Protein AF-A0A812ZP90-F1 (afdb_monomer)

Radius of gyration: 38.75 Å; Cα contacts (8 Å, |Δi|>4): 2151; chains: 1; bounding box: 87×110×124 Å

InterPro domains:
  IPR000477 Reverse transcriptase domain [PS50878] (794-1128)
  IPR002156 Ribonuclease H domain [PF00075] (89-234)
  IPR002156 Ribonuclease H domain [PS50879] (85-236)
  IPR005135 Endonuclease/exonuclease/phosphatase [PF03372] (318-534)
  IPR012337 Ribonuclease H-like superfamily [SSF53098] (89-237)
  IPR036397 Ribonuclease H superfamily [G3DSA:3.30.420.10] (86-241)
  IPR036691 Endonuclease/exonuclease/phosphatase superfamily [G3DSA:3.60.10.10] (314-557)
  IPR036691 Endonuclease/exonuclease/phosphatase superfamily [SSF56219] (314-555)

Organism: NCBI:txid1628268

pLDDT: mean 80.39, std 18.02, range [22.55, 98.25]

Nearest PDB structures (foldseek):
  8uw3-assembly1_A  TM=5.701E-01  e=1.529E-20  Homo sapiens
  8c8j-assembly1_A  TM=6.960E-01  e=3.090E-11  Homo sapiens
  8sxu-assembly1_A  TM=7.141E-01  e=3.357E-10  Homo sapiens
  5inm-assembly3_C  TM=5.666E-01  e=1.747E-04  Mus musculus
  5inn-assembly5_E  TM=5.510E-01  e=1.605E-04  Mus musculus

Solvent-accessible surface area (backbone atoms only — not comparable to full-atom values): 63047 Å² total; per-residue (Å²): 135,90,84,82,89,90,86,86,87,85,90,80,81,93,74,82,82,77,78,77,79,79,57,68,71,82,72,50,79,77,74,58,61,23,30,44,60,77,47,33,69,68,54,52,52,57,43,29,56,78,37,38,65,71,61,27,52,75,51,49,74,62,67,90,68,34,94,45,82,32,56,61,60,60,69,72,43,48,74,49,58,89,92,52,72,45,56,31,39,40,34,19,28,18,33,30,57,53,95,92,52,92,55,18,9,12,7,37,29,37,35,33,30,44,88,97,44,62,16,41,52,33,31,38,60,40,68,51,70,74,60,86,68,87,86,64,92,73,75,77,90,65,39,33,64,55,4,28,38,50,15,48,32,51,52,45,39,27,55,63,55,45,83,44,55,34,37,37,39,34,33,55,53,65,69,42,51,35,37,45,63,20,56,41,58,70,61,96,85,41,57,67,54,42,40,24,25,15,44,45,48,24,34,49,28,65,68,32,48,74,49,77,42,78,40,66,83,91,70,64,48,38,59,46,50,42,8,45,37,43,6,46,37,41,67,74,62,78,61,58,79,86,78,77,54,58,60,38,36,48,30,51,73,70,48,45,44,54,50,46,38,68,60,45,88,24,80,61,49,67,45,28,42,69,69,67,43,94,82,11,24,30,34,40,76,65,65,68,62,69,74,58,84,75,66,85,68,68,70,53,54,50,69,83,76,57,58,74,35,84,40,77,48,73,43,32,36,33,20,36,62,53,74,48,46,75,60,93,61,36,59,56,29,42,52,50,20,38,56,75,70,58,45,34,34,36,17,33,26,30,29,38,41,77,52,67,53,63,51,76,54,94,65,28,39,37,38,39,12,30,20,45,98,90,42,52,34,3,13,30,40,36,36,46,70,47,96,51,46,45,78,87,54,53,38,75,79,44,68,38,30,43,35,25,35,31,39,35,27,48,64,59,37,42,36,34,43,32,15,34,48,51,71,59,58,85,55,58,66,69,59,52,52,51,50,56,51,50,52,53,57,58,58,65,64,48,63,88,83,46,47,56,38,38,16,28,42,40,42,25,38,62,44,56,32,87,81,35,42,52,48,89,78,33,47,60,70,38,74,35,23,52,50,49,50,51,51,27,61,77,67,45,37,34,61,53,47,26,28,40,99,88,68,48,68,49,59,21,34,38,48,99,86,67,54,71,42,44,29,52,37,44,31,34,50,38,96,43,52,94,34,51,46,69,49,83,86,60,75,44,73,39,94,54,62,86,67,43,45,47,41,46,31,34,43,35,54,48,80,40,81,22,46,47,76,74,78,74,60,68,67,63,73,72,56,67,74,40,73,71,41,40,56,49,33,32,51,34,61,72,66,54,77,74,58,49,53,56,50,41,27,44,59,46,53,45,53,56,53,52,50,51,49,50,51,58,52,63,44,68,70,51,78,79,53,100,71,93,73,85,93,66,67,95,63,53,75,64,50,50,50,51,50,51,44,69,66,44,66,66,72,80,83,82,79,94,74,90,80,77,92,77,93,78,81,87,82,89,84,85,91,86,87,82,88,77,78,78,80,78,77,94,64,82,71,84,72,61,76,77,68,78,60,71,54,72,87,59,72,99,63,64,76,51,75,64,54,54,34,49,51,50,40,59,58,54,23,64,51,16,54,30,45,79,41,48,50,63,54,67,59,68,65,78,79,66,90,68,79,61,59,72,41,60,44,84,58,49,78,42,53,39,38,31,4,18,12,24,28,57,50,62,70,96,50,83,39,15,51,60,25,53,45,34,55,50,50,41,39,41,10,40,63,48,19,62,68,45,48,43,41,53,48,33,33,73,44,60,37,57,50,29,66,68,63,25,28,30,38,37,43,82,41,77,42,88,97,43,58,74,37,40,76,85,17,43,40,80,37,40,26,49,35,49,65,49,42,12,51,40,48,33,47,42,64,66,57,58,68,27,36,72,73,48,27,43,84,28,61,41,44,91,44,87,96,54,56,77,62,52,46,54,47,48,55,44,50,43,40,44,42,30,61,73,70,42,29,9,23,37,39,39,37,42,32,48,54,62,44,58,34,26,28,58,40,57,76,60,38,48,52,56,70,53,44,66,36,64,70,58,40,51,56,54,26,59,69,72,34,91,51,67,68,61,24,54,48,43,44,50,55,42,43,77,40,44,56,62,58,62,77,47,36,59,70,54,54,46,52,50,49,15,37,52,55,45,77,20,35,34,24,49,47,57,59,52,66,48,27,35,42,32,71,28,27,45,57,55,71,47,75,46,22,60,58,58,45,45,48,62,50,11,49,56,52,46,53,50,53,50,52,29,55,78,68,66,28,51,44,86,69,55,62,104,85,51,66,59,45,46,33,18,47,76,64,45,37,34,39,40,38,33,38,89,45,22,73,49,35,64,57,52,50,22,53,49,53,31,53,52,48,55,52,34,43,68,43,46,34,44,74,32,71,50,90,96,42,22,34,32,32,65,29,64,27,60,73,58,21,70,58,46,49,52,73,43,61,75,45,101,71,26,56,45,67,28,67,52,100,88,50,74,52,65,41,39,51,42,76,57,50,79,50,88,92,38,51,45,40,44,82,41,59,58,64,65,25,53,52,48,52,52,47,54,52,48,64,72,66,50,77,77,81,126

Mean predicted aligned error: 15.37 Å

Structure (mmCIF, N/CA/C/O backbone):
data_AF-A0A812ZP90-F1
#
_entry.id   AF-A0A812ZP90-F1
#
loop_
_atom_site.group_PDB
_atom_site.id
_atom_site.type_symbol
_atom_site.label_atom_id
_atom_site.label_alt_id
_atom_site.label_comp_id
_atom_site.label_asym_id
_atom_site.label_entity_id
_atom_site.label_seq_id
_atom_site.pdbx_PDB_ins_code
_atom_site.Cartn_x
_atom_site.Cartn_y
_atom_site.Cartn_z
_atom_site.occupancy
_atom_site.B_iso_or_equiv
_atom_site.auth_seq_id
_atom_site.auth_comp_id
_atom_site.auth_asym_id
_atom_site.auth_atom_id
_atom_site.pdbx_PDB_model_num
ATOM 1 N N . GLY A 1 1 ? -24.820 45.510 -70.817 1.00 30.62 1 GLY A N 1
ATOM 2 C CA . GLY A 1 1 ? -24.840 46.908 -71.290 1.00 30.62 1 GLY A CA 1
ATOM 3 C C . GLY A 1 1 ? -23.428 47.286 -71.695 1.00 30.62 1 GLY A C 1
ATOM 4 O O . GLY A 1 1 ? -22.533 46.849 -70.987 1.00 30.62 1 GLY A O 1
ATOM 5 N N . PRO A 1 2 ? -23.243 47.951 -72.846 1.00 56.22 2 PRO A N 1
ATOM 6 C CA . PRO A 1 2 ? -22.019 47.998 -73.674 1.00 56.22 2 PRO A CA 1
ATOM 7 C C . PRO A 1 2 ? -20.993 49.000 -73.099 1.00 56.22 2 PRO A C 1
ATOM 9 O O . PRO A 1 2 ? -21.368 49.775 -72.230 1.00 56.22 2 PRO A O 1
ATOM 12 N N . THR A 1 3 ? -19.691 49.025 -73.402 1.00 38.19 3 THR A N 1
ATOM 13 C CA . THR A 1 3 ? -18.906 49.101 -74.663 1.00 38.19 3 THR A CA 1
ATOM 14 C C . THR A 1 3 ? -17.447 48.718 -74.298 1.00 38.19 3 THR A C 1
ATOM 16 O O . THR A 1 3 ? -17.023 49.036 -73.195 1.00 38.19 3 THR A O 1
ATOM 19 N N . GLY A 1 4 ? -16.604 48.013 -75.056 1.00 38.78 4 GLY A N 1
ATOM 20 C CA . GLY A 1 4 ? -16.270 48.152 -76.471 1.00 38.78 4 GLY A CA 1
ATOM 21 C C . GLY A 1 4 ? -14.800 48.601 -76.628 1.00 38.78 4 GLY A C 1
ATOM 22 O O . GLY A 1 4 ? -14.542 49.777 -76.431 1.00 38.78 4 GLY A O 1
ATOM 23 N N . VAL A 1 5 ? -13.925 47.646 -77.000 1.00 41.72 5 VAL A N 1
ATOM 24 C CA . VAL A 1 5 ? -12.729 47.740 -77.888 1.00 41.72 5 VAL A CA 1
ATOM 25 C C . VAL A 1 5 ? -11.577 48.669 -77.430 1.00 41.72 5 VAL A C 1
ATOM 27 O O . VAL A 1 5 ? -11.766 49.856 -77.240 1.00 41.72 5 VAL A O 1
ATOM 30 N N . ASP A 1 6 ? -10.379 48.150 -77.129 1.00 34.94 6 ASP A N 1
ATOM 31 C CA . ASP A 1 6 ? -9.298 48.044 -78.125 1.00 34.94 6 ASP A CA 1
ATOM 32 C C . ASP A 1 6 ? -8.242 46.959 -77.814 1.00 34.94 6 ASP A C 1
ATOM 34 O O . ASP A 1 6 ? -7.844 46.725 -76.674 1.00 34.94 6 ASP A O 1
ATOM 38 N N . ALA A 1 7 ? -7.740 46.346 -78.886 1.00 34.56 7 ALA A N 1
ATOM 39 C CA . ALA A 1 7 ? -6.518 45.542 -78.983 1.00 34.56 7 ALA A CA 1
ATOM 40 C C . ALA A 1 7 ? -5.886 45.840 -80.366 1.00 34.56 7 ALA A C 1
ATOM 42 O O . ALA A 1 7 ? -6.645 46.259 -81.245 1.00 34.56 7 ALA A O 1
ATOM 43 N N . PRO A 1 8 ? -4.608 45.519 -80.690 1.00 61.78 8 PRO A N 1
ATOM 44 C CA . PRO A 1 8 ? -3.395 45.162 -79.914 1.00 61.78 8 PRO A CA 1
ATOM 45 C C . PRO A 1 8 ? -2.161 46.035 -80.387 1.00 61.78 8 PRO A C 1
ATOM 47 O O . PRO A 1 8 ? -2.420 47.012 -81.088 1.00 61.78 8 PRO A O 1
ATOM 50 N N . PRO A 1 9 ? -0.846 45.798 -80.075 1.00 43.19 9 PRO A N 1
ATOM 51 C CA . PRO A 1 9 ? -0.075 44.636 -80.569 1.00 43.19 9 PRO A CA 1
ATOM 52 C C . PRO A 1 9 ? 1.086 44.090 -79.681 1.00 43.19 9 PRO A C 1
ATOM 54 O O . PRO A 1 9 ? 1.803 44.805 -78.997 1.00 43.19 9 PRO A O 1
ATOM 57 N N . LYS A 1 10 ? 1.281 42.772 -79.824 1.00 39.59 10 LYS A N 1
ATOM 58 C CA . LYS A 1 10 ? 2.524 41.971 -79.929 1.00 39.59 10 LYS A CA 1
ATOM 59 C C . LYS A 1 10 ? 3.707 42.108 -78.943 1.00 39.59 10 LYS A C 1
ATOM 61 O O . LYS A 1 10 ? 4.483 43.049 -78.969 1.00 39.59 10 LYS A O 1
ATOM 66 N N . GLU A 1 11 ? 3.921 40.949 -78.309 1.00 44.34 11 GLU A N 1
ATOM 67 C CA . GLU A 1 11 ? 5.180 40.202 -78.123 1.00 44.34 11 GLU A CA 1
ATOM 68 C C . GLU A 1 11 ? 6.271 40.756 -77.195 1.00 44.34 11 GLU A C 1
ATOM 70 O O . GLU A 1 11 ? 7.099 41.586 -77.553 1.00 44.34 11 GLU A O 1
ATOM 75 N N . GLY A 1 12 ? 6.361 40.109 -76.026 1.00 36.72 12 GLY A N 1
ATOM 76 C CA . GLY A 1 12 ? 7.514 40.147 -75.136 1.00 36.72 12 GLY A CA 1
ATOM 77 C C . GLY A 1 12 ? 7.554 38.941 -74.190 1.00 36.72 12 GLY A C 1
ATOM 78 O O . GLY A 1 12 ? 7.053 39.024 -73.082 1.00 36.72 12 GLY A O 1
ATOM 79 N N . ARG A 1 13 ? 8.188 37.854 -74.658 1.00 40.28 13 ARG A N 1
ATOM 80 C CA . ARG A 1 13 ? 8.877 36.765 -73.922 1.00 40.28 13 ARG A CA 1
ATOM 81 C C . ARG A 1 13 ? 8.127 35.948 -72.850 1.00 40.28 13 ARG A C 1
ATOM 83 O O . ARG A 1 13 ? 7.627 36.442 -71.851 1.00 40.28 13 ARG A O 1
ATOM 90 N N . HIS A 1 14 ? 8.212 34.628 -73.031 1.00 49.03 14 HIS A N 1
ATOM 91 C CA . HIS A 1 14 ? 7.891 33.579 -72.065 1.00 49.03 14 HIS A CA 1
ATOM 92 C C . HIS A 1 14 ? 8.385 33.872 -70.634 1.00 49.03 14 HIS A C 1
ATOM 94 O O . HIS A 1 14 ? 9.584 34.013 -70.402 1.00 49.03 14 HIS A O 1
ATOM 100 N N . SER A 1 15 ? 7.459 33.832 -69.675 1.00 41.03 15 SER A N 1
ATOM 101 C CA . SER A 1 15 ? 7.717 33.558 -68.260 1.00 41.03 15 SER A CA 1
ATOM 102 C C . SER A 1 15 ? 6.836 32.369 -67.880 1.00 41.03 15 SER A C 1
ATOM 104 O O . SER A 1 15 ? 5.611 32.421 -67.999 1.00 41.03 15 SER A O 1
ATOM 106 N N . ALA A 1 16 ? 7.481 31.252 -67.557 1.00 44.03 16 ALA A N 1
ATOM 107 C CA . ALA A 1 16 ? 6.839 29.988 -67.251 1.00 44.03 16 ALA A CA 1
ATOM 108 C C . ALA A 1 16 ? 5.915 30.133 -66.035 1.00 44.03 16 ALA A C 1
ATOM 110 O O . ALA A 1 16 ? 6.339 30.589 -64.975 1.00 44.03 16 ALA A O 1
ATOM 111 N N . SER A 1 17 ? 4.662 29.695 -66.172 1.00 44.31 17 SER A N 1
ATOM 112 C CA . SER A 1 17 ? 3.764 29.515 -65.035 1.00 44.31 17 SER A CA 1
ATOM 113 C C . SER A 1 17 ? 4.388 28.497 -64.079 1.00 44.31 17 SER A C 1
ATOM 115 O O . SER A 1 17 ? 4.421 27.296 -64.370 1.00 44.31 17 SER A O 1
ATOM 117 N N . THR A 1 18 ? 4.897 28.964 -62.945 1.00 47.16 18 THR A N 1
ATOM 118 C CA . THR A 1 18 ? 5.332 28.111 -61.844 1.00 47.16 18 THR A CA 1
ATOM 119 C C . THR A 1 18 ? 4.116 27.326 -61.365 1.00 47.16 18 THR A C 1
ATOM 121 O O . THR A 1 18 ? 3.237 27.858 -60.689 1.00 47.16 18 THR A O 1
ATOM 124 N N . ARG A 1 19 ? 4.038 26.043 -61.741 1.00 48.62 19 ARG A N 1
ATOM 125 C CA . ARG A 1 19 ? 3.160 25.078 -61.076 1.00 48.62 19 ARG A CA 1
ATOM 126 C C . ARG A 1 19 ? 3.550 25.086 -59.597 1.00 48.62 19 ARG A C 1
ATOM 128 O O . ARG A 1 19 ? 4.575 24.515 -59.239 1.00 48.62 19 ARG A O 1
ATOM 135 N N . ARG A 1 20 ? 2.772 25.760 -58.744 1.00 54.25 20 ARG A N 1
ATOM 136 C CA . ARG A 1 20 ? 2.901 25.608 -57.291 1.00 54.25 20 ARG A CA 1
ATOM 137 C C . ARG A 1 20 ? 2.558 24.161 -56.970 1.00 54.25 20 ARG A C 1
ATOM 139 O O . ARG A 1 20 ? 1.421 23.735 -57.152 1.00 54.25 20 ARG A O 1
ATOM 146 N N . GLN A 1 21 ? 3.568 23.409 -56.560 1.00 52.97 21 GLN A N 1
ATOM 147 C CA . GLN A 1 21 ? 3.411 22.060 -56.050 1.00 52.97 21 GLN A CA 1
ATOM 148 C C . GLN A 1 21 ? 2.593 22.172 -54.759 1.00 52.97 21 GLN A C 1
ATOM 150 O O . GLN A 1 21 ? 3.076 22.685 -53.756 1.00 52.97 21 GLN A O 1
ATOM 155 N N . ILE A 1 22 ? 1.317 21.794 -54.819 1.00 57.59 22 ILE A N 1
ATOM 156 C CA . ILE A 1 22 ? 0.471 21.714 -53.631 1.00 57.59 22 ILE A CA 1
ATOM 157 C C . ILE A 1 22 ? 0.944 20.483 -52.863 1.00 57.59 22 ILE A C 1
ATOM 159 O O . ILE A 1 22 ? 0.694 19.351 -53.280 1.00 57.59 22 ILE A O 1
ATOM 163 N N . VAL A 1 23 ? 1.670 20.701 -51.771 1.00 69.25 23 VAL A N 1
ATOM 164 C CA . VAL A 1 23 ? 2.021 19.631 -50.843 1.00 69.25 23 VAL A CA 1
ATOM 165 C C . VAL A 1 23 ? 0.771 19.359 -50.015 1.00 69.25 23 VAL A C 1
ATOM 167 O O . VAL A 1 23 ? 0.365 20.179 -49.200 1.00 69.25 23 VAL A O 1
ATOM 170 N N . LEU A 1 24 ? 0.120 18.217 -50.255 1.00 63.25 24 LEU A N 1
ATOM 171 C CA . LEU A 1 24 ? -1.104 17.811 -49.549 1.00 63.25 24 LEU A CA 1
ATOM 172 C C . LEU A 1 24 ? -0.957 17.879 -48.019 1.00 63.25 24 LEU A C 1
ATOM 174 O O . LEU A 1 24 ? -1.927 18.192 -47.340 1.00 63.25 24 LEU A O 1
ATOM 178 N N . ALA A 1 25 ? 0.249 17.650 -47.487 1.00 63.81 25 ALA A N 1
ATOM 179 C CA . ALA A 1 25 ? 0.543 17.758 -46.058 1.00 63.81 25 ALA A CA 1
ATOM 180 C C . ALA A 1 25 ? 0.350 19.180 -45.491 1.00 63.81 25 ALA A C 1
ATOM 182 O O . ALA A 1 25 ? -0.045 19.309 -44.338 1.00 63.81 25 ALA A O 1
ATOM 183 N N . ASP A 1 26 ? 0.543 20.229 -46.298 1.00 64.06 26 ASP A N 1
ATOM 184 C CA . ASP A 1 26 ? 0.358 21.628 -45.879 1.00 64.06 26 ASP A CA 1
ATOM 185 C C . ASP A 1 26 ? -1.124 22.048 -45.863 1.00 64.06 26 ASP A C 1
ATOM 187 O O . ASP A 1 26 ? -1.474 23.097 -45.325 1.00 64.06 26 ASP A O 1
ATOM 191 N N . LEU A 1 27 ? -2.004 21.231 -46.457 1.00 66.25 27 LEU A N 1
ATOM 192 C CA . LEU A 1 27 ? -3.457 21.432 -46.479 1.00 66.25 27 LEU A CA 1
ATOM 193 C C . LEU A 1 27 ? -4.196 20.629 -45.399 1.00 66.25 27 LEU A C 1
ATOM 195 O O . LEU A 1 27 ? -5.388 20.853 -45.189 1.00 66.25 27 LEU A O 1
ATOM 199 N N . VAL A 1 28 ? -3.520 19.689 -44.732 1.00 65.94 28 VAL A N 1
ATOM 200 C CA . VAL A 1 28 ? -4.093 18.903 -43.635 1.00 65.94 28 VAL A CA 1
ATOM 201 C C . VAL A 1 28 ? -3.769 19.604 -42.321 1.00 65.94 28 VAL A C 1
ATOM 203 O O . VAL A 1 28 ? -2.607 19.763 -41.956 1.00 65.94 28 VAL A O 1
ATOM 206 N N . GLU A 1 29 ? -4.805 20.032 -41.601 1.00 65.75 29 GLU A N 1
ATOM 207 C CA . GLU A 1 29 ? -4.647 20.654 -40.287 1.00 65.75 29 GLU A CA 1
ATOM 208 C C . GLU A 1 29 ? -3.901 19.692 -39.346 1.00 65.75 29 GLU A C 1
ATOM 210 O O . GLU A 1 29 ? -4.284 18.527 -39.195 1.00 65.75 29 GLU A O 1
ATOM 215 N N . LYS A 1 30 ? -2.797 20.156 -38.741 1.00 66.00 30 LYS A N 1
ATOM 216 C CA . LYS A 1 30 ? -1.983 19.310 -37.858 1.00 66.00 30 LYS A CA 1
ATOM 217 C C . LYS A 1 30 ? -2.848 18.821 -36.689 1.00 66.00 30 LYS A C 1
ATOM 219 O O . LYS A 1 30 ? -3.517 19.635 -36.049 1.00 66.00 30 LYS A O 1
ATOM 224 N N . PRO A 1 31 ? -2.843 17.514 -36.379 1.00 68.06 31 PRO A N 1
ATOM 225 C CA . PRO A 1 31 ? -3.696 16.978 -35.332 1.00 68.06 31 PRO A CA 1
ATOM 226 C C . PRO A 1 31 ? -3.326 17.587 -33.976 1.00 68.06 31 PRO A C 1
ATOM 228 O O . PRO A 1 31 ? -2.151 17.640 -33.609 1.00 68.06 31 PRO A O 1
ATOM 231 N N . LYS A 1 32 ? -4.338 18.026 -33.218 1.00 81.25 32 LYS A N 1
ATOM 232 C CA . LYS A 1 32 ? -4.150 18.592 -31.875 1.00 81.25 32 LYS A CA 1
ATOM 233 C C . LYS A 1 32 ? -3.459 17.579 -30.962 1.00 81.25 32 LYS A C 1
ATOM 235 O O . LYS A 1 32 ? -3.851 16.407 -30.918 1.00 81.25 32 LYS A O 1
ATOM 240 N N . ALA A 1 33 ? -2.449 18.032 -30.225 1.00 80.31 33 ALA A N 1
ATOM 241 C CA . ALA A 1 33 ? -1.766 17.213 -29.233 1.00 80.31 33 ALA A CA 1
ATOM 242 C C . ALA A 1 33 ? -2.694 16.931 -28.038 1.00 80.31 33 ALA A C 1
ATOM 244 O O . ALA A 1 33 ? -3.442 17.799 -27.589 1.00 80.31 33 ALA A O 1
ATOM 245 N N . ALA A 1 34 ? -2.661 15.694 -27.549 1.00 84.38 34 ALA A N 1
ATOM 246 C CA . ALA A 1 34 ? -3.193 15.315 -26.243 1.00 84.38 34 ALA A CA 1
ATOM 247 C C . ALA A 1 34 ? -2.085 15.272 -25.191 1.00 84.38 34 ALA A C 1
ATOM 249 O O . ALA A 1 34 ? -2.318 15.651 -24.050 1.00 84.38 34 ALA A O 1
ATOM 250 N N . VAL A 1 35 ? -0.889 14.813 -25.569 1.00 89.31 35 VAL A N 1
ATOM 251 C CA . VAL A 1 35 ? 0.289 14.847 -24.698 1.00 89.31 35 VAL A CA 1
ATOM 252 C C . VAL A 1 35 ? 1.486 15.312 -25.504 1.00 89.31 35 VAL A C 1
ATOM 254 O O . VAL A 1 35 ? 1.785 14.720 -26.545 1.00 89.31 35 VAL A O 1
ATOM 257 N N . THR A 1 36 ? 2.167 16.340 -25.014 1.00 90.62 36 THR A N 1
ATOM 258 C CA . THR A 1 36 ? 3.433 16.813 -25.580 1.00 90.62 36 THR A CA 1
ATOM 259 C C . THR A 1 36 ? 4.573 16.225 -24.762 1.00 90.62 36 THR A C 1
ATOM 261 O O . THR A 1 36 ? 4.687 16.519 -23.577 1.00 90.62 36 THR A O 1
ATOM 264 N N . TRP A 1 37 ? 5.412 15.383 -25.370 1.00 90.56 37 TRP A N 1
ATOM 265 C CA . TRP A 1 37 ? 6.559 14.781 -24.678 1.00 90.56 37 TRP A CA 1
ATOM 266 C C . TRP A 1 37 ? 7.843 15.590 -24.858 1.00 90.56 37 TRP A C 1
ATOM 268 O O . TRP A 1 37 ? 8.751 15.482 -24.036 1.00 90.56 37 TRP A O 1
ATOM 278 N N . GLY A 1 38 ? 7.925 16.392 -25.923 1.00 87.56 38 GLY A N 1
ATOM 279 C CA . GLY A 1 38 ? 9.106 17.207 -26.211 1.00 87.56 38 GLY A CA 1
ATOM 280 C C . GLY A 1 38 ? 10.347 16.370 -26.532 1.00 87.56 38 GLY A C 1
ATOM 281 O O . GLY A 1 38 ? 11.456 16.787 -26.228 1.00 87.56 38 GLY A O 1
ATOM 282 N N . VAL A 1 39 ? 10.164 15.173 -27.100 1.00 92.25 39 VAL A N 1
ATOM 283 C CA . VAL A 1 39 ? 11.252 14.276 -27.522 1.00 92.25 39 VAL A CA 1
ATOM 284 C C . VAL A 1 39 ? 10.958 13.704 -28.902 1.00 92.25 39 VAL A C 1
ATOM 286 O O . VAL A 1 39 ? 9.809 13.411 -29.213 1.00 92.25 39 VAL A O 1
ATOM 289 N N . ASN A 1 40 ? 11.981 13.530 -29.729 1.00 92.75 40 ASN A N 1
ATOM 290 C CA . ASN A 1 40 ? 11.911 12.861 -31.029 1.00 92.75 40 ASN A CA 1
ATOM 291 C C . ASN A 1 40 ? 13.290 12.252 -31.368 1.00 92.75 40 ASN A C 1
ATOM 293 O O . ASN A 1 40 ? 14.174 12.220 -30.508 1.00 92.75 40 ASN A O 1
ATOM 297 N N . GLY A 1 41 ? 13.457 11.742 -32.594 1.00 91.00 41 GLY A N 1
ATOM 298 C CA . GLY A 1 41 ? 14.727 11.171 -33.063 1.00 91.00 41 GLY A CA 1
ATOM 299 C C . GLY A 1 41 ? 15.892 12.155 -32.950 1.00 91.00 41 GLY A C 1
ATOM 300 O O . GLY A 1 41 ? 16.877 11.846 -32.286 1.00 91.00 41 GLY A O 1
ATOM 301 N N . ASP A 1 42 ? 15.726 13.364 -33.488 1.00 92.44 42 ASP A N 1
ATOM 302 C CA . ASP A 1 42 ? 16.759 14.408 -33.497 1.00 92.44 42 ASP A CA 1
ATOM 303 C C . ASP A 1 42 ? 17.206 14.799 -32.079 1.00 92.44 42 ASP A C 1
ATOM 305 O O . ASP A 1 42 ? 18.397 14.928 -31.803 1.00 92.44 42 ASP A O 1
ATOM 309 N N . ILE A 1 43 ? 16.257 14.939 -31.144 1.00 92.81 43 ILE A N 1
ATOM 310 C CA . ILE A 1 43 ? 16.551 15.237 -29.733 1.00 92.81 43 ILE A CA 1
ATOM 311 C C . ILE A 1 43 ? 17.304 14.073 -29.080 1.00 92.81 43 ILE A C 1
ATOM 313 O O . ILE A 1 43 ? 18.217 14.300 -28.287 1.00 92.81 43 ILE A O 1
ATOM 317 N N . CYS A 1 44 ? 16.942 12.828 -29.405 1.00 92.69 44 CYS A N 1
ATOM 318 C CA . CYS A 1 44 ? 17.653 11.655 -28.907 1.00 92.69 44 CYS A CA 1
ATOM 319 C C . CYS A 1 44 ? 19.106 11.634 -29.405 1.00 92.69 44 CYS A C 1
ATOM 321 O O . CYS A 1 44 ? 20.008 11.381 -28.611 1.00 92.69 44 CYS A O 1
ATOM 323 N N . GLU A 1 45 ? 19.341 11.919 -30.687 1.00 91.81 45 GLU A N 1
ATOM 324 C CA . GLU A 1 45 ? 20.688 11.990 -31.265 1.00 91.81 45 GLU A CA 1
ATOM 325 C C . GLU A 1 45 ? 21.508 13.131 -30.652 1.00 91.81 45 GLU A C 1
ATOM 327 O O . GLU A 1 45 ? 22.636 12.908 -30.213 1.00 91.81 45 GLU A O 1
ATOM 332 N N . ALA A 1 46 ? 20.921 14.325 -30.531 1.00 91.81 46 ALA A N 1
ATOM 333 C CA . ALA A 1 46 ? 21.570 15.481 -29.918 1.00 91.81 46 ALA A CA 1
ATOM 334 C C . ALA A 1 46 ? 21.932 15.239 -28.441 1.00 91.81 46 ALA A C 1
ATOM 336 O O . ALA A 1 46 ? 23.002 15.645 -27.993 1.00 91.81 46 ALA A O 1
ATOM 337 N N . CYS A 1 47 ? 21.072 14.543 -27.689 1.00 93.19 47 CYS A N 1
ATOM 338 C CA . CYS A 1 47 ? 21.290 14.244 -26.272 1.00 93.19 47 CYS A CA 1
ATOM 339 C C . CYS A 1 47 ? 22.537 13.378 -26.027 1.00 93.19 47 CYS A C 1
ATOM 341 O O . CYS A 1 47 ? 23.216 13.562 -25.017 1.00 93.19 47 CYS A O 1
ATOM 343 N N . PHE A 1 48 ? 22.848 12.457 -26.944 1.00 92.94 48 PHE A N 1
ATOM 344 C CA . PHE A 1 48 ? 23.991 11.545 -26.835 1.00 92.94 48 PHE A CA 1
ATOM 345 C C . PHE A 1 48 ? 25.149 11.897 -27.782 1.00 92.94 48 PHE A C 1
ATOM 347 O O . PHE A 1 48 ? 26.049 11.077 -27.977 1.00 92.94 48 PHE A O 1
ATOM 354 N N . ALA A 1 49 ? 25.151 13.103 -28.361 1.00 89.00 49 ALA A N 1
ATOM 355 C CA . ALA A 1 49 ? 26.164 13.536 -29.324 1.00 89.00 49 ALA A CA 1
ATOM 356 C C . ALA A 1 49 ? 27.590 13.499 -28.743 1.00 89.00 49 ALA A C 1
ATOM 358 O O . ALA A 1 49 ? 28.521 13.121 -29.446 1.00 89.00 49 ALA A O 1
ATOM 359 N N . ASP A 1 50 ? 27.753 13.790 -27.449 1.00 86.00 50 ASP A N 1
ATOM 360 C CA . ASP A 1 50 ? 29.049 13.756 -26.749 1.00 86.00 50 ASP A CA 1
ATOM 361 C C . ASP A 1 50 ? 29.464 12.344 -26.281 1.00 86.00 50 ASP A C 1
ATOM 363 O O . ASP A 1 50 ? 30.570 12.144 -25.765 1.00 86.00 50 ASP A O 1
ATOM 367 N N . HIS A 1 51 ? 28.582 11.351 -26.450 1.00 90.12 51 HIS A N 1
ATOM 368 C CA . HIS A 1 51 ? 28.794 9.947 -26.069 1.00 90.12 51 HIS A CA 1
ATOM 369 C C . HIS A 1 51 ? 29.118 9.049 -27.269 1.00 90.12 51 HIS A C 1
ATOM 371 O O . HIS A 1 51 ? 29.184 7.825 -27.133 1.00 90.12 51 HIS A O 1
ATOM 377 N N . VAL A 1 52 ? 29.356 9.639 -28.443 1.00 83.81 52 VAL A N 1
ATOM 378 C CA . VAL A 1 52 ? 29.870 8.928 -29.619 1.00 83.81 52 VAL A CA 1
ATOM 379 C C . VAL A 1 52 ? 31.343 8.541 -29.440 1.00 83.81 52 VAL A C 1
ATOM 381 O O . VAL A 1 52 ? 32.115 9.197 -28.741 1.00 83.81 52 VAL A O 1
ATOM 384 N N . ILE A 1 53 ? 31.759 7.463 -30.107 1.00 71.44 53 ILE A N 1
ATOM 385 C CA . ILE A 1 53 ? 33.078 6.838 -29.914 1.00 71.44 53 ILE A CA 1
ATOM 386 C C . ILE A 1 53 ? 34.290 7.766 -30.166 1.00 71.44 53 ILE A C 1
ATOM 388 O O . ILE A 1 53 ? 35.234 7.676 -29.377 1.00 71.44 53 ILE A O 1
ATOM 392 N N . PRO A 1 54 ? 34.320 8.651 -31.188 1.00 63.44 54 PRO A N 1
ATOM 393 C CA . PRO A 1 54 ? 35.462 9.547 -31.415 1.00 63.44 54 PRO A CA 1
ATOM 394 C C . PRO A 1 54 ? 35.917 10.327 -30.168 1.00 63.44 54 PRO A C 1
ATOM 396 O O . PRO A 1 54 ? 37.114 10.405 -29.897 1.00 63.44 54 PRO A O 1
ATOM 399 N N . GLY A 1 55 ? 34.982 10.773 -29.319 1.00 61.84 55 GLY A N 1
ATOM 400 C CA . GLY A 1 55 ? 35.305 11.475 -28.071 1.00 61.84 55 GLY A CA 1
ATOM 401 C C . GLY A 1 55 ? 36.020 10.618 -27.011 1.00 61.84 55 GLY A C 1
ATOM 402 O O . GLY A 1 55 ? 36.704 11.159 -26.147 1.00 61.84 55 GLY A O 1
ATOM 403 N N . PHE A 1 56 ? 35.909 9.286 -27.077 1.00 69.62 56 PHE A N 1
ATOM 404 C CA . PHE A 1 56 ? 36.595 8.340 -26.177 1.00 69.62 56 PHE A CA 1
ATOM 405 C C . PHE A 1 56 ? 37.968 7.890 -26.704 1.00 69.62 56 PHE A C 1
ATOM 407 O O . PHE A 1 56 ? 38.776 7.368 -25.933 1.00 69.62 56 PHE A O 1
ATOM 414 N N . ILE A 1 57 ? 38.232 8.080 -28.001 1.00 64.62 57 ILE A N 1
ATOM 415 C CA . ILE A 1 57 ? 39.532 7.818 -28.639 1.00 64.62 57 ILE A CA 1
ATOM 416 C C . ILE A 1 57 ? 40.479 9.006 -28.424 1.00 64.62 57 ILE A C 1
ATOM 418 O O . ILE A 1 57 ? 41.666 8.818 -28.163 1.00 64.62 57 ILE A O 1
ATOM 422 N N . GLU A 1 58 ? 39.958 10.230 -28.517 1.00 56.59 58 GLU A N 1
ATOM 423 C CA . GLU A 1 58 ? 40.758 11.462 -28.533 1.00 56.59 58 GLU A CA 1
ATOM 424 C C . GLU A 1 58 ? 41.152 11.972 -27.134 1.00 56.59 58 GLU A C 1
ATOM 426 O O . GLU A 1 58 ? 42.115 12.726 -27.005 1.00 56.59 58 GLU A O 1
ATOM 431 N N . GLN A 1 59 ? 40.453 11.542 -26.076 1.00 62.88 59 GLN A N 1
ATOM 432 C CA . GLN A 1 59 ? 40.631 12.031 -24.698 1.00 62.88 59 GLN A CA 1
ATOM 433 C C . GLN A 1 59 ? 41.200 10.976 -23.734 1.00 62.88 59 GLN A C 1
ATOM 435 O O . GLN A 1 59 ? 40.894 10.966 -22.540 1.00 62.88 59 GLN A O 1
ATOM 440 N N . VAL A 1 60 ? 42.042 10.074 -24.242 1.00 61.81 60 VAL A N 1
ATOM 441 C CA . VAL A 1 60 ? 42.685 9.037 -23.424 1.00 61.81 60 VAL A CA 1
ATOM 442 C C . VAL A 1 60 ? 43.724 9.683 -22.491 1.00 61.81 60 VAL A C 1
ATOM 444 O O . VAL A 1 60 ? 44.648 10.339 -22.981 1.00 61.81 60 VAL A O 1
ATOM 447 N N . PRO A 1 61 ? 43.641 9.488 -21.156 1.00 64.31 61 PRO A N 1
ATOM 448 C CA . PRO A 1 61 ? 44.696 9.917 -20.241 1.00 64.31 61 PRO A CA 1
ATOM 449 C C . PRO A 1 61 ? 46.047 9.335 -20.683 1.00 64.31 61 PRO A C 1
ATOM 451 O O . PRO A 1 61 ? 46.087 8.158 -21.056 1.00 64.31 61 PRO A O 1
ATOM 454 N N . PRO A 1 62 ? 47.164 10.089 -20.629 1.00 63.38 62 PRO A N 1
ATOM 455 C CA . PRO A 1 62 ? 48.459 9.571 -21.058 1.00 63.38 62 PRO A CA 1
ATOM 456 C C . PRO A 1 62 ? 48.751 8.245 -20.351 1.00 63.38 62 PRO A C 1
ATOM 458 O O . PRO A 1 62 ? 48.773 8.198 -19.122 1.00 63.38 62 PRO A O 1
ATOM 461 N N . LEU A 1 63 ? 48.977 7.166 -21.110 1.00 60.88 63 LEU A N 1
ATOM 462 C CA . LEU A 1 63 ? 49.207 5.824 -20.548 1.00 60.88 63 LEU A CA 1
ATOM 463 C C . LEU A 1 63 ? 50.397 5.802 -19.567 1.00 60.88 63 LEU A C 1
ATOM 465 O O . LEU A 1 63 ? 50.421 4.982 -18.655 1.00 60.88 63 LEU A O 1
ATOM 469 N N . SER A 1 64 ? 51.349 6.734 -19.706 1.00 55.44 64 SER A N 1
ATOM 470 C CA . SER A 1 64 ? 52.459 6.963 -18.768 1.00 55.44 64 SER A CA 1
ATOM 471 C C . SER A 1 64 ? 52.018 7.376 -17.360 1.00 55.44 64 SER A C 1
ATOM 473 O O . SER A 1 64 ? 52.757 7.161 -16.407 1.00 55.44 64 SER A O 1
ATOM 475 N N . ASN A 1 65 ? 50.826 7.961 -17.225 1.00 61.72 65 ASN A N 1
ATOM 476 C CA . ASN A 1 65 ? 50.264 8.455 -15.965 1.00 61.72 65 ASN A CA 1
ATOM 477 C C . ASN A 1 65 ? 49.383 7.401 -15.270 1.00 61.72 65 ASN A C 1
ATOM 479 O O . ASN A 1 65 ? 48.821 7.665 -14.204 1.00 61.72 65 ASN A O 1
ATOM 483 N N . LEU A 1 66 ? 49.231 6.224 -15.885 1.00 66.69 66 LEU A N 1
ATOM 484 C CA . LEU A 1 66 ? 48.446 5.097 -15.397 1.00 66.69 66 LEU A CA 1
ATOM 485 C C . LEU A 1 66 ? 49.421 3.992 -14.979 1.00 66.69 66 LEU A C 1
ATOM 487 O O . LEU A 1 66 ? 49.750 3.102 -15.759 1.00 66.69 66 LEU A O 1
ATOM 491 N N . GLU A 1 67 ? 49.922 4.062 -13.744 1.00 62.25 67 GLU A N 1
ATOM 492 C CA . GLU A 1 67 ? 50.838 3.066 -13.162 1.00 62.25 67 GLU A CA 1
ATOM 493 C C . GLU A 1 67 ? 50.117 1.728 -12.887 1.00 62.25 67 GLU A C 1
ATOM 495 O O . GLU A 1 67 ? 49.916 1.321 -11.745 1.00 62.25 67 GLU A O 1
ATOM 500 N N . CYS A 1 68 ? 49.682 1.038 -13.943 1.00 68.31 68 CYS A N 1
ATOM 501 C CA . CYS A 1 68 ? 48.965 -0.231 -13.866 1.00 68.31 68 CYS A CA 1
ATOM 502 C C . CYS A 1 68 ? 49.506 -1.224 -14.900 1.00 68.31 68 CYS A C 1
ATOM 504 O O . CYS A 1 68 ? 49.744 -0.880 -16.062 1.00 68.31 68 CYS A O 1
ATOM 506 N N . THR A 1 69 ? 49.667 -2.484 -14.491 1.00 66.19 69 THR A N 1
ATOM 507 C CA . THR A 1 69 ? 50.128 -3.599 -15.339 1.00 66.19 69 THR A CA 1
ATOM 508 C C . THR A 1 69 ? 49.239 -3.823 -16.570 1.00 66.19 69 THR A C 1
ATOM 510 O O . THR A 1 69 ? 49.726 -4.291 -17.600 1.00 66.19 69 THR A O 1
ATOM 513 N N . ALA A 1 70 ? 47.969 -3.408 -16.502 1.00 69.56 70 ALA A N 1
ATOM 514 C CA . ALA A 1 70 ? 46.991 -3.497 -17.585 1.00 69.56 70 ALA A CA 1
ATOM 515 C C . ALA A 1 70 ? 47.262 -2.560 -18.781 1.00 69.56 70 ALA A C 1
ATOM 517 O O . ALA A 1 70 ? 46.810 -2.843 -19.891 1.00 69.56 70 ALA A O 1
ATOM 518 N N . SER A 1 71 ? 48.037 -1.482 -18.602 1.00 71.12 71 SER A N 1
ATOM 519 C CA . SER A 1 71 ? 48.391 -0.533 -19.679 1.00 71.12 71 SER A CA 1
ATOM 520 C C . SER A 1 71 ? 49.131 -1.202 -20.850 1.00 71.12 71 SER A C 1
ATOM 522 O O . SER A 1 71 ? 48.927 -0.862 -22.020 1.00 71.12 71 SER A O 1
ATOM 524 N N . ARG A 1 72 ? 49.950 -2.221 -20.551 1.00 69.94 72 ARG A N 1
ATOM 525 C CA . ARG A 1 72 ? 50.651 -3.024 -21.564 1.00 69.94 72 ARG A CA 1
ATOM 526 C C . ARG A 1 72 ? 49.691 -3.919 -22.343 1.00 69.94 72 ARG A C 1
ATOM 528 O O . ARG A 1 72 ? 49.797 -3.993 -23.558 1.00 69.94 72 ARG A O 1
ATOM 535 N N . GLN A 1 73 ? 48.741 -4.558 -21.660 1.00 71.75 73 GLN A N 1
ATOM 536 C CA . GLN A 1 73 ? 47.735 -5.428 -22.285 1.00 71.75 73 GLN A CA 1
ATOM 537 C C . GLN A 1 73 ? 46.787 -4.644 -23.199 1.00 71.75 73 GLN A C 1
ATOM 539 O O . GLN A 1 73 ? 46.494 -5.094 -24.302 1.00 71.75 73 GLN A O 1
ATOM 544 N N . TRP A 1 74 ? 46.404 -3.430 -22.794 1.00 81.81 74 TRP A N 1
ATOM 545 C CA . TRP A 1 74 ? 45.647 -2.494 -23.628 1.00 81.81 74 TRP A CA 1
ATOM 546 C C . TRP A 1 74 ? 46.348 -2.166 -24.957 1.00 81.81 74 TRP A C 1
ATOM 548 O O . TRP A 1 74 ? 45.709 -2.058 -26.000 1.00 81.81 74 TRP A O 1
ATOM 558 N N . SER A 1 75 ? 47.680 -2.061 -24.936 1.00 77.81 75 SER A N 1
ATOM 559 C CA . SER A 1 75 ? 48.482 -1.722 -26.118 1.00 77.81 75 SER A CA 1
ATOM 560 C C . SER A 1 75 ? 48.575 -2.859 -27.147 1.00 77.81 75 SER A C 1
ATOM 562 O O . SER A 1 75 ? 48.880 -2.587 -28.305 1.00 77.81 75 SER A O 1
ATOM 564 N N . TYR A 1 76 ? 48.308 -4.110 -26.748 1.00 78.19 76 TYR A N 1
ATOM 565 C CA . TYR A 1 76 ? 48.335 -5.279 -27.640 1.00 78.19 76 TYR A CA 1
ATOM 566 C C . TYR A 1 76 ? 47.015 -5.526 -28.387 1.00 78.19 76 TYR A C 1
ATOM 568 O O . TYR A 1 76 ? 46.986 -6.353 -29.298 1.00 78.19 76 TYR A O 1
ATOM 576 N N . LEU A 1 77 ? 45.929 -4.840 -28.020 1.00 81.31 77 LEU A N 1
ATOM 577 C CA . LEU A 1 77 ? 44.660 -4.919 -28.744 1.00 81.31 77 LEU A CA 1
ATOM 578 C C . LEU A 1 77 ? 44.736 -4.100 -30.039 1.00 81.31 77 LEU A C 1
ATOM 580 O O . LEU A 1 77 ? 45.229 -2.971 -30.040 1.00 81.31 77 LEU A O 1
ATOM 584 N N . SER A 1 78 ? 44.221 -4.659 -31.136 1.00 84.50 78 SER A N 1
ATOM 585 C CA . SER A 1 78 ? 44.060 -3.941 -32.406 1.00 84.50 78 SER A CA 1
ATOM 586 C C . SER A 1 78 ? 43.055 -2.800 -32.269 1.00 84.50 78 SER A C 1
ATOM 588 O O . SER A 1 78 ? 42.129 -2.902 -31.470 1.00 84.50 78 SER A O 1
ATOM 590 N N . ASP A 1 79 ? 43.193 -1.738 -33.060 1.00 84.06 79 ASP A N 1
ATOM 591 C CA . ASP A 1 79 ? 42.207 -0.653 -33.099 1.00 84.06 79 ASP A CA 1
ATOM 592 C C . ASP A 1 79 ? 40.834 -1.143 -33.577 1.00 84.06 79 ASP A C 1
ATOM 594 O O . ASP A 1 79 ? 40.728 -1.947 -34.506 1.00 84.06 79 ASP A O 1
ATOM 598 N N . TRP A 1 80 ? 39.776 -0.653 -32.930 1.00 86.06 80 TRP A N 1
ATOM 599 C CA . TRP A 1 80 ? 38.407 -0.800 -33.413 1.00 86.06 80 TRP A CA 1
ATOM 600 C C . TRP A 1 80 ? 38.237 -0.073 -34.753 1.00 86.06 80 TRP A C 1
ATOM 602 O O . TRP A 1 80 ? 38.731 1.041 -34.924 1.00 86.06 80 TRP A O 1
ATOM 612 N N . ASN A 1 81 ? 37.524 -0.687 -35.702 1.00 85.06 81 ASN A N 1
ATOM 613 C CA . ASN A 1 81 ? 37.262 -0.083 -37.005 1.00 85.06 81 ASN A CA 1
ATOM 614 C C . ASN A 1 81 ? 35.820 0.457 -37.072 1.00 85.06 81 ASN A C 1
ATOM 616 O O . ASN A 1 81 ? 34.896 -0.344 -37.226 1.00 85.06 81 ASN A O 1
ATOM 620 N N . PRO A 1 82 ? 35.600 1.786 -37.067 1.00 79.62 82 PRO A N 1
ATOM 621 C CA . PRO A 1 82 ? 34.256 2.368 -37.097 1.00 79.62 82 PRO A CA 1
ATOM 622 C C . PRO A 1 82 ? 33.420 2.001 -38.329 1.00 79.62 82 PRO A C 1
ATOM 624 O O . PRO A 1 82 ? 32.198 2.099 -38.292 1.00 79.62 82 PRO A O 1
ATOM 627 N N . SER A 1 83 ? 34.065 1.590 -39.426 1.00 82.81 83 SER A N 1
ATOM 628 C CA . SER A 1 83 ? 33.381 1.201 -40.668 1.00 82.81 83 SER A CA 1
ATOM 629 C C . SER A 1 83 ? 32.806 -0.221 -40.646 1.00 82.81 83 SER A C 1
ATOM 631 O O . SER A 1 83 ? 32.024 -0.573 -41.527 1.00 82.81 83 SER A O 1
ATOM 633 N N . GLN A 1 84 ? 33.180 -1.044 -39.660 1.00 85.00 84 GLN A N 1
ATOM 634 C CA . GLN A 1 84 ? 32.657 -2.399 -39.492 1.00 85.00 84 GLN A CA 1
ATOM 635 C C . GLN A 1 84 ? 31.529 -2.432 -38.448 1.00 85.00 84 GLN A C 1
ATOM 637 O O . GLN A 1 84 ? 31.584 -1.693 -37.462 1.00 85.00 84 GLN A O 1
ATOM 642 N N . PRO A 1 85 ? 30.516 -3.305 -38.614 1.00 84.75 85 PRO A N 1
ATOM 643 C CA . PRO A 1 85 ? 29.445 -3.440 -37.634 1.00 84.75 85 PRO A CA 1
ATOM 644 C C . PRO A 1 85 ? 30.000 -3.860 -36.266 1.00 84.75 85 PRO A C 1
ATOM 646 O O . PRO A 1 85 ? 30.919 -4.675 -36.172 1.00 84.75 85 PRO A O 1
ATOM 649 N N . CYS A 1 86 ? 29.454 -3.268 -35.205 1.00 88.50 86 CYS A N 1
ATOM 650 C CA . CYS A 1 86 ? 29.757 -3.636 -33.828 1.00 88.50 86 CYS A CA 1
ATOM 651 C C . CYS A 1 86 ? 28.798 -4.750 -33.398 1.00 88.50 86 CYS A C 1
ATOM 653 O O . CYS A 1 86 ? 27.597 -4.509 -33.267 1.00 88.50 86 CYS A O 1
ATOM 655 N N . ASP A 1 87 ? 29.321 -5.960 -33.197 1.00 89.19 87 ASP A N 1
ATOM 656 C CA . ASP A 1 87 ? 28.504 -7.094 -32.762 1.00 89.19 87 ASP A CA 1
ATOM 657 C C . ASP A 1 87 ? 28.271 -7.054 -31.247 1.00 89.19 87 ASP A C 1
ATOM 659 O O . ASP A 1 87 ? 27.168 -7.327 -30.773 1.00 89.19 87 ASP A O 1
ATOM 663 N N . GLU A 1 88 ? 29.321 -6.728 -30.485 1.00 92.81 88 GLU A N 1
ATOM 664 C CA . GLU A 1 88 ? 29.295 -6.683 -29.021 1.00 92.81 88 GLU A CA 1
ATOM 665 C C . GLU A 1 88 ? 30.131 -5.519 -28.496 1.00 92.81 88 GLU A C 1
ATOM 667 O O . GLU A 1 88 ? 31.250 -5.289 -28.956 1.00 92.81 88 GLU A O 1
ATOM 672 N N . LEU A 1 89 ? 29.617 -4.818 -27.488 1.00 92.25 89 LEU A N 1
ATOM 673 C CA . LEU A 1 89 ? 30.324 -3.745 -26.790 1.00 92.25 89 LEU A CA 1
ATOM 674 C C . LEU A 1 89 ? 30.633 -4.183 -25.357 1.00 92.25 89 LEU A C 1
ATOM 676 O O . LEU A 1 89 ? 29.722 -4.595 -24.646 1.00 92.25 89 LEU A O 1
ATOM 680 N N . PHE A 1 90 ? 31.878 -4.050 -24.905 1.00 92.75 90 PHE A N 1
ATOM 681 C CA . PHE A 1 90 ? 32.261 -4.305 -23.516 1.00 92.75 90 PHE A CA 1
ATOM 682 C C . PHE A 1 90 ? 32.792 -3.025 -22.887 1.00 92.75 90 PHE A C 1
ATOM 684 O O . PHE A 1 90 ? 33.739 -2.420 -23.389 1.00 92.75 90 PHE A O 1
ATOM 691 N N . MET A 1 91 ? 32.190 -2.631 -21.771 1.00 94.00 91 MET A N 1
ATOM 692 C CA . MET A 1 91 ? 32.527 -1.415 -21.045 1.00 94.00 91 MET A CA 1
ATOM 693 C C . MET A 1 91 ? 32.839 -1.758 -19.596 1.00 94.00 91 MET A C 1
ATOM 695 O O . MET A 1 91 ? 32.071 -2.471 -18.954 1.00 94.00 91 MET A O 1
ATOM 699 N N . PHE A 1 92 ? 33.951 -1.248 -19.086 1.00 93.44 92 PHE A N 1
ATOM 700 C CA . PHE A 1 92 ? 34.373 -1.404 -17.698 1.00 93.44 92 PHE A CA 1
ATOM 701 C C . PHE A 1 92 ? 34.382 -0.031 -17.047 1.00 93.44 92 PHE A C 1
ATOM 703 O O . PHE A 1 92 ? 34.970 0.903 -17.595 1.00 93.44 92 PHE A O 1
ATOM 710 N N . THR A 1 93 ? 33.699 0.090 -15.916 1.00 94.94 93 THR A N 1
ATOM 711 C CA . THR A 1 93 ? 33.509 1.357 -15.212 1.00 94.94 93 THR A CA 1
ATOM 712 C C . THR A 1 93 ? 34.186 1.322 -13.856 1.00 94.94 93 THR A C 1
ATOM 714 O O . THR A 1 93 ? 34.230 0.263 -13.238 1.00 94.94 93 THR A O 1
ATOM 717 N N . ASP A 1 94 ? 34.668 2.472 -13.391 1.00 93.31 94 ASP A N 1
ATOM 718 C CA . ASP A 1 94 ? 35.200 2.613 -12.035 1.00 93.31 94 ASP A CA 1
ATOM 719 C C . ASP A 1 94 ? 34.978 4.036 -11.497 1.00 93.31 94 ASP A C 1
ATOM 721 O O . ASP A 1 94 ? 35.019 5.013 -12.258 1.00 93.31 94 ASP A O 1
ATOM 725 N N . GLY A 1 95 ? 34.724 4.145 -10.194 1.00 92.25 95 GLY A N 1
ATOM 726 C CA . GLY A 1 95 ? 34.583 5.386 -9.447 1.00 92.25 95 GLY A CA 1
ATOM 727 C C . GLY A 1 95 ? 35.571 5.491 -8.287 1.00 92.25 95 GLY A C 1
ATOM 728 O O . GLY A 1 95 ? 35.575 4.671 -7.370 1.00 92.25 95 GLY A O 1
ATOM 729 N N . SER A 1 96 ? 36.346 6.577 -8.248 1.00 90.62 96 SER A N 1
ATOM 730 C CA . SER A 1 96 ? 37.343 6.812 -7.194 1.00 90.62 96 SER A CA 1
ATOM 731 C C . SER A 1 96 ? 37.042 8.071 -6.377 1.00 90.62 96 SER A C 1
ATOM 733 O O . SER A 1 96 ? 36.565 9.081 -6.902 1.00 90.62 96 SER A O 1
ATOM 735 N N . PHE A 1 97 ? 37.371 8.022 -5.082 1.00 91.00 97 PHE A N 1
ATOM 736 C CA . PHE A 1 97 ? 37.240 9.117 -4.116 1.00 91.00 97 PHE A CA 1
ATOM 737 C C . PHE A 1 97 ? 38.361 9.056 -3.063 1.00 91.00 97 PHE A C 1
ATOM 739 O O . PHE A 1 97 ? 38.675 7.979 -2.553 1.00 91.00 97 PHE A O 1
ATOM 746 N N . PHE A 1 98 ? 38.944 10.206 -2.700 1.00 87.50 98 PHE A N 1
ATOM 747 C CA . PHE A 1 98 ? 39.935 10.309 -1.620 1.00 87.50 98 PHE A CA 1
ATOM 748 C C . PHE A 1 98 ? 39.329 10.989 -0.383 1.00 87.50 98 PHE A C 1
ATOM 750 O O . PHE A 1 98 ? 38.748 12.065 -0.523 1.00 87.50 98 PHE A O 1
ATOM 757 N N . PRO A 1 99 ? 39.483 10.426 0.833 1.00 80.31 99 PRO A N 1
ATOM 758 C CA . PRO A 1 99 ? 38.997 11.062 2.057 1.00 80.31 99 PRO A CA 1
ATOM 759 C C . PRO A 1 99 ? 39.518 12.501 2.204 1.00 80.31 99 PRO A C 1
ATOM 761 O O . PRO A 1 99 ? 40.724 12.732 2.156 1.00 80.31 99 PRO A O 1
ATOM 764 N N . GLY A 1 100 ? 38.609 13.465 2.382 1.00 73.25 100 GLY A N 1
ATOM 765 C CA . GLY A 1 100 ? 38.930 14.897 2.483 1.00 73.25 100 GLY A CA 1
ATOM 766 C C . GLY A 1 100 ? 38.954 15.659 1.149 1.00 73.25 100 GLY A C 1
ATOM 767 O O . GLY A 1 100 ? 39.048 16.884 1.164 1.00 73.25 100 GLY A O 1
ATOM 768 N N . SER A 1 101 ? 38.828 14.972 0.009 1.00 77.88 101 SER A N 1
ATOM 769 C CA . SER A 1 101 ? 38.562 15.607 -1.287 1.00 77.88 101 SER A CA 1
ATOM 770 C C . SER A 1 101 ? 37.091 16.040 -1.370 1.00 77.88 101 SER A C 1
ATOM 772 O O . SER A 1 101 ? 36.220 15.249 -1.014 1.00 77.88 101 SER A O 1
ATOM 774 N N . PRO A 1 102 ? 36.769 17.239 -1.889 1.00 77.19 102 PRO A N 1
ATOM 775 C CA . PRO A 1 102 ? 35.389 17.617 -2.199 1.00 77.19 102 PRO A CA 1
ATOM 776 C C . PRO A 1 102 ? 34.889 17.011 -3.525 1.00 77.19 102 PRO A C 1
ATOM 778 O O . PRO A 1 102 ? 33.755 17.264 -3.928 1.00 77.19 102 PRO A O 1
ATOM 781 N N . PHE A 1 103 ? 35.732 16.245 -4.227 1.00 83.12 103 PHE A N 1
ATOM 782 C CA . PHE A 1 103 ? 35.447 15.689 -5.547 1.00 83.12 103 PHE A CA 1
ATOM 783 C C . PHE A 1 103 ? 35.569 14.163 -5.567 1.00 83.12 103 PHE A C 1
ATOM 785 O O . PHE A 1 103 ? 36.499 13.602 -4.977 1.00 83.12 103 PHE A O 1
ATOM 792 N N . ALA A 1 104 ? 34.673 13.520 -6.317 1.00 89.06 104 ALA A N 1
ATOM 793 C CA . ALA A 1 104 ? 34.808 12.147 -6.796 1.00 89.06 104 ALA A CA 1
ATOM 794 C C . ALA A 1 104 ? 35.147 12.148 -8.299 1.00 89.06 104 ALA A C 1
ATOM 796 O O . ALA A 1 104 ? 35.040 13.173 -8.973 1.00 89.06 104 ALA A O 1
ATOM 797 N N . SER A 1 105 ? 35.581 11.007 -8.821 1.00 90.38 105 SER A N 1
ATOM 798 C CA . SER A 1 105 ? 35.977 10.819 -10.225 1.00 90.38 105 SER A CA 1
ATOM 799 C C . SER A 1 105 ? 35.374 9.541 -10.787 1.00 90.38 105 SER A C 1
ATOM 801 O O . SER A 1 105 ? 35.057 8.631 -10.020 1.00 90.38 105 SER A O 1
ATOM 803 N N . TRP A 1 106 ? 35.250 9.476 -12.106 1.00 92.38 106 TRP A N 1
ATOM 804 C CA . TRP A 1 106 ? 34.710 8.340 -12.841 1.00 92.38 106 TRP A CA 1
ATOM 805 C C . TRP A 1 106 ? 35.617 7.987 -14.022 1.00 92.38 106 TRP A C 1
ATOM 807 O O . TRP A 1 106 ? 36.339 8.845 -14.534 1.00 92.38 106 TRP A O 1
ATOM 817 N N . ALA A 1 107 ? 35.565 6.737 -14.475 1.00 91.50 107 ALA A N 1
ATOM 818 C CA . ALA A 1 107 ? 36.225 6.283 -15.693 1.00 91.50 107 ALA A CA 1
ATOM 819 C C . ALA A 1 107 ? 35.410 5.206 -16.418 1.00 91.50 107 ALA A C 1
ATOM 821 O O . ALA A 1 107 ? 34.744 4.387 -15.788 1.00 91.50 107 ALA A O 1
ATOM 822 N N . VAL A 1 108 ? 35.506 5.188 -17.749 1.00 92.56 108 VAL A N 1
ATOM 823 C CA . VAL A 1 108 ? 34.924 4.159 -18.619 1.00 92.56 108 VAL A CA 1
ATOM 824 C C . VAL A 1 108 ? 35.975 3.699 -19.629 1.00 92.56 108 VAL A C 1
ATOM 826 O O . VAL A 1 108 ? 36.553 4.512 -20.351 1.00 92.56 108 VAL A O 1
ATOM 829 N N . VAL A 1 109 ? 36.201 2.388 -19.698 1.00 91.56 109 VAL A N 1
ATOM 830 C CA . VAL A 1 109 ? 37.104 1.713 -20.645 1.00 91.56 109 VAL A CA 1
ATOM 831 C C . VAL A 1 109 ? 36.279 0.843 -21.583 1.00 91.56 109 VAL A C 1
ATOM 833 O O . VAL A 1 109 ? 35.469 0.045 -21.115 1.00 91.56 109 VAL A O 1
ATOM 836 N N . ILE A 1 110 ? 36.490 0.964 -22.894 1.00 91.94 110 ILE A N 1
ATOM 837 C CA . ILE A 1 110 ? 35.623 0.370 -23.917 1.00 91.94 110 ILE A CA 1
ATOM 838 C C . ILE A 1 110 ? 36.429 -0.485 -24.901 1.00 91.94 110 ILE A C 1
ATOM 840 O O . ILE A 1 110 ? 37.415 -0.033 -25.488 1.00 91.94 110 ILE A O 1
ATOM 844 N N . ILE A 1 111 ? 35.959 -1.706 -25.145 1.00 91.12 111 ILE A N 1
ATOM 845 C CA . ILE A 1 111 ? 36.392 -2.573 -26.250 1.00 91.12 111 ILE A CA 1
ATOM 846 C C . ILE A 1 111 ? 35.158 -3.076 -27.013 1.00 91.12 111 ILE A C 1
ATOM 848 O O . ILE A 1 111 ? 34.059 -3.121 -26.460 1.00 91.12 111 ILE A O 1
ATOM 852 N N . ALA A 1 112 ? 35.320 -3.470 -28.273 1.00 90.81 112 ALA A N 1
ATOM 853 C CA . ALA A 1 112 ? 34.218 -3.961 -29.101 1.00 90.81 112 ALA A CA 1
ATOM 854 C C . ALA A 1 112 ? 34.617 -5.206 -29.896 1.00 90.81 112 ALA A C 1
ATOM 856 O O . ALA A 1 112 ? 35.761 -5.324 -30.338 1.00 90.81 112 ALA A O 1
ATOM 857 N N . ARG A 1 113 ? 33.669 -6.125 -30.105 1.00 89.88 113 ARG A N 1
ATOM 858 C CA . ARG A 1 113 ? 33.824 -7.277 -30.999 1.00 89.88 113 ARG A CA 1
ATOM 859 C C . ARG A 1 113 ? 33.264 -6.950 -32.381 1.00 89.88 113 ARG A C 1
ATOM 861 O O . ARG A 1 113 ? 32.139 -6.465 -32.500 1.00 89.88 113 ARG A O 1
ATOM 868 N N . GLN A 1 114 ? 34.049 -7.252 -33.411 1.00 87.00 114 GLN A N 1
ATOM 869 C CA . GLN A 1 114 ? 33.681 -7.109 -34.820 1.00 87.00 114 GLN A CA 1
ATOM 870 C C . GLN A 1 114 ? 34.065 -8.401 -35.545 1.00 87.00 114 GLN A C 1
ATOM 872 O O . GLN A 1 114 ? 35.248 -8.703 -35.736 1.00 87.00 114 GLN A O 1
ATOM 877 N N . GLY A 1 115 ? 33.073 -9.227 -35.878 1.00 85.06 115 GLY A N 1
ATOM 878 C CA . GLY A 1 115 ? 33.302 -10.577 -36.382 1.00 85.06 115 GLY A CA 1
ATOM 879 C C . GLY A 1 115 ? 34.109 -11.423 -35.388 1.00 85.06 115 GLY A C 1
ATOM 880 O O . GLY A 1 115 ? 33.730 -11.574 -34.225 1.00 85.06 115 GLY A O 1
ATOM 881 N N . GLY A 1 116 ? 35.234 -11.978 -35.846 1.00 82.88 116 GLY A N 1
ATOM 882 C CA . GLY A 1 116 ? 36.126 -12.825 -35.044 1.00 82.88 116 GLY A CA 1
ATOM 883 C C . GLY A 1 116 ? 37.181 -12.080 -34.214 1.00 82.88 116 GLY A C 1
ATOM 884 O O . GLY A 1 116 ? 38.034 -12.735 -33.616 1.00 82.88 116 GLY A O 1
ATOM 885 N N . HIS A 1 117 ? 37.169 -10.743 -34.190 1.00 83.56 117 HIS A N 1
ATOM 886 C CA . HIS A 1 117 ? 38.219 -9.932 -33.563 1.00 83.56 117 HIS A CA 1
ATOM 887 C C . HIS A 1 117 ? 37.662 -8.988 -32.492 1.00 83.56 117 HIS A C 1
ATOM 889 O O . HIS A 1 117 ? 36.513 -8.557 -32.565 1.00 83.56 117 HIS A O 1
ATOM 895 N N . ILE A 1 118 ? 38.496 -8.660 -31.501 1.00 86.44 118 ILE A N 1
ATOM 896 C CA . ILE A 1 118 ? 38.199 -7.688 -30.442 1.00 86.44 118 ILE A CA 1
ATOM 897 C C . ILE A 1 118 ? 39.131 -6.494 -30.618 1.00 86.44 118 ILE A C 1
ATOM 899 O O . ILE A 1 118 ? 40.352 -6.652 -30.597 1.00 86.44 118 ILE A O 1
ATOM 903 N N . GLY A 1 119 ? 38.545 -5.314 -30.792 1.00 86.56 119 GLY A N 1
ATOM 904 C CA . GLY A 1 119 ? 39.262 -4.059 -30.962 1.00 86.56 119 GLY A CA 1
ATOM 905 C C . GLY A 1 119 ? 39.183 -3.163 -29.727 1.00 86.56 119 GLY A C 1
ATOM 906 O O . GLY A 1 119 ? 38.163 -3.134 -29.031 1.00 86.56 119 GLY A O 1
ATOM 907 N N . ARG A 1 120 ? 40.251 -2.401 -29.470 1.00 87.31 120 ARG A N 1
ATOM 908 C CA . ARG A 1 120 ? 40.243 -1.300 -28.502 1.00 87.31 120 ARG A CA 1
ATOM 909 C C . ARG A 1 120 ? 39.426 -0.143 -29.068 1.00 87.31 120 ARG A C 1
ATOM 911 O O . ARG A 1 120 ? 39.683 0.306 -30.182 1.00 87.31 120 ARG A O 1
ATOM 918 N N . VAL A 1 121 ? 38.435 0.310 -28.304 1.00 87.56 121 VAL A N 1
ATOM 919 C CA . VAL A 1 121 ? 37.586 1.440 -28.692 1.00 87.56 121 VAL A CA 1
ATOM 920 C C . VAL A 1 121 ? 38.129 2.714 -28.067 1.00 87.56 121 VAL A C 1
ATOM 922 O O . VAL A 1 121 ? 38.424 3.646 -28.791 1.00 87.56 121 VAL A O 1
ATOM 925 N N . GLY A 1 122 ? 38.313 2.762 -26.748 1.00 87.12 122 GLY A N 1
ATOM 926 C CA . GLY A 1 122 ? 38.811 3.969 -26.087 1.00 87.12 122 GLY A CA 1
ATOM 927 C C . GLY A 1 122 ? 38.660 3.937 -24.572 1.00 87.12 122 GLY A C 1
ATOM 928 O O . GLY A 1 122 ? 38.144 2.973 -24.004 1.00 87.12 122 GLY A O 1
ATOM 929 N N . MET A 1 123 ? 39.117 5.000 -23.916 1.00 86.94 123 MET A N 1
ATOM 930 C CA . MET A 1 123 ? 38.984 5.195 -22.473 1.00 86.94 123 MET A CA 1
ATOM 931 C C . MET A 1 123 ? 38.812 6.679 -22.177 1.00 86.94 123 MET A C 1
ATOM 933 O O . MET A 1 123 ? 39.561 7.500 -22.701 1.00 86.94 123 MET A O 1
ATOM 937 N N . ARG A 1 124 ? 37.882 7.007 -21.279 1.00 87.44 124 ARG A N 1
ATOM 938 C CA . ARG A 1 124 ? 37.633 8.379 -20.828 1.00 87.44 124 ARG A CA 1
ATOM 939 C C . ARG A 1 124 ? 37.429 8.412 -19.318 1.00 87.44 124 ARG A C 1
ATOM 941 O O . ARG A 1 124 ? 36.860 7.473 -18.763 1.00 87.44 124 ARG A O 1
ATOM 948 N N . ALA A 1 125 ? 37.905 9.466 -18.664 1.00 88.19 125 ALA A N 1
ATOM 949 C CA . ALA A 1 125 ? 37.778 9.656 -17.223 1.00 88.19 125 ALA A CA 1
ATOM 950 C C . ALA A 1 125 ? 37.637 11.142 -16.883 1.00 88.19 125 ALA A C 1
ATOM 952 O O . ALA A 1 125 ? 38.300 11.970 -17.504 1.00 88.19 125 ALA A O 1
ATOM 953 N N . GLY A 1 126 ? 36.825 11.454 -15.873 1.00 87.25 126 GLY A N 1
ATOM 954 C CA . GLY A 1 126 ? 36.481 12.824 -15.498 1.00 87.25 126 GLY A CA 1
ATOM 955 C C . GLY A 1 126 ? 36.129 12.968 -14.017 1.00 87.25 126 GLY A C 1
ATOM 956 O O . GLY A 1 126 ? 36.154 12.008 -13.244 1.00 87.25 126 GLY A O 1
ATOM 957 N N . LEU A 1 127 ? 35.834 14.201 -13.595 1.00 87.19 127 LEU A N 1
ATOM 958 C CA . LEU A 1 127 ? 35.299 14.466 -12.255 1.00 87.19 127 LEU A CA 1
ATOM 959 C C . LEU A 1 127 ? 33.796 14.205 -12.244 1.00 87.19 127 LEU A C 1
ATOM 961 O O . LEU A 1 127 ? 33.095 14.683 -13.134 1.00 87.19 127 LEU A O 1
ATOM 965 N N . ALA A 1 128 ? 33.314 13.535 -11.200 1.00 86.94 128 ALA A N 1
ATOM 966 C CA . ALA A 1 128 ? 31.890 13.363 -10.964 1.00 86.94 128 ALA A CA 1
ATOM 967 C C . ALA A 1 128 ? 31.266 14.716 -10.611 1.00 86.94 128 ALA A C 1
ATOM 969 O O . ALA A 1 128 ? 31.714 15.401 -9.680 1.00 86.94 128 ALA A O 1
ATOM 970 N N . ARG A 1 129 ? 30.270 15.130 -11.393 1.00 77.25 129 ARG A N 1
ATOM 971 C CA . ARG A 1 129 ? 29.629 16.448 -11.268 1.00 77.25 129 ARG A CA 1
ATOM 972 C C . ARG A 1 129 ? 28.115 16.349 -11.168 1.00 77.25 129 ARG A C 1
ATOM 974 O O . ARG A 1 129 ? 27.528 17.174 -10.468 1.00 77.25 129 ARG A O 1
ATOM 981 N N . GLY A 1 130 ? 27.507 15.372 -11.843 1.00 78.12 130 GLY A N 1
ATOM 982 C CA . GLY A 1 130 ? 26.066 15.343 -12.075 1.00 78.12 130 GLY A CA 1
ATOM 983 C C . GLY A 1 130 ? 25.526 16.624 -12.745 1.00 78.12 130 GLY A C 1
ATOM 984 O O . GLY A 1 130 ? 26.291 17.497 -13.172 1.00 78.12 130 GLY A O 1
ATOM 985 N N . PRO A 1 131 ? 24.194 16.773 -12.837 1.00 78.31 131 PRO A N 1
ATOM 986 C CA . PRO A 1 131 ? 23.569 17.995 -13.339 1.00 78.31 131 PRO A CA 1
ATOM 987 C C . PRO A 1 131 ? 23.789 19.184 -12.384 1.00 78.31 131 PRO A C 1
ATOM 989 O O . PRO A 1 131 ? 23.487 19.113 -11.191 1.00 78.31 131 PRO A O 1
ATOM 992 N N . VAL A 1 132 ? 24.284 20.319 -12.895 1.00 64.62 132 VAL A N 1
ATOM 993 C CA . VAL A 1 132 ? 24.518 21.531 -12.085 1.00 64.62 132 VAL A CA 1
ATOM 994 C C . VAL A 1 132 ? 23.185 22.190 -11.724 1.00 64.62 132 VAL A C 1
ATOM 996 O O . VAL A 1 132 ? 22.528 22.788 -12.570 1.00 64.62 132 VAL A O 1
ATOM 999 N N . HIS A 1 133 ? 22.797 22.124 -10.451 1.00 51.78 133 HIS A N 1
ATOM 1000 C CA . HIS A 1 133 ? 21.605 22.806 -9.949 1.00 51.78 133 HIS A CA 1
ATOM 1001 C C . HIS A 1 133 ? 21.912 24.273 -9.655 1.00 51.78 133 HIS A C 1
ATOM 1003 O O . HIS A 1 133 ? 22.761 24.587 -8.817 1.00 51.78 133 HIS A O 1
ATOM 1009 N N . GLY A 1 134 ? 21.209 25.185 -10.326 1.00 43.72 134 GLY A N 1
ATOM 1010 C CA . GLY A 1 134 ? 21.296 26.611 -10.035 1.00 43.72 134 GLY A CA 1
ATOM 1011 C C . GLY A 1 134 ? 21.059 26.901 -8.545 1.00 43.72 134 GLY A C 1
ATOM 1012 O O . GLY A 1 134 ? 20.038 26.521 -7.981 1.00 43.72 134 GLY A O 1
ATOM 1013 N N . SER A 1 135 ? 21.993 27.626 -7.925 1.00 38.38 135 SER A N 1
ATOM 1014 C CA . SER A 1 135 ? 21.876 28.351 -6.642 1.00 38.38 135 SER A CA 1
ATOM 1015 C C . SER A 1 135 ? 21.876 27.602 -5.293 1.00 38.38 135 SER A C 1
ATOM 1017 O O . SER A 1 135 ? 21.828 28.279 -4.268 1.00 38.38 135 SER A O 1
ATOM 1019 N N . SER A 1 136 ? 22.010 26.272 -5.215 1.00 42.12 136 SER A N 1
ATOM 1020 C CA . SER A 1 136 ? 22.231 25.626 -3.902 1.00 42.12 136 SER A CA 1
ATOM 1021 C C . SER A 1 136 ? 23.723 25.626 -3.542 1.00 42.12 136 SER A C 1
ATOM 1023 O O . SER A 1 136 ? 24.504 24.859 -4.100 1.00 42.12 136 SER A O 1
ATOM 1025 N N . GLU A 1 137 ? 24.135 26.499 -2.616 1.00 41.12 137 GLU A N 1
ATOM 1026 C CA . GLU A 1 137 ? 25.537 26.657 -2.175 1.00 41.12 137 GLU A CA 1
ATOM 1027 C C . GLU A 1 137 ? 26.106 25.430 -1.430 1.00 41.12 137 GLU A C 1
ATOM 1029 O O . GLU A 1 137 ? 27.308 25.363 -1.173 1.00 41.12 137 GLU A O 1
ATOM 1034 N N . VAL A 1 138 ? 25.278 24.429 -1.107 1.00 47.31 138 VAL A N 1
ATOM 1035 C CA . VAL A 1 138 ? 25.695 23.224 -0.374 1.00 47.31 138 VAL A CA 1
ATOM 1036 C C . VAL A 1 138 ? 25.649 22.009 -1.298 1.00 47.31 138 VAL A C 1
ATOM 1038 O O . VAL A 1 138 ? 24.593 21.414 -1.515 1.00 47.31 138 VAL A O 1
ATOM 1041 N N . ARG A 1 139 ? 26.811 21.616 -1.833 1.00 55.12 139 ARG A N 1
ATOM 1042 C CA . ARG A 1 139 ? 26.963 20.324 -2.518 1.00 55.12 139 ARG A CA 1
ATOM 1043 C C . ARG A 1 139 ? 26.905 19.184 -1.490 1.00 55.12 139 ARG A C 1
ATOM 1045 O O . ARG A 1 139 ? 27.525 19.314 -0.433 1.00 55.12 139 ARG A O 1
ATOM 1052 N N . PRO A 1 140 ? 26.195 18.076 -1.768 1.00 62.75 140 PRO A N 1
ATOM 1053 C CA . PRO A 1 140 ? 26.280 16.883 -0.931 1.00 62.75 140 PRO A CA 1
ATOM 1054 C C . PRO A 1 140 ? 27.720 16.344 -0.909 1.00 62.75 140 PRO A C 1
ATOM 1056 O O . PRO A 1 140 ? 28.449 16.476 -1.893 1.00 62.75 140 PRO A O 1
ATOM 1059 N N . GLU A 1 141 ? 28.133 15.747 0.214 1.00 71.25 141 GLU A N 1
ATOM 1060 C CA . GLU A 1 141 ? 29.405 15.019 0.286 1.00 71.25 141 GLU A CA 1
ATOM 1061 C C . GLU A 1 141 ? 29.382 13.872 -0.731 1.00 71.25 141 GLU A C 1
ATOM 1063 O O . GLU A 1 141 ? 28.567 12.955 -0.619 1.00 71.25 141 GLU A O 1
ATOM 1068 N N . LEU A 1 142 ? 30.259 13.951 -1.734 1.00 82.56 142 LEU A N 1
ATOM 1069 C CA . LEU A 1 142 ? 30.414 12.919 -2.755 1.00 82.56 142 LEU A CA 1
ATOM 1070 C C . LEU A 1 142 ? 31.161 11.705 -2.198 1.00 82.56 142 LEU A C 1
ATOM 1072 O O . LEU A 1 142 ? 31.936 11.791 -1.245 1.00 82.56 142 LEU A O 1
ATOM 1076 N N . SER A 1 143 ? 30.956 10.565 -2.843 1.00 88.88 143 SER A N 1
ATOM 1077 C CA . SER A 1 143 ? 31.567 9.288 -2.504 1.00 88.88 143 SER A CA 1
ATOM 1078 C C . SER A 1 143 ? 32.048 8.547 -3.754 1.00 88.88 143 SER A C 1
ATOM 1080 O O . SER A 1 143 ? 31.716 8.903 -4.884 1.00 88.88 143 SER A O 1
ATOM 1082 N N . ALA A 1 144 ? 32.809 7.465 -3.559 1.00 89.44 144 ALA A N 1
ATOM 1083 C CA . ALA A 1 144 ? 33.197 6.578 -4.659 1.00 89.44 144 ALA A CA 1
ATOM 1084 C C . ALA A 1 144 ? 31.975 5.983 -5.388 1.00 89.44 144 ALA A C 1
ATOM 1086 O O . ALA A 1 144 ? 32.020 5.769 -6.594 1.00 89.44 144 ALA A O 1
ATOM 1087 N N . PHE A 1 145 ? 30.859 5.774 -4.674 1.00 92.44 145 PHE A N 1
ATOM 1088 C CA . PHE A 1 145 ? 29.606 5.310 -5.273 1.00 92.44 145 PHE A CA 1
ATOM 1089 C C . PHE A 1 145 ? 29.044 6.308 -6.292 1.00 92.44 145 PHE A C 1
ATOM 1091 O O . PHE A 1 145 ? 28.560 5.877 -7.334 1.00 92.44 145 PHE A O 1
ATOM 1098 N N . ASP A 1 146 ? 29.132 7.613 -6.022 1.00 90.81 146 ASP A N 1
ATOM 1099 C CA . ASP A 1 146 ? 28.634 8.642 -6.943 1.00 90.81 146 ASP A CA 1
ATOM 1100 C C . ASP A 1 146 ? 29.461 8.666 -8.235 1.00 90.81 146 ASP A C 1
ATOM 1102 O O . ASP A 1 146 ? 28.897 8.722 -9.327 1.00 90.81 146 ASP A O 1
ATOM 1106 N N . GLY A 1 147 ? 30.787 8.523 -8.115 1.00 92.31 147 GLY A N 1
ATOM 1107 C CA . GLY A 1 147 ? 31.682 8.361 -9.264 1.00 92.31 147 GLY A CA 1
ATOM 1108 C C . GLY A 1 147 ? 31.375 7.102 -10.076 1.00 92.31 147 GLY A C 1
ATOM 1109 O O . GLY A 1 147 ? 31.267 7.167 -11.297 1.00 92.31 147 GLY A O 1
ATOM 1110 N N . GLU A 1 148 ? 31.157 5.963 -9.416 1.00 94.75 148 GLU A N 1
ATOM 1111 C CA . GLU A 1 148 ? 30.833 4.712 -10.109 1.00 94.75 148 GLU A CA 1
ATOM 1112 C C . GLU A 1 148 ? 29.479 4.799 -10.829 1.00 94.75 148 GLU A C 1
ATOM 1114 O O . GLU A 1 148 ? 29.326 4.336 -11.960 1.00 94.75 148 GLU A O 1
ATOM 1119 N N . LEU A 1 149 ? 28.474 5.391 -10.181 1.00 95.31 149 LEU A N 1
ATOM 1120 C CA . LEU A 1 149 ? 27.146 5.531 -10.761 1.00 95.31 149 LEU A CA 1
ATOM 1121 C C . LEU A 1 149 ? 27.164 6.461 -11.983 1.00 95.31 149 LEU A C 1
ATOM 1123 O O . LEU A 1 149 ? 26.513 6.156 -12.984 1.00 95.31 149 LEU A O 1
ATOM 1127 N N . GLU A 1 150 ? 27.931 7.553 -11.927 1.00 93.94 150 GLU A N 1
ATOM 1128 C CA . GLU A 1 150 ? 28.154 8.437 -13.075 1.00 93.94 150 GLU A CA 1
ATOM 1129 C C . GLU A 1 150 ? 28.908 7.704 -14.201 1.00 93.94 150 GLU A C 1
ATOM 1131 O O . GLU A 1 150 ? 28.477 7.757 -15.355 1.00 93.94 150 GLU A O 1
ATOM 1136 N N . ALA A 1 151 ? 29.944 6.916 -13.881 1.00 94.75 151 ALA A N 1
ATOM 1137 C CA . ALA A 1 151 ? 30.649 6.071 -14.851 1.00 94.75 151 ALA A CA 1
ATOM 1138 C C . ALA A 1 151 ? 29.694 5.097 -15.567 1.00 94.75 151 ALA A C 1
ATOM 1140 O O . ALA A 1 151 ? 29.698 4.978 -16.796 1.00 94.75 151 ALA A O 1
ATOM 1141 N N . ALA A 1 152 ? 28.833 4.424 -14.799 1.00 96.25 152 ALA A N 1
ATOM 1142 C CA . ALA A 1 152 ? 27.828 3.511 -15.323 1.00 96.25 152 ALA A CA 1
ATOM 1143 C C . ALA A 1 152 ? 26.793 4.231 -16.201 1.00 96.25 152 ALA A C 1
ATOM 1145 O O . ALA A 1 152 ? 26.425 3.709 -17.254 1.00 96.25 152 ALA A O 1
ATOM 1146 N N . LEU A 1 153 ? 26.352 5.436 -15.821 1.00 96.25 153 LEU A N 1
ATOM 1147 C CA . LEU A 1 153 ? 25.469 6.263 -16.647 1.00 96.25 153 LEU A CA 1
ATOM 1148 C C . LEU A 1 153 ? 26.122 6.608 -17.992 1.00 96.25 153 LEU A C 1
ATOM 1150 O O . LEU A 1 153 ? 25.487 6.426 -19.031 1.00 96.25 153 LEU A O 1
ATOM 1154 N N . HIS A 1 154 ? 27.386 7.042 -17.990 1.00 94.19 154 HIS A N 1
ATOM 1155 C CA . HIS A 1 154 ? 28.125 7.320 -19.223 1.00 94.19 154 HIS A CA 1
ATOM 1156 C C . HIS A 1 154 ? 28.264 6.070 -20.097 1.00 94.19 154 HIS A C 1
ATOM 1158 O O . HIS A 1 154 ? 28.029 6.152 -21.300 1.00 94.19 154 HIS A O 1
ATOM 1164 N N . ALA A 1 155 ? 28.552 4.903 -19.515 1.00 95.12 155 ALA A N 1
ATOM 1165 C CA . ALA A 1 155 ? 28.598 3.644 -20.257 1.00 95.12 155 ALA A CA 1
ATOM 1166 C C . ALA A 1 155 ? 27.242 3.308 -20.916 1.00 95.12 155 ALA A C 1
ATOM 1168 O O . ALA A 1 155 ? 27.185 2.938 -22.089 1.00 95.12 155 ALA A O 1
ATOM 1169 N N . LEU A 1 156 ? 26.124 3.488 -20.203 1.00 96.38 156 LEU A N 1
ATOM 1170 C CA . LEU A 1 156 ? 24.787 3.290 -20.775 1.00 96.38 156 LEU A CA 1
ATOM 1171 C C . LEU A 1 156 ? 24.466 4.304 -21.884 1.00 96.38 156 LEU A C 1
ATOM 1173 O O . LEU A 1 156 ? 23.849 3.934 -22.881 1.00 96.38 156 LEU A O 1
ATOM 1177 N N . ALA A 1 157 ? 24.889 5.559 -21.733 1.00 95.44 157 ALA A N 1
ATOM 1178 C CA . ALA A 1 157 ? 24.704 6.606 -22.735 1.00 95.44 157 ALA A CA 1
ATOM 1179 C C . ALA A 1 157 ? 25.522 6.333 -24.012 1.00 95.44 157 ALA A C 1
ATOM 1181 O O . ALA A 1 157 ? 24.994 6.445 -25.117 1.00 95.44 157 ALA A O 1
ATOM 1182 N N . VAL A 1 158 ? 26.763 5.852 -23.876 1.00 93.69 158 VAL A N 1
ATOM 1183 C CA . VAL A 1 158 ? 27.580 5.380 -25.009 1.00 93.69 158 VAL A CA 1
ATOM 1184 C C . VAL A 1 158 ? 26.901 4.207 -25.716 1.00 93.69 158 VAL A C 1
ATOM 1186 O O . VAL A 1 158 ? 26.763 4.197 -26.940 1.00 93.69 158 VAL A O 1
ATOM 1189 N N . ALA A 1 159 ? 26.388 3.241 -24.950 1.00 94.44 159 ALA A N 1
ATOM 1190 C CA . ALA A 1 159 ? 25.598 2.157 -25.518 1.00 94.44 159 ALA A CA 1
ATOM 1191 C C . ALA A 1 159 ? 24.339 2.652 -26.237 1.00 94.44 159 ALA A C 1
ATOM 1193 O O . ALA A 1 159 ? 23.923 2.001 -27.190 1.00 94.44 159 ALA A O 1
ATOM 1194 N N . ALA A 1 160 ? 23.730 3.767 -25.821 1.00 94.62 160 ALA A N 1
ATOM 1195 C CA . ALA A 1 160 ? 22.547 4.326 -26.475 1.00 94.62 160 ALA A CA 1
ATOM 1196 C C . ALA A 1 160 ? 22.895 4.955 -27.831 1.00 94.62 160 ALA A C 1
ATOM 1198 O O . ALA A 1 160 ? 22.132 4.767 -28.781 1.00 94.62 160 ALA A O 1
ATOM 1199 N N . ALA A 1 161 ? 24.062 5.602 -27.928 1.00 91.56 161 ALA A N 1
ATOM 1200 C CA . ALA A 1 161 ? 24.580 6.240 -29.139 1.00 91.56 161 ALA A CA 1
ATOM 1201 C C . ALA A 1 161 ? 25.073 5.245 -30.208 1.00 91.56 161 ALA A C 1
ATOM 1203 O O . ALA A 1 161 ? 25.011 5.534 -31.401 1.00 91.56 161 ALA A O 1
ATOM 1204 N N . ILE A 1 162 ? 25.567 4.067 -29.807 1.00 87.19 162 ILE A N 1
ATOM 1205 C CA . ILE A 1 162 ? 26.181 3.105 -30.737 1.00 87.19 162 ILE A CA 1
ATOM 1206 C C . ILE A 1 162 ? 25.151 2.072 -31.228 1.00 87.19 162 ILE A C 1
ATOM 1208 O O . ILE A 1 162 ? 24.463 1.452 -30.408 1.00 87.19 162 ILE A O 1
ATOM 1212 N N . PRO A 1 163 ? 25.063 1.794 -32.542 1.00 87.12 163 PRO A N 1
ATOM 1213 C CA . PRO A 1 163 ? 24.290 0.669 -33.056 1.00 87.12 163 PRO A CA 1
ATOM 1214 C C . PRO A 1 163 ? 24.998 -0.654 -32.719 1.00 87.12 163 PRO A C 1
ATOM 1216 O O . PRO A 1 163 ? 25.896 -1.095 -33.431 1.00 87.12 163 PRO A O 1
ATOM 1219 N N . CYS A 1 164 ? 24.606 -1.272 -31.603 1.00 89.38 164 CYS A N 1
ATOM 1220 C CA . CYS A 1 164 ? 25.133 -2.553 -31.135 1.00 89.38 164 CYS A CA 1
ATOM 1221 C C . CYS A 1 164 ? 24.016 -3.379 -30.467 1.00 89.38 164 CYS A C 1
ATOM 1223 O O . CYS A 1 164 ? 23.311 -2.838 -29.608 1.00 89.38 164 CYS A O 1
ATOM 1225 N N . PRO A 1 165 ? 23.824 -4.660 -30.840 1.00 87.44 165 PRO A N 1
ATOM 1226 C CA . PRO A 1 165 ? 22.749 -5.490 -30.296 1.00 87.44 165 PRO A CA 1
ATOM 1227 C C . PRO A 1 165 ? 23.030 -6.010 -28.877 1.00 87.44 165 PRO A C 1
ATOM 1229 O O . PRO A 1 165 ? 22.083 -6.199 -28.106 1.00 87.44 165 PRO A O 1
ATOM 1232 N N . LEU A 1 166 ? 24.299 -6.239 -28.514 1.00 92.38 166 LEU A N 1
ATOM 1233 C CA . LEU A 1 166 ? 24.694 -6.841 -27.238 1.00 92.38 166 LEU A CA 1
ATOM 1234 C C . LEU A 1 166 ? 25.749 -5.995 -26.515 1.00 92.38 166 LEU A C 1
ATOM 1236 O O . LEU A 1 166 ? 26.842 -5.746 -27.013 1.00 92.38 166 LEU A O 1
ATOM 1240 N N . VAL A 1 167 ? 25.424 -5.570 -25.298 1.00 93.88 167 VAL A N 1
ATOM 1241 C CA . VAL A 1 167 ? 26.246 -4.666 -24.492 1.00 93.88 167 VAL A CA 1
ATOM 1242 C C . VAL A 1 167 ? 26.575 -5.324 -23.158 1.00 93.88 167 VAL A C 1
ATOM 1244 O O . VAL A 1 167 ? 25.683 -5.768 -22.441 1.00 93.88 167 VAL A O 1
ATOM 1247 N N . HIS A 1 168 ? 27.847 -5.337 -22.789 1.00 93.88 168 HIS A N 1
ATOM 1248 C CA . HIS A 1 168 ? 28.359 -5.818 -21.515 1.00 93.88 168 HIS A CA 1
ATOM 1249 C C . HIS A 1 168 ? 28.883 -4.639 -20.700 1.00 93.88 168 HIS A C 1
ATOM 1251 O O . HIS A 1 168 ? 29.694 -3.856 -21.191 1.00 93.88 168 HIS A O 1
ATOM 1257 N N . VAL A 1 169 ? 28.441 -4.523 -19.449 1.00 94.06 169 VAL A N 1
ATOM 1258 C CA . VAL A 1 169 ? 28.900 -3.481 -18.521 1.00 94.06 169 VAL A CA 1
ATOM 1259 C C . VAL A 1 169 ? 29.451 -4.146 -17.266 1.00 94.06 169 VAL A C 1
ATOM 1261 O O . VAL A 1 169 ? 28.704 -4.777 -16.516 1.00 94.06 169 VAL A O 1
ATOM 1264 N N . GLY A 1 170 ? 30.759 -4.038 -17.064 1.00 93.06 170 GLY A N 1
ATOM 1265 C CA . GLY A 1 170 ? 31.450 -4.446 -15.850 1.00 93.06 170 GLY A CA 1
ATOM 1266 C C . GLY A 1 170 ? 31.508 -3.288 -14.860 1.00 93.06 170 GLY A C 1
ATOM 1267 O O . GLY A 1 170 ? 32.048 -2.239 -15.197 1.00 93.06 170 GLY A O 1
ATOM 1268 N N . VAL A 1 171 ? 30.947 -3.493 -13.669 1.00 92.44 171 VAL A N 1
ATOM 1269 C CA . VAL A 1 171 ? 30.840 -2.486 -12.599 1.00 92.44 171 VAL A CA 1
ATOM 1270 C C . VAL A 1 171 ? 31.328 -3.123 -11.296 1.00 92.44 171 VAL A C 1
ATOM 1272 O O . VAL A 1 171 ? 30.943 -4.257 -10.997 1.00 92.44 171 VAL A O 1
ATOM 1275 N N . ASP A 1 172 ? 32.142 -2.440 -10.497 1.00 90.12 172 ASP A N 1
ATOM 1276 C CA . ASP A 1 172 ? 32.622 -2.979 -9.214 1.00 90.12 172 ASP A CA 1
ATOM 1277 C C . ASP A 1 172 ? 31.593 -2.757 -8.093 1.00 90.12 172 ASP A C 1
ATOM 1279 O O . ASP A 1 172 ? 31.304 -3.637 -7.264 1.00 90.12 172 ASP A O 1
ATOM 1283 N N . CYS A 1 173 ? 30.909 -1.612 -8.119 1.00 91.81 173 CYS A N 1
ATOM 1284 C CA . CYS A 1 173 ? 29.928 -1.289 -7.092 1.00 91.81 173 CYS A CA 1
ATOM 1285 C C . CYS A 1 173 ? 28.585 -2.008 -7.298 1.00 91.81 173 CYS A C 1
ATOM 1287 O O . CYS A 1 173 ? 27.754 -1.626 -8.123 1.00 91.81 173 CYS A O 1
ATOM 1289 N N . ALA A 1 174 ? 28.301 -2.994 -6.441 1.00 91.00 174 ALA A N 1
ATOM 1290 C CA . ALA A 1 174 ? 27.016 -3.700 -6.433 1.00 91.00 174 ALA A CA 1
ATOM 1291 C C . ALA A 1 174 ? 25.805 -2.763 -6.246 1.00 91.00 174 ALA A C 1
ATOM 1293 O O . ALA A 1 174 ? 24.756 -2.994 -6.839 1.00 91.00 174 ALA A O 1
ATOM 1294 N N . ALA A 1 175 ? 25.949 -1.686 -5.466 1.00 92.50 175 ALA A N 1
ATOM 1295 C CA . ALA A 1 175 ? 24.874 -0.711 -5.290 1.00 92.50 175 ALA A CA 1
ATOM 1296 C C . ALA A 1 175 ? 24.582 0.063 -6.588 1.00 92.50 175 ALA A C 1
ATOM 1298 O O . ALA A 1 175 ? 23.418 0.317 -6.889 1.00 92.50 175 ALA A O 1
ATOM 1299 N N . ALA A 1 176 ? 25.611 0.402 -7.375 1.00 94.12 176 ALA A N 1
ATOM 1300 C CA . ALA A 1 176 ? 25.429 1.055 -8.671 1.00 94.12 176 ALA A CA 1
ATOM 1301 C C . ALA A 1 176 ? 24.752 0.103 -9.670 1.00 94.12 176 ALA A C 1
ATOM 1303 O O . ALA A 1 176 ? 23.829 0.515 -10.371 1.00 94.12 176 ALA A O 1
ATOM 1304 N N . ILE A 1 177 ? 25.123 -1.186 -9.660 1.00 93.81 177 ILE A N 1
ATOM 1305 C CA . ILE A 1 177 ? 24.441 -2.239 -10.436 1.00 93.81 177 ILE A CA 1
ATOM 1306 C C . ILE A 1 177 ? 22.947 -2.283 -10.102 1.00 93.81 177 ILE A C 1
ATOM 1308 O O . ILE A 1 177 ? 22.112 -2.244 -11.007 1.00 93.81 177 ILE A O 1
ATOM 1312 N N . ASP A 1 178 ? 22.603 -2.334 -8.815 1.00 92.50 178 ASP A N 1
ATOM 1313 C CA . ASP A 1 178 ? 21.210 -2.383 -8.373 1.00 92.50 178 ASP A CA 1
ATOM 1314 C C . ASP A 1 178 ? 20.420 -1.136 -8.824 1.00 92.50 178 ASP A C 1
ATOM 1316 O O . ASP A 1 178 ? 19.252 -1.253 -9.212 1.00 92.50 178 ASP A O 1
ATOM 1320 N N . VAL A 1 179 ? 21.051 0.050 -8.822 1.00 94.94 179 VAL A N 1
ATOM 1321 C CA . VAL A 1 179 ? 20.464 1.301 -9.339 1.00 94.94 179 VAL A CA 1
ATOM 1322 C C . VAL A 1 179 ? 20.210 1.211 -10.836 1.00 94.94 179 VAL A C 1
ATOM 1324 O O . VAL A 1 179 ? 19.067 1.373 -11.254 1.00 94.94 179 VAL A O 1
ATOM 1327 N N . ILE A 1 180 ? 21.227 0.916 -11.650 1.00 93.94 180 ILE A N 1
ATOM 1328 C CA . ILE A 1 180 ? 21.077 0.924 -13.114 1.00 93.94 180 ILE A CA 1
ATOM 1329 C C . ILE A 1 180 ? 20.156 -0.189 -13.626 1.00 93.94 180 ILE A C 1
ATOM 1331 O O . ILE A 1 180 ? 19.572 -0.066 -14.700 1.00 93.94 180 ILE A O 1
ATOM 1335 N N . GLN A 1 181 ? 19.985 -1.269 -12.857 1.00 89.62 181 GLN A N 1
ATOM 1336 C CA . GLN A 1 181 ? 18.995 -2.313 -13.131 1.00 89.62 181 GLN A CA 1
ATOM 1337 C C . GLN A 1 181 ? 17.571 -1.939 -12.678 1.00 89.62 181 GLN A C 1
ATOM 1339 O O . GLN A 1 181 ? 16.631 -2.693 -12.942 1.00 89.62 181 GLN A O 1
ATOM 1344 N N . GLY A 1 182 ? 17.387 -0.805 -11.992 1.00 91.12 182 GLY A N 1
ATOM 1345 C CA . GLY A 1 182 ? 16.098 -0.363 -11.461 1.00 91.12 182 GLY A CA 1
ATOM 1346 C C . GLY A 1 182 ? 15.573 -1.242 -10.320 1.00 91.12 182 GLY A C 1
ATOM 1347 O O . GLY A 1 182 ? 14.363 -1.378 -10.161 1.00 91.12 182 GLY A O 1
ATOM 1348 N N . GLN A 1 183 ? 16.459 -1.879 -9.549 1.00 89.44 183 GLN A N 1
ATOM 1349 C CA . GLN A 1 183 ? 16.106 -2.836 -8.487 1.00 89.44 183 GLN A CA 1
ATOM 1350 C C . GLN A 1 183 ? 15.949 -2.187 -7.103 1.00 89.44 183 GLN A C 1
ATOM 1352 O O . GLN A 1 183 ? 15.491 -2.829 -6.147 1.00 89.44 183 GLN A O 1
ATOM 1357 N N . VAL A 1 184 ? 16.293 -0.904 -6.984 1.00 92.88 184 VAL A N 1
ATOM 1358 C CA . VAL A 1 184 ? 16.251 -0.136 -5.735 1.00 92.88 184 VAL A CA 1
ATOM 1359 C C . VAL A 1 184 ? 15.296 1.045 -5.820 1.00 92.88 184 VAL A C 1
ATOM 1361 O O . VAL A 1 184 ? 15.016 1.588 -6.885 1.00 92.88 184 VAL A O 1
ATOM 1364 N N . ALA A 1 185 ? 14.773 1.428 -4.657 1.00 93.12 185 ALA A N 1
ATOM 1365 C CA . ALA A 1 185 ? 13.986 2.641 -4.524 1.00 93.12 185 ALA A CA 1
ATOM 1366 C C . ALA A 1 185 ? 14.922 3.855 -4.532 1.00 93.12 185 ALA A C 1
ATOM 1368 O O . ALA A 1 185 ? 15.831 3.934 -3.706 1.00 93.12 185 ALA A O 1
ATOM 1369 N N . LEU A 1 186 ? 14.669 4.781 -5.449 1.00 92.88 186 LEU A N 1
ATOM 1370 C CA . LEU A 1 186 ? 15.414 6.024 -5.635 1.00 92.88 186 LEU A CA 1
ATOM 1371 C C . LEU A 1 186 ? 14.762 7.175 -4.870 1.00 92.88 186 LEU A C 1
ATOM 1373 O O . LEU A 1 186 ? 13.531 7.194 -4.714 1.00 92.88 186 LEU A O 1
ATOM 1377 N N . LYS A 1 187 ? 15.570 8.133 -4.405 1.00 88.88 187 LYS A N 1
ATOM 1378 C CA . LYS A 1 187 ? 15.050 9.381 -3.842 1.00 88.88 187 LYS A CA 1
ATOM 1379 C C . LYS A 1 187 ? 14.792 10.391 -4.968 1.00 88.88 187 LYS A C 1
ATOM 1381 O O . LYS A 1 187 ? 15.509 10.374 -5.961 1.00 88.88 187 LYS A O 1
ATOM 1386 N N . PRO A 1 188 ? 13.815 11.300 -4.802 1.00 84.44 188 PRO A N 1
ATOM 1387 C CA . PRO A 1 188 ? 13.467 12.292 -5.823 1.00 84.44 188 PRO A CA 1
ATOM 1388 C C . PRO A 1 188 ? 14.631 13.147 -6.329 1.00 84.44 188 PRO A C 1
ATOM 1390 O O . PRO A 1 188 ? 14.603 13.539 -7.483 1.00 84.44 188 PRO A O 1
ATOM 1393 N N . GLN A 1 189 ? 15.612 13.426 -5.471 1.00 84.50 189 GLN A N 1
ATOM 1394 C CA . GLN A 1 189 ? 16.784 14.251 -5.771 1.00 84.50 189 GLN A CA 1
ATOM 1395 C C . GLN A 1 189 ? 17.960 13.487 -6.412 1.00 84.50 189 GLN A C 1
ATOM 1397 O O . GLN A 1 189 ? 19.010 14.075 -6.647 1.00 84.50 189 GLN A O 1
ATOM 1402 N N . ASP A 1 190 ? 17.840 12.171 -6.621 1.00 89.31 190 ASP A N 1
ATOM 1403 C CA . ASP A 1 190 ? 18.933 11.343 -7.144 1.00 89.31 190 ASP A CA 1
ATOM 1404 C C . ASP A 1 190 ? 18.923 11.360 -8.692 1.00 89.31 190 ASP A C 1
ATOM 1406 O O . ASP A 1 190 ? 18.666 10.336 -9.334 1.00 89.31 190 ASP A O 1
ATOM 1410 N N . ASP A 1 191 ? 19.169 12.518 -9.315 1.00 90.94 191 ASP A N 1
ATOM 1411 C CA . ASP A 1 191 ? 18.976 12.706 -10.767 1.00 90.94 191 ASP A CA 1
ATOM 1412 C C . ASP A 1 191 ? 19.819 11.764 -11.629 1.00 90.94 191 ASP A C 1
ATOM 1414 O O . ASP A 1 191 ? 19.317 11.189 -12.594 1.00 90.94 191 ASP A O 1
ATOM 1418 N N . VAL A 1 192 ? 21.081 11.533 -11.251 1.00 93.44 192 VAL A N 1
ATOM 1419 C CA . VAL A 1 192 ? 21.982 10.597 -11.950 1.00 93.44 192 VAL A CA 1
ATOM 1420 C C . VAL A 1 192 ? 21.416 9.172 -11.910 1.00 93.44 192 VAL A C 1
ATOM 1422 O O . VAL A 1 192 ? 21.411 8.469 -12.922 1.00 93.44 192 VAL A O 1
ATOM 1425 N N . ALA A 1 193 ? 20.865 8.751 -10.767 1.00 95.25 193 ALA A N 1
ATOM 1426 C CA . ALA A 1 193 ? 20.242 7.438 -10.618 1.00 95.25 193 ALA A CA 1
ATOM 1427 C C . ALA A 1 193 ? 18.969 7.320 -11.471 1.00 95.25 193 ALA A C 1
ATOM 1429 O O . ALA A 1 193 ? 18.760 6.316 -12.160 1.00 95.25 193 ALA A O 1
ATOM 1430 N N . HIS A 1 194 ? 18.128 8.359 -11.457 1.00 95.50 194 HIS A N 1
ATOM 1431 C CA . HIS A 1 194 ? 16.919 8.426 -12.274 1.00 95.50 194 HIS A CA 1
ATOM 1432 C C . HIS A 1 194 ? 17.235 8.408 -13.775 1.00 95.50 194 HIS A C 1
ATOM 1434 O O . HIS A 1 194 ? 16.558 7.691 -14.521 1.00 95.50 194 HIS A O 1
ATOM 1440 N N . ALA A 1 195 ? 18.270 9.135 -14.203 1.00 96.62 195 ALA A N 1
ATOM 1441 C CA . ALA A 1 195 ? 18.764 9.144 -15.574 1.00 96.62 195 ALA A CA 1
ATOM 1442 C C . ALA A 1 195 ? 19.299 7.767 -15.984 1.00 96.62 195 ALA A C 1
ATOM 1444 O O . ALA A 1 195 ? 18.930 7.271 -17.045 1.00 96.62 195 ALA A O 1
ATOM 1445 N N . ALA A 1 196 ? 20.075 7.089 -15.133 1.00 96.88 196 ALA A N 1
ATOM 1446 C CA . ALA A 1 196 ? 20.624 5.770 -15.455 1.00 96.88 196 ALA A CA 1
ATOM 1447 C C . ALA A 1 196 ? 19.528 4.720 -15.683 1.00 96.88 196 ALA A C 1
ATOM 1449 O O . ALA A 1 196 ? 19.585 3.960 -16.652 1.00 96.88 196 ALA A O 1
ATOM 1450 N N . VAL A 1 197 ? 18.480 4.725 -14.852 1.00 96.69 197 VAL A N 1
ATOM 1451 C CA . VAL A 1 197 ? 17.303 3.865 -15.056 1.00 96.69 197 VAL A CA 1
ATOM 1452 C C . VAL A 1 197 ? 16.550 4.234 -16.341 1.00 96.69 197 VAL A C 1
ATOM 1454 O O . VAL A 1 197 ? 16.082 3.344 -17.053 1.00 96.69 197 VAL A O 1
ATOM 1457 N N . ALA A 1 198 ? 16.437 5.524 -16.667 1.00 96.81 198 ALA A N 1
ATOM 1458 C CA . ALA A 1 198 ? 15.769 5.975 -17.888 1.00 96.81 198 ALA A CA 1
ATOM 1459 C C . ALA A 1 198 ? 16.540 5.587 -19.162 1.00 96.81 198 ALA A C 1
ATOM 1461 O O . ALA A 1 198 ? 15.944 5.032 -20.087 1.00 96.81 198 ALA A O 1
ATOM 1462 N N . VAL A 1 199 ? 17.863 5.782 -19.191 1.00 97.31 199 VAL A N 1
ATOM 1463 C CA . VAL A 1 199 ? 18.723 5.343 -20.304 1.00 97.31 199 VAL A CA 1
ATOM 1464 C C . VAL A 1 199 ? 18.699 3.818 -20.422 1.00 97.31 199 VAL A C 1
ATOM 1466 O O . VAL A 1 199 ? 18.612 3.281 -21.524 1.00 97.31 199 VAL A O 1
ATOM 1469 N N . ARG A 1 200 ? 18.673 3.086 -19.300 1.00 95.19 200 ARG A N 1
ATOM 1470 C CA . ARG A 1 200 ? 18.494 1.628 -19.323 1.00 95.19 200 ARG A CA 1
ATOM 1471 C C . ARG A 1 200 ? 17.190 1.214 -20.011 1.00 95.19 200 ARG A C 1
ATOM 1473 O O . ARG A 1 200 ? 17.198 0.270 -20.801 1.00 95.19 200 ARG A O 1
ATOM 1480 N N . ALA A 1 201 ? 16.088 1.900 -19.721 1.00 93.56 201 ALA A N 1
ATOM 1481 C CA . ALA A 1 201 ? 14.814 1.639 -20.380 1.00 93.56 201 ALA A CA 1
ATOM 1482 C C . ALA A 1 201 ? 14.852 1.995 -21.874 1.00 93.56 201 ALA A C 1
ATOM 1484 O O . ALA A 1 201 ? 14.342 1.227 -22.688 1.00 93.56 201 ALA A O 1
ATOM 1485 N N . LEU A 1 202 ? 15.514 3.097 -22.247 1.00 95.88 202 LEU A N 1
ATOM 1486 C CA . LEU A 1 202 ? 15.756 3.450 -23.647 1.00 95.88 202 LEU A CA 1
ATOM 1487 C C . LEU A 1 202 ? 16.480 2.321 -24.393 1.00 95.88 202 LEU A C 1
ATOM 1489 O O . LEU A 1 202 ? 16.011 1.906 -25.449 1.00 95.88 202 LEU A O 1
ATOM 1493 N N . LEU A 1 203 ? 17.565 1.776 -23.832 1.00 94.62 203 LEU A N 1
ATOM 1494 C CA . LEU A 1 203 ? 18.310 0.664 -24.440 1.00 94.62 203 LEU A CA 1
ATOM 1495 C C . LEU A 1 203 ? 17.420 -0.562 -24.680 1.00 94.62 203 LEU A C 1
ATOM 1497 O O . LEU A 1 203 ? 17.518 -1.209 -25.721 1.00 94.62 203 LEU A O 1
ATOM 1501 N N . MET A 1 204 ? 16.510 -0.856 -23.748 1.00 90.12 204 MET A N 1
ATOM 1502 C CA . MET A 1 204 ? 15.539 -1.936 -23.931 1.00 90.12 204 MET A CA 1
ATOM 1503 C C . MET A 1 204 ? 14.557 -1.651 -25.064 1.00 90.12 204 MET A C 1
ATOM 1505 O O . MET A 1 204 ? 14.256 -2.552 -25.841 1.00 90.12 204 MET A O 1
ATOM 1509 N N . MET A 1 205 ? 14.080 -0.411 -25.196 1.00 91.25 205 MET A N 1
ATOM 1510 C CA . MET A 1 205 ? 13.189 -0.024 -26.297 1.00 91.25 205 MET A CA 1
ATOM 1511 C C . MET A 1 205 ? 13.914 0.022 -27.646 1.00 91.25 205 MET A C 1
ATOM 1513 O O . MET A 1 205 ? 13.310 -0.270 -28.672 1.00 91.25 205 MET A O 1
ATOM 1517 N N . GLN A 1 206 ? 15.225 0.272 -27.655 1.00 92.62 206 GLN A N 1
ATOM 1518 C CA . GLN A 1 206 ? 16.083 0.094 -28.831 1.00 92.62 206 GLN A CA 1
ATOM 1519 C C . GLN A 1 206 ? 16.320 -1.389 -29.194 1.00 92.62 206 GLN A C 1
ATOM 1521 O O . GLN A 1 206 ? 17.003 -1.669 -30.176 1.00 92.62 206 GLN A O 1
ATOM 1526 N N . GLY A 1 207 ? 15.793 -2.346 -28.419 1.00 89.25 207 GLY A N 1
ATOM 1527 C CA . GLY A 1 207 ? 15.970 -3.782 -28.656 1.00 89.25 207 GLY A CA 1
ATOM 1528 C C . GLY A 1 207 ? 17.353 -4.317 -28.271 1.00 89.25 207 GLY A C 1
ATOM 1529 O O . GLY A 1 207 ? 17.724 -5.412 -28.693 1.00 89.25 207 GLY A O 1
ATOM 1530 N N . LYS A 1 208 ? 18.128 -3.565 -27.478 1.00 90.69 208 LYS A N 1
ATOM 1531 C CA . LYS A 1 208 ? 19.486 -3.945 -27.072 1.00 90.69 208 LYS A CA 1
ATOM 1532 C C . LYS A 1 208 ? 19.456 -4.850 -25.846 1.00 90.69 208 LYS A C 1
ATOM 1534 O O . LYS A 1 208 ? 18.768 -4.579 -24.859 1.00 90.69 208 LYS A O 1
ATOM 1539 N N . THR A 1 209 ? 20.266 -5.905 -25.873 1.00 89.44 209 THR A N 1
ATOM 1540 C CA . THR A 1 209 ? 20.494 -6.757 -24.702 1.00 89.44 209 THR A CA 1
ATOM 1541 C C . THR A 1 209 ? 21.667 -6.205 -23.911 1.00 89.44 209 THR A C 1
ATOM 1543 O O . THR A 1 209 ? 22.784 -6.160 -24.411 1.00 89.44 209 THR A O 1
ATOM 1546 N N . VAL A 1 210 ? 21.431 -5.793 -22.666 1.00 89.31 210 VAL A N 1
ATOM 1547 C CA . VAL A 1 210 ? 22.477 -5.199 -21.824 1.00 89.31 210 VAL A CA 1
ATOM 1548 C C . VAL A 1 210 ? 22.741 -6.084 -20.607 1.00 89.31 210 VAL A C 1
ATOM 1550 O O . VAL A 1 210 ? 21.908 -6.197 -19.704 1.00 89.31 210 VAL A O 1
ATOM 1553 N N . LEU A 1 211 ? 23.916 -6.696 -20.554 1.00 90.12 211 LEU A N 1
ATOM 1554 C CA . LEU A 1 211 ? 24.372 -7.572 -19.483 1.00 90.12 211 LEU A CA 1
ATOM 1555 C C . LEU A 1 211 ? 25.265 -6.787 -18.524 1.00 90.12 211 LEU A C 1
ATOM 1557 O O . LEU A 1 211 ? 26.388 -6.425 -18.858 1.00 90.12 211 LEU A O 1
ATOM 1561 N N . VAL A 1 212 ? 24.761 -6.528 -17.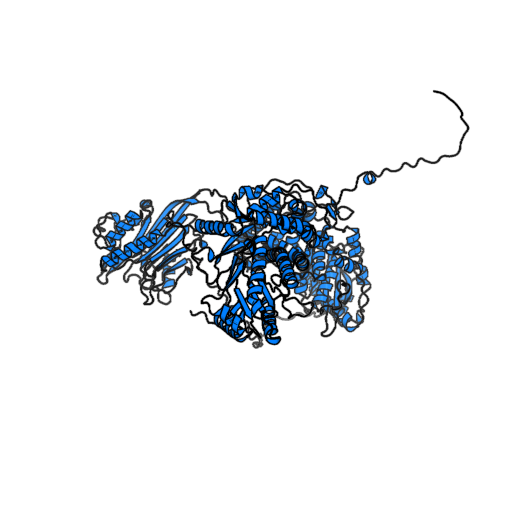321 1.00 88.31 212 VAL A N 1
ATOM 1562 C CA . VAL A 1 212 ? 25.532 -5.866 -16.261 1.00 88.31 212 VAL A CA 1
ATOM 1563 C C . VAL A 1 212 ? 26.099 -6.934 -15.340 1.00 88.31 212 VAL A C 1
ATOM 1565 O O . VAL A 1 212 ? 25.349 -7.781 -14.850 1.00 88.31 212 VAL A O 1
ATOM 1568 N N . GLN A 1 213 ? 27.404 -6.898 -15.101 1.00 86.19 213 GLN A N 1
ATOM 1569 C CA . GLN A 1 213 ? 28.111 -7.881 -14.290 1.00 86.19 213 GLN A CA 1
ATOM 1570 C C . GLN A 1 213 ? 28.932 -7.187 -13.213 1.00 86.19 213 GLN A C 1
ATOM 1572 O O . GLN A 1 213 ? 29.563 -6.161 -13.461 1.00 86.19 213 GLN A O 1
ATOM 1577 N N . LYS A 1 214 ? 28.946 -7.784 -12.018 1.00 88.19 214 LYS A N 1
ATOM 1578 C CA . LYS A 1 214 ? 29.848 -7.342 -10.963 1.00 88.19 214 LYS A CA 1
ATOM 1579 C C . LYS A 1 214 ? 31.268 -7.789 -11.289 1.00 88.19 214 LYS A C 1
ATOM 1581 O O . LYS A 1 214 ? 31.510 -8.992 -11.392 1.00 88.19 214 LYS A O 1
ATOM 1586 N N . VAL A 1 215 ? 32.195 -6.846 -11.385 1.00 85.81 215 VAL A N 1
ATOM 1587 C CA . VAL A 1 215 ? 33.626 -7.129 -11.512 1.00 85.81 215 VAL A CA 1
ATOM 1588 C C . VAL A 1 215 ? 34.265 -6.885 -10.156 1.00 85.81 215 VAL A C 1
ATOM 1590 O O . VAL A 1 215 ? 34.216 -5.785 -9.639 1.00 85.81 215 VAL A O 1
ATOM 1593 N N . LEU A 1 216 ? 34.811 -7.924 -9.527 1.00 77.38 216 LEU A N 1
ATOM 1594 C CA . LEU A 1 216 ? 35.418 -7.768 -8.206 1.00 77.38 216 LEU A CA 1
ATOM 1595 C C . LEU A 1 216 ? 36.697 -6.921 -8.299 1.00 77.38 216 LEU A C 1
ATOM 1597 O O . LEU A 1 216 ? 37.602 -7.267 -9.069 1.00 77.38 216 LEU A O 1
ATOM 1601 N N . ALA A 1 217 ? 36.802 -5.889 -7.456 1.00 70.62 217 ALA A N 1
ATOM 1602 C CA . ALA A 1 217 ? 38.052 -5.173 -7.214 1.00 70.62 217 ALA A CA 1
ATOM 1603 C C . ALA A 1 217 ? 39.237 -6.141 -7.068 1.00 70.62 217 ALA A C 1
ATOM 1605 O O . ALA A 1 217 ? 39.158 -7.146 -6.354 1.00 70.62 217 ALA A O 1
ATOM 1606 N N . HIS A 1 218 ? 40.356 -5.828 -7.724 1.00 66.75 218 HIS A N 1
ATOM 1607 C CA . HIS A 1 218 ? 41.614 -6.580 -7.620 1.00 66.75 218 HIS A CA 1
ATOM 1608 C C . HIS A 1 218 ? 41.553 -8.066 -8.036 1.00 66.75 218 HIS A C 1
ATOM 1610 O O . HIS A 1 218 ? 42.504 -8.804 -7.791 1.00 66.75 218 HIS A O 1
ATOM 1616 N N . ALA A 1 219 ? 40.502 -8.516 -8.731 1.00 67.75 219 ALA A N 1
ATOM 1617 C CA . ALA A 1 219 ? 40.370 -9.900 -9.207 1.00 67.75 219 ALA A CA 1
ATOM 1618 C C . ALA A 1 219 ? 41.197 -10.233 -10.469 1.00 67.75 219 ALA A C 1
ATOM 1620 O O . ALA A 1 219 ? 40.923 -11.218 -11.149 1.00 67.75 219 ALA A O 1
ATOM 1621 N N . GLY A 1 220 ? 42.190 -9.407 -10.817 1.00 69.12 220 GLY A N 1
ATOM 1622 C CA . GLY A 1 220 ? 43.043 -9.612 -11.995 1.00 69.12 220 GLY A CA 1
ATOM 1623 C C . GLY A 1 220 ? 42.400 -9.249 -13.341 1.00 69.12 220 GLY A C 1
ATOM 1624 O O . GLY A 1 220 ? 42.993 -9.516 -14.383 1.00 69.12 220 GLY A O 1
ATOM 1625 N N . CYS A 1 221 ? 41.219 -8.618 -13.355 1.00 80.38 221 CYS A N 1
ATOM 1626 C CA . CYS A 1 221 ? 40.629 -8.079 -14.583 1.00 80.38 221 CYS A CA 1
ATOM 1627 C C . CYS A 1 221 ? 41.398 -6.828 -15.035 1.00 80.38 221 CYS A C 1
ATOM 1629 O O . CYS A 1 221 ? 41.303 -5.768 -14.415 1.00 80.38 221 CYS A O 1
ATOM 1631 N N . ALA A 1 222 ? 42.146 -6.951 -16.132 1.00 81.06 222 ALA A N 1
ATOM 1632 C CA . ALA A 1 222 ? 42.998 -5.885 -16.650 1.00 81.06 222 ALA A CA 1
ATOM 1633 C C . ALA A 1 222 ? 42.220 -4.608 -17.006 1.00 81.06 222 ALA A C 1
ATOM 1635 O O . ALA A 1 222 ? 42.626 -3.513 -16.635 1.00 81.06 222 ALA A O 1
ATOM 1636 N N . LEU A 1 223 ? 41.076 -4.744 -17.680 1.00 85.62 223 LEU A N 1
ATOM 1637 C CA . LEU A 1 223 ? 40.280 -3.603 -18.146 1.00 85.62 223 LEU A CA 1
ATOM 1638 C C . LEU A 1 223 ? 39.625 -2.840 -16.987 1.00 85.62 223 LEU A C 1
ATOM 1640 O O . LEU A 1 223 ? 39.583 -1.614 -17.014 1.00 85.62 223 LEU A O 1
ATOM 1644 N N . ASN A 1 224 ? 39.217 -3.544 -15.927 1.00 87.06 224 ASN A N 1
ATOM 1645 C CA . ASN A 1 224 ? 38.762 -2.905 -14.691 1.00 87.06 224 ASN A CA 1
ATOM 1646 C C . ASN A 1 224 ? 39.912 -2.207 -13.957 1.00 87.06 224 ASN A C 1
ATOM 1648 O O . ASN A 1 224 ? 39.757 -1.094 -13.477 1.00 87.06 224 ASN A O 1
ATOM 1652 N N . GLY A 1 225 ? 41.091 -2.837 -13.904 1.00 86.69 225 GLY A N 1
ATOM 1653 C CA . GLY A 1 225 ? 42.290 -2.208 -13.343 1.00 86.69 225 GLY A CA 1
ATOM 1654 C C . GLY A 1 225 ? 42.743 -0.970 -14.124 1.00 86.69 225 GLY A C 1
ATOM 1655 O O . GLY A 1 225 ? 43.364 -0.076 -13.551 1.00 86.69 225 GLY A O 1
ATOM 1656 N N . LEU A 1 226 ? 42.436 -0.901 -15.422 1.00 87.25 226 LEU A N 1
ATOM 1657 C CA . LEU A 1 226 ? 42.671 0.280 -16.246 1.00 87.25 226 LEU A CA 1
ATOM 1658 C C . LEU A 1 226 ? 41.672 1.403 -15.919 1.00 87.25 226 LEU A C 1
ATOM 1660 O O . LEU A 1 226 ? 42.095 2.549 -15.787 1.00 87.25 226 LEU A O 1
ATOM 1664 N N . ALA A 1 227 ? 40.391 1.073 -15.722 1.00 89.38 227 ALA A N 1
ATOM 1665 C CA . ALA A 1 227 ? 39.369 2.028 -15.287 1.00 89.38 227 ALA A CA 1
ATOM 1666 C C . ALA A 1 227 ? 39.691 2.620 -13.896 1.00 89.38 227 ALA A C 1
ATOM 1668 O O . ALA A 1 227 ? 39.731 3.842 -13.757 1.00 89.38 227 ALA A O 1
ATOM 1669 N N . ASP A 1 228 ? 40.049 1.782 -12.913 1.00 89.69 228 ASP A N 1
ATOM 1670 C CA . ASP A 1 228 ? 40.479 2.209 -11.564 1.00 89.69 228 ASP A CA 1
ATOM 1671 C C . ASP A 1 228 ? 41.682 3.163 -11.611 1.00 89.69 228 ASP A C 1
ATOM 1673 O O . ASP A 1 228 ? 41.694 4.230 -10.985 1.00 89.69 228 ASP A O 1
ATOM 1677 N N . ALA A 1 229 ? 42.701 2.813 -12.403 1.00 88.06 229 ALA A N 1
ATOM 1678 C CA . ALA A 1 229 ? 43.876 3.660 -12.574 1.00 88.06 229 ALA A CA 1
ATOM 1679 C C . ALA A 1 229 ? 43.516 5.014 -13.209 1.00 88.06 229 ALA A C 1
ATOM 1681 O O . ALA A 1 229 ? 44.059 6.044 -12.796 1.00 88.06 229 ALA A O 1
ATOM 1682 N N . ALA A 1 230 ? 42.604 5.023 -14.185 1.00 87.44 230 ALA A N 1
ATOM 1683 C CA . ALA A 1 230 ? 42.164 6.233 -14.868 1.00 87.44 230 ALA A CA 1
ATOM 1684 C C . ALA A 1 230 ? 41.384 7.167 -13.938 1.00 87.44 230 ALA A C 1
ATOM 1686 O O . ALA A 1 230 ? 41.744 8.342 -13.840 1.00 87.44 230 ALA A O 1
ATOM 1687 N N . ALA A 1 231 ? 40.414 6.647 -13.179 1.00 88.81 231 ALA A N 1
ATOM 1688 C CA . ALA A 1 231 ? 39.662 7.430 -12.198 1.00 88.81 231 ALA A CA 1
ATOM 1689 C C . ALA A 1 231 ? 40.600 8.040 -11.134 1.00 88.81 231 ALA A C 1
ATOM 1691 O O . ALA A 1 231 ? 40.593 9.249 -10.889 1.00 88.81 231 ALA A O 1
ATOM 1692 N N . LYS A 1 232 ? 41.519 7.242 -10.567 1.00 88.50 232 LYS A N 1
ATOM 1693 C CA . LYS A 1 232 ? 42.512 7.730 -9.588 1.00 88.50 232 LYS A CA 1
ATOM 1694 C C . LYS A 1 232 ? 43.450 8.796 -10.149 1.00 88.50 232 LYS A C 1
ATOM 1696 O O . LYS A 1 232 ? 43.863 9.686 -9.403 1.00 88.50 232 LYS A O 1
ATOM 1701 N N . SER A 1 233 ? 43.820 8.705 -11.427 1.00 85.56 233 SER A N 1
ATOM 1702 C CA . SER A 1 233 ? 44.714 9.679 -12.064 1.00 85.56 233 SER A CA 1
ATOM 1703 C C . SER A 1 233 ? 44.086 11.075 -12.106 1.00 85.56 233 SER A C 1
ATOM 1705 O O . SER A 1 233 ? 44.768 12.050 -11.789 1.00 85.56 233 SER A O 1
ATOM 1707 N N . VAL A 1 234 ? 42.776 11.166 -12.371 1.00 84.88 234 VAL A N 1
ATOM 1708 C CA . VAL A 1 234 ? 42.023 12.433 -12.374 1.00 84.88 234 VAL A CA 1
ATOM 1709 C C . VAL A 1 234 ? 42.107 13.138 -11.015 1.00 84.88 234 VAL A C 1
ATOM 1711 O O . VAL A 1 234 ? 42.391 14.333 -10.952 1.00 84.88 234 VAL A O 1
ATOM 1714 N N . LEU A 1 235 ? 41.935 12.404 -9.910 1.00 84.06 235 LEU A N 1
ATOM 1715 C CA . LEU A 1 235 ? 42.027 12.986 -8.564 1.00 84.06 235 LEU A CA 1
ATOM 1716 C C . LEU A 1 235 ? 43.452 13.406 -8.184 1.00 84.06 235 LEU A C 1
ATOM 1718 O O . LEU A 1 235 ? 43.629 14.400 -7.485 1.00 84.06 235 LEU A O 1
ATOM 1722 N N . LYS A 1 236 ? 44.471 12.656 -8.627 1.00 83.81 236 LYS A N 1
ATOM 1723 C CA . LYS A 1 236 ? 45.883 12.964 -8.340 1.00 83.81 236 LYS A CA 1
ATOM 1724 C C . LYS A 1 236 ? 46.369 14.228 -9.054 1.00 83.81 236 LYS A C 1
ATOM 1726 O O . LYS A 1 236 ? 47.227 14.921 -8.518 1.00 83.81 236 LYS A O 1
ATOM 1731 N N . GLN A 1 237 ? 45.853 14.510 -10.249 1.00 75.25 237 GLN A N 1
ATOM 1732 C CA . GLN A 1 237 ? 46.285 15.651 -11.062 1.00 75.25 237 GLN A CA 1
ATOM 1733 C C . GLN A 1 237 ? 45.689 16.987 -10.586 1.00 75.25 237 GLN A C 1
ATOM 1735 O O . GLN A 1 237 ? 46.237 18.037 -10.904 1.00 75.25 237 GLN A O 1
ATOM 1740 N N . GLY A 1 238 ? 44.601 16.980 -9.803 1.00 59.56 238 GLY A N 1
ATOM 1741 C CA . GLY A 1 238 ? 43.990 18.192 -9.230 1.00 59.56 238 GLY A CA 1
ATOM 1742 C C . GLY A 1 238 ? 43.300 19.122 -10.243 1.00 59.56 238 GLY A C 1
ATOM 1743 O O . GLY A 1 238 ? 42.538 20.000 -9.843 1.00 59.56 238 GLY A O 1
ATOM 1744 N N . SER A 1 239 ? 43.509 18.907 -11.543 1.00 57.09 239 SER A N 1
ATOM 1745 C CA . SER A 1 239 ? 42.772 19.495 -12.656 1.00 57.09 239 SER A CA 1
ATOM 1746 C C . SER A 1 239 ? 42.403 18.393 -13.651 1.00 57.09 239 SER A C 1
ATOM 1748 O O . SER A 1 239 ? 43.251 17.635 -14.114 1.00 57.09 239 SER A O 1
ATOM 1750 N N . ALA A 1 240 ? 41.115 18.286 -13.962 1.00 54.91 240 ALA A N 1
ATOM 1751 C CA . ALA A 1 240 ? 40.627 17.432 -15.039 1.00 54.91 240 ALA A CA 1
ATOM 1752 C C . ALA A 1 240 ? 40.489 18.266 -16.323 1.00 54.91 240 ALA A C 1
ATOM 1754 O O . ALA A 1 240 ? 40.233 19.474 -16.216 1.00 54.91 240 ALA A O 1
ATOM 1755 N N . PRO A 1 241 ? 40.589 17.660 -17.522 1.00 56.38 241 PRO A N 1
ATOM 1756 C CA . PRO A 1 241 ? 40.018 18.279 -18.709 1.00 56.38 241 PRO A CA 1
ATOM 1757 C C . PRO A 1 241 ? 38.567 18.674 -18.399 1.00 56.38 241 PRO A C 1
ATOM 1759 O O . PRO A 1 241 ? 37.840 17.948 -17.718 1.00 56.38 241 PRO A O 1
ATOM 1762 N N . THR A 1 242 ? 38.152 19.873 -18.806 1.00 54.31 242 THR A N 1
ATOM 1763 C CA . THR A 1 242 ? 36.749 20.284 -18.716 1.00 54.31 242 THR A CA 1
ATOM 1764 C C . THR A 1 242 ? 35.945 19.434 -19.690 1.00 54.31 242 THR A C 1
ATOM 1766 O O . THR A 1 242 ? 35.753 19.821 -20.837 1.00 54.31 242 THR A O 1
ATOM 1769 N N . ASP A 1 243 ? 35.526 18.258 -19.233 1.00 61.47 243 ASP A N 1
ATOM 1770 C CA . ASP A 1 243 ? 34.568 17.413 -19.929 1.00 61.47 243 ASP A CA 1
ATOM 1771 C C . ASP A 1 243 ? 33.224 18.132 -19.942 1.00 61.47 243 ASP A C 1
ATOM 1773 O O . ASP A 1 243 ? 32.546 18.217 -18.912 1.00 61.47 243 ASP A O 1
ATOM 1777 N N . ASP A 1 244 ? 32.865 18.701 -21.090 1.00 68.44 244 ASP A N 1
ATOM 1778 C CA . ASP A 1 244 ? 31.582 19.365 -21.251 1.00 68.44 244 ASP A CA 1
ATOM 1779 C C . ASP A 1 244 ? 30.588 18.412 -21.915 1.00 68.44 244 ASP A C 1
ATOM 1781 O O . ASP A 1 244 ? 30.506 18.330 -23.131 1.00 68.44 244 ASP A O 1
ATOM 1785 N N . PHE A 1 245 ? 29.853 17.656 -21.095 1.00 85.44 245 PHE A N 1
ATOM 1786 C CA . PHE A 1 245 ? 28.634 16.945 -21.504 1.00 85.44 245 PHE A CA 1
ATOM 1787 C C . PHE A 1 245 ? 27.409 17.858 -21.310 1.00 85.44 245 PHE A C 1
ATOM 1789 O O . PHE A 1 245 ? 26.377 17.422 -20.791 1.00 85.44 245 PHE A O 1
ATOM 1796 N N . SER A 1 246 ? 27.545 19.156 -21.604 1.00 83.94 246 SER A N 1
ATOM 1797 C CA . SER A 1 246 ? 26.557 20.187 -21.250 1.00 83.94 246 SER A CA 1
ATOM 1798 C C . SER A 1 246 ? 25.172 19.868 -21.793 1.00 83.94 246 SER A C 1
ATOM 1800 O O . SER A 1 246 ? 24.201 19.971 -21.046 1.00 83.94 246 SER A O 1
ATOM 1802 N N . ALA A 1 247 ? 25.077 19.416 -23.046 1.00 87.50 247 ALA A N 1
ATOM 1803 C CA . ALA A 1 247 ? 23.808 19.039 -23.664 1.00 87.50 247 ALA A CA 1
ATOM 1804 C C . ALA A 1 247 ? 23.141 17.853 -22.945 1.00 87.50 247 ALA A C 1
ATOM 1806 O O . ALA A 1 247 ? 21.941 17.882 -22.675 1.00 87.50 247 ALA A O 1
ATOM 1807 N N . PHE A 1 248 ? 23.917 16.834 -22.571 1.00 92.38 248 PHE A N 1
ATOM 1808 C CA . PHE A 1 248 ? 23.410 15.673 -21.839 1.00 92.38 248 PHE A CA 1
ATOM 1809 C C . PHE A 1 248 ? 22.943 16.041 -20.424 1.00 92.38 248 PHE A C 1
ATOM 1811 O O . PHE A 1 248 ? 21.858 15.640 -20.000 1.00 92.38 248 PHE A O 1
ATOM 1818 N N . TRP A 1 249 ? 23.720 16.847 -19.695 1.00 91.38 249 TRP A N 1
ATOM 1819 C CA . TRP A 1 249 ? 23.346 17.299 -18.351 1.00 91.38 249 TRP A CA 1
ATOM 1820 C C . TRP A 1 249 ? 22.157 18.262 -18.359 1.00 91.38 249 TRP A C 1
ATOM 1822 O O . TRP A 1 249 ? 21.309 18.178 -17.465 1.00 91.38 249 TRP A O 1
ATOM 1832 N N . ALA A 1 250 ? 22.052 19.129 -19.370 1.00 90.44 250 ALA A N 1
ATOM 1833 C CA . ALA A 1 250 ? 20.865 19.946 -19.603 1.00 90.44 250 ALA A CA 1
ATOM 1834 C C . ALA A 1 250 ? 19.646 19.052 -19.866 1.00 90.44 250 ALA A C 1
ATOM 1836 O O . ALA A 1 250 ? 18.641 19.179 -19.174 1.00 90.44 250 ALA A O 1
ATOM 1837 N N . ALA A 1 251 ? 19.772 18.051 -20.743 1.00 92.62 251 ALA A N 1
ATOM 1838 C CA . ALA A 1 251 ? 18.702 17.099 -21.035 1.00 92.62 251 ALA A CA 1
ATOM 1839 C C . ALA A 1 251 ? 18.256 16.282 -19.804 1.00 92.62 251 ALA A C 1
ATOM 1841 O O . ALA A 1 251 ? 17.077 15.950 -19.675 1.00 92.62 251 ALA A O 1
ATOM 1842 N N . ILE A 1 252 ? 19.165 15.947 -18.882 1.00 93.06 252 ILE A N 1
ATOM 1843 C CA . ILE A 1 252 ? 18.798 15.331 -17.595 1.00 93.06 252 ILE A CA 1
ATOM 1844 C C . ILE A 1 252 ? 18.024 16.327 -16.726 1.00 93.06 252 ILE A C 1
ATOM 1846 O O . ILE A 1 252 ? 16.958 15.982 -16.219 1.00 93.06 252 ILE A O 1
ATOM 1850 N N . SER A 1 253 ? 18.537 17.551 -16.585 1.00 89.75 253 SER A N 1
ATOM 1851 C CA . SER A 1 253 ? 17.945 18.595 -15.730 1.00 89.75 253 SER A CA 1
ATOM 1852 C C . SER A 1 253 ? 16.559 19.034 -16.215 1.00 89.75 253 SER A C 1
ATOM 1854 O O . SER A 1 253 ? 15.679 19.325 -15.412 1.00 89.75 253 SER A O 1
ATOM 1856 N N . GLU A 1 254 ? 16.353 19.038 -17.532 1.00 89.56 254 GLU A N 1
ATOM 1857 C CA . GLU A 1 254 ? 15.086 19.358 -18.200 1.00 89.56 254 GLU A CA 1
ATOM 1858 C C . GLU A 1 254 ? 14.146 18.141 -18.309 1.00 89.56 254 GLU A C 1
ATOM 1860 O O . GLU A 1 254 ? 13.072 18.226 -18.900 1.00 89.56 254 GLU A O 1
ATOM 1865 N N . GLY A 1 255 ? 14.538 16.973 -17.784 1.00 91.00 255 GLY A N 1
ATOM 1866 C CA . GLY A 1 255 ? 13.718 15.758 -17.805 1.00 91.00 255 GLY A CA 1
ATOM 1867 C C . GLY A 1 255 ? 13.584 15.084 -19.179 1.00 91.00 255 GLY A C 1
ATOM 1868 O O . GLY A 1 255 ? 12.877 14.082 -19.302 1.00 91.00 255 GLY A O 1
ATOM 1869 N N . VAL A 1 256 ? 14.287 15.563 -20.209 1.00 94.00 256 VAL A N 1
ATOM 1870 C CA . VAL A 1 256 ? 14.300 15.001 -21.573 1.00 94.00 256 VAL A CA 1
ATOM 1871 C C . VAL A 1 256 ? 14.704 13.525 -21.550 1.00 94.00 256 VAL A C 1
ATOM 1873 O O . VAL A 1 256 ? 13.983 12.678 -22.084 1.00 94.00 256 VAL A O 1
ATOM 1876 N N . VAL A 1 257 ? 15.795 13.183 -20.850 1.00 95.56 257 VAL A N 1
ATOM 1877 C CA . VAL A 1 257 ? 16.304 11.797 -20.757 1.00 95.56 257 VAL A CA 1
ATOM 1878 C C . VAL A 1 257 ? 15.259 10.832 -20.187 1.00 95.56 257 VAL A C 1
ATOM 1880 O O . VAL A 1 257 ? 15.173 9.681 -20.619 1.00 95.56 257 VAL A O 1
ATOM 1883 N N . ALA A 1 258 ? 14.400 11.296 -19.274 1.00 94.44 258 ALA A N 1
ATOM 1884 C CA . ALA A 1 258 ? 13.351 10.475 -18.671 1.00 94.44 258 ALA A CA 1
ATOM 1885 C C . ALA A 1 258 ? 12.254 10.039 -19.664 1.00 94.44 258 ALA A C 1
ATOM 1887 O O . ALA A 1 258 ? 11.508 9.098 -19.372 1.00 94.44 258 ALA A O 1
ATOM 1888 N N . LYS A 1 259 ? 12.165 10.703 -20.825 1.00 94.44 259 LYS A N 1
ATOM 1889 C CA . LYS A 1 259 ? 11.135 10.514 -21.857 1.00 94.44 259 LYS A CA 1
ATOM 1890 C C . LYS A 1 259 ? 11.668 9.829 -23.122 1.00 94.44 259 LYS A C 1
ATOM 1892 O O . LYS A 1 259 ? 10.877 9.257 -23.866 1.00 94.44 259 LYS A O 1
ATOM 1897 N N . LEU A 1 260 ? 12.989 9.809 -23.345 1.00 95.38 260 LEU A N 1
ATOM 1898 C CA . LEU A 1 260 ? 13.609 9.275 -24.572 1.00 95.38 260 LEU A CA 1
ATOM 1899 C C . LEU A 1 260 ? 13.248 7.815 -24.879 1.00 95.38 260 LEU A C 1
ATOM 1901 O O . LEU A 1 260 ? 13.204 7.433 -26.044 1.00 95.38 260 LEU A O 1
ATOM 1905 N N . TRP A 1 261 ? 12.930 6.999 -23.871 1.00 94.12 261 TRP A N 1
ATOM 1906 C CA . TRP A 1 261 ? 12.497 5.610 -24.074 1.00 94.12 261 TRP A CA 1
ATOM 1907 C C . TRP A 1 261 ? 11.222 5.474 -24.930 1.00 94.12 261 TRP A C 1
ATOM 1909 O O . TRP A 1 261 ? 10.968 4.397 -25.461 1.00 94.12 261 TRP A O 1
ATOM 1919 N N . LEU A 1 262 ? 10.437 6.545 -25.093 1.00 93.25 262 LEU A N 1
ATOM 1920 C CA . LEU A 1 262 ? 9.259 6.583 -25.964 1.00 93.25 262 LEU A CA 1
ATOM 1921 C C . LEU A 1 262 ? 9.603 6.703 -27.458 1.00 93.25 262 LEU A C 1
ATOM 1923 O O . LEU A 1 262 ? 8.734 6.457 -28.291 1.00 93.25 262 LEU A O 1
ATOM 1927 N N . VAL A 1 263 ? 10.831 7.113 -27.798 1.00 93.50 263 VAL A N 1
ATOM 1928 C CA . VAL A 1 263 ? 11.243 7.418 -29.178 1.00 93.50 263 VAL A CA 1
ATOM 1929 C C . VAL A 1 263 ? 11.425 6.151 -30.030 1.00 93.50 263 VAL A C 1
ATOM 1931 O O . VAL A 1 263 ? 10.901 6.121 -31.146 1.00 93.50 263 VAL A O 1
ATOM 1934 N N . PRO A 1 264 ? 12.118 5.086 -29.571 1.00 91.81 264 PRO A N 1
ATOM 1935 C CA . PRO A 1 264 ? 12.292 3.886 -30.383 1.00 91.81 264 PRO A CA 1
ATOM 1936 C C . PRO A 1 264 ? 10.981 3.126 -30.607 1.00 91.81 264 PRO A C 1
ATOM 1938 O O . PRO A 1 264 ? 10.172 2.935 -29.697 1.00 91.81 264 PRO A O 1
ATOM 1941 N N . SER A 1 265 ? 10.811 2.594 -31.817 1.00 85.62 265 SER A N 1
ATOM 1942 C CA . SER A 1 265 ? 9.704 1.687 -32.130 1.00 85.62 265 SER A CA 1
ATOM 1943 C C . SER A 1 265 ? 10.011 0.275 -31.626 1.00 85.62 265 SER A C 1
ATOM 1945 O O . SER A 1 265 ? 10.748 -0.470 -32.268 1.00 85.62 265 SER A O 1
ATOM 1947 N N . HIS A 1 266 ? 9.422 -0.108 -30.491 1.00 87.38 266 HIS A N 1
ATOM 1948 C CA . HIS A 1 266 ? 9.538 -1.452 -29.920 1.00 87.38 266 HIS A CA 1
ATOM 1949 C C . HIS A 1 266 ? 8.195 -2.199 -30.010 1.00 87.38 266 HIS A C 1
ATOM 1951 O O . HIS A 1 266 ? 7.156 -1.587 -29.753 1.00 87.38 266 HIS A O 1
ATOM 1957 N N . PRO A 1 267 ? 8.157 -3.521 -30.286 1.00 84.75 267 PRO A N 1
ATOM 1958 C CA . PRO A 1 267 ? 6.900 -4.273 -30.359 1.00 84.75 267 PRO A CA 1
ATOM 1959 C C . PRO A 1 267 ? 6.006 -4.125 -29.119 1.00 84.75 267 PRO A C 1
ATOM 1961 O O . PRO A 1 267 ? 4.790 -4.026 -29.253 1.00 84.75 267 PRO A O 1
ATOM 1964 N N . LEU A 1 268 ? 6.599 -4.053 -27.918 1.00 81.88 268 LEU A N 1
ATOM 1965 C CA . LEU A 1 268 ? 5.851 -3.828 -26.671 1.00 81.88 268 LEU A CA 1
ATOM 1966 C C . LEU A 1 268 ? 5.167 -2.453 -26.631 1.00 81.88 268 LEU A C 1
ATOM 1968 O O . LEU A 1 268 ? 3.996 -2.377 -26.272 1.00 81.88 268 LEU A O 1
ATOM 1972 N N . THR A 1 269 ? 5.860 -1.366 -26.979 1.00 84.69 269 THR A N 1
ATOM 1973 C CA . THR A 1 269 ? 5.293 -0.006 -26.905 1.00 84.69 269 THR A CA 1
ATOM 1974 C C . THR A 1 269 ? 4.354 0.281 -28.067 1.00 84.69 269 THR A C 1
ATOM 1976 O O . THR A 1 269 ? 3.304 0.876 -27.849 1.00 84.69 269 THR A O 1
ATOM 1979 N N . ALA A 1 270 ? 4.655 -0.231 -29.263 1.00 85.75 270 ALA A N 1
ATOM 1980 C CA . ALA A 1 270 ? 3.849 -0.033 -30.467 1.00 85.75 270 ALA A CA 1
ATOM 1981 C C . ALA A 1 270 ? 2.399 -0.530 -30.328 1.00 85.75 270 ALA A C 1
ATOM 1983 O O . ALA A 1 270 ? 1.498 0.018 -30.954 1.00 85.75 270 ALA A O 1
ATOM 1984 N N . CYS A 1 271 ? 2.154 -1.559 -29.511 1.00 86.56 271 CYS A N 1
ATOM 1985 C CA . CYS A 1 271 ? 0.798 -2.044 -29.252 1.00 86.56 271 CYS A CA 1
ATOM 1986 C C . CYS A 1 271 ? 0.189 -1.509 -27.947 1.00 86.56 271 CYS A C 1
ATOM 1988 O O . CYS A 1 271 ? -1.037 -1.450 -27.841 1.00 86.56 271 CYS A O 1
ATOM 1990 N N . THR A 1 272 ? 1.001 -1.116 -26.961 1.00 89.12 272 THR A N 1
ATOM 1991 C CA . THR A 1 272 ? 0.516 -0.698 -25.632 1.00 89.12 272 THR A CA 1
ATOM 1992 C C . THR A 1 272 ? 0.337 0.810 -25.484 1.00 89.12 272 THR A C 1
ATOM 1994 O O . THR A 1 272 ? -0.407 1.212 -24.593 1.00 89.12 272 THR A O 1
ATOM 1997 N N . LEU A 1 273 ? 0.958 1.637 -26.332 1.00 92.19 273 LEU A N 1
ATOM 1998 C CA . LEU A 1 273 ? 0.941 3.104 -26.265 1.00 92.19 273 LEU A CA 1
ATOM 1999 C C . LEU A 1 273 ? 0.593 3.738 -27.624 1.00 92.19 273 LEU A C 1
ATOM 2001 O O . LEU A 1 273 ? 0.765 3.100 -28.663 1.00 92.19 273 LEU A O 1
ATOM 2005 N N . PRO A 1 274 ? 0.124 5.002 -27.649 1.00 91.00 274 PRO A N 1
ATOM 2006 C CA . PRO A 1 274 ? 0.011 5.771 -28.884 1.00 91.00 274 PRO A CA 1
ATOM 2007 C C . PRO A 1 274 ? 1.368 6.002 -29.566 1.00 91.00 274 PRO A C 1
ATOM 2009 O O . PRO A 1 274 ? 2.391 6.169 -28.901 1.00 91.00 274 PRO A O 1
ATOM 2012 N N . HIS A 1 275 ? 1.365 6.099 -30.897 1.00 87.75 275 HIS A N 1
ATOM 2013 C CA . HIS A 1 275 ? 2.552 6.494 -31.657 1.00 87.75 275 HIS A CA 1
ATOM 2014 C C . HIS A 1 275 ? 2.905 7.968 -31.432 1.00 87.75 275 HIS A C 1
ATOM 2016 O O . HIS A 1 275 ? 2.029 8.839 -31.426 1.00 87.75 275 HIS A O 1
ATOM 2022 N N . LEU A 1 276 ? 4.203 8.230 -31.281 1.00 90.19 276 LEU A N 1
ATOM 2023 C CA . LEU A 1 276 ? 4.776 9.569 -31.246 1.00 90.19 276 LEU A CA 1
ATOM 2024 C C . LEU A 1 276 ? 4.846 10.124 -32.674 1.00 90.19 276 LEU A C 1
ATOM 2026 O O . LEU A 1 276 ? 5.346 9.447 -33.569 1.00 90.19 276 LEU A O 1
ATOM 2030 N N . ASN A 1 277 ? 4.312 11.323 -32.899 1.00 87.31 277 ASN A N 1
ATOM 2031 C CA . ASN A 1 277 ? 4.449 12.006 -34.186 1.00 87.31 277 ASN A CA 1
ATOM 2032 C C . ASN A 1 277 ? 5.808 12.730 -34.296 1.00 87.31 277 ASN A C 1
ATOM 2034 O O . ASN A 1 277 ? 6.535 12.843 -33.310 1.00 87.31 277 ASN A O 1
ATOM 2038 N N . ASP A 1 278 ? 6.116 13.292 -35.468 1.00 84.06 278 ASP A N 1
ATOM 2039 C CA . ASP A 1 278 ? 7.391 13.989 -35.729 1.00 84.06 278 ASP A CA 1
ATOM 2040 C C . ASP A 1 278 ? 7.647 15.179 -34.782 1.00 84.06 278 ASP A C 1
ATOM 2042 O O . ASP A 1 278 ? 8.789 15.526 -34.485 1.00 84.06 278 ASP A O 1
ATOM 2046 N N . SER A 1 279 ? 6.575 15.785 -34.255 1.00 84.06 279 SER A N 1
ATOM 2047 C CA . SER A 1 279 ? 6.641 16.857 -33.250 1.00 84.06 279 SER A CA 1
ATOM 2048 C C . SER A 1 279 ? 6.825 16.362 -31.809 1.00 84.06 279 SER A C 1
ATOM 2050 O O . SER A 1 279 ? 6.700 17.149 -30.873 1.00 84.06 279 SER A O 1
ATOM 2052 N N . GLY A 1 280 ? 7.052 15.065 -31.593 1.00 88.69 280 GLY A N 1
ATOM 2053 C CA . GLY A 1 280 ? 7.260 14.512 -30.257 1.00 88.69 280 GLY A CA 1
ATOM 2054 C C . GLY A 1 280 ? 6.001 14.500 -29.391 1.00 88.69 280 GLY A C 1
ATOM 2055 O O . GLY A 1 280 ? 6.074 14.709 -28.179 1.00 88.69 280 GLY A O 1
ATOM 2056 N N . SER A 1 281 ? 4.829 14.314 -30.003 1.00 90.62 281 SER A N 1
ATOM 2057 C CA . SER A 1 281 ? 3.532 14.390 -29.325 1.00 90.62 281 SER A CA 1
ATOM 2058 C C . SER A 1 281 ? 2.618 13.211 -29.662 1.00 90.62 281 SER A C 1
ATOM 2060 O O . SER A 1 281 ? 2.682 12.627 -30.745 1.00 90.62 281 SER A O 1
ATOM 2062 N N . TRP A 1 282 ? 1.717 12.886 -28.736 1.00 91.69 282 TRP A N 1
ATOM 2063 C CA . TRP A 1 282 ? 0.573 12.011 -28.993 1.00 91.69 282 TRP A CA 1
ATOM 2064 C C . TRP A 1 282 ? -0.634 12.841 -29.412 1.00 91.69 282 TRP A C 1
ATOM 2066 O O . TRP A 1 282 ? -0.969 13.832 -28.762 1.00 91.69 282 TRP A O 1
ATOM 2076 N N . SER A 1 283 ? -1.321 12.427 -30.476 1.00 88.50 283 SER A N 1
ATOM 2077 C CA . SER A 1 283 ? -2.512 13.135 -30.954 1.00 88.50 283 SER A CA 1
ATOM 2078 C C . SER A 1 283 ? -3.753 12.840 -30.104 1.00 88.50 283 SER A C 1
ATOM 2080 O O . SER A 1 283 ? -3.898 11.745 -29.554 1.00 88.50 283 SER A O 1
ATOM 2082 N N . GLN A 1 284 ? -4.702 13.779 -30.065 1.00 85.31 284 GLN A N 1
ATOM 2083 C CA . GLN A 1 284 ? -6.017 13.557 -29.450 1.00 85.31 284 GLN A CA 1
ATOM 2084 C C . GLN A 1 284 ? -6.739 12.341 -30.035 1.00 85.31 284 GLN A C 1
ATOM 2086 O O . GLN A 1 284 ? -7.297 11.551 -29.277 1.00 85.31 284 GLN A O 1
ATOM 2091 N N . ALA A 1 285 ? -6.672 12.137 -31.353 1.00 82.94 285 ALA A N 1
ATOM 2092 C CA . ALA A 1 285 ? -7.294 10.988 -32.010 1.00 82.94 285 ALA A CA 1
ATOM 2093 C C . ALA A 1 285 ? -6.692 9.650 -31.542 1.00 82.94 285 ALA A C 1
ATOM 2095 O O . ALA A 1 285 ? -7.429 8.700 -31.285 1.00 82.94 285 ALA A O 1
ATOM 2096 N N . SER A 1 286 ? -5.368 9.588 -31.362 1.00 83.94 286 SER A N 1
ATOM 2097 C CA . SER A 1 286 ? -4.674 8.383 -30.885 1.00 83.94 286 SER A CA 1
ATOM 2098 C C . SER A 1 286 ? -4.969 8.073 -29.410 1.00 83.94 286 SER A C 1
ATOM 2100 O O . SER A 1 286 ? -4.918 6.915 -28.990 1.00 83.94 286 SER A O 1
ATOM 2102 N N . CYS A 1 287 ? -5.296 9.090 -28.609 1.00 85.38 287 CYS A N 1
ATOM 2103 C CA . CYS A 1 287 ? -5.635 8.934 -27.192 1.00 85.38 287 CYS A CA 1
ATOM 2104 C C . CYS A 1 287 ? -7.133 8.652 -26.957 1.00 85.38 287 CYS A C 1
ATOM 2106 O O . CYS A 1 287 ? -7.478 7.923 -26.025 1.00 85.38 287 CYS A O 1
ATOM 2108 N N . ALA A 1 288 ? -8.022 9.169 -27.810 1.00 76.56 288 ALA A N 1
ATOM 2109 C CA . ALA A 1 288 ? -9.480 9.099 -27.668 1.00 76.56 288 ALA A CA 1
ATOM 2110 C C . ALA A 1 288 ? -10.099 7.796 -28.222 1.00 76.56 288 ALA A C 1
ATOM 2112 O O . ALA A 1 288 ? -11.056 7.818 -29.000 1.00 76.56 288 ALA A O 1
ATOM 2113 N N . VAL A 1 289 ? -9.561 6.637 -27.831 1.00 73.75 289 VAL A N 1
ATOM 2114 C CA . VAL A 1 289 ? -10.071 5.332 -28.288 1.00 73.75 289 VAL A CA 1
ATOM 2115 C C . VAL A 1 289 ? -11.265 4.867 -27.443 1.00 73.75 289 VAL A C 1
ATOM 2117 O O . VAL A 1 289 ? -11.251 4.984 -26.218 1.00 73.75 289 VAL A O 1
ATOM 2120 N N . LYS A 1 290 ? -12.296 4.315 -28.102 1.00 65.69 290 LYS A N 1
ATOM 2121 C CA . LYS A 1 290 ? -13.491 3.747 -27.454 1.00 65.69 290 LYS A CA 1
ATOM 2122 C C . LYS A 1 290 ? -13.155 2.488 -26.649 1.00 65.69 290 LYS A C 1
ATOM 2124 O O . LYS A 1 290 ? -12.378 1.649 -27.097 1.00 65.69 290 LYS A O 1
ATOM 2129 N N . ARG A 1 291 ? -13.799 2.347 -25.487 1.00 67.38 291 ARG A N 1
ATOM 2130 C CA . ARG A 1 291 ? -13.637 1.199 -24.583 1.00 67.38 291 ARG A CA 1
ATOM 2131 C C . ARG A 1 291 ? -14.140 -0.097 -25.212 1.00 67.38 291 ARG A C 1
ATOM 2133 O O . ARG A 1 291 ? -15.151 -0.097 -25.912 1.00 67.38 291 ARG A O 1
ATOM 2140 N N . THR A 1 292 ? -13.452 -1.191 -24.907 1.00 61.16 292 THR A N 1
ATOM 2141 C CA . THR A 1 292 ? -13.918 -2.558 -25.167 1.00 61.16 292 THR A CA 1
ATOM 2142 C C . THR A 1 292 ? -14.610 -3.131 -23.921 1.00 61.16 292 THR A C 1
ATOM 2144 O O . THR A 1 292 ? -14.589 -2.512 -22.861 1.00 61.16 292 THR A O 1
ATOM 2147 N N . THR A 1 293 ? -15.346 -4.227 -24.109 1.00 57.94 293 THR A N 1
ATOM 2148 C CA . THR A 1 293 ? -16.367 -4.807 -23.218 1.00 57.94 293 THR A CA 1
ATOM 2149 C C . THR A 1 293 ? -15.963 -4.874 -21.732 1.00 57.94 293 THR A C 1
ATOM 2151 O O . THR A 1 293 ? -14.841 -5.283 -21.445 1.00 57.94 293 THR A O 1
ATOM 2154 N N . PRO A 1 294 ? -16.859 -4.523 -20.785 1.00 63.78 294 PRO A N 1
ATOM 2155 C CA . PRO A 1 294 ? -16.574 -4.591 -19.350 1.00 63.78 294 PRO A CA 1
ATOM 2156 C C . PRO A 1 294 ? -16.260 -6.019 -18.878 1.00 63.78 294 PRO A C 1
ATOM 2158 O O . PRO A 1 294 ? -16.777 -6.990 -19.426 1.00 63.78 294 PRO A O 1
ATOM 2161 N N . LEU A 1 295 ? -15.433 -6.129 -17.833 1.00 7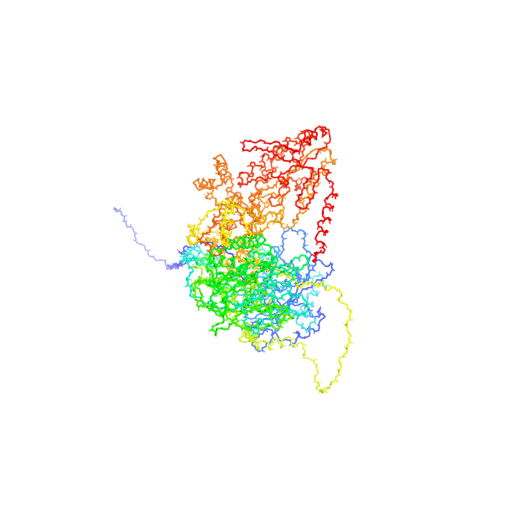4.88 295 LEU A N 1
ATOM 2162 C CA . LEU A 1 295 ? -15.150 -7.394 -17.151 1.00 74.88 295 LEU A CA 1
ATOM 2163 C C . LEU A 1 295 ? -16.417 -7.974 -16.508 1.00 74.88 295 LEU A C 1
ATOM 2165 O O . LEU A 1 295 ? -17.224 -7.243 -15.936 1.00 74.88 295 LEU A O 1
ATOM 2169 N N . ASP A 1 296 ? -16.523 -9.303 -16.490 1.00 72.12 296 ASP A N 1
ATOM 2170 C CA . ASP A 1 296 ? -17.612 -9.997 -15.788 1.00 72.12 296 ASP A CA 1
ATOM 2171 C C . ASP A 1 296 ? -17.458 -9.932 -14.258 1.00 72.12 296 ASP A C 1
ATOM 2173 O O . ASP A 1 296 ? -18.440 -9.931 -13.517 1.00 72.12 296 ASP A O 1
ATOM 2177 N N . ARG A 1 297 ? -16.210 -9.916 -13.765 1.00 77.38 297 ARG A N 1
ATOM 2178 C CA . ARG A 1 297 ? -15.875 -9.869 -12.334 1.00 77.38 297 ARG A CA 1
ATOM 2179 C C . ARG A 1 297 ? -14.459 -9.357 -12.091 1.00 77.38 297 ARG A C 1
ATOM 2181 O O . ARG A 1 297 ? -13.587 -9.501 -12.944 1.00 77.38 297 ARG A O 1
ATOM 2188 N N . ILE A 1 298 ? -14.225 -8.867 -10.878 1.00 82.62 298 ILE A N 1
ATOM 2189 C CA . ILE A 1 298 ? -12.895 -8.502 -10.377 1.00 82.62 298 ILE A CA 1
ATOM 2190 C C . ILE A 1 298 ? -12.081 -9.776 -10.119 1.00 82.62 298 ILE A C 1
ATOM 2192 O O . ILE A 1 298 ? -12.541 -10.683 -9.424 1.00 82.62 298 ILE A O 1
ATOM 2196 N N . PHE A 1 299 ? -10.864 -9.868 -10.654 1.00 82.69 299 PHE A N 1
ATOM 2197 C CA . PHE A 1 299 ? -9.979 -10.992 -10.356 1.00 82.69 299 PHE A CA 1
ATOM 2198 C C . PHE A 1 299 ? -9.714 -11.141 -8.847 1.00 82.69 299 PHE A C 1
ATOM 2200 O O . PHE A 1 299 ? -9.421 -10.173 -8.150 1.00 82.69 299 PHE A O 1
ATOM 2207 N N . GLY A 1 300 ? -9.815 -12.374 -8.343 1.00 76.38 300 GLY A N 1
ATOM 2208 C CA . GLY A 1 300 ? -9.647 -12.694 -6.921 1.00 76.38 300 GLY A CA 1
ATOM 2209 C C . GLY A 1 300 ? -10.947 -12.806 -6.116 1.00 76.38 300 GLY A C 1
ATOM 2210 O O . GLY A 1 300 ? -10.918 -13.368 -5.022 1.00 76.38 300 GLY A O 1
ATOM 2211 N N . THR A 1 301 ? -12.093 -12.366 -6.651 1.00 76.69 301 THR A N 1
ATOM 2212 C CA . THR A 1 301 ? -13.403 -12.620 -6.025 1.00 76.69 301 THR A CA 1
ATOM 2213 C C . THR A 1 301 ? -13.971 -13.988 -6.424 1.00 76.69 301 THR A C 1
ATOM 2215 O O . THR A 1 301 ? -13.687 -14.525 -7.503 1.00 76.69 301 THR A O 1
ATOM 2218 N N . HIS A 1 302 ? -14.759 -14.595 -5.536 1.00 70.12 302 HIS A N 1
ATOM 2219 C CA . HIS A 1 302 ? -15.431 -15.867 -5.792 1.00 70.12 302 HIS A CA 1
ATOM 2220 C C . HIS A 1 302 ? -16.818 -15.653 -6.417 1.00 70.12 302 HIS A C 1
ATOM 2222 O O . HIS A 1 302 ? -17.492 -14.671 -6.111 1.00 70.12 302 HIS A O 1
ATOM 2228 N N . PRO A 1 303 ? -17.259 -16.558 -7.311 1.00 61.25 303 PRO A N 1
ATOM 2229 C CA . PRO A 1 303 ? -18.619 -16.517 -7.833 1.00 61.25 303 PRO A CA 1
ATOM 2230 C C . PRO A 1 303 ? -19.631 -16.761 -6.702 1.00 61.25 303 PRO A C 1
ATOM 2232 O O . PRO A 1 303 ? -19.415 -17.634 -5.864 1.00 61.25 303 PRO A O 1
ATOM 2235 N N . GLN A 1 304 ? -20.740 -16.011 -6.701 1.00 56.72 304 GLN A N 1
ATOM 2236 C CA . GLN A 1 304 ? -21.788 -16.119 -5.673 1.00 56.72 304 GLN A CA 1
ATOM 2237 C C . GLN A 1 304 ? -22.502 -17.481 -5.683 1.00 56.72 304 GLN A C 1
ATOM 2239 O O . GLN A 1 304 ? -22.940 -17.959 -4.641 1.00 56.72 304 GLN A O 1
ATOM 2244 N N . VAL A 1 305 ? -22.591 -18.127 -6.851 1.00 59.28 305 VAL A N 1
ATOM 2245 C CA . VAL A 1 305 ? -23.091 -19.500 -6.986 1.00 59.28 305 VAL A CA 1
ATOM 2246 C C . VAL A 1 305 ? -21.895 -20.420 -7.153 1.00 59.28 305 VAL A C 1
ATOM 2248 O O . VAL A 1 305 ? -21.291 -20.504 -8.223 1.00 59.28 305 VAL A O 1
ATOM 2251 N N . VAL A 1 306 ? -21.539 -21.099 -6.070 1.00 61.31 306 VAL A N 1
ATOM 2252 C CA . VAL A 1 306 ? -20.551 -22.170 -6.104 1.00 61.31 306 VAL A CA 1
ATOM 2253 C C . VAL A 1 306 ? -21.284 -23.453 -6.509 1.00 61.31 306 VAL A C 1
ATOM 2255 O O . VAL A 1 306 ? -22.197 -23.859 -5.786 1.00 61.31 306 VAL A O 1
ATOM 2258 N N . PRO A 1 307 ? -20.933 -24.097 -7.639 1.00 65.31 307 PRO A N 1
ATOM 2259 C CA . PRO A 1 307 ? -21.544 -25.363 -8.031 1.00 65.31 307 PRO A CA 1
ATOM 2260 C C . PRO A 1 307 ? -21.413 -26.380 -6.899 1.00 65.31 307 PRO A C 1
ATOM 2262 O O . PRO A 1 307 ? -20.382 -26.432 -6.230 1.00 65.31 307 PRO A O 1
ATOM 2265 N N . SER A 1 308 ? -22.435 -27.194 -6.660 1.00 72.88 308 SER A N 1
ATOM 2266 C CA . SER A 1 308 ? -22.296 -28.318 -5.740 1.00 72.88 308 SER A CA 1
ATOM 2267 C C . SER A 1 308 ? -21.553 -29.460 -6.440 1.00 72.88 308 SER A C 1
ATOM 2269 O O . SER A 1 308 ? -21.743 -29.722 -7.626 1.00 72.88 308 SER A O 1
ATOM 2271 N N . GLN A 1 309 ? -20.672 -30.132 -5.709 1.00 80.31 309 GLN A N 1
ATOM 2272 C CA . GLN A 1 309 ? -19.954 -31.319 -6.155 1.00 80.31 309 GLN A CA 1
ATOM 2273 C C . GLN A 1 309 ? -20.227 -32.470 -5.190 1.00 80.31 309 GLN A C 1
ATOM 2275 O O . GLN A 1 309 ? -20.386 -32.262 -3.984 1.00 80.31 309 GLN A O 1
ATOM 2280 N N . GLN A 1 310 ? -20.243 -33.691 -5.716 1.00 85.50 310 GLN A N 1
ATOM 2281 C CA . GLN A 1 310 ? -20.289 -34.883 -4.882 1.00 85.50 310 GLN A CA 1
ATOM 2282 C C . GLN A 1 310 ? -18.925 -35.094 -4.210 1.00 85.50 310 GLN A C 1
ATOM 2284 O O . GLN A 1 310 ? -17.871 -35.027 -4.847 1.00 85.50 310 GLN A O 1
ATOM 2289 N N . VAL A 1 311 ? -18.945 -35.340 -2.906 1.00 86.62 311 VAL A N 1
ATOM 2290 C CA . VAL A 1 311 ? -17.780 -35.510 -2.047 1.00 86.62 311 VAL A CA 1
ATOM 2291 C C . VAL A 1 311 ? -17.911 -36.808 -1.270 1.00 86.62 311 VAL A C 1
ATOM 2293 O O . VAL A 1 311 ? -18.813 -36.965 -0.455 1.00 86.62 311 VAL A O 1
ATOM 2296 N N . ASP A 1 312 ? -16.941 -37.697 -1.453 1.00 90.06 312 ASP A N 1
ATOM 2297 C CA . ASP A 1 312 ? -16.781 -38.871 -0.598 1.00 90.06 312 ASP A CA 1
ATOM 2298 C C . ASP A 1 312 ? -15.966 -38.513 0.652 1.00 90.06 312 ASP A C 1
ATOM 2300 O O . ASP A 1 312 ? -14.772 -38.171 0.555 1.00 90.06 312 ASP A O 1
ATOM 2304 N N . LEU A 1 313 ? -16.617 -38.618 1.811 1.00 90.12 313 LEU A N 1
ATOM 2305 C CA . LEU A 1 313 ? -16.034 -38.591 3.147 1.00 90.12 313 LEU A CA 1
ATOM 2306 C C . LEU A 1 313 ? -15.617 -40.015 3.521 1.00 90.12 313 LEU A C 1
ATOM 2308 O O . LEU A 1 313 ? -16.464 -40.863 3.787 1.00 90.12 313 LEU A O 1
ATOM 2312 N N . ARG A 1 314 ? -14.307 -40.275 3.536 1.00 93.44 314 ARG A N 1
ATOM 2313 C CA . ARG A 1 314 ? -13.728 -41.548 3.984 1.00 93.44 314 ARG A CA 1
ATOM 2314 C C . ARG A 1 314 ? -12.750 -41.265 5.108 1.00 93.44 314 ARG A C 1
ATOM 2316 O O . ARG A 1 314 ? -11.708 -40.666 4.845 1.00 93.44 314 ARG A O 1
ATOM 2323 N N . LEU A 1 315 ? -13.115 -41.635 6.330 1.00 94.88 315 LEU A N 1
ATOM 2324 C CA . LEU A 1 315 ? -12.322 -41.376 7.527 1.00 94.88 315 LEU A CA 1
ATOM 2325 C C . LEU A 1 315 ? -12.237 -42.638 8.383 1.00 94.88 315 LEU A C 1
ATOM 2327 O O . LEU A 1 315 ? -13.265 -43.186 8.774 1.00 94.88 315 LEU A O 1
ATOM 2331 N N . ARG A 1 316 ? -11.014 -43.036 8.735 1.00 96.12 316 ARG A N 1
ATOM 2332 C CA . ARG A 1 316 ? -10.764 -43.942 9.857 1.00 96.12 316 ARG A CA 1
ATOM 2333 C C . ARG A 1 316 ? -10.638 -43.130 11.143 1.00 96.12 316 ARG A C 1
ATOM 2335 O O . ARG A 1 316 ? -9.695 -42.352 11.297 1.00 96.12 316 ARG A O 1
ATOM 2342 N N . ILE A 1 317 ? -11.594 -43.289 12.044 1.00 97.06 317 ILE A N 1
ATOM 2343 C CA . ILE A 1 317 ? -11.740 -42.521 13.280 1.00 97.06 317 ILE A CA 1
ATOM 2344 C C . ILE A 1 317 ? -11.376 -43.420 14.460 1.00 97.06 317 ILE A C 1
ATOM 2346 O O . ILE A 1 317 ? -11.738 -44.592 14.475 1.00 97.06 317 ILE A O 1
ATOM 2350 N N . LEU A 1 318 ? -10.658 -42.894 15.444 1.00 96.75 318 LEU A N 1
ATOM 2351 C CA . LEU A 1 318 ? -10.244 -43.644 16.626 1.00 96.75 318 LEU A CA 1
ATOM 2352 C C . LEU A 1 318 ? -10.532 -42.843 17.893 1.00 96.75 318 LEU A C 1
ATOM 2354 O O . LEU A 1 318 ? -10.215 -41.661 17.980 1.00 96.75 318 LEU A O 1
ATOM 2358 N N . GLN A 1 319 ? -11.113 -43.489 18.889 1.00 95.56 319 GLN A N 1
ATOM 2359 C CA . GLN A 1 319 ? -11.187 -42.976 20.249 1.00 95.56 319 GLN A CA 1
ATOM 2360 C C . GLN A 1 319 ? -10.199 -43.770 21.115 1.00 95.56 319 GLN A C 1
ATOM 2362 O O . GLN A 1 319 ? -10.055 -44.978 20.916 1.00 95.56 319 GLN A O 1
ATOM 2367 N N . TYR A 1 320 ? -9.497 -43.093 22.034 1.00 95.25 320 TYR A N 1
ATOM 2368 C CA . TYR A 1 320 ? -8.643 -43.765 23.017 1.00 95.25 320 TYR A CA 1
ATOM 2369 C C . TYR A 1 320 ? -8.367 -42.917 24.267 1.00 95.25 320 TYR A C 1
ATOM 2371 O O . TYR A 1 320 ? -7.908 -41.775 24.178 1.00 95.25 320 TYR A O 1
ATOM 2379 N N . ASN A 1 321 ? -8.550 -43.506 25.447 1.00 94.00 321 ASN A N 1
ATOM 2380 C CA . ASN A 1 321 ? -8.036 -42.964 26.700 1.00 94.00 321 ASN A CA 1
ATOM 2381 C C . ASN A 1 321 ? -6.575 -43.411 26.885 1.00 94.00 321 ASN A C 1
ATOM 2383 O O . ASN A 1 321 ? -6.299 -44.577 27.147 1.00 94.00 321 ASN A O 1
ATOM 2387 N N . ALA A 1 322 ? -5.632 -42.478 26.739 1.00 91.81 322 ALA A N 1
ATOM 2388 C CA . ALA A 1 322 ? -4.204 -42.800 26.719 1.00 91.81 322 ALA A CA 1
ATOM 2389 C C . ALA A 1 322 ? -3.567 -42.910 28.117 1.00 91.81 322 ALA A C 1
ATOM 2391 O O . ALA A 1 322 ? -2.360 -43.141 28.205 1.00 91.81 322 ALA A O 1
ATOM 2392 N N . LEU A 1 323 ? -4.341 -42.681 29.191 1.00 91.19 323 LEU A N 1
ATOM 2393 C CA . LEU A 1 323 ? -3.942 -42.553 30.606 1.00 91.19 323 LEU A CA 1
ATOM 2394 C C . LEU A 1 323 ? -2.921 -41.447 30.930 1.00 91.19 323 LEU A C 1
ATOM 2396 O O . LEU A 1 323 ? -3.041 -40.765 31.952 1.00 91.19 323 LEU A O 1
ATOM 2400 N N . SER A 1 324 ? -1.875 -41.300 30.119 1.00 90.88 324 SER A N 1
ATOM 2401 C CA . SER A 1 324 ? -0.860 -40.261 30.186 1.00 90.88 324 SER A CA 1
ATOM 2402 C C . SER A 1 324 ? -0.014 -40.263 28.911 1.00 90.88 324 SER A C 1
ATOM 2404 O O . SER A 1 324 ? 0.584 -41.271 28.553 1.00 90.88 324 SER A O 1
ATOM 2406 N N . LEU A 1 325 ? 0.172 -39.090 28.304 1.00 90.75 325 LEU A N 1
ATOM 2407 C CA . LEU A 1 325 ? 1.193 -38.861 27.270 1.00 90.75 325 LEU A CA 1
ATOM 2408 C C . LEU A 1 325 ? 2.451 -38.185 27.838 1.00 90.75 325 LEU A C 1
ATOM 2410 O O . LEU A 1 325 ? 3.261 -37.615 27.106 1.00 90.75 325 LEU A O 1
ATOM 2414 N N . ARG A 1 326 ? 2.626 -38.201 29.166 1.00 85.44 326 ARG A N 1
ATOM 2415 C CA . ARG A 1 326 ? 3.856 -37.727 29.812 1.00 85.44 326 ARG A CA 1
ATOM 2416 C C . ARG A 1 326 ? 4.930 -38.807 29.760 1.00 85.44 326 ARG A C 1
ATOM 2418 O O . ARG A 1 326 ? 4.713 -39.911 30.238 1.00 85.44 326 ARG A O 1
ATOM 2425 N N . GLY A 1 327 ? 6.108 -38.435 29.274 1.00 77.31 327 GLY A N 1
ATOM 2426 C CA . GLY A 1 327 ? 7.271 -39.316 29.171 1.00 77.31 327 GLY A CA 1
ATOM 2427 C C . GLY A 1 327 ? 7.998 -39.084 27.852 1.00 77.31 327 GLY A C 1
ATOM 2428 O O . GLY A 1 327 ? 7.385 -38.666 26.871 1.00 77.31 327 GLY A O 1
ATOM 2429 N N . ALA A 1 328 ? 9.312 -39.309 27.824 1.00 72.56 328 ALA A N 1
ATOM 2430 C CA . ALA A 1 328 ? 10.066 -39.222 26.576 1.00 72.56 328 ALA A CA 1
ATOM 2431 C C . ALA A 1 328 ? 9.573 -40.311 25.605 1.00 72.56 328 ALA A C 1
ATOM 2433 O O . ALA A 1 328 ? 9.536 -41.481 25.974 1.00 72.56 328 ALA A O 1
ATOM 2434 N N . GLY A 1 329 ? 9.166 -39.923 24.393 1.00 81.12 329 GLY A N 1
ATOM 2435 C CA . GLY A 1 329 ? 8.717 -40.841 23.338 1.00 81.12 329 GLY A CA 1
ATOM 2436 C C . GLY A 1 329 ? 7.249 -41.288 23.394 1.00 81.12 329 GLY A C 1
ATOM 2437 O O . GLY A 1 329 ? 6.782 -41.885 22.432 1.00 81.12 329 GLY A O 1
ATOM 2438 N N . ALA A 1 330 ? 6.483 -40.976 24.450 1.00 86.75 330 ALA A N 1
ATOM 2439 C CA . ALA A 1 330 ? 5.083 -41.419 24.573 1.00 86.75 330 ALA A CA 1
ATOM 2440 C C . ALA A 1 330 ? 4.192 -40.898 23.426 1.00 86.75 330 ALA A C 1
ATOM 2442 O O . ALA A 1 330 ? 3.444 -41.647 22.803 1.00 86.75 330 ALA A O 1
ATOM 2443 N N . THR A 1 331 ? 4.322 -39.609 23.106 1.00 90.00 331 THR A N 1
ATOM 2444 C CA . THR A 1 331 ? 3.610 -38.968 21.991 1.00 90.00 331 THR A CA 1
ATOM 2445 C C . THR A 1 331 ? 4.034 -39.536 20.630 1.00 90.00 331 THR A C 1
ATOM 2447 O O . THR A 1 331 ? 3.197 -39.676 19.739 1.00 90.00 331 THR A O 1
ATOM 2450 N N . ASP A 1 332 ? 5.313 -39.887 20.475 1.00 88.25 332 ASP A N 1
ATOM 2451 C CA . ASP A 1 332 ? 5.861 -40.416 19.221 1.00 88.25 332 ASP A CA 1
ATOM 2452 C C . ASP A 1 332 ? 5.359 -41.844 18.957 1.00 88.25 332 ASP A C 1
ATOM 2454 O O . ASP A 1 332 ? 5.039 -42.183 17.820 1.00 88.25 332 ASP A O 1
ATOM 2458 N N . LEU A 1 333 ? 5.213 -42.666 20.005 1.00 90.44 333 LEU A N 1
ATOM 2459 C CA . LEU A 1 333 ? 4.623 -44.007 19.903 1.00 90.44 333 LEU A CA 1
ATOM 2460 C C . LEU A 1 333 ? 3.161 -43.948 19.449 1.00 90.44 333 LEU A C 1
ATOM 2462 O O . LEU A 1 333 ? 2.780 -44.666 18.528 1.00 90.44 333 LEU A O 1
ATOM 2466 N N . ILE A 1 334 ? 2.364 -43.031 20.011 1.00 93.12 334 ILE A N 1
ATOM 2467 C CA . ILE A 1 334 ? 0.989 -42.797 19.545 1.00 93.12 334 ILE A CA 1
ATOM 2468 C C . ILE A 1 334 ? 0.980 -42.384 18.070 1.00 93.12 334 ILE A C 1
ATOM 2470 O O . ILE A 1 334 ? 0.215 -42.943 17.285 1.00 93.12 334 ILE A O 1
ATOM 2474 N N . ALA A 1 335 ? 1.847 -41.451 17.663 1.00 91.69 335 ALA A N 1
ATOM 2475 C CA . ALA A 1 335 ? 1.941 -41.023 16.268 1.00 91.69 335 ALA A CA 1
ATOM 2476 C C . ALA A 1 335 ? 2.266 -42.199 15.326 1.00 91.69 335 ALA A C 1
ATOM 2478 O O . ALA A 1 335 ? 1.612 -42.364 14.291 1.00 91.69 335 ALA A O 1
ATOM 2479 N N . GLN A 1 336 ? 3.223 -43.051 15.709 1.00 91.31 336 GLN A N 1
ATOM 2480 C CA . GLN A 1 336 ? 3.600 -44.254 14.962 1.00 91.31 336 GLN A CA 1
ATOM 2481 C C . GLN A 1 336 ? 2.454 -45.270 14.885 1.00 91.31 336 GLN A C 1
ATOM 2483 O O . GLN A 1 336 ? 2.180 -45.792 13.802 1.00 91.31 336 GLN A O 1
ATOM 2488 N N . GLY A 1 337 ? 1.750 -45.516 15.993 1.00 92.88 337 GLY A N 1
ATOM 2489 C CA . GLY A 1 337 ? 0.586 -46.400 16.046 1.00 92.88 337 GLY A CA 1
ATOM 2490 C C . GLY A 1 337 ? -0.549 -45.930 15.138 1.00 92.88 337 GLY A C 1
ATOM 2491 O O . GLY A 1 337 ? -1.058 -46.695 14.314 1.00 92.88 337 GLY A O 1
ATOM 2492 N N . LEU A 1 338 ? -0.902 -44.644 15.217 1.00 94.44 338 LEU A N 1
ATOM 2493 C CA . LEU A 1 338 ? -1.927 -44.038 14.364 1.00 94.44 338 LEU A CA 1
ATOM 2494 C C . LEU A 1 338 ? -1.544 -44.113 12.878 1.00 94.44 338 LEU A C 1
ATOM 2496 O O . LEU A 1 338 ? -2.389 -44.436 12.039 1.00 94.44 338 LEU A O 1
ATOM 2500 N N . ALA A 1 339 ? -0.274 -43.860 12.544 1.00 91.88 339 ALA A N 1
ATOM 2501 C CA . ALA A 1 339 ? 0.232 -43.966 11.178 1.00 91.88 339 ALA A CA 1
ATOM 2502 C C . ALA A 1 339 ? 0.198 -45.415 10.659 1.00 91.88 339 ALA A C 1
ATOM 2504 O O . ALA A 1 339 ? -0.304 -45.660 9.557 1.00 91.88 339 ALA A O 1
ATOM 2505 N N . LYS A 1 340 ? 0.654 -46.382 11.470 1.00 92.81 340 LYS A N 1
ATOM 2506 C CA . LYS A 1 340 ? 0.629 -47.824 11.166 1.00 92.81 340 LYS A CA 1
ATOM 2507 C C . LYS A 1 340 ? -0.778 -48.294 10.800 1.00 92.81 340 LYS A C 1
ATOM 2509 O O . LYS A 1 340 ? -0.950 -49.007 9.813 1.00 92.81 340 LYS A O 1
ATOM 2514 N N . HIS A 1 341 ? -1.783 -47.844 11.550 1.00 92.88 341 HIS A N 1
ATOM 2515 C CA . HIS A 1 341 ? -3.187 -48.215 11.338 1.00 92.88 341 HIS A CA 1
ATOM 2516 C C . HIS A 1 341 ? -3.949 -47.294 10.383 1.00 92.88 341 HIS A C 1
ATOM 2518 O O . HIS A 1 341 ? -5.144 -47.497 10.164 1.00 92.88 341 HIS A O 1
ATOM 2524 N N . ARG A 1 342 ? -3.266 -46.317 9.769 1.00 93.44 342 ARG A N 1
ATOM 2525 C CA . ARG A 1 342 ? -3.832 -45.335 8.828 1.00 93.44 342 ARG A CA 1
ATOM 2526 C C . ARG A 1 342 ? -5.013 -44.554 9.408 1.00 93.44 342 ARG A C 1
ATOM 2528 O O . ARG A 1 342 ? -5.972 -44.261 8.698 1.00 93.44 342 ARG A O 1
ATOM 2535 N N . VAL A 1 343 ? -4.952 -44.181 10.680 1.00 95.06 343 VAL A N 1
ATOM 2536 C CA . VAL A 1 343 ? -6.010 -43.390 11.320 1.00 95.06 343 VAL A CA 1
ATOM 2537 C C . VAL A 1 343 ? -6.048 -41.983 10.712 1.00 95.06 343 VAL A C 1
ATOM 2539 O O . VAL A 1 343 ? -5.011 -41.339 10.543 1.00 95.06 343 VAL A O 1
ATOM 2542 N N . ASP A 1 344 ? -7.230 -41.517 10.305 1.00 96.00 344 ASP A N 1
ATOM 2543 C CA . ASP A 1 344 ? -7.457 -40.159 9.791 1.00 96.00 344 ASP A CA 1
ATOM 2544 C C . ASP A 1 344 ? -7.697 -39.160 10.918 1.00 96.00 344 ASP A C 1
ATOM 2546 O O . ASP A 1 344 ? -7.178 -38.045 10.869 1.00 96.00 344 ASP A O 1
ATOM 2550 N N . VAL A 1 345 ? -8.500 -39.545 11.911 1.00 97.69 345 VAL A N 1
ATOM 2551 C CA . VAL A 1 345 ? -8.863 -38.689 13.043 1.00 97.69 345 VAL A CA 1
ATOM 2552 C C . VAL A 1 345 ? -8.801 -39.505 14.330 1.00 97.69 345 VAL A C 1
ATOM 2554 O O . VAL A 1 345 ? -9.386 -40.579 14.384 1.00 97.69 345 VAL A O 1
ATOM 2557 N N . ALA A 1 346 ? -8.130 -39.005 15.367 1.00 97.62 346 ALA A N 1
ATOM 2558 C CA . ALA A 1 346 ? -8.113 -39.642 16.682 1.00 97.62 346 ALA A CA 1
ATOM 2559 C C . ALA A 1 346 ? -8.489 -38.665 17.799 1.00 97.62 346 ALA A C 1
ATOM 2561 O O . ALA A 1 346 ? -7.931 -37.571 17.880 1.00 97.62 346 ALA A O 1
ATOM 2562 N N . GLY A 1 347 ? -9.409 -39.058 18.673 1.00 97.75 347 GLY A N 1
ATOM 2563 C CA . GLY A 1 347 ? -9.759 -38.343 19.895 1.00 97.75 347 GLY A CA 1
ATOM 2564 C C . GLY A 1 347 ? -9.107 -39.020 21.090 1.00 97.75 347 GLY A C 1
ATOM 2565 O O . GLY A 1 347 ? -9.486 -40.138 21.433 1.00 97.75 347 GLY A O 1
ATOM 2566 N N . LEU A 1 348 ? -8.147 -38.336 21.715 1.00 96.88 348 LEU A N 1
ATOM 2567 C CA . LEU A 1 348 ? -7.406 -38.846 22.866 1.00 96.88 348 LEU A CA 1
ATOM 2568 C C . LEU A 1 348 ? -7.856 -38.169 24.163 1.00 96.88 348 LEU A C 1
ATOM 2570 O O . LEU A 1 348 ? -7.961 -36.937 24.206 1.00 96.88 348 LEU A O 1
ATOM 2574 N N . GLN A 1 349 ? -8.069 -38.959 25.213 1.00 96.56 349 GLN A N 1
ATOM 2575 C CA . GLN A 1 349 ? -8.418 -38.500 26.564 1.00 96.56 349 GLN A CA 1
ATOM 2576 C C . GLN A 1 349 ? -7.298 -38.817 27.572 1.00 96.56 349 GLN A C 1
ATOM 2578 O O . GLN A 1 349 ? -6.387 -39.587 27.270 1.00 96.56 349 GLN A O 1
ATOM 2583 N N . GLU A 1 350 ? -7.334 -38.167 28.745 1.00 94.12 350 GLU A N 1
ATOM 2584 C CA . GLU A 1 350 ? -6.327 -38.294 29.821 1.00 94.12 350 GLU A CA 1
ATOM 2585 C C . GLU A 1 350 ? -4.876 -38.139 29.338 1.00 94.12 350 GLU A C 1
ATOM 2587 O O . GLU A 1 350 ? -3.943 -38.789 29.797 1.00 94.12 350 GLU A O 1
ATOM 2592 N N . THR A 1 351 ? -4.641 -37.217 28.407 1.00 94.38 351 THR A N 1
ATOM 2593 C CA . THR A 1 351 ? -3.288 -36.986 27.874 1.00 94.38 351 THR A CA 1
ATOM 2594 C C . THR A 1 351 ? -2.328 -36.414 28.924 1.00 94.38 351 THR A C 1
ATOM 2596 O O . THR A 1 351 ? -1.110 -36.550 28.800 1.00 94.38 351 THR A O 1
ATOM 2599 N N . ARG A 1 352 ? -2.850 -35.759 29.974 1.00 94.06 352 ARG A N 1
ATOM 2600 C CA . ARG A 1 352 ? -2.111 -35.106 31.074 1.00 94.06 352 ARG A CA 1
ATOM 2601 C C . ARG A 1 352 ? -1.118 -34.028 30.638 1.00 94.06 352 ARG A C 1
ATOM 2603 O O . ARG A 1 352 ? -0.291 -33.579 31.442 1.00 94.06 352 ARG A O 1
ATOM 2610 N N . LEU A 1 353 ? -1.178 -33.569 29.391 1.00 92.12 353 LEU A N 1
ATOM 2611 C CA . LEU A 1 353 ? -0.309 -32.515 28.874 1.00 92.12 353 LEU A CA 1
ATOM 2612 C C . LEU A 1 353 ? -0.873 -31.127 29.205 1.00 92.12 353 LEU A C 1
ATOM 2614 O O . LEU A 1 353 ? -2.079 -30.907 29.211 1.00 92.12 353 LEU A O 1
ATOM 2618 N N . LYS A 1 354 ? 0.019 -30.166 29.472 1.00 90.19 354 LYS A N 1
ATOM 2619 C CA . LYS A 1 354 ? -0.340 -28.759 29.753 1.00 90.19 354 LYS A CA 1
ATOM 2620 C C . LYS A 1 354 ? -0.436 -27.899 28.485 1.00 90.19 354 LYS A C 1
ATOM 2622 O O . LYS A 1 354 ? -0.622 -26.690 28.577 1.00 90.19 354 LYS A O 1
ATOM 2627 N N . THR A 1 355 ? -0.243 -28.509 27.321 1.00 84.12 355 THR A N 1
ATOM 2628 C CA . THR A 1 355 ? -0.215 -27.838 26.020 1.00 84.12 355 THR A CA 1
ATOM 2629 C C . THR A 1 355 ? -1.613 -27.375 25.622 1.00 84.12 355 THR A C 1
ATOM 2631 O O . THR A 1 355 ? -2.603 -28.035 25.920 1.00 84.12 355 THR A O 1
ATOM 2634 N N . GLU A 1 356 ? -1.696 -26.250 24.917 1.00 81.88 356 GLU A N 1
ATOM 2635 C CA . GLU A 1 356 ? -2.942 -25.719 24.365 1.00 81.88 356 GLU A CA 1
ATOM 2636 C C . GLU A 1 356 ? -2.759 -25.246 22.915 1.00 81.88 356 GLU A C 1
ATOM 2638 O O . GLU A 1 356 ? -1.644 -24.971 22.465 1.00 81.88 356 GLU A O 1
ATOM 2643 N N . GLY A 1 357 ? -3.867 -25.115 22.182 1.00 78.12 357 GLY A N 1
ATOM 2644 C CA . GLY A 1 357 ? -3.862 -24.629 20.801 1.00 78.12 357 GLY A CA 1
ATOM 2645 C C . GLY A 1 357 ? -3.689 -25.757 19.786 1.00 78.12 357 GLY A C 1
ATOM 2646 O O . GLY A 1 357 ? -4.130 -26.874 20.019 1.00 78.12 357 GLY A O 1
ATOM 2647 N N . ILE A 1 358 ? -3.090 -25.464 18.631 1.00 80.69 358 ILE A N 1
ATOM 2648 C CA . ILE A 1 358 ? -2.892 -26.445 17.554 1.00 80.69 358 ILE A CA 1
ATOM 2649 C C . ILE A 1 358 ? -1.394 -26.569 17.289 1.00 80.69 358 ILE A C 1
ATOM 2651 O O . ILE A 1 358 ? -0.727 -25.558 17.098 1.00 80.69 358 ILE A O 1
ATOM 2655 N N . THR A 1 359 ? -0.853 -27.777 17.233 1.00 83.88 359 THR A N 1
ATOM 2656 C CA . THR A 1 359 ? 0.538 -28.035 16.844 1.00 83.88 359 THR A CA 1
ATOM 2657 C C . THR A 1 359 ? 0.589 -28.936 15.612 1.00 83.88 359 THR A C 1
ATOM 2659 O O . THR A 1 359 ? -0.433 -29.369 15.080 1.00 83.88 359 THR A O 1
ATOM 2662 N N . THR A 1 360 ? 1.787 -29.142 15.075 1.00 84.06 360 THR A N 1
ATOM 2663 C CA . THR A 1 360 ? 2.039 -30.125 14.014 1.00 84.06 360 THR A CA 1
ATOM 2664 C C . THR A 1 360 ? 3.073 -31.102 14.542 1.00 84.06 360 THR A C 1
ATOM 2666 O O . THR A 1 360 ? 4.091 -30.658 15.071 1.00 84.06 360 THR A O 1
ATOM 2669 N N . LEU A 1 361 ? 2.776 -32.390 14.423 1.00 82.50 361 LEU A N 1
ATOM 2670 C CA . LEU A 1 361 ? 3.652 -33.488 14.804 1.00 82.50 361 LEU A CA 1
ATOM 2671 C C . LEU A 1 361 ? 3.620 -34.500 13.663 1.00 82.50 361 LEU A C 1
ATOM 2673 O O . LEU A 1 361 ? 2.551 -35.019 13.352 1.00 82.50 361 LEU A O 1
ATOM 2677 N N . ASP A 1 362 ? 4.761 -34.710 13.013 1.00 82.44 362 ASP A N 1
ATOM 2678 C CA . ASP A 1 362 ? 4.904 -35.600 11.858 1.00 82.44 362 ASP A CA 1
ATOM 2679 C C . ASP A 1 362 ? 3.792 -35.399 10.802 1.00 82.44 362 ASP A C 1
ATOM 2681 O O . ASP A 1 362 ? 3.643 -34.316 10.204 1.00 82.44 362 ASP A O 1
ATOM 2685 N N . ASP A 1 363 ? 2.980 -36.438 10.606 1.00 87.00 363 ASP A N 1
ATOM 2686 C CA . ASP A 1 363 ? 1.870 -36.509 9.663 1.00 87.00 363 ASP A CA 1
ATOM 2687 C C . ASP A 1 363 ? 0.539 -36.012 10.240 1.00 87.00 363 ASP A C 1
ATOM 2689 O O . ASP A 1 363 ? -0.488 -36.124 9.576 1.00 87.00 363 ASP A O 1
ATOM 2693 N N . PHE A 1 364 ? 0.524 -35.411 11.431 1.00 91.69 364 PHE A N 1
ATOM 2694 C CA . PHE A 1 364 ? -0.696 -34.990 12.118 1.00 91.69 364 PHE A CA 1
ATOM 2695 C C . PHE A 1 364 ? -0.707 -33.499 12.473 1.00 91.69 364 PHE A C 1
ATOM 2697 O O . PHE A 1 364 ? 0.293 -32.879 12.851 1.00 91.69 364 PHE A O 1
ATOM 2704 N N . TRP A 1 365 ? -1.895 -32.906 12.387 1.00 92.56 365 TRP A N 1
ATOM 2705 C CA . TRP A 1 365 ? -2.230 -31.688 13.113 1.00 92.56 365 TRP A CA 1
ATOM 2706 C C . TRP A 1 365 ? -2.884 -32.080 14.434 1.00 92.56 365 TRP A C 1
ATOM 2708 O O . TRP A 1 365 ? -3.862 -32.823 14.437 1.00 92.56 365 TRP A O 1
ATOM 2718 N N . VAL A 1 366 ? -2.351 -31.574 15.544 1.00 93.56 366 VAL A N 1
ATOM 2719 C CA . VAL A 1 366 ? -2.797 -31.951 16.891 1.00 93.56 366 VAL A CA 1
ATOM 2720 C C . VAL A 1 366 ? -3.433 -30.748 17.565 1.00 93.56 366 VAL A C 1
ATOM 2722 O O . VAL A 1 366 ? -2.787 -29.714 17.729 1.00 93.56 366 VAL A O 1
ATOM 2725 N N . LEU A 1 367 ? -4.701 -30.865 17.936 1.00 94.38 367 LEU A N 1
ATOM 2726 C CA . LEU A 1 367 ? -5.461 -29.859 18.665 1.00 94.38 367 LEU A CA 1
ATOM 2727 C C . LEU A 1 367 ? -5.453 -30.237 20.149 1.00 94.38 367 LEU A C 1
ATOM 2729 O O . LEU A 1 367 ? -5.719 -31.388 20.484 1.00 94.38 367 LEU A O 1
ATOM 2733 N N . HIS A 1 368 ? -5.140 -29.282 21.024 1.00 92.25 368 HIS A N 1
ATOM 2734 C CA . HIS A 1 368 ? -4.865 -29.520 22.442 1.00 92.25 368 HIS A CA 1
ATOM 2735 C C . HIS A 1 368 ? -5.844 -28.789 23.357 1.00 92.25 368 HIS A C 1
ATOM 2737 O O . HIS A 1 368 ? -6.018 -27.568 23.247 1.00 92.25 368 HIS A O 1
ATOM 2743 N N . SER A 1 369 ? -6.372 -29.529 24.328 1.00 93.25 369 SER A N 1
ATOM 2744 C CA . SER A 1 369 ? -6.965 -29.009 25.553 1.00 93.25 369 SER A CA 1
ATOM 2745 C C . SER A 1 369 ? -6.076 -29.361 26.755 1.00 93.25 369 SER A C 1
ATOM 2747 O O . SER A 1 369 ? -5.754 -30.540 26.940 1.00 93.25 369 SER A O 1
ATOM 2749 N N . PRO A 1 370 ? -5.658 -28.376 27.570 1.00 91.88 370 PRO A N 1
ATOM 2750 C CA . PRO A 1 370 ? -4.704 -28.608 28.647 1.00 91.88 370 PRO A CA 1
ATOM 2751 C C . PRO A 1 370 ? -5.337 -29.353 29.831 1.00 91.88 370 PRO A C 1
ATOM 2753 O O . PRO A 1 370 ? -6.505 -29.156 30.164 1.00 91.88 370 PRO A O 1
ATOM 2756 N N . CYS A 1 371 ? -4.536 -30.156 30.533 1.00 92.94 371 CYS A N 1
ATOM 2757 C CA . CYS A 1 371 ? -4.912 -30.741 31.820 1.00 92.94 371 CYS A CA 1
ATOM 2758 C C . CYS A 1 371 ? -5.035 -29.674 32.929 1.00 92.94 371 CYS A C 1
ATOM 2760 O O . CYS A 1 371 ? -4.540 -28.548 32.808 1.00 92.94 371 CYS A O 1
ATOM 2762 N N . THR A 1 372 ? -5.612 -30.042 34.076 1.00 92.88 372 THR A N 1
ATOM 2763 C CA . THR A 1 372 ? -5.635 -29.168 35.263 1.00 92.88 372 THR A CA 1
ATOM 2764 C C . THR A 1 372 ? -4.220 -28.877 35.788 1.00 92.88 372 THR A C 1
ATOM 2766 O O . THR A 1 372 ? -3.245 -29.556 35.448 1.00 92.88 372 THR A O 1
ATOM 2769 N N . LYS A 1 373 ? -4.077 -27.892 36.691 1.00 85.94 373 LYS A N 1
ATOM 2770 C CA . LYS A 1 373 ? -2.787 -27.584 37.350 1.00 85.94 373 LYS A CA 1
ATOM 2771 C C . LYS A 1 373 ? -2.185 -28.793 38.079 1.00 85.94 373 LYS A C 1
ATOM 2773 O O . LYS A 1 373 ? -0.963 -28.931 38.099 1.00 85.94 373 LYS A O 1
ATOM 2778 N N . GLN A 1 374 ? -3.043 -29.653 38.631 1.00 87.19 374 GLN A N 1
ATOM 2779 C CA . GLN A 1 374 ? -2.677 -30.898 39.315 1.00 87.19 374 GLN A CA 1
ATOM 2780 C C . GLN A 1 374 ? -2.316 -32.028 38.335 1.00 87.19 374 GLN A C 1
ATOM 2782 O O . GLN A 1 374 ? -1.714 -33.017 38.733 1.00 87.19 374 GLN A O 1
ATOM 2787 N N . GLY A 1 375 ? -2.589 -31.857 37.038 1.00 87.44 375 GLY A N 1
ATOM 2788 C CA . GLY A 1 375 ? -2.245 -32.821 35.998 1.00 87.44 375 GLY A CA 1
ATOM 2789 C C . GLY A 1 375 ? -3.346 -33.814 35.643 1.00 87.44 375 GLY A C 1
ATOM 2790 O O . GLY A 1 375 ? -3.028 -34.801 34.992 1.00 87.44 375 GLY A O 1
ATOM 2791 N N . HIS A 1 376 ? -4.591 -33.565 36.054 1.00 90.56 376 HIS A N 1
ATOM 2792 C CA . HIS A 1 376 ? -5.742 -34.414 35.729 1.00 90.56 376 HIS A CA 1
ATOM 2793 C C . HIS A 1 376 ? -6.371 -34.009 34.390 1.00 90.56 376 HIS A C 1
ATOM 2795 O O . HIS A 1 376 ? -6.462 -32.809 34.095 1.00 90.56 376 HIS A O 1
ATOM 2801 N N . GLY A 1 377 ? -6.815 -34.992 33.604 1.00 92.50 377 GLY A N 1
ATOM 2802 C CA . GLY A 1 377 ? -7.428 -34.782 32.298 1.00 92.50 377 GLY A CA 1
ATOM 2803 C C . GLY A 1 377 ? -6.424 -34.375 31.218 1.00 92.50 377 GLY A C 1
ATOM 2804 O O . GLY A 1 377 ? -5.254 -34.757 31.224 1.00 92.50 377 GLY A O 1
ATOM 2805 N N . GLY A 1 378 ? -6.892 -33.550 30.292 1.00 95.62 378 GLY A N 1
ATOM 2806 C CA . GLY A 1 378 ? -6.234 -33.178 29.048 1.00 95.62 378 GLY A CA 1
ATOM 2807 C C . GLY A 1 378 ? -6.804 -33.996 27.892 1.00 95.62 378 GLY A C 1
ATOM 2808 O O . GLY A 1 378 ? -6.704 -35.222 27.892 1.00 95.62 378 GLY A O 1
ATOM 2809 N N . ALA A 1 379 ? -7.340 -33.315 26.884 1.00 96.94 379 ALA A N 1
ATOM 2810 C CA . ALA A 1 379 ? -7.951 -33.933 25.711 1.00 96.94 379 ALA A CA 1
ATOM 2811 C C . ALA A 1 379 ? -7.260 -33.447 24.434 1.00 96.94 379 ALA A C 1
ATOM 2813 O O . ALA A 1 379 ? -6.882 -32.278 24.326 1.00 96.94 379 ALA A O 1
ATOM 2814 N N . GLN A 1 380 ? -7.102 -34.332 23.456 1.00 97.75 380 GLN A N 1
ATOM 2815 C CA . GLN A 1 380 ? -6.538 -33.993 22.154 1.00 97.75 380 GLN A CA 1
ATOM 2816 C C . GLN A 1 380 ? -7.391 -34.535 21.010 1.00 97.75 380 GLN A C 1
ATOM 2818 O O . GLN A 1 380 ? -8.060 -35.557 21.147 1.00 97.75 380 GLN A O 1
ATOM 2823 N N . ILE A 1 381 ? -7.336 -33.846 19.870 1.00 98.25 381 ILE A N 1
ATOM 2824 C CA . ILE A 1 381 ? -7.847 -34.329 18.584 1.00 98.25 381 ILE A CA 1
ATOM 2825 C C . ILE A 1 381 ? -6.692 -34.292 17.589 1.00 98.25 381 ILE A C 1
ATOM 2827 O O . ILE A 1 381 ? -6.089 -33.243 17.363 1.00 98.25 381 ILE A O 1
ATOM 2831 N N . TRP A 1 382 ? -6.382 -35.435 17.000 1.00 97.31 382 TRP A N 1
ATOM 2832 C CA . TRP A 1 382 ? -5.323 -35.610 16.019 1.00 97.31 382 TRP A CA 1
ATOM 2833 C C . TRP A 1 382 ? -5.956 -35.796 14.653 1.00 97.31 382 TRP A C 1
ATOM 2835 O O . TRP A 1 382 ? -6.817 -36.652 14.494 1.00 97.31 382 TRP A O 1
ATOM 2845 N N . VAL A 1 383 ? -5.534 -35.011 13.665 1.00 96.38 383 VAL A N 1
ATOM 2846 C CA . VAL A 1 383 ? -6.028 -35.117 12.288 1.00 96.38 383 VAL A CA 1
ATOM 2847 C C . VAL A 1 383 ? -4.861 -35.346 11.344 1.00 96.38 383 VAL A C 1
ATOM 2849 O O . VAL A 1 383 ? -3.938 -34.530 11.282 1.00 96.38 383 VAL A O 1
ATOM 2852 N N . ARG A 1 384 ? -4.906 -36.445 10.591 1.00 94.62 384 ARG A N 1
ATOM 2853 C CA . ARG A 1 384 ? -3.903 -36.789 9.587 1.00 94.62 384 ARG A CA 1
ATOM 2854 C C . ARG A 1 384 ? -3.878 -35.735 8.486 1.00 94.62 384 ARG A C 1
ATOM 2856 O O . ARG A 1 384 ? -4.899 -35.346 7.914 1.00 94.62 384 ARG A O 1
ATOM 2863 N N . ARG A 1 385 ? -2.675 -35.274 8.169 1.00 90.25 385 ARG A N 1
ATOM 2864 C CA . ARG A 1 385 ? -2.403 -34.271 7.149 1.00 90.25 385 ARG A CA 1
ATOM 2865 C C . ARG A 1 385 ? -2.812 -34.805 5.786 1.00 90.25 385 ARG A C 1
ATOM 2867 O O . ARG A 1 385 ? -2.277 -35.792 5.295 1.00 90.25 385 ARG A O 1
ATOM 2874 N N . SER A 1 386 ? -3.743 -34.106 5.153 1.00 85.38 386 SER A N 1
ATOM 2875 C CA . SER A 1 386 ? -4.240 -34.453 3.827 1.00 85.38 386 SER A CA 1
ATOM 2876 C C . SER A 1 386 ? -4.668 -33.200 3.078 1.00 85.38 386 SER A C 1
ATOM 2878 O O . SER A 1 386 ? -5.167 -32.254 3.682 1.00 85.38 386 SER A O 1
ATOM 2880 N N . LYS A 1 387 ? -4.542 -33.225 1.745 1.00 79.12 387 LYS A N 1
ATOM 2881 C CA . LYS A 1 387 ? -5.090 -32.190 0.851 1.00 79.12 387 LYS A CA 1
ATOM 2882 C C . LYS A 1 387 ? -6.619 -32.090 0.910 1.00 79.12 387 LYS A C 1
ATOM 2884 O O . LYS A 1 387 ? -7.190 -31.151 0.375 1.00 79.12 387 LYS A O 1
ATOM 2889 N N . HIS A 1 388 ? -7.281 -33.082 1.506 1.00 85.44 388 HIS A N 1
ATOM 2890 C CA . HIS A 1 388 ? -8.730 -33.096 1.684 1.00 85.44 388 HIS A CA 1
ATOM 2891 C C . HIS A 1 388 ? -9.202 -32.202 2.831 1.00 85.44 388 HIS A C 1
ATOM 2893 O O . HIS A 1 388 ? -10.339 -31.748 2.799 1.00 85.44 388 HIS A O 1
ATOM 2899 N N . TRP A 1 389 ? -8.347 -31.927 3.814 1.00 84.19 389 TRP A N 1
ATOM 2900 C CA . TRP A 1 389 ? -8.664 -31.044 4.931 1.00 84.19 389 TRP A CA 1
ATOM 2901 C C . TRP A 1 389 ? -8.134 -29.630 4.668 1.00 84.19 389 TRP A C 1
ATOM 2903 O O . TRP A 1 389 ? -6.966 -29.456 4.313 1.00 84.19 389 TRP A O 1
ATOM 2913 N N . ASP A 1 390 ? -8.955 -28.606 4.910 1.00 72.75 390 ASP A N 1
ATOM 2914 C CA . ASP A 1 390 ? -8.482 -27.219 4.937 1.00 72.75 390 ASP A CA 1
ATOM 2915 C C . ASP A 1 390 ? -7.838 -26.911 6.295 1.00 72.75 390 ASP A C 1
ATOM 2917 O O . ASP A 1 390 ? -8.504 -26.709 7.313 1.00 72.75 390 ASP A O 1
ATOM 2921 N N . ARG A 1 391 ? -6.504 -26.823 6.301 1.00 76.25 391 ARG A N 1
ATOM 2922 C CA . ARG A 1 391 ? -5.728 -26.516 7.506 1.00 76.25 391 ARG A CA 1
ATOM 2923 C C . ARG A 1 391 ? -6.092 -25.171 8.146 1.00 76.25 391 ARG A C 1
ATOM 2925 O O . ARG A 1 391 ? -5.963 -25.015 9.366 1.00 76.25 391 ARG A O 1
ATOM 2932 N N . GLN A 1 392 ? -6.468 -24.178 7.347 1.00 64.62 392 GLN A N 1
ATOM 2933 C CA . GLN A 1 392 ? -6.808 -22.847 7.852 1.00 64.62 392 GLN A CA 1
ATOM 2934 C C . GLN A 1 392 ? -8.226 -22.793 8.425 1.00 64.62 392 GLN A C 1
ATOM 2936 O O . GLN A 1 392 ? -8.552 -21.831 9.120 1.00 64.62 392 GLN A O 1
ATOM 2941 N N . ALA A 1 393 ? -9.045 -23.811 8.153 1.00 67.00 393 ALA A N 1
ATOM 2942 C CA . ALA A 1 393 ? -10.411 -23.905 8.643 1.00 67.00 393 ALA A CA 1
ATOM 2943 C C . ALA A 1 393 ? -10.535 -24.576 10.021 1.00 67.00 393 ALA A C 1
ATOM 2945 O O . ALA A 1 393 ? -11.619 -24.542 10.594 1.00 67.00 393 ALA A O 1
ATOM 2946 N N . PHE A 1 394 ? -9.460 -25.157 10.576 1.00 78.00 394 PHE A N 1
ATOM 2947 C CA . PHE A 1 394 ? -9.509 -25.726 11.927 1.00 78.00 394 PHE A CA 1
ATOM 2948 C C . PHE A 1 394 ? -9.647 -24.644 13.002 1.00 78.00 394 PHE A C 1
ATOM 2950 O O . PHE A 1 394 ? -8.771 -23.784 13.141 1.00 78.00 394 PHE A O 1
ATOM 2957 N N . ALA A 1 395 ? -10.702 -24.744 13.810 1.00 75.31 395 ALA A N 1
ATOM 2958 C CA . ALA A 1 395 ? -10.976 -23.857 14.937 1.00 75.31 395 ALA A CA 1
ATOM 2959 C C . ALA A 1 395 ? -11.361 -24.666 16.184 1.00 75.31 395 ALA A C 1
ATOM 2961 O O . ALA A 1 395 ? -12.224 -25.535 16.118 1.00 75.31 395 ALA A O 1
ATOM 2962 N N . ILE A 1 396 ? -10.738 -24.368 17.327 1.00 83.81 396 ILE A N 1
ATOM 2963 C CA . ILE A 1 396 ? -11.123 -24.933 18.630 1.00 83.81 396 ILE A CA 1
ATOM 2964 C C . ILE A 1 396 ? -12.304 -24.117 19.165 1.00 83.81 396 ILE A C 1
ATOM 2966 O O . ILE A 1 396 ? -12.118 -22.978 19.581 1.00 83.81 396 ILE A O 1
ATOM 2970 N N . LEU A 1 397 ? -13.507 -24.687 19.149 1.00 78.31 397 LEU A N 1
ATOM 2971 C CA . LEU A 1 397 ? -14.720 -24.018 19.633 1.00 78.31 397 LEU A CA 1
ATOM 2972 C C . LEU A 1 397 ? -14.788 -24.006 21.163 1.00 78.31 397 LEU A C 1
ATOM 2974 O O . LEU A 1 397 ? -15.290 -23.056 21.759 1.00 78.31 397 LEU A O 1
ATOM 2978 N N . HIS A 1 398 ? -14.269 -25.054 21.803 1.00 86.19 398 HIS A N 1
ATOM 2979 C CA . HIS A 1 398 ? -14.262 -25.181 23.255 1.00 86.19 398 HIS A CA 1
ATOM 2980 C C . HIS A 1 398 ? -13.098 -26.058 23.730 1.00 86.19 398 HIS A C 1
ATOM 2982 O O . HIS A 1 398 ? -12.741 -27.024 23.053 1.00 86.19 398 HIS A O 1
ATOM 2988 N N . LYS A 1 399 ? -12.507 -25.721 24.883 1.00 90.12 399 LYS A N 1
ATOM 2989 C CA . LYS A 1 399 ? -11.419 -26.485 25.507 1.00 90.12 399 LYS A CA 1
ATOM 2990 C C . LYS A 1 399 ? -11.508 -26.436 27.034 1.00 90.12 399 LYS A C 1
ATOM 2992 O O . LYS A 1 399 ? -11.418 -25.369 27.634 1.00 90.12 399 LYS A O 1
ATOM 2997 N N . GLU A 1 400 ? -11.611 -27.604 27.642 1.00 94.00 400 GLU A N 1
ATOM 2998 C CA . GLU A 1 400 ? -11.529 -27.857 29.079 1.00 94.00 400 GLU A CA 1
ATOM 2999 C C . GLU A 1 400 ? -10.798 -29.193 29.306 1.00 94.00 400 GLU A C 1
ATOM 3001 O O . GLU A 1 400 ? -10.698 -29.995 28.370 1.00 94.00 400 GLU A O 1
ATOM 3006 N N . PRO A 1 401 ? -10.271 -29.478 30.511 1.00 94.19 401 PRO A N 1
ATOM 3007 C CA . PRO A 1 401 ? -9.503 -30.699 30.759 1.00 94.19 401 PRO A CA 1
ATOM 3008 C C . PRO A 1 401 ? -10.204 -31.992 30.318 1.00 94.19 401 PRO A C 1
ATOM 3010 O O . PRO A 1 401 ? -9.530 -32.941 29.938 1.00 94.19 401 PRO A O 1
ATOM 3013 N N . GLN A 1 402 ? -11.534 -32.034 30.337 1.00 95.38 402 GLN A N 1
ATOM 3014 C CA . GLN A 1 402 ? -12.318 -33.210 29.955 1.00 95.38 402 GLN A CA 1
ATOM 3015 C C . GLN A 1 402 ? -12.995 -33.097 28.586 1.00 95.38 402 GLN A C 1
ATOM 3017 O O . GLN A 1 402 ? -13.511 -34.097 28.103 1.00 95.38 402 GLN A O 1
ATOM 3022 N N . VAL A 1 403 ? -13.020 -31.920 27.951 1.00 95.38 403 VAL A N 1
ATOM 3023 C CA . VAL A 1 403 ? -13.786 -31.691 26.715 1.00 95.38 403 VAL A CA 1
ATOM 3024 C C . VAL A 1 403 ? -12.989 -30.831 25.741 1.00 95.38 403 VAL A C 1
ATOM 3026 O O . VAL A 1 403 ? -12.567 -29.721 26.058 1.00 95.38 403 VAL A O 1
ATOM 3029 N N . LEU A 1 404 ? -12.831 -31.315 24.514 1.00 95.69 404 LEU A N 1
ATOM 3030 C CA . LEU A 1 404 ? -12.285 -30.562 23.392 1.00 95.69 404 LEU A CA 1
ATOM 3031 C C . LEU A 1 404 ? -13.255 -30.646 22.214 1.00 95.69 404 LEU A C 1
ATOM 3033 O O . LEU A 1 404 ? -13.538 -31.734 21.718 1.00 95.69 404 LEU A O 1
ATOM 3037 N N . VAL A 1 405 ? -13.724 -29.489 21.745 1.00 94.25 405 VAL A N 1
ATOM 3038 C CA . VAL A 1 405 ? -14.601 -29.366 20.574 1.00 94.25 405 VAL A CA 1
ATOM 3039 C C . VAL A 1 405 ? -13.878 -28.560 19.507 1.00 94.25 405 VAL A C 1
ATOM 3041 O O . VAL A 1 405 ? -13.448 -27.430 19.756 1.00 94.25 405 VAL A O 1
ATOM 3044 N N . ALA A 1 406 ? -13.763 -29.122 18.309 1.00 89.88 406 ALA A N 1
ATOM 3045 C CA . ALA A 1 406 ? -13.122 -28.472 17.180 1.00 89.88 406 ALA A CA 1
ATOM 3046 C C . ALA A 1 406 ? -13.954 -28.591 15.903 1.00 89.88 406 ALA A C 1
ATOM 3048 O O . ALA A 1 406 ? -14.531 -29.630 15.608 1.00 89.88 406 ALA A O 1
ATOM 3049 N N . LEU A 1 407 ? -13.967 -27.523 15.113 1.00 87.19 407 LEU A N 1
ATOM 3050 C CA . LEU A 1 407 ? -14.529 -27.509 13.770 1.00 87.19 407 LEU A CA 1
ATOM 3051 C C . LEU A 1 407 ? -13.399 -27.669 12.751 1.00 87.19 407 LEU A C 1
ATOM 3053 O O . LEU A 1 407 ? -12.372 -27.001 12.868 1.00 87.19 407 LEU A O 1
ATOM 3057 N N . GLY A 1 408 ? -13.599 -28.517 11.747 1.00 84.88 408 GLY A N 1
ATOM 3058 C CA . GLY A 1 408 ? -12.742 -28.638 10.568 1.00 84.88 408 GLY A CA 1
ATOM 3059 C C . GLY A 1 408 ? -13.559 -28.614 9.274 1.00 84.88 408 GLY A C 1
ATOM 3060 O O . GLY A 1 408 ? -14.781 -28.754 9.296 1.00 84.88 408 GLY A O 1
ATOM 3061 N N . VAL A 1 409 ? -12.885 -28.443 8.133 1.00 84.31 409 VAL A N 1
ATOM 3062 C CA . VAL A 1 409 ? -13.519 -28.511 6.804 1.00 84.31 409 VAL A CA 1
ATOM 3063 C C . VAL A 1 409 ? -12.828 -29.570 5.949 1.00 84.31 409 VAL A C 1
ATOM 3065 O O . VAL A 1 409 ? -11.644 -29.437 5.637 1.00 84.31 409 VAL A O 1
ATOM 3068 N N . PHE A 1 410 ? -13.575 -30.600 5.549 1.00 85.81 410 PHE A N 1
ATOM 3069 C CA . PHE A 1 410 ? -13.134 -31.689 4.676 1.00 85.81 410 PHE A CA 1
ATOM 3070 C C . PHE A 1 410 ? -13.782 -31.543 3.295 1.00 85.81 410 PHE A C 1
ATOM 3072 O O . PHE A 1 410 ? -14.990 -31.703 3.159 1.00 85.81 410 PHE A O 1
ATOM 3079 N N . LYS A 1 411 ? -13.003 -31.215 2.257 1.00 84.19 411 LYS A N 1
ATOM 3080 C CA . LYS A 1 411 ? -13.478 -31.026 0.869 1.00 84.19 411 LYS A CA 1
ATOM 3081 C C . LYS A 1 411 ? -14.732 -30.128 0.757 1.00 84.19 411 LYS A C 1
ATOM 3083 O O . LYS A 1 411 ? -15.623 -30.392 -0.041 1.00 84.19 411 LYS A O 1
ATOM 3088 N N . GLY A 1 412 ? -14.805 -29.069 1.567 1.00 76.00 412 GLY A N 1
ATOM 3089 C CA . GLY A 1 412 ? -15.938 -28.129 1.610 1.00 76.00 412 GLY A CA 1
ATOM 3090 C C . GLY A 1 412 ? -17.036 -28.479 2.623 1.00 76.00 412 GLY A C 1
ATOM 3091 O O . GLY A 1 412 ? -17.893 -27.648 2.902 1.00 76.00 412 GLY A O 1
ATOM 3092 N N . VAL A 1 413 ? -16.978 -29.663 3.231 1.00 83.00 413 VAL A N 1
ATOM 3093 C CA . VAL A 1 413 ? -17.929 -30.136 4.241 1.00 83.00 413 VAL A CA 1
ATOM 3094 C C . VAL A 1 413 ? -17.442 -29.774 5.645 1.00 83.00 413 VAL A C 1
ATOM 3096 O O . VAL A 1 413 ? -16.301 -30.068 5.999 1.00 83.00 413 VAL A O 1
ATOM 3099 N N . ARG A 1 414 ? -18.292 -29.143 6.464 1.00 86.38 414 ARG A N 1
ATOM 3100 C CA . ARG A 1 414 ? -17.978 -28.800 7.863 1.00 86.38 414 ARG A CA 1
ATOM 3101 C C . ARG A 1 414 ? -18.139 -30.035 8.754 1.00 86.38 414 ARG A C 1
ATOM 3103 O O . ARG A 1 414 ? -19.211 -30.629 8.787 1.00 86.38 414 ARG A O 1
ATOM 3110 N N . VAL A 1 415 ? -17.095 -30.393 9.497 1.00 91.62 415 VAL A N 1
ATOM 3111 C CA . VAL A 1 415 ? -17.063 -31.558 10.395 1.00 91.62 415 VAL A CA 1
ATOM 3112 C C . VAL A 1 415 ? -16.733 -31.091 11.811 1.00 91.62 415 VAL A C 1
ATOM 3114 O O . VAL A 1 415 ? -15.725 -30.417 12.027 1.00 91.62 415 VAL A O 1
ATOM 3117 N N . LEU A 1 416 ? -17.591 -31.435 12.766 1.00 94.50 416 LEU A N 1
ATOM 3118 C CA . LEU A 1 416 ? -17.429 -31.158 14.187 1.00 94.50 416 LEU A CA 1
ATOM 3119 C C . LEU A 1 416 ? -16.787 -32.369 14.861 1.00 94.50 416 LEU A C 1
ATOM 3121 O O . LEU A 1 416 ? -17.405 -33.421 14.988 1.00 94.50 416 LEU A O 1
ATOM 3125 N N . LEU A 1 417 ? -15.542 -32.207 15.287 1.00 96.62 417 LEU A N 1
ATOM 3126 C CA . LEU A 1 417 ? -14.752 -33.228 15.959 1.00 96.62 417 LEU A CA 1
ATOM 3127 C C . LEU A 1 417 ? -14.781 -32.972 17.464 1.00 96.62 417 LEU A C 1
ATOM 3129 O O . LEU A 1 417 ? -14.451 -31.869 17.911 1.00 96.62 417 LEU A O 1
ATOM 3133 N N . VAL A 1 418 ? -15.143 -33.986 18.247 1.00 97.56 418 VAL A N 1
ATOM 3134 C CA . VAL A 1 418 ? -15.221 -33.865 19.708 1.00 97.56 418 VAL A CA 1
ATOM 3135 C C . VAL A 1 418 ? -14.438 -34.977 20.383 1.00 97.56 418 VAL A C 1
ATOM 3137 O O . VAL A 1 418 ? -14.654 -36.143 20.084 1.00 97.56 418 VAL A O 1
ATOM 3140 N N . SER A 1 419 ? -13.556 -34.610 21.310 1.00 98.19 419 SER A N 1
ATOM 3141 C CA . SER A 1 419 ? -12.886 -35.527 22.234 1.00 98.19 419 SER A CA 1
ATOM 3142 C C . SER A 1 419 ? -13.377 -35.219 23.646 1.00 98.19 419 SER A C 1
ATOM 3144 O O . SER A 1 419 ? -13.249 -34.075 24.089 1.00 98.19 419 SER A O 1
ATOM 3146 N N . ALA A 1 420 ? -13.983 -36.190 24.330 1.00 97.44 420 ALA A N 1
ATOM 3147 C CA . ALA A 1 420 ? -14.569 -35.966 25.653 1.00 97.44 420 ALA A CA 1
ATOM 3148 C C . ALA A 1 420 ? -14.335 -37.136 26.617 1.00 97.44 420 ALA A C 1
ATOM 3150 O O . ALA A 1 420 ? -14.292 -38.287 26.194 1.00 97.44 420 ALA A O 1
ATOM 3151 N N . HIS A 1 421 ? -14.210 -36.823 27.906 1.00 96.50 421 HIS A N 1
ATOM 3152 C CA . HIS A 1 421 ? -14.077 -37.779 29.004 1.00 96.50 421 HIS A CA 1
ATOM 3153 C C . HIS A 1 421 ? -15.135 -37.477 30.074 1.00 96.50 421 HIS A C 1
ATOM 3155 O O . HIS A 1 421 ? -15.030 -36.478 30.789 1.00 96.50 421 HIS A O 1
ATOM 3161 N N . ALA A 1 422 ? -16.163 -38.322 30.150 1.00 96.06 422 ALA A N 1
ATOM 3162 C CA . ALA A 1 422 ? -17.229 -38.221 31.139 1.00 96.06 422 ALA A CA 1
ATOM 3163 C C . ALA A 1 422 ? -16.742 -38.622 32.534 1.00 96.06 422 ALA A C 1
ATOM 3165 O O . ALA A 1 422 ? -15.803 -39.402 32.681 1.00 96.06 422 ALA A O 1
ATOM 3166 N N . LEU A 1 423 ? -17.417 -38.128 33.573 1.00 93.69 423 LEU A N 1
ATOM 3167 C CA . LEU A 1 423 ? -17.122 -38.528 34.948 1.00 93.69 423 LEU A CA 1
ATOM 3168 C C . LEU A 1 423 ? -17.303 -40.048 35.148 1.00 93.69 423 LEU A C 1
ATOM 3170 O O . LEU A 1 423 ? -18.171 -40.650 34.504 1.00 93.69 423 LEU A O 1
ATOM 3174 N N . PRO A 1 424 ? -16.533 -40.679 36.057 1.00 91.62 424 PRO A N 1
ATOM 3175 C CA . PRO A 1 424 ? -16.670 -42.100 36.357 1.00 91.62 424 PRO A CA 1
ATOM 3176 C C . PRO A 1 424 ? -18.106 -42.488 36.721 1.00 91.62 424 PRO A C 1
ATOM 3178 O O . PRO A 1 424 ? -18.808 -41.755 37.413 1.00 91.62 424 PRO A O 1
ATOM 3181 N N . ALA A 1 425 ? -18.534 -43.690 36.330 1.00 88.19 425 ALA A N 1
ATOM 3182 C CA . ALA A 1 425 ? -19.905 -44.159 36.569 1.00 88.19 425 ALA A CA 1
ATOM 3183 C C . ALA A 1 425 ? -20.303 -44.247 38.059 1.00 88.19 425 ALA A C 1
ATOM 3185 O O . ALA A 1 425 ? -21.486 -44.380 38.363 1.00 88.19 425 ALA A O 1
ATOM 3186 N N . CYS A 1 426 ? -19.328 -44.224 38.975 1.00 89.00 426 CYS A N 1
ATOM 3187 C CA . CYS A 1 426 ? -19.537 -44.225 40.423 1.00 89.00 426 CYS A CA 1
ATOM 3188 C C . CYS A 1 426 ? -19.686 -42.823 41.038 1.00 89.00 426 CYS A C 1
ATOM 3190 O O . CYS A 1 426 ? -19.906 -42.727 42.247 1.00 89.00 426 CYS A O 1
ATOM 3192 N N . SER A 1 427 ? -19.556 -41.754 40.248 1.00 92.00 427 SER A N 1
ATOM 3193 C CA . SER A 1 427 ? -19.796 -40.389 40.714 1.00 92.00 427 SER A CA 1
ATOM 3194 C C . SER A 1 427 ? -21.262 -40.183 41.137 1.00 92.00 427 SER A C 1
ATOM 3196 O O . SER A 1 427 ? -22.152 -40.862 40.615 1.00 92.00 427 SER A O 1
ATOM 3198 N N . PRO A 1 428 ? -21.540 -39.248 42.068 1.00 94.19 428 PRO A N 1
ATOM 3199 C CA . PRO A 1 428 ? -22.904 -38.875 42.439 1.00 94.19 428 PRO A CA 1
ATOM 3200 C C . PRO A 1 428 ? -23.752 -38.492 41.218 1.00 94.19 428 PRO A C 1
ATOM 3202 O O . PRO A 1 428 ? -23.280 -37.785 40.331 1.00 94.19 428 PRO A O 1
ATOM 3205 N N . ASP A 1 429 ? -25.022 -38.910 41.176 1.00 91.62 429 ASP A N 1
ATOM 3206 C CA . ASP A 1 429 ? -25.887 -38.678 40.003 1.00 91.62 429 ASP A CA 1
ATOM 3207 C C . ASP A 1 429 ? -26.103 -37.184 39.696 1.00 91.62 429 ASP A C 1
ATOM 3209 O O . ASP A 1 429 ? -26.229 -36.809 38.532 1.00 91.62 429 ASP A O 1
ATOM 3213 N N . ALA A 1 430 ? -26.067 -36.326 40.722 1.00 90.75 430 ALA A N 1
ATOM 3214 C CA . ALA A 1 430 ? -26.112 -34.873 40.561 1.00 90.75 430 ALA A CA 1
ATOM 3215 C C . ALA A 1 430 ? -24.918 -34.346 39.744 1.00 90.75 430 ALA A C 1
ATOM 3217 O O . ALA A 1 430 ? -25.118 -33.567 38.814 1.00 90.75 430 ALA A O 1
ATOM 3218 N N . ASP A 1 431 ? -23.706 -34.834 40.023 1.00 92.75 431 ASP A N 1
ATOM 3219 C CA . ASP A 1 431 ? -22.487 -34.443 39.305 1.00 92.75 431 ASP A CA 1
ATOM 3220 C C . ASP A 1 431 ? -22.517 -34.964 37.861 1.00 92.75 431 ASP A C 1
ATOM 3222 O O . ASP A 1 431 ? -22.110 -34.268 36.930 1.00 92.75 431 ASP A O 1
ATOM 3226 N N . LEU A 1 432 ? -23.045 -36.180 37.652 1.00 92.19 432 LEU A N 1
ATOM 3227 C CA . LEU A 1 432 ? -23.270 -36.718 36.307 1.00 92.19 432 LEU A CA 1
ATOM 3228 C C . LEU A 1 432 ? -24.260 -35.837 35.530 1.00 92.19 432 LEU A C 1
ATOM 3230 O O . LEU A 1 432 ? -24.000 -35.486 34.381 1.00 92.19 432 LEU A O 1
ATOM 3234 N N . GLN A 1 433 ? -25.381 -35.455 36.148 1.00 91.56 433 GLN A N 1
ATOM 3235 C CA . GLN A 1 433 ? -26.375 -34.575 35.531 1.00 91.56 433 GLN A CA 1
ATOM 3236 C C . GLN A 1 433 ? -25.776 -33.220 35.150 1.00 91.56 433 GLN A C 1
ATOM 3238 O O . GLN A 1 433 ? -26.009 -32.742 34.038 1.00 91.56 433 GLN A O 1
ATOM 3243 N N . GLU A 1 434 ? -25.011 -32.614 36.058 1.00 93.88 434 GLU A N 1
ATOM 3244 C CA . GLU A 1 434 ? -24.351 -31.332 35.828 1.00 93.88 434 GLU A CA 1
ATOM 3245 C C . GLU A 1 434 ? -23.351 -31.429 34.673 1.00 93.88 434 GLU A C 1
ATOM 3247 O O . GLU A 1 434 ? -23.403 -30.619 33.744 1.00 93.88 434 GLU A O 1
ATOM 3252 N N . TRP A 1 435 ? -22.502 -32.461 34.667 1.00 95.56 435 TRP A N 1
ATOM 3253 C CA . TRP A 1 435 ? -21.502 -32.651 33.619 1.00 95.56 435 TRP A CA 1
ATOM 3254 C C . TRP A 1 435 ? -22.137 -32.863 32.240 1.00 95.56 435 TRP A C 1
ATOM 3256 O O . TRP A 1 435 ? -21.761 -32.186 31.283 1.00 95.56 435 TRP A O 1
ATOM 3266 N N . TRP A 1 436 ? -23.131 -33.752 32.120 1.00 94.88 436 TRP A N 1
ATOM 3267 C CA . TRP A 1 436 ? -23.806 -34.008 30.840 1.00 94.88 436 TRP A CA 1
ATOM 3268 C C . TRP A 1 436 ? -24.622 -32.796 30.362 1.00 94.88 436 TRP A C 1
ATOM 3270 O O . TRP A 1 436 ? -24.656 -32.528 29.160 1.00 94.88 436 TRP A O 1
ATOM 3280 N N . GLY A 1 437 ? -25.229 -32.027 31.275 1.00 90.19 437 GLY A N 1
ATOM 3281 C CA . GLY A 1 437 ? -25.918 -30.774 30.947 1.00 90.19 437 GLY A CA 1
ATOM 3282 C C . GLY A 1 437 ? -24.963 -29.674 30.464 1.00 90.19 437 GLY A C 1
ATOM 3283 O O . GLY A 1 437 ? -25.246 -28.988 29.476 1.00 90.19 437 GLY A O 1
ATOM 3284 N N . HIS A 1 438 ? -23.798 -29.540 31.105 1.00 91.81 438 HIS A N 1
ATOM 3285 C CA . HIS A 1 438 ? -22.725 -28.642 30.662 1.00 91.81 438 HIS A CA 1
ATOM 3286 C C . HIS A 1 438 ? -22.172 -29.062 29.299 1.00 91.81 438 HIS A C 1
ATOM 3288 O O . HIS A 1 438 ? -22.073 -28.235 28.391 1.00 91.81 438 HIS A O 1
ATOM 3294 N N . TYR A 1 439 ? -21.899 -30.355 29.111 1.00 93.31 439 TYR A N 1
ATOM 3295 C CA . TYR A 1 439 ? -21.433 -30.905 27.840 1.00 93.31 439 TYR A CA 1
ATOM 3296 C C . TYR A 1 439 ? -22.420 -30.618 26.700 1.00 93.31 439 TYR A C 1
ATOM 3298 O O . TYR A 1 439 ? -22.021 -30.125 25.643 1.00 93.31 439 TYR A O 1
ATOM 3306 N N . ASP A 1 440 ? -23.720 -30.818 26.922 1.00 88.62 440 ASP A N 1
ATOM 3307 C CA . ASP A 1 440 ? -24.733 -30.505 25.915 1.00 88.62 440 ASP A CA 1
ATOM 3308 C C . ASP A 1 440 ? -24.836 -28.993 25.632 1.00 88.62 440 ASP A C 1
ATOM 3310 O O . ASP A 1 440 ? -24.977 -28.580 24.476 1.00 88.62 440 ASP A O 1
ATOM 3314 N N . THR A 1 441 ? -24.673 -28.148 26.655 1.00 82.81 441 THR A N 1
ATOM 3315 C CA . THR A 1 441 ? -24.620 -26.680 26.511 1.00 82.81 441 THR A CA 1
ATOM 3316 C C . THR A 1 441 ? -23.415 -26.231 25.680 1.00 82.81 441 THR A C 1
ATOM 3318 O O . THR A 1 441 ? -23.528 -25.324 24.851 1.00 82.81 441 THR A O 1
ATOM 3321 N N . ILE A 1 442 ? -22.254 -26.869 25.860 1.00 86.06 442 ILE A N 1
ATOM 3322 C CA . ILE A 1 442 ? -21.065 -26.623 25.037 1.00 86.06 442 ILE A CA 1
ATOM 3323 C C . ILE A 1 442 ? -21.360 -26.965 23.575 1.00 86.06 442 ILE A C 1
ATOM 3325 O O . ILE A 1 442 ? -21.079 -26.159 22.686 1.00 86.06 442 ILE A O 1
ATOM 3329 N N . LEU A 1 443 ? -21.947 -28.136 23.322 1.00 84.94 443 LEU A N 1
ATOM 3330 C CA . LEU A 1 443 ? -22.227 -28.607 21.967 1.00 84.94 443 LEU A CA 1
ATOM 3331 C C . LEU A 1 443 ? -23.256 -27.731 21.233 1.00 84.94 443 LEU A C 1
ATOM 3333 O O . LEU A 1 443 ? -23.138 -27.569 20.017 1.00 84.94 443 LEU A O 1
ATOM 3337 N N . HIS A 1 444 ? -24.207 -27.106 21.941 1.00 79.12 444 HIS A N 1
ATOM 3338 C CA . HIS A 1 444 ? -25.168 -26.144 21.370 1.00 79.12 444 HIS A CA 1
ATOM 3339 C C . HIS A 1 444 ? -24.520 -24.897 20.747 1.00 79.12 444 HIS A C 1
ATOM 3341 O O . HIS A 1 444 ? -25.142 -24.244 19.913 1.00 79.12 444 HIS A O 1
ATOM 3347 N N . LYS A 1 445 ? -23.267 -24.578 21.095 1.00 69.19 445 LYS A N 1
ATOM 3348 C CA . LYS A 1 445 ? -22.519 -23.457 20.498 1.00 69.19 445 LYS A CA 1
ATOM 3349 C C . LYS A 1 445 ? -21.971 -23.774 19.099 1.00 69.19 445 LYS A C 1
ATOM 3351 O O . LYS A 1 445 ? -21.378 -22.904 18.464 1.00 69.19 445 LYS A O 1
ATOM 3356 N N . SER A 1 446 ? -22.118 -25.013 18.628 1.00 72.94 446 SER A N 1
ATOM 3357 C CA . SER A 1 446 ? -21.598 -25.455 17.330 1.00 72.94 446 SER A CA 1
ATOM 3358 C C . SER A 1 446 ? -22.493 -24.988 16.168 1.00 72.94 446 SER A C 1
ATOM 3360 O O . SER A 1 446 ? -23.708 -24.890 16.342 1.00 72.94 446 SER A O 1
ATOM 3362 N N . PRO A 1 447 ? -21.943 -24.727 14.964 1.00 69.69 447 PRO A N 1
ATOM 3363 C CA . PRO A 1 447 ? -22.747 -24.349 13.798 1.00 69.69 447 PRO A CA 1
ATOM 3364 C C . PRO A 1 447 ? -23.786 -25.417 13.430 1.00 69.69 447 PRO A C 1
ATOM 3366 O O . PRO A 1 447 ? -23.464 -26.600 13.429 1.00 69.69 447 PRO A O 1
ATOM 3369 N N . ALA A 1 448 ? -24.997 -25.012 13.033 1.00 63.50 448 ALA A N 1
ATOM 3370 C CA . ALA A 1 448 ? -26.087 -25.948 12.720 1.00 63.50 448 ALA A CA 1
ATOM 3371 C C . ALA A 1 448 ? -25.773 -26.912 11.552 1.00 63.50 448 ALA A C 1
ATOM 3373 O O . ALA A 1 448 ? -26.172 -28.069 11.581 1.00 63.50 448 ALA A O 1
ATOM 3374 N N . ASN A 1 449 ? -25.005 -26.462 10.553 1.00 75.38 449 ASN A N 1
ATOM 3375 C CA . ASN A 1 449 ? -24.692 -27.233 9.341 1.00 75.38 449 ASN A CA 1
ATOM 3376 C C . ASN A 1 449 ? -23.311 -27.905 9.422 1.00 75.38 449 ASN A C 1
ATOM 3378 O O . ASN A 1 449 ? -22.449 -27.664 8.570 1.00 75.38 449 ASN A O 1
ATOM 3382 N N . CYS A 1 450 ? -23.055 -28.690 10.468 1.00 84.88 450 CYS A N 1
ATOM 3383 C CA . CYS A 1 450 ? -21.827 -29.476 10.588 1.00 84.88 450 CYS A CA 1
ATOM 3384 C C . CYS A 1 450 ? -22.127 -30.947 10.883 1.00 84.88 450 CYS A C 1
ATOM 3386 O O . CYS A 1 450 ? -23.136 -31.275 11.497 1.00 84.88 450 CYS A O 1
ATOM 3388 N N . ILE A 1 451 ? -21.231 -31.828 10.444 1.00 89.81 451 ILE A N 1
ATOM 3389 C CA . ILE A 1 451 ? -21.325 -33.267 10.691 1.00 89.81 451 ILE A CA 1
ATOM 3390 C C . ILE A 1 451 ? -20.674 -33.600 12.034 1.00 89.81 451 ILE A C 1
ATOM 3392 O O . ILE A 1 451 ? -19.464 -33.393 12.165 1.00 89.81 451 ILE A O 1
ATOM 3396 N N . PRO A 1 452 ? -21.428 -34.108 13.020 1.00 93.50 452 PRO A N 1
ATOM 3397 C CA . PRO A 1 452 ? -20.885 -34.484 14.320 1.00 93.50 452 PRO A CA 1
ATOM 3398 C C . PRO A 1 452 ? -20.119 -35.811 14.265 1.00 93.50 452 PRO A C 1
ATOM 3400 O O . PRO A 1 452 ? -20.649 -36.826 13.825 1.00 93.50 452 PRO A O 1
ATOM 3403 N N . ILE A 1 453 ? -18.880 -35.810 14.760 1.00 96.81 453 ILE A N 1
ATOM 3404 C CA . ILE A 1 453 ? -18.074 -37.008 15.025 1.00 96.81 453 ILE A CA 1
ATOM 3405 C C . ILE A 1 453 ? -17.527 -36.900 16.446 1.00 96.81 453 ILE A C 1
ATOM 3407 O O . ILE A 1 453 ? -16.653 -36.069 16.727 1.00 96.81 453 ILE A O 1
ATOM 3411 N N . PHE A 1 454 ? -18.048 -37.719 17.356 1.00 97.56 454 PHE A N 1
ATOM 3412 C CA . PHE A 1 454 ? -17.655 -37.694 18.764 1.00 97.56 454 PHE A CA 1
ATOM 3413 C C . PHE A 1 454 ? -16.805 -38.916 19.091 1.00 97.56 454 PHE A C 1
ATOM 3415 O O . PHE A 1 454 ? -17.112 -40.026 18.679 1.00 97.56 454 PHE A O 1
ATOM 3422 N N . MET A 1 455 ? -15.725 -38.696 19.827 1.00 98.00 455 MET A N 1
ATOM 3423 C CA . MET A 1 455 ? -14.789 -39.703 20.312 1.00 98.00 455 MET A CA 1
ATOM 3424 C C . MET A 1 455 ? -14.757 -39.544 21.828 1.00 98.00 455 MET A C 1
ATOM 3426 O O . MET A 1 455 ? -14.183 -38.583 22.344 1.00 98.00 455 MET A O 1
ATOM 3430 N N . MET A 1 456 ? -15.469 -40.416 22.532 1.00 96.12 456 MET A N 1
ATOM 3431 C CA . MET A 1 456 ? -15.786 -40.217 23.940 1.00 96.12 456 MET A CA 1
ATOM 3432 C C . MET A 1 456 ? -15.379 -41.417 24.783 1.00 96.12 456 MET A C 1
ATOM 3434 O O . MET A 1 456 ? -15.816 -42.531 24.512 1.00 96.12 456 MET A O 1
ATOM 3438 N N . ASP A 1 457 ? -14.645 -41.161 25.860 1.00 96.25 457 ASP A N 1
ATOM 3439 C CA . ASP A 1 457 ? -14.689 -42.026 27.036 1.00 96.25 457 ASP A CA 1
ATOM 3440 C C . ASP A 1 457 ? -15.946 -41.631 27.820 1.00 96.25 457 ASP A C 1
ATOM 3442 O O . ASP A 1 457 ? -15.985 -40.606 28.507 1.00 96.25 457 ASP A O 1
ATOM 3446 N N . ALA A 1 458 ? -17.034 -42.373 27.611 1.00 96.06 458 ALA A N 1
ATOM 3447 C CA . ALA A 1 458 ? -18.337 -42.022 28.163 1.00 96.06 458 ALA A CA 1
ATOM 3448 C C . ALA A 1 458 ? -18.565 -42.618 29.555 1.00 96.06 458 ALA A C 1
ATOM 3450 O O . ALA A 1 458 ? -19.591 -42.320 30.174 1.00 96.06 458 ALA A O 1
ATOM 3451 N N . ASN A 1 459 ? -17.669 -43.493 30.035 1.00 95.38 459 ASN A N 1
ATOM 3452 C CA . ASN A 1 459 ? -17.867 -44.257 31.266 1.00 95.38 459 ASN A CA 1
ATOM 3453 C C . ASN A 1 459 ? -19.280 -44.895 31.339 1.00 95.38 459 ASN A C 1
ATOM 3455 O O . ASN A 1 459 ? -19.898 -44.975 32.407 1.00 95.38 459 ASN A O 1
ATOM 3459 N N . ALA A 1 460 ? -19.833 -45.292 30.184 1.00 94.94 460 ALA A N 1
ATOM 3460 C CA . ALA A 1 460 ? -21.226 -45.701 30.007 1.00 94.94 460 ALA A CA 1
ATOM 3461 C C . ALA A 1 460 ? -21.320 -47.205 29.743 1.00 94.94 460 ALA A C 1
ATOM 3463 O O . ALA A 1 460 ? -20.683 -47.724 28.834 1.00 94.94 460 ALA A O 1
ATOM 3464 N N . THR A 1 461 ? -22.132 -47.906 30.535 1.00 93.81 461 THR A N 1
ATOM 3465 C CA . THR A 1 461 ? -22.214 -49.376 30.512 1.00 93.81 461 THR A CA 1
ATOM 3466 C C . THR A 1 461 ? -23.635 -49.836 30.208 1.00 93.81 461 THR A C 1
ATOM 3468 O O . THR A 1 461 ? -24.594 -49.214 30.670 1.00 93.81 461 THR A O 1
ATOM 3471 N N . PHE A 1 462 ? -23.766 -50.928 29.455 1.00 93.94 462 PHE A N 1
ATOM 3472 C CA . PHE A 1 462 ? -25.054 -51.472 29.033 1.00 93.94 462 PHE A CA 1
ATOM 3473 C C . PHE A 1 462 ? -25.163 -52.973 29.331 1.00 93.94 462 PHE A C 1
ATOM 3475 O O . PHE A 1 462 ? -24.182 -53.714 29.264 1.00 93.94 462 PHE A O 1
ATOM 3482 N N . ALA A 1 463 ? -26.377 -53.426 29.643 1.00 89.56 463 ALA A N 1
ATOM 3483 C CA . ALA A 1 463 ? -26.744 -54.834 29.747 1.00 89.56 463 ALA A CA 1
ATOM 3484 C C . ALA A 1 463 ? -27.376 -55.317 28.437 1.00 89.56 463 ALA A C 1
ATOM 3486 O O . ALA A 1 463 ? -28.062 -54.559 27.752 1.00 89.56 463 ALA A O 1
ATOM 3487 N N . GLY A 1 464 ? -27.182 -56.600 28.126 1.00 81.38 464 GLY A N 1
ATOM 3488 C CA . GLY A 1 464 ? -27.707 -57.219 26.905 1.00 81.38 464 GLY A CA 1
ATOM 3489 C C . GLY A 1 464 ? -26.805 -57.067 25.677 1.00 81.38 464 GLY A C 1
ATOM 3490 O O . GLY A 1 464 ? -27.128 -57.623 24.638 1.00 81.38 464 GLY A O 1
ATOM 3491 N N . GLY A 1 465 ? -25.643 -56.410 25.787 1.00 79.62 465 GLY A N 1
ATOM 3492 C CA . GLY A 1 465 ? -24.701 -56.242 24.666 1.00 79.62 465 GLY A CA 1
ATOM 3493 C C . GLY A 1 465 ? -24.095 -57.546 24.121 1.00 79.62 465 GLY A C 1
ATOM 3494 O O . GLY A 1 465 ? -23.513 -57.558 23.043 1.00 79.62 465 GLY A O 1
ATOM 3495 N N . ALA A 1 466 ? -24.249 -58.665 24.837 1.00 78.25 466 ALA A N 1
ATOM 3496 C CA . ALA A 1 466 ? -23.904 -60.000 24.339 1.00 78.25 466 ALA A CA 1
ATOM 3497 C C . ALA A 1 466 ? -24.974 -60.596 23.397 1.00 78.25 466 ALA A C 1
ATOM 3499 O O . ALA A 1 466 ? -24.690 -61.555 22.690 1.00 78.25 466 ALA A O 1
ATOM 3500 N N . GLU A 1 467 ? -26.176 -60.016 23.348 1.00 83.62 467 GLU A N 1
ATOM 3501 C CA . GLU A 1 467 ? -27.301 -60.469 22.512 1.00 83.62 467 GLU A CA 1
ATOM 3502 C C . GLU A 1 467 ? -27.737 -59.402 21.494 1.00 83.62 467 GLU A C 1
ATOM 3504 O O . GLU A 1 467 ? -28.217 -59.731 20.413 1.00 83.62 467 GLU A O 1
ATOM 3509 N N . ILE A 1 468 ? -27.560 -58.122 21.831 1.00 86.31 468 ILE A N 1
ATOM 3510 C CA . ILE A 1 468 ? -28.006 -56.973 21.044 1.00 86.31 468 ILE A CA 1
ATOM 3511 C C . ILE A 1 468 ? -26.777 -56.185 20.583 1.00 86.31 468 ILE A C 1
ATOM 3513 O O . ILE A 1 468 ? -26.046 -55.624 21.398 1.00 86.31 468 ILE A O 1
ATOM 3517 N N . ALA A 1 469 ? -26.562 -56.121 19.267 1.00 87.81 469 ALA A N 1
ATOM 3518 C CA . ALA A 1 469 ? -25.442 -55.382 18.686 1.00 87.81 469 ALA A CA 1
ATOM 3519 C C . ALA A 1 469 ? -25.637 -53.856 18.756 1.00 87.81 469 ALA A C 1
ATOM 3521 O O . ALA A 1 469 ? -24.685 -53.125 19.021 1.00 87.81 469 ALA A O 1
ATOM 3522 N N . ASP A 1 470 ? -26.857 -53.361 18.535 1.00 90.56 470 ASP A N 1
ATOM 3523 C CA . ASP A 1 470 ? -27.157 -51.926 18.545 1.00 90.56 470 ASP A CA 1
ATOM 3524 C C . ASP A 1 470 ? -27.214 -51.377 19.979 1.00 90.56 470 ASP A C 1
ATOM 3526 O O . ASP A 1 470 ? -28.125 -51.683 20.751 1.00 90.56 470 ASP A O 1
ATOM 3530 N N . THR A 1 471 ? -26.261 -50.509 20.326 1.00 93.38 471 THR A N 1
ATOM 3531 C CA . THR A 1 471 ? -26.183 -49.862 21.643 1.00 93.38 471 THR A CA 1
ATOM 3532 C C . THR A 1 471 ? -27.463 -49.103 22.009 1.00 93.38 471 THR A C 1
ATOM 3534 O O . THR A 1 471 ? -27.811 -49.069 23.188 1.00 93.38 471 THR A O 1
ATOM 3537 N N . HIS A 1 472 ? -28.212 -48.559 21.040 1.00 92.94 472 HIS A N 1
ATOM 3538 C CA . HIS A 1 472 ? -29.479 -47.862 21.313 1.00 92.94 472 HIS A CA 1
ATOM 3539 C C . HIS A 1 472 ? -30.587 -48.781 21.836 1.00 92.94 472 HIS A C 1
ATOM 3541 O O . HIS A 1 472 ? -31.518 -48.308 22.488 1.00 92.94 472 HIS A O 1
ATOM 3547 N N . GLN A 1 473 ? -30.492 -50.081 21.556 1.00 92.25 473 GLN A N 1
ATOM 3548 C CA . GLN A 1 473 ? -31.471 -51.088 21.963 1.00 92.25 473 GLN A CA 1
ATOM 3549 C C . GLN A 1 473 ? -31.061 -51.810 23.256 1.00 92.25 473 GLN A C 1
ATOM 3551 O O . GLN A 1 473 ? -31.861 -52.538 23.846 1.00 92.25 473 GLN A O 1
ATOM 3556 N N . CYS A 1 474 ? -29.829 -51.602 23.725 1.00 92.62 474 CYS A N 1
ATOM 3557 C CA . CYS A 1 474 ? -29.335 -52.192 24.961 1.00 92.62 474 CYS A CA 1
ATOM 3558 C C . CYS A 1 474 ? -29.893 -51.481 26.202 1.00 92.62 474 CYS A C 1
ATOM 3560 O O . CYS A 1 474 ? -30.147 -50.275 26.210 1.00 92.62 474 CYS A O 1
ATOM 3562 N N . ARG A 1 475 ? -30.033 -52.219 27.311 1.00 93.12 475 ARG A N 1
ATOM 3563 C CA . ARG A 1 475 ? -30.558 -51.652 28.561 1.00 93.12 475 ARG A CA 1
ATOM 3564 C C . ARG A 1 475 ? -29.452 -50.886 29.305 1.00 93.12 475 ARG A C 1
ATOM 3566 O O . ARG A 1 475 ? -28.449 -51.514 29.653 1.00 93.12 475 ARG A O 1
ATOM 3573 N N . PRO A 1 476 ? -29.616 -49.588 29.623 1.00 93.56 476 PRO A N 1
ATOM 3574 C CA . PRO A 1 476 ? -28.619 -48.827 30.378 1.00 93.56 476 PRO A CA 1
ATOM 3575 C C . PRO A 1 476 ? -28.424 -49.401 31.791 1.00 93.56 476 PRO A C 1
ATOM 3577 O O . PRO A 1 476 ? -29.395 -49.789 32.444 1.00 93.56 476 PRO A O 1
ATOM 3580 N N . THR A 1 477 ? -27.176 -49.466 32.272 1.00 92.44 477 THR A N 1
ATOM 3581 C CA . THR A 1 477 ? -26.845 -50.001 33.613 1.00 92.44 477 THR A CA 1
ATOM 3582 C C . THR A 1 477 ? -26.250 -48.981 34.581 1.00 92.44 477 THR A C 1
ATOM 3584 O O . THR A 1 477 ? -26.054 -49.305 35.751 1.00 92.44 477 THR A O 1
ATOM 3587 N N . CYS A 1 478 ? -25.967 -47.756 34.135 1.00 92.88 478 CYS A N 1
ATOM 3588 C CA . CYS A 1 478 ? -25.481 -46.666 34.988 1.00 92.88 478 CYS A CA 1
ATOM 3589 C C . CYS A 1 478 ? -26.028 -45.292 34.562 1.00 92.88 478 CYS A C 1
ATOM 3591 O O . CYS A 1 478 ? -26.540 -45.128 33.451 1.00 92.88 478 CYS A O 1
ATOM 3593 N N . GLY A 1 479 ? -25.862 -44.276 35.417 1.00 91.75 479 GLY A N 1
ATOM 3594 C CA . GLY A 1 479 ? -26.314 -42.906 35.139 1.00 91.75 479 GLY A CA 1
ATOM 3595 C C . GLY A 1 479 ? -25.727 -42.297 33.856 1.00 91.75 479 GLY A C 1
ATOM 3596 O O . GLY A 1 479 ? -26.422 -41.541 33.178 1.00 91.75 479 GLY A O 1
ATOM 3597 N N . ASN A 1 480 ? -24.497 -42.669 33.478 1.00 96.75 480 ASN A N 1
ATOM 3598 C CA . ASN A 1 480 ? -23.879 -42.248 32.215 1.00 96.75 480 ASN A CA 1
ATOM 3599 C C . ASN A 1 480 ? -24.551 -42.876 30.989 1.00 96.75 480 ASN A C 1
ATOM 3601 O O . ASN A 1 480 ? -24.772 -42.190 29.999 1.00 96.75 480 ASN A O 1
ATOM 3605 N N . SER A 1 481 ? -24.919 -44.161 31.047 1.00 95.88 481 SER A N 1
ATOM 3606 C CA . SER A 1 481 ? -25.531 -44.854 29.902 1.00 95.88 481 SER A CA 1
ATOM 3607 C C . SER A 1 481 ? -26.893 -44.284 29.505 1.00 95.88 481 SER A C 1
ATOM 3609 O O . SER A 1 481 ? -27.147 -44.100 28.318 1.00 95.88 481 SER A O 1
ATOM 3611 N N . SER A 1 482 ? -27.734 -43.907 30.474 1.00 94.75 482 SER A N 1
ATOM 3612 C CA . SER A 1 482 ? -29.019 -43.254 30.190 1.00 94.75 482 SER A CA 1
ATOM 3613 C C . SER A 1 482 ? -28.832 -41.892 29.512 1.00 94.75 482 SER A C 1
ATOM 3615 O O . SER A 1 482 ? -29.513 -41.584 28.537 1.00 94.75 482 SER A O 1
ATOM 3617 N N . ARG A 1 483 ? -27.868 -41.095 29.991 1.00 96.50 483 ARG A N 1
ATOM 3618 C CA . ARG A 1 483 ? -27.583 -39.746 29.473 1.00 96.50 483 ARG A CA 1
ATOM 3619 C C . ARG A 1 483 ? -26.894 -39.773 28.110 1.00 96.50 483 ARG A C 1
ATOM 3621 O O . ARG A 1 483 ? -27.198 -38.935 27.265 1.00 96.50 483 ARG A O 1
ATOM 3628 N N . LEU A 1 484 ? -26.036 -40.766 27.865 1.00 96.56 484 LEU A N 1
ATOM 3629 C CA . LEU A 1 484 ? -25.442 -41.004 26.551 1.00 96.56 484 LEU A CA 1
ATOM 3630 C C . LEU A 1 484 ? -26.522 -41.329 25.508 1.00 96.56 484 LEU A C 1
ATOM 3632 O O . LEU A 1 484 ? -26.507 -40.736 24.431 1.00 96.56 484 LEU A O 1
ATOM 3636 N N . LEU A 1 485 ? -27.482 -42.209 25.829 1.00 96.19 485 LEU A N 1
ATOM 3637 C CA . LEU A 1 485 ? -28.603 -42.508 24.927 1.00 96.19 485 LEU A CA 1
ATOM 3638 C C . LEU A 1 485 ? -29.490 -41.282 24.675 1.00 96.19 485 LEU A C 1
ATOM 3640 O O . LEU A 1 485 ? -29.894 -41.040 23.538 1.00 96.19 485 LEU A O 1
ATOM 3644 N N . GLU A 1 486 ? -29.765 -40.483 25.708 1.00 94.62 486 GLU A N 1
ATOM 3645 C CA . GLU A 1 486 ? -30.541 -39.247 25.575 1.00 94.62 486 GLU A CA 1
ATOM 3646 C C . GLU A 1 486 ? -29.828 -38.220 24.679 1.00 94.62 486 GLU A C 1
ATOM 3648 O O . GLU A 1 486 ? -30.446 -37.629 23.793 1.00 94.62 486 GLU A O 1
ATOM 3653 N N . LEU A 1 487 ? -28.515 -38.032 24.863 1.00 94.31 487 LEU A N 1
ATOM 3654 C CA . LEU A 1 487 ? -27.700 -37.172 24.006 1.00 94.31 487 LEU A CA 1
ATOM 3655 C C . LEU A 1 487 ? -27.694 -37.674 22.556 1.00 94.31 487 LEU A C 1
ATOM 3657 O O . LEU A 1 487 ? -27.912 -36.879 21.640 1.00 94.31 487 LEU A O 1
ATOM 3661 N N . ALA A 1 488 ? -27.461 -38.973 22.352 1.00 94.81 488 ALA A N 1
ATOM 3662 C CA . ALA A 1 488 ? -27.405 -39.573 21.025 1.00 94.81 488 ALA A CA 1
ATOM 3663 C C . ALA A 1 488 ? -28.747 -39.433 20.291 1.00 94.81 488 ALA A C 1
ATOM 3665 O O . ALA A 1 488 ? -28.766 -39.027 19.133 1.00 94.81 488 ALA A O 1
ATOM 3666 N N . SER A 1 489 ? -29.868 -39.660 20.982 1.00 92.56 489 SER A N 1
ATOM 3667 C CA . SER A 1 489 ? -31.214 -39.461 20.431 1.00 92.56 489 SER A CA 1
ATOM 3668 C C . SER A 1 489 ? -31.473 -37.996 20.054 1.00 92.56 489 SER A C 1
ATOM 3670 O O . SER A 1 489 ? -31.823 -37.703 18.912 1.00 92.56 489 SER A O 1
ATOM 3672 N N . ARG A 1 490 ? -31.206 -37.049 20.968 1.00 89.69 490 ARG A N 1
ATOM 3673 C CA . ARG A 1 490 ? -31.413 -35.609 20.719 1.00 89.69 490 ARG A CA 1
ATOM 3674 C C . ARG A 1 490 ? -30.593 -35.069 19.552 1.00 89.69 490 ARG A C 1
ATOM 3676 O O . ARG A 1 490 ? -31.045 -34.159 18.863 1.00 89.69 490 ARG A O 1
ATOM 3683 N N . ARG A 1 491 ? -29.381 -35.592 19.355 1.00 89.50 491 ARG A N 1
ATOM 3684 C CA . ARG A 1 491 ? -28.450 -35.130 18.314 1.00 89.50 491 ARG A CA 1
ATOM 3685 C C . ARG A 1 491 ? -28.456 -36.000 17.059 1.00 89.50 491 ARG A C 1
ATOM 3687 O O . ARG A 1 491 ? -27.659 -35.738 16.164 1.00 89.50 491 ARG A O 1
ATOM 3694 N N . GLY A 1 492 ? -29.337 -37.002 16.989 1.00 93.12 492 GLY A N 1
ATOM 3695 C CA . GLY A 1 492 ? -29.438 -37.908 15.849 1.00 93.12 492 GLY A CA 1
ATOM 3696 C C . GLY A 1 492 ? -28.124 -38.632 15.568 1.00 93.12 492 GLY A C 1
ATOM 3697 O O . GLY A 1 492 ? -27.643 -38.603 14.439 1.00 93.12 492 GLY A O 1
ATOM 3698 N N . LEU A 1 493 ? -27.518 -39.234 16.592 1.00 95.00 493 LEU A N 1
ATOM 3699 C CA . LEU A 1 493 ? -26.250 -39.954 16.498 1.00 95.00 493 LEU A CA 1
ATOM 3700 C C . LEU A 1 493 ? -26.462 -41.465 16.596 1.00 95.00 493 LEU A C 1
ATOM 3702 O O . LEU A 1 493 ? -2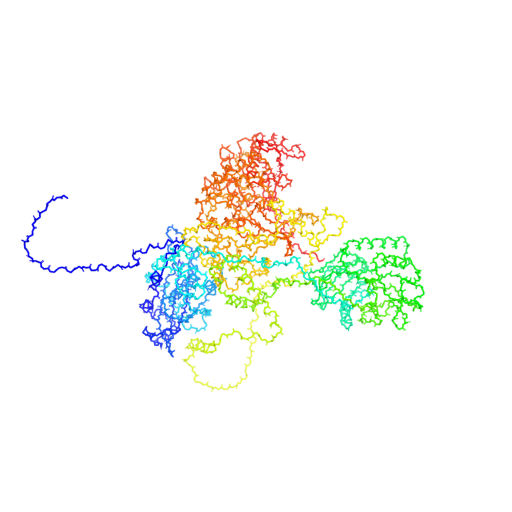7.276 -41.925 17.390 1.00 95.00 493 LEU A O 1
ATOM 3706 N N . CYS A 1 494 ? -25.676 -42.217 15.834 1.00 94.50 494 CYS A N 1
ATOM 3707 C CA . CYS A 1 494 ? -25.340 -43.605 16.119 1.00 94.50 494 CYS A CA 1
ATOM 3708 C C . CYS A 1 494 ? -24.186 -43.673 17.115 1.00 94.50 494 CYS A C 1
ATOM 3710 O O . CYS A 1 494 ? -23.324 -42.794 17.138 1.00 94.50 494 CYS A O 1
ATOM 3712 N N . LEU A 1 495 ? -24.146 -44.752 17.890 1.00 95.06 495 LEU A N 1
ATOM 3713 C CA . LEU A 1 495 ? -23.047 -45.100 18.785 1.00 95.06 495 LEU A CA 1
ATOM 3714 C C . LEU A 1 495 ? -22.352 -46.365 18.278 1.00 95.06 495 LEU A C 1
ATOM 3716 O O . LEU A 1 495 ? -22.994 -47.207 17.647 1.00 95.06 495 LEU A O 1
ATOM 3720 N N . SER A 1 496 ? -21.065 -46.531 18.604 1.00 93.06 496 SER A N 1
ATOM 3721 C CA . SER A 1 496 ? -20.363 -47.806 18.409 1.00 93.06 496 SER A CA 1
ATOM 3722 C C . SER A 1 496 ? -21.225 -48.980 18.911 1.00 93.06 496 SER A C 1
ATOM 3724 O O . SER A 1 496 ? -21.770 -48.887 20.019 1.00 93.06 496 SER A O 1
ATOM 3726 N N . PRO A 1 497 ? -21.375 -50.064 18.125 1.00 92.56 497 PRO A N 1
ATOM 3727 C CA . PRO A 1 497 ? -22.166 -51.221 18.519 1.00 92.56 497 PRO A CA 1
ATOM 3728 C C . PRO A 1 497 ? -21.496 -51.968 19.679 1.00 92.56 497 PRO A C 1
ATOM 3730 O O . PRO A 1 497 ? -20.290 -51.863 19.894 1.00 92.56 497 PRO A O 1
ATOM 3733 N N . GLN A 1 498 ? -22.275 -52.755 20.416 1.00 92.00 498 GLN A N 1
ATOM 3734 C CA . GLN A 1 498 ? -21.767 -53.633 21.476 1.00 92.00 498 GLN A CA 1
ATOM 3735 C C . GLN A 1 498 ? -21.060 -54.878 20.918 1.00 92.00 498 GLN A C 1
ATOM 3737 O O . GLN A 1 498 ? -20.367 -55.576 21.658 1.00 92.00 498 GLN A O 1
ATOM 3742 N N . GLN A 1 499 ? -21.232 -55.160 19.623 1.00 88.81 499 GLN A N 1
ATOM 3743 C CA . GLN A 1 499 ? -20.687 -56.333 18.946 1.00 88.81 499 GLN A CA 1
ATOM 3744 C C . GLN A 1 499 ? -20.028 -55.965 17.621 1.00 88.81 499 GLN A C 1
ATOM 3746 O O . GLN A 1 499 ? -20.442 -55.026 16.940 1.00 88.81 499 GLN A O 1
ATOM 3751 N N . THR A 1 500 ? -19.026 -56.744 17.230 1.00 82.44 500 THR A N 1
ATOM 3752 C CA . THR A 1 500 ? -18.496 -56.731 15.867 1.00 82.44 500 THR A CA 1
ATOM 3753 C C . THR A 1 500 ? -19.539 -57.281 14.883 1.00 82.44 500 THR A C 1
ATOM 3755 O O . THR A 1 500 ? -20.460 -57.998 15.284 1.00 82.44 500 THR A O 1
ATOM 3758 N N . PRO A 1 501 ? -19.374 -57.055 13.565 1.00 77.31 501 PRO A N 1
ATOM 3759 C CA . PRO A 1 501 ? -20.208 -57.706 12.551 1.00 77.31 501 PRO A CA 1
ATOM 3760 C C . PRO A 1 501 ? -20.177 -59.245 12.598 1.00 77.31 501 PRO A C 1
ATOM 3762 O O . PRO A 1 501 ? -21.072 -59.891 12.062 1.00 77.31 501 PRO A O 1
ATOM 3765 N N . THR A 1 502 ? -19.152 -59.838 13.222 1.00 79.94 502 THR A N 1
ATOM 3766 C CA . THR A 1 502 ? -19.014 -61.290 13.418 1.00 79.94 502 THR A CA 1
ATOM 3767 C C . THR A 1 502 ? -19.691 -61.799 14.697 1.00 79.94 502 THR A C 1
ATOM 3769 O O . THR A 1 502 ? -19.662 -63.002 14.948 1.00 79.94 502 THR A O 1
ATOM 3772 N N . GLY A 1 503 ? -20.318 -60.916 15.486 1.00 80.44 503 GLY A N 1
ATOM 3773 C CA . GLY A 1 503 ? -21.028 -61.253 16.725 1.00 80.44 503 GLY A CA 1
ATOM 3774 C C . GLY A 1 503 ? -20.141 -61.324 17.972 1.00 80.44 503 GLY A C 1
ATOM 3775 O O . GLY A 1 503 ? -20.600 -61.763 19.024 1.00 80.44 503 GLY A O 1
ATOM 3776 N N . GLU A 1 504 ? -18.876 -60.903 17.890 1.00 84.50 504 GLU A N 1
ATOM 3777 C CA . GLU A 1 504 ? -17.978 -60.866 19.049 1.00 84.50 504 GLU A CA 1
ATOM 3778 C C . GLU A 1 504 ? -18.242 -59.616 19.888 1.00 84.50 504 GLU A C 1
ATOM 3780 O O . GLU A 1 504 ? -18.363 -58.513 19.355 1.00 84.50 504 GLU A O 1
ATOM 3785 N N . GLN A 1 505 ? -18.303 -59.770 21.212 1.00 87.38 505 GLN A N 1
ATOM 3786 C CA . GLN A 1 505 ? -18.534 -58.642 22.110 1.00 87.38 505 GLN A CA 1
ATOM 3787 C C . GLN A 1 505 ? -17.339 -57.679 22.102 1.00 87.38 505 GLN A C 1
ATOM 3789 O O . GLN A 1 505 ? -16.205 -58.067 22.393 1.00 87.38 505 GLN A O 1
ATOM 3794 N N . LEU A 1 506 ? -17.612 -56.406 21.821 1.00 89.38 506 LEU A N 1
ATOM 3795 C CA . LEU A 1 506 ? -16.627 -55.337 21.898 1.00 89.38 506 LEU A CA 1
ATOM 3796 C C . LEU A 1 506 ? -16.397 -54.925 23.354 1.00 89.38 506 LEU A C 1
ATOM 3798 O O . LEU A 1 506 ? -17.305 -54.919 24.188 1.00 89.38 506 LEU A O 1
ATOM 3802 N N . PHE A 1 507 ? -15.162 -54.555 23.659 1.00 90.25 507 PHE A N 1
ATOM 3803 C CA . PHE A 1 507 ? -14.782 -53.965 24.932 1.00 90.25 507 PHE A CA 1
ATOM 3804 C C . PHE A 1 507 ? -13.694 -52.925 24.691 1.00 90.25 507 PHE A C 1
ATOM 3806 O O . PHE A 1 507 ? -12.929 -53.026 23.736 1.00 90.25 507 PHE A O 1
ATOM 3813 N N . SER A 1 508 ? -13.644 -51.927 25.562 1.00 91.25 508 SER A N 1
ATOM 3814 C CA . SER A 1 508 ? -12.655 -50.850 25.520 1.00 91.25 508 SER A CA 1
ATOM 3815 C C . SER A 1 508 ? -11.970 -50.645 26.865 1.00 91.25 508 SER A C 1
ATOM 3817 O O . SER A 1 508 ? -11.035 -49.866 26.953 1.00 91.25 508 SER A O 1
ATOM 3819 N N . TRP A 1 509 ? -12.409 -51.350 27.911 1.00 91.94 509 TRP A N 1
ATOM 3820 C CA . TRP A 1 509 ? -11.875 -51.229 29.260 1.00 91.94 509 TRP A CA 1
ATOM 3821 C C . TRP A 1 509 ? -11.798 -52.585 29.958 1.00 91.94 509 TRP A C 1
ATOM 3823 O O . TRP A 1 509 ? -12.742 -53.384 29.889 1.00 91.94 509 TRP A O 1
ATOM 3833 N N . THR A 1 510 ? -10.689 -52.829 30.656 1.00 89.75 510 THR A N 1
ATOM 3834 C CA . THR A 1 510 ? -10.438 -54.039 31.442 1.00 89.75 510 THR A CA 1
ATOM 3835 C C . THR A 1 510 ? -10.109 -53.677 32.887 1.00 89.75 510 THR A C 1
ATOM 3837 O O . THR A 1 510 ? -9.059 -53.128 33.185 1.00 89.75 510 THR A O 1
ATOM 3840 N N . SER A 1 511 ? -10.977 -54.067 33.822 1.00 86.50 511 SER A N 1
ATOM 3841 C CA . SER A 1 511 ? -10.724 -53.869 35.253 1.00 86.50 511 SER A CA 1
ATOM 3842 C C . SER A 1 511 ? -9.442 -54.582 35.722 1.00 86.50 511 SER A C 1
ATOM 3844 O O . SER A 1 511 ? -9.119 -55.646 35.185 1.00 86.50 511 SER A O 1
ATOM 3846 N N . PRO A 1 512 ? -8.841 -54.173 36.858 1.00 81.94 512 PRO A N 1
ATOM 3847 C CA . PRO A 1 512 ? -7.736 -54.908 37.488 1.00 81.94 512 PRO A CA 1
ATOM 3848 C C . PRO A 1 512 ? -8.048 -56.375 37.842 1.00 81.94 512 PRO A C 1
ATOM 3850 O O . PRO A 1 512 ? -7.140 -57.164 38.082 1.00 81.94 512 PRO A O 1
ATOM 3853 N N . LYS A 1 513 ? -9.335 -56.749 37.906 1.00 83.56 513 LYS A N 1
ATOM 3854 C CA . LYS A 1 513 ? -9.802 -58.123 38.161 1.00 83.56 513 LYS A CA 1
ATOM 3855 C C . LYS A 1 513 ? -10.105 -58.914 36.877 1.00 83.56 513 LYS A C 1
ATOM 3857 O O . LYS A 1 513 ? -10.608 -60.028 36.965 1.00 83.56 513 LYS A O 1
ATOM 3862 N N . GLY A 1 514 ? -9.849 -58.344 35.698 1.00 83.88 514 GLY A N 1
ATOM 3863 C CA . GLY A 1 514 ? -10.038 -58.993 34.396 1.00 83.88 514 GLY A CA 1
ATOM 3864 C C . GLY A 1 514 ? -11.437 -58.869 33.779 1.00 83.88 514 GLY A C 1
ATOM 3865 O O . GLY A 1 514 ? -11.663 -59.386 32.689 1.00 83.88 514 GLY A O 1
ATOM 3866 N N . HIS A 1 515 ? -12.390 -58.181 34.421 1.00 86.00 515 HIS A N 1
ATOM 3867 C CA . HIS A 1 515 ? -13.689 -57.889 33.801 1.00 86.00 515 HIS A CA 1
ATOM 3868 C C . HIS A 1 515 ? -13.548 -56.894 32.651 1.00 86.00 515 HIS A C 1
ATOM 3870 O O . HIS A 1 515 ? -12.937 -55.842 32.833 1.00 86.00 515 HIS A O 1
ATOM 3876 N N . ARG A 1 516 ? -14.180 -57.195 31.516 1.00 89.25 516 ARG A N 1
ATOM 3877 C CA . ARG A 1 516 ? -14.150 -56.374 30.303 1.00 89.25 516 ARG A CA 1
ATOM 3878 C C . ARG A 1 516 ? -15.498 -55.714 30.055 1.00 89.25 516 ARG A C 1
ATOM 3880 O O . ARG A 1 516 ? -16.534 -56.360 30.224 1.00 89.25 516 ARG A O 1
ATOM 3887 N N . LYS A 1 517 ? -15.487 -54.436 29.677 1.00 89.88 517 LYS A N 1
ATOM 3888 C CA . LYS A 1 517 ? -16.687 -53.670 29.307 1.00 89.88 517 LYS A CA 1
ATOM 3889 C C . LYS A 1 517 ? -16.377 -52.719 28.152 1.00 89.88 517 LYS A C 1
ATOM 3891 O O . LYS A 1 517 ? -15.241 -52.276 28.005 1.00 89.88 517 LYS A O 1
ATOM 3896 N N . LEU A 1 518 ? -17.393 -52.390 27.358 1.00 92.81 518 LEU A N 1
ATOM 3897 C CA . LEU A 1 518 ? -17.351 -51.257 26.437 1.00 92.81 518 LEU A CA 1
ATOM 3898 C C . LEU A 1 518 ? -17.829 -50.015 27.190 1.00 92.81 518 LEU A C 1
ATOM 3900 O O . LEU A 1 518 ? -18.981 -49.968 27.627 1.00 92.81 518 LEU A O 1
ATOM 3904 N N . ILE A 1 519 ? -16.933 -49.055 27.395 1.00 94.31 519 ILE A N 1
ATOM 3905 C CA . ILE A 1 519 ? -17.245 -47.775 28.057 1.00 94.31 519 ILE A CA 1
ATOM 3906 C C . ILE A 1 519 ? -16.877 -46.563 27.204 1.00 94.31 519 ILE A C 1
ATOM 3908 O O . ILE A 1 519 ? -17.313 -45.446 27.493 1.00 94.31 519 ILE A O 1
ATOM 3912 N N . ASP A 1 520 ? -16.137 -46.813 26.132 1.00 94.38 520 ASP A N 1
ATOM 3913 C CA . ASP A 1 520 ? -15.689 -45.831 25.178 1.00 94.38 520 ASP A CA 1
ATOM 3914 C C . ASP A 1 520 ? -16.439 -45.974 23.847 1.00 94.38 520 ASP A C 1
ATOM 3916 O O . ASP A 1 520 ? -16.737 -47.082 23.395 1.00 94.38 520 ASP A O 1
ATOM 3920 N N . TYR A 1 521 ? -16.759 -44.849 23.209 1.00 95.94 521 TYR A N 1
ATOM 3921 C CA . TYR A 1 521 ? -17.635 -44.807 22.043 1.00 95.94 521 TYR A CA 1
ATOM 3922 C C . TYR A 1 521 ? -17.131 -43.818 20.996 1.00 95.94 521 TYR A C 1
ATOM 3924 O O . TYR A 1 521 ? -16.693 -42.705 21.303 1.00 95.94 521 TYR A O 1
ATOM 3932 N N . VAL A 1 522 ? -17.279 -44.207 19.731 1.00 96.62 522 VAL A N 1
ATOM 3933 C CA . VAL A 1 522 ? -17.308 -43.273 18.608 1.00 96.62 522 VAL A CA 1
ATOM 3934 C C . VAL A 1 522 ? -18.776 -43.058 18.243 1.00 96.62 522 VAL A C 1
ATOM 3936 O O . VAL A 1 522 ? -19.537 -44.021 18.159 1.00 96.62 522 VAL A O 1
ATOM 3939 N N . ALA A 1 523 ? -19.185 -41.808 18.045 1.00 96.56 523 ALA A N 1
ATOM 3940 C CA . ALA A 1 523 ? -20.534 -41.448 17.622 1.00 96.56 523 ALA A CA 1
ATOM 3941 C C . ALA A 1 523 ? -20.504 -40.634 16.326 1.00 96.56 523 ALA A C 1
ATOM 3943 O O . ALA A 1 523 ? -19.625 -39.791 16.138 1.00 96.56 523 ALA A O 1
ATOM 3944 N N . TRP A 1 524 ? -21.461 -40.884 15.437 1.00 95.44 524 TRP A N 1
ATOM 3945 C CA . TRP A 1 524 ? -21.568 -40.256 14.112 1.00 95.44 524 TRP A CA 1
ATOM 3946 C C . TRP A 1 524 ? -23.046 -40.114 13.710 1.00 95.44 524 TRP A C 1
ATOM 3948 O O . TRP A 1 524 ? -23.896 -40.634 14.429 1.00 95.44 524 TRP A O 1
ATOM 3958 N N . PRO A 1 525 ? -23.408 -39.422 12.612 1.00 94.50 525 PRO A N 1
ATOM 3959 C CA . PRO A 1 525 ? -24.810 -39.208 12.251 1.00 94.50 525 PRO A CA 1
ATOM 3960 C C . PRO A 1 525 ? -25.595 -40.513 12.094 1.00 94.50 525 PRO A C 1
ATOM 3962 O O . PRO A 1 525 ? -25.138 -41.445 11.431 1.00 94.50 525 PRO A O 1
ATOM 3965 N N . HIS A 1 526 ? -26.798 -40.558 12.664 1.00 91.94 526 HIS A N 1
ATOM 3966 C CA . HIS A 1 526 ? -27.659 -41.741 12.670 1.00 91.94 526 HIS A CA 1
ATOM 3967 C C . HIS A 1 526 ? -28.076 -42.170 11.260 1.00 91.94 526 HIS A C 1
ATOM 3969 O O . HIS A 1 526 ? -28.122 -43.354 10.940 1.00 91.94 526 HIS A O 1
ATOM 3975 N N . GLU A 1 527 ? -28.287 -41.198 10.372 1.00 89.19 527 GLU A N 1
ATOM 3976 C CA . GLU A 1 527 ? -28.536 -41.428 8.945 1.00 89.19 527 GLU A CA 1
ATOM 3977 C C . GLU A 1 527 ? -27.407 -42.197 8.236 1.00 89.19 527 GLU A C 1
ATOM 3979 O O . GLU A 1 527 ? -27.622 -42.759 7.165 1.00 89.19 527 GLU A O 1
ATOM 3984 N N . TRP A 1 528 ? -26.208 -42.261 8.826 1.00 91.00 528 TRP A N 1
ATOM 3985 C CA . TRP A 1 528 ? -25.049 -42.966 8.276 1.00 91.00 528 TRP A CA 1
ATOM 3986 C C . TRP A 1 528 ? -24.734 -44.264 9.024 1.00 91.00 528 TRP A C 1
ATOM 3988 O O . TRP A 1 528 ? -23.617 -44.773 8.922 1.00 91.00 528 TRP A O 1
ATOM 3998 N N . ALA A 1 529 ? -25.689 -44.826 9.772 1.00 85.94 529 ALA A N 1
ATOM 3999 C CA . ALA A 1 529 ? -25.513 -46.085 10.501 1.00 85.94 529 ALA A CA 1
ATOM 4000 C C . ALA A 1 529 ? -24.900 -47.193 9.622 1.00 85.94 529 ALA A C 1
ATOM 4002 O O . ALA A 1 529 ? -23.908 -47.808 9.997 1.00 85.94 529 ALA A O 1
ATOM 4003 N N . ALA A 1 530 ? -25.433 -47.380 8.407 1.00 85.88 530 ALA A N 1
ATOM 4004 C CA . ALA A 1 530 ? -24.983 -48.401 7.454 1.00 85.88 530 ALA A CA 1
ATOM 4005 C C . ALA A 1 530 ? -23.616 -48.108 6.801 1.00 85.88 530 ALA A C 1
ATOM 4007 O O . ALA A 1 530 ? -23.066 -48.951 6.094 1.00 85.88 530 ALA A O 1
ATOM 4008 N N . HIS A 1 531 ? -23.079 -46.906 7.008 1.00 88.25 531 HIS A N 1
ATOM 4009 C CA . HIS A 1 531 ? -21.840 -46.419 6.405 1.00 88.25 531 HIS A CA 1
ATOM 4010 C C . HIS A 1 531 ? -20.656 -46.409 7.380 1.00 88.25 531 HIS A C 1
ATOM 4012 O O . HIS A 1 531 ? -19.537 -46.081 6.975 1.00 88.25 531 HIS A O 1
ATOM 4018 N N . GLY A 1 532 ? -20.900 -46.748 8.649 1.00 88.56 532 GLY A N 1
ATOM 4019 C CA . GLY A 1 532 ? -19.890 -46.888 9.687 1.00 88.56 532 GLY A CA 1
ATOM 4020 C C . GLY A 1 532 ? -19.622 -48.356 10.007 1.00 88.56 532 GLY A C 1
ATOM 4021 O O . GLY A 1 532 ? -20.552 -49.103 10.296 1.00 88.56 532 GLY A O 1
ATOM 4022 N N . ASN A 1 533 ? -18.355 -48.770 9.988 1.00 89.62 533 ASN A N 1
ATOM 4023 C CA . ASN A 1 533 ? -17.946 -50.112 10.398 1.00 89.62 533 ASN A CA 1
ATOM 4024 C C . ASN A 1 533 ? -16.904 -50.048 11.520 1.00 89.62 533 ASN A C 1
ATOM 4026 O O . ASN A 1 533 ? -15.807 -49.520 11.326 1.00 89.62 533 ASN A O 1
ATOM 4030 N N . VAL A 1 534 ? -17.237 -50.577 12.697 1.00 87.06 534 VAL A N 1
ATOM 4031 C CA . VAL A 1 534 ? -16.321 -50.579 13.845 1.00 87.06 534 VAL A CA 1
ATOM 4032 C C . VAL A 1 534 ? -15.303 -51.709 13.708 1.00 87.06 534 VAL A C 1
ATOM 4034 O O . VAL A 1 534 ? -15.650 -52.865 13.476 1.00 87.06 534 VAL A O 1
ATOM 4037 N N . CYS A 1 535 ? -14.028 -51.353 13.831 1.00 82.69 535 CYS A N 1
ATOM 4038 C CA . CYS A 1 535 ? -12.886 -52.239 13.657 1.00 82.69 535 CYS A CA 1
ATOM 4039 C C . CYS A 1 535 ? -12.349 -52.684 15.029 1.00 82.69 535 CYS A C 1
ATOM 4041 O O . CYS A 1 535 ? -11.895 -51.827 15.794 1.00 82.69 535 CYS A O 1
ATOM 4043 N N . PRO A 1 536 ? -12.356 -53.991 15.351 1.00 75.06 536 PRO A N 1
ATOM 4044 C CA . PRO A 1 536 ? -11.753 -54.494 16.581 1.00 75.06 536 PRO A CA 1
ATOM 4045 C C . PRO A 1 536 ? -10.215 -54.530 16.490 1.00 75.06 536 PRO A C 1
ATOM 4047 O O . PRO A 1 536 ? -9.645 -54.600 15.400 1.00 75.06 536 PRO A O 1
ATOM 4050 N N . GLY A 1 537 ? -9.539 -54.540 17.644 1.00 68.81 537 GLY A N 1
ATOM 4051 C CA . GLY A 1 537 ? -8.123 -54.927 17.743 1.00 68.81 537 GLY A CA 1
ATOM 4052 C C . GLY A 1 537 ? -7.097 -53.904 17.236 1.00 68.81 537 GLY A C 1
ATOM 4053 O O . GLY A 1 537 ? -6.012 -54.291 16.799 1.00 68.81 537 GLY A O 1
ATOM 4054 N N . VAL A 1 538 ? -7.409 -52.604 17.277 1.00 82.88 538 VAL A N 1
ATOM 4055 C CA . VAL A 1 538 ? -6.441 -51.551 16.926 1.00 82.88 538 VAL A CA 1
ATOM 4056 C C . VAL A 1 538 ? -5.551 -51.242 18.129 1.00 82.88 538 VAL A C 1
ATOM 4058 O O . VAL A 1 538 ? -5.945 -50.510 19.027 1.00 82.88 538 VAL A O 1
ATOM 4061 N N . LEU A 1 539 ? -4.340 -51.796 18.122 1.00 85.12 539 LEU A N 1
ATOM 4062 C CA . LEU A 1 539 ? -3.318 -51.622 19.161 1.00 85.12 539 LEU A CA 1
ATOM 4063 C C . LEU A 1 539 ? -2.243 -50.620 18.703 1.00 85.12 539 LEU A C 1
ATOM 4065 O O . LEU A 1 539 ? -1.635 -50.808 17.640 1.00 85.12 539 LEU A O 1
ATOM 4069 N N . LEU A 1 540 ? -2.058 -49.522 19.445 1.00 88.06 540 LEU A N 1
ATOM 4070 C CA . LEU A 1 540 ? -1.201 -48.390 19.055 1.00 88.06 540 LEU A CA 1
ATOM 4071 C C . LEU A 1 540 ? 0.291 -48.594 19.379 1.00 88.06 540 LEU A C 1
ATOM 4073 O O . LEU A 1 540 ? 1.122 -47.873 18.831 1.00 88.06 540 LEU A O 1
ATOM 4077 N N . GLY A 1 541 ? 0.643 -49.578 20.201 1.00 84.62 541 GLY A N 1
ATOM 4078 C CA . GLY A 1 541 ? 1.998 -49.849 20.679 1.00 84.62 541 GLY A CA 1
ATOM 4079 C C . GLY A 1 541 ? 2.518 -48.794 21.657 1.00 84.62 541 GLY A C 1
ATOM 4080 O O . GLY A 1 541 ? 3.718 -48.515 21.664 1.00 84.62 541 GLY A O 1
ATOM 4081 N N . ASP A 1 542 ? 1.630 -48.145 22.416 1.00 84.88 542 ASP A N 1
ATOM 4082 C CA . ASP A 1 542 ? 2.004 -47.104 23.372 1.00 84.88 542 ASP A CA 1
ATOM 4083 C C . ASP A 1 542 ? 2.430 -47.674 24.735 1.00 84.88 542 ASP A C 1
ATOM 4085 O O . ASP A 1 542 ? 2.347 -48.872 24.994 1.00 84.88 542 ASP A O 1
ATOM 4089 N N . LEU A 1 543 ? 2.920 -46.803 25.623 1.00 81.88 543 LEU A N 1
ATOM 4090 C CA . LEU A 1 543 ? 3.451 -47.215 26.928 1.00 81.88 543 LEU A CA 1
ATOM 4091 C C . LEU A 1 543 ? 2.390 -47.819 27.861 1.00 81.88 543 LEU A C 1
ATOM 4093 O O . LEU A 1 543 ? 2.767 -48.460 28.843 1.00 81.88 543 LEU A O 1
ATOM 4097 N N . HIS A 1 544 ? 1.102 -47.592 27.588 1.00 82.06 544 HIS A N 1
ATOM 4098 C CA . HIS A 1 544 ? -0.008 -48.092 28.395 1.00 82.06 544 HIS A CA 1
ATOM 4099 C C . HIS A 1 544 ? -0.905 -49.097 27.663 1.00 82.06 544 HIS A C 1
ATOM 4101 O O . HIS A 1 544 ? -1.991 -49.416 28.154 1.00 82.06 544 HIS A O 1
ATOM 4107 N N . GLU A 1 545 ? -0.446 -49.617 26.524 1.00 78.88 545 GLU A N 1
ATOM 4108 C CA . GLU A 1 545 ? -1.143 -50.671 25.796 1.00 78.88 545 GLU A CA 1
ATOM 4109 C C . GLU A 1 545 ? -1.416 -51.885 26.705 1.00 78.88 545 GLU A C 1
ATOM 4111 O O . GLU A 1 545 ? -0.556 -52.307 27.479 1.00 78.88 545 GLU A O 1
ATOM 4116 N N . ASP A 1 546 ? -2.638 -52.421 26.628 1.00 73.25 546 ASP A N 1
ATOM 4117 C CA . ASP A 1 546 ? -3.133 -53.574 27.398 1.00 73.25 546 ASP A CA 1
ATOM 4118 C C . ASP A 1 546 ? -3.153 -53.426 28.934 1.00 73.25 546 ASP A C 1
ATOM 4120 O O . ASP A 1 546 ? -3.363 -54.411 29.647 1.00 73.25 546 ASP A O 1
ATOM 4124 N N . ILE A 1 547 ? -3.000 -52.209 29.471 1.00 78.56 547 ILE A N 1
ATOM 4125 C CA . ILE A 1 547 ? -3.111 -51.975 30.920 1.00 78.56 547 ILE A CA 1
ATOM 4126 C C . ILE A 1 547 ? -4.572 -51.850 31.366 1.00 78.56 547 ILE A C 1
ATOM 4128 O O . ILE A 1 547 ? -4.986 -52.546 32.292 1.00 78.56 547 ILE A O 1
ATOM 4132 N N . ASP A 1 548 ? -5.329 -50.935 30.755 1.00 83.94 548 ASP A N 1
ATOM 4133 C CA . ASP A 1 548 ? -6.665 -50.549 31.235 1.00 83.94 548 ASP A CA 1
ATOM 4134 C C . ASP A 1 548 ? -7.636 -50.335 30.070 1.00 83.94 548 ASP A C 1
ATOM 4136 O O . ASP A 1 548 ? -8.607 -51.079 29.927 1.00 83.94 548 ASP A O 1
ATOM 4140 N N . HIS A 1 549 ? -7.333 -49.380 29.184 1.00 90.19 549 HIS A N 1
ATOM 4141 C CA . HIS A 1 549 ? -8.165 -49.054 28.028 1.00 90.19 549 HIS A CA 1
ATOM 4142 C C . HIS A 1 549 ? -7.627 -49.643 26.718 1.00 90.19 549 HIS A C 1
ATOM 4144 O O . HIS A 1 549 ? -6.423 -49.822 26.541 1.00 90.19 549 HIS A O 1
ATOM 4150 N N . GLN A 1 550 ? -8.532 -49.895 25.774 1.00 90.62 550 GLN A N 1
ATOM 4151 C CA . GLN A 1 550 ? -8.241 -50.271 24.394 1.00 90.62 550 GLN A CA 1
ATOM 4152 C C . GLN A 1 550 ? -8.983 -49.338 23.424 1.00 90.62 550 GLN A C 1
ATOM 4154 O O . GLN A 1 550 ? -10.126 -48.963 23.699 1.00 90.62 550 GLN A O 1
ATOM 4159 N N . PRO A 1 551 ? -8.370 -48.963 22.286 1.00 92.56 551 PRO A N 1
ATOM 4160 C CA . PRO A 1 551 ? -9.001 -48.060 21.333 1.00 92.56 551 PRO A CA 1
ATOM 4161 C C . PRO A 1 551 ? -10.273 -48.618 20.689 1.00 92.56 551 PRO A C 1
ATOM 4163 O O . PRO A 1 551 ? -10.328 -49.781 20.285 1.00 92.56 551 PRO A O 1
ATOM 4166 N N . VAL A 1 552 ? -11.249 -47.738 20.463 1.00 93.00 552 VAL A N 1
ATOM 4167 C CA . VAL A 1 552 ? -12.420 -48.019 19.621 1.00 93.00 552 VAL A CA 1
ATOM 4168 C C . VAL A 1 552 ? -12.237 -47.320 18.280 1.00 93.00 552 VAL A C 1
ATOM 4170 O O . VAL A 1 552 ? -12.091 -46.098 18.219 1.00 93.00 552 VAL A O 1
ATOM 4173 N N . CYS A 1 553 ? -12.235 -48.087 17.188 1.00 94.31 553 CYS A N 1
ATOM 4174 C CA . CYS A 1 553 ? -11.970 -47.568 15.847 1.00 94.31 553 CYS A CA 1
ATOM 4175 C C . CYS A 1 553 ? -13.171 -47.753 14.912 1.00 94.31 553 CYS A C 1
ATOM 4177 O O . CYS A 1 553 ? -13.814 -48.795 14.927 1.00 94.31 553 CYS A O 1
ATOM 4179 N N . LEU A 1 554 ? -13.455 -46.754 14.079 1.00 94.62 554 LEU A N 1
ATOM 4180 C CA . LEU A 1 554 ? -14.554 -46.709 13.120 1.00 94.62 554 LEU A CA 1
ATOM 4181 C C . LEU A 1 554 ? -14.021 -46.360 11.728 1.00 94.62 554 LEU A C 1
ATOM 4183 O O . LEU A 1 554 ? -13.395 -45.318 11.556 1.00 94.62 554 LEU A O 1
ATOM 4187 N N . ASP A 1 555 ? -14.352 -47.164 10.725 1.00 94.38 555 ASP A N 1
ATOM 4188 C CA . ASP A 1 555 ? -14.234 -46.779 9.320 1.00 94.38 555 ASP A CA 1
ATOM 4189 C C . ASP A 1 555 ? -15.563 -46.189 8.844 1.00 94.38 555 ASP A C 1
ATOM 4191 O O . ASP A 1 555 ? -16.573 -46.888 8.781 1.00 94.38 555 ASP A O 1
ATOM 4195 N N . LEU A 1 556 ? -15.563 -44.897 8.510 1.00 94.19 556 LEU A N 1
ATOM 4196 C CA . LEU A 1 556 ? -16.739 -44.169 8.040 1.00 94.19 556 LEU A CA 1
ATOM 4197 C C . LEU A 1 556 ? -16.596 -43.817 6.556 1.00 94.19 556 LEU A C 1
ATOM 4199 O O . LEU A 1 556 ? -15.628 -43.158 6.168 1.00 94.19 556 LEU A O 1
ATOM 4203 N N . CYS A 1 557 ? -17.572 -44.218 5.737 1.00 93.25 557 CYS A N 1
ATOM 4204 C CA . CYS A 1 557 ? -17.604 -43.932 4.301 1.00 93.25 557 CYS A CA 1
ATOM 4205 C C . CYS A 1 557 ? -18.976 -43.408 3.852 1.00 93.25 557 CYS A C 1
ATOM 4207 O O . CYS A 1 557 ? -19.875 -44.197 3.575 1.00 93.25 557 CYS A O 1
ATOM 4209 N N . ALA A 1 558 ? -19.115 -42.088 3.706 1.00 90.81 558 ALA A N 1
ATOM 4210 C CA . ALA A 1 558 ? -20.351 -41.434 3.266 1.00 90.81 558 ALA A CA 1
ATOM 4211 C C . ALA A 1 558 ? -20.125 -40.570 2.012 1.00 90.81 558 ALA A C 1
ATOM 4213 O O . ALA A 1 558 ? -19.077 -39.936 1.870 1.00 90.81 558 ALA A O 1
ATOM 4214 N N . SER A 1 559 ? -21.114 -40.512 1.116 1.00 88.50 559 SER A N 1
ATOM 4215 C CA . SER A 1 559 ? -21.115 -39.614 -0.049 1.00 88.50 559 SER A CA 1
ATOM 4216 C C . SER A 1 559 ? -22.081 -38.456 0.185 1.00 88.50 559 SER A C 1
ATOM 4218 O O . SER A 1 559 ? -23.236 -38.663 0.543 1.00 88.50 559 SER A O 1
ATOM 4220 N N . LEU A 1 560 ? -21.601 -37.233 -0.020 1.00 86.62 560 LEU A N 1
ATOM 4221 C CA . LEU A 1 560 ? -22.289 -35.995 0.342 1.00 86.62 560 LEU A CA 1
ATOM 4222 C C . LEU A 1 560 ? -22.262 -35.009 -0.821 1.00 86.62 560 LEU A C 1
ATOM 4224 O O . LEU A 1 560 ? -21.375 -35.069 -1.667 1.00 86.62 560 LEU A O 1
ATOM 4228 N N . MET A 1 561 ? -23.184 -34.051 -0.833 1.00 80.62 561 MET A N 1
ATOM 4229 C CA . MET A 1 561 ? -23.066 -32.874 -1.694 1.00 80.62 561 MET A CA 1
ATOM 4230 C C . MET A 1 561 ? -22.381 -31.755 -0.913 1.00 80.62 561 MET A C 1
ATOM 4232 O O . MET A 1 561 ? -22.809 -31.406 0.185 1.00 80.62 561 MET A O 1
ATOM 4236 N N . ALA A 1 562 ? -21.325 -31.180 -1.481 1.00 74.62 562 ALA A N 1
ATOM 4237 C CA . ALA A 1 562 ? -20.606 -30.056 -0.893 1.00 74.62 562 ALA A CA 1
ATOM 4238 C C . ALA A 1 562 ? -20.445 -28.931 -1.919 1.00 74.62 562 ALA A C 1
ATOM 4240 O O . ALA A 1 562 ? -20.377 -29.210 -3.116 1.00 74.62 562 ALA A O 1
ATOM 4241 N N . PRO A 1 563 ? -20.318 -27.666 -1.496 1.00 67.56 563 PRO A N 1
ATOM 4242 C CA . PRO A 1 563 ? -19.891 -26.603 -2.395 1.00 67.56 563 PRO A CA 1
ATOM 4243 C C . PRO A 1 563 ? -18.530 -26.952 -3.015 1.00 67.56 563 PRO A C 1
ATOM 4245 O O . PRO A 1 563 ? -17.608 -27.382 -2.313 1.00 67.56 563 PRO A O 1
ATOM 4248 N N . GLN A 1 564 ? -18.388 -26.774 -4.327 1.00 66.56 564 GLN A N 1
ATOM 4249 C CA . GLN A 1 564 ? -17.115 -26.919 -5.020 1.00 66.56 564 GLN A CA 1
ATOM 4250 C C . GLN A 1 564 ? -16.097 -25.952 -4.412 1.00 66.56 564 GLN A C 1
ATOM 4252 O O . GLN A 1 564 ? -16.286 -24.741 -4.408 1.00 66.56 564 GLN A O 1
ATOM 4257 N N . GLN A 1 565 ? -14.993 -26.470 -3.879 1.00 58.69 565 GLN A N 1
ATOM 4258 C CA . GLN A 1 565 ? -13.954 -25.595 -3.345 1.00 58.69 565 GLN A CA 1
ATOM 4259 C C . GLN A 1 565 ? -13.346 -24.776 -4.487 1.00 58.69 565 GLN A C 1
ATOM 4261 O O . GLN A 1 565 ? -12.604 -25.302 -5.316 1.00 58.69 565 GLN A O 1
ATOM 4266 N N . VAL A 1 566 ? -13.640 -23.475 -4.517 1.00 56.31 566 VAL A N 1
ATOM 4267 C CA . VAL A 1 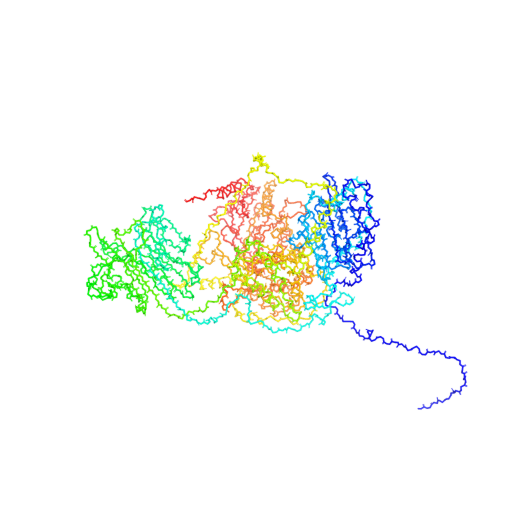566 ? -12.899 -22.538 -5.357 1.00 56.31 566 VAL A CA 1
ATOM 4268 C C . VAL A 1 566 ? -11.532 -22.380 -4.708 1.00 56.31 566 VAL A C 1
ATOM 4270 O O . VAL A 1 566 ? -11.430 -21.961 -3.553 1.00 56.31 566 VAL A O 1
ATOM 4273 N N . ALA A 1 567 ? -10.473 -22.776 -5.416 1.00 53.19 567 ALA A N 1
ATOM 4274 C CA . ALA A 1 567 ? -9.119 -22.586 -4.921 1.00 53.19 567 ALA A CA 1
ATOM 4275 C C . ALA A 1 567 ? -8.931 -21.101 -4.585 1.00 53.19 567 ALA A C 1
ATOM 4277 O O . ALA A 1 567 ? -9.162 -20.230 -5.426 1.00 53.19 567 ALA A O 1
ATOM 4278 N N . ARG A 1 568 ? -8.536 -20.796 -3.344 1.00 55.56 568 ARG A N 1
ATOM 4279 C CA . ARG A 1 568 ? -8.070 -19.446 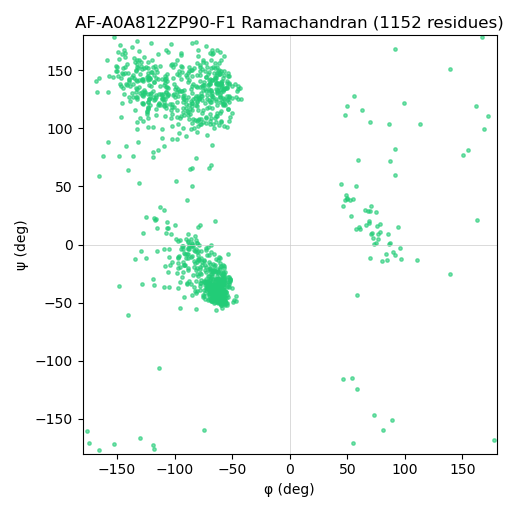-3.030 1.00 55.56 568 ARG A CA 1
ATOM 4280 C C . ARG A 1 568 ? -6.849 -19.182 -3.900 1.00 55.56 568 ARG A C 1
ATOM 4282 O O . ARG A 1 568 ? -5.935 -20.008 -3.925 1.00 55.56 568 ARG A O 1
ATOM 4289 N N . ASN A 1 569 ? -6.800 -18.016 -4.539 1.00 56.94 569 ASN A N 1
ATOM 4290 C CA . ASN A 1 569 ? -5.576 -17.486 -5.135 1.00 56.94 569 ASN A CA 1
ATOM 4291 C C . ASN A 1 569 ? -4.602 -17.128 -3.996 1.00 56.94 569 ASN A C 1
ATOM 4293 O O . ASN A 1 569 ? -4.386 -15.965 -3.685 1.00 56.94 569 ASN A O 1
ATOM 4297 N N . SER A 1 570 ? -4.076 -18.118 -3.274 1.00 55.41 570 SER A N 1
ATOM 4298 C CA . SER A 1 570 ? -3.112 -17.901 -2.199 1.00 55.41 570 SER A CA 1
ATOM 4299 C C . SER A 1 570 ? -1.762 -18.441 -2.638 1.00 55.41 570 SER A C 1
ATOM 4301 O O . SER A 1 570 ? -1.445 -19.615 -2.437 1.00 55.41 570 SER A O 1
ATOM 4303 N N . LEU A 1 571 ? -0.957 -17.571 -3.240 1.00 61.44 571 LEU A N 1
ATOM 4304 C CA . LEU A 1 571 ? 0.453 -17.858 -3.457 1.00 61.44 571 LEU A CA 1
ATOM 4305 C C . LEU A 1 571 ? 1.142 -17.900 -2.083 1.00 61.44 571 LEU A C 1
ATOM 4307 O O . LEU A 1 571 ? 1.143 -16.909 -1.353 1.00 61.44 571 LEU A O 1
ATOM 4311 N N . ASP A 1 572 ? 1.693 -19.056 -1.694 1.00 56.72 572 ASP A N 1
ATOM 4312 C CA . ASP A 1 572 ? 2.352 -19.215 -0.391 1.00 56.72 572 ASP A CA 1
ATOM 4313 C C . ASP A 1 572 ? 3.540 -18.249 -0.273 1.00 56.72 572 ASP A C 1
ATOM 4315 O O . ASP A 1 572 ? 4.560 -18.387 -0.952 1.00 56.72 572 ASP A O 1
ATOM 4319 N N . ALA A 1 573 ? 3.411 -17.283 0.640 1.00 54.44 573 ALA A N 1
ATOM 4320 C CA . ALA A 1 573 ? 4.427 -16.282 0.944 1.00 54.44 573 ALA A CA 1
ATOM 4321 C C . ALA A 1 573 ? 5.805 -16.905 1.270 1.00 54.44 573 ALA A C 1
ATOM 4323 O O . ALA A 1 573 ? 6.839 -16.280 1.038 1.00 54.44 573 ALA A O 1
ATOM 4324 N N . ARG A 1 574 ? 5.843 -18.143 1.792 1.00 57.72 574 ARG A N 1
ATOM 4325 C CA . ARG A 1 574 ? 7.086 -18.864 2.122 1.00 57.72 574 ARG A CA 1
ATOM 4326 C C . ARG A 1 574 ? 7.892 -19.254 0.888 1.00 57.72 574 ARG A C 1
ATOM 4328 O O . ARG A 1 574 ? 9.116 -19.295 0.984 1.00 57.72 574 ARG A O 1
ATOM 4335 N N . MET A 1 575 ? 7.247 -19.472 -0.263 1.00 59.38 575 MET A N 1
ATOM 4336 C CA . MET A 1 575 ? 7.955 -19.763 -1.518 1.00 59.38 575 MET A CA 1
ATOM 4337 C C . MET A 1 575 ? 8.917 -18.632 -1.893 1.00 59.38 575 MET A C 1
ATOM 4339 O O . MET A 1 575 ? 9.989 -18.883 -2.431 1.00 59.38 575 MET A O 1
ATOM 4343 N N . TRP A 1 576 ? 8.583 -17.395 -1.527 1.00 59.16 576 TRP A N 1
ATOM 4344 C CA . TRP A 1 576 ? 9.355 -16.199 -1.862 1.00 59.16 576 TRP A CA 1
ATOM 4345 C C . TRP A 1 576 ? 10.576 -15.963 -0.966 1.00 59.16 576 TRP A C 1
ATOM 4347 O O . TRP A 1 576 ? 11.306 -14.994 -1.160 1.00 59.16 576 TRP A O 1
ATOM 4357 N N . GLN A 1 577 ? 10.834 -16.859 -0.007 1.00 55.62 577 GLN A N 1
ATOM 4358 C CA . GLN A 1 577 ? 12.124 -16.929 0.686 1.00 55.62 577 GLN A CA 1
ATOM 4359 C C . GLN A 1 577 ? 13.182 -17.676 -0.144 1.00 55.62 577 GLN A C 1
ATOM 4361 O O . GLN A 1 577 ? 14.369 -17.558 0.150 1.00 55.62 577 GLN A O 1
ATOM 4366 N N . ASN A 1 578 ? 12.774 -18.418 -1.183 1.00 59.12 578 ASN A N 1
ATOM 4367 C CA . ASN A 1 578 ? 13.677 -19.114 -2.094 1.00 59.12 578 ASN A CA 1
ATOM 4368 C C . ASN A 1 578 ? 14.137 -18.162 -3.222 1.00 59.12 578 ASN A C 1
ATOM 4370 O O . ASN A 1 578 ? 13.288 -17.658 -3.961 1.00 59.12 578 ASN A O 1
ATOM 4374 N N . PRO A 1 579 ? 15.452 -17.950 -3.429 1.00 58.53 579 PRO A N 1
ATOM 4375 C CA . PRO A 1 579 ? 15.978 -17.152 -4.542 1.00 58.53 579 PRO A CA 1
ATOM 4376 C C . PRO A 1 579 ? 15.452 -17.577 -5.921 1.00 58.53 579 PRO A C 1
ATOM 4378 O O . PRO A 1 579 ? 15.178 -16.729 -6.768 1.00 58.53 579 PRO A O 1
ATOM 4381 N N . CYS A 1 580 ? 15.199 -18.874 -6.127 1.00 58.72 580 CYS A N 1
ATOM 4382 C CA . CYS A 1 580 ? 14.654 -19.394 -7.378 1.00 58.72 580 CYS A CA 1
ATOM 4383 C C . CYS A 1 580 ? 13.234 -18.871 -7.665 1.00 58.72 580 CYS A C 1
ATOM 4385 O O . CYS A 1 580 ? 12.810 -18.862 -8.820 1.00 58.72 580 CYS A O 1
ATOM 4387 N N . ALA A 1 581 ? 12.471 -18.459 -6.644 1.00 60.25 581 ALA A N 1
ATOM 4388 C CA . ALA A 1 581 ? 11.147 -17.852 -6.801 1.00 60.25 581 ALA A CA 1
ATOM 4389 C C . ALA A 1 581 ? 11.226 -16.458 -7.430 1.00 60.25 581 ALA A C 1
ATOM 4391 O O . ALA A 1 581 ? 10.431 -16.157 -8.316 1.00 60.25 581 ALA A O 1
ATOM 4392 N N . ALA A 1 582 ? 12.226 -15.655 -7.053 1.00 57.50 582 ALA A N 1
ATOM 4393 C CA . ALA A 1 582 ? 12.446 -14.334 -7.639 1.00 57.50 582 ALA A CA 1
ATOM 4394 C C . ALA A 1 582 ? 12.758 -14.424 -9.142 1.00 57.50 582 ALA A C 1
ATOM 4396 O O . ALA A 1 582 ? 12.164 -13.691 -9.928 1.00 57.50 582 ALA A O 1
ATOM 4397 N N . THR A 1 583 ? 13.600 -15.378 -9.555 1.00 62.12 583 THR A N 1
ATOM 4398 C CA . THR A 1 583 ? 13.885 -15.633 -10.977 1.00 62.12 583 THR A CA 1
ATOM 4399 C C . THR A 1 583 ? 12.624 -16.017 -11.748 1.00 62.12 583 THR A C 1
ATOM 4401 O O . THR A 1 583 ? 12.400 -15.519 -12.844 1.00 62.12 583 THR A O 1
ATOM 4404 N N . THR A 1 584 ? 11.752 -16.852 -11.179 1.00 59.81 584 THR A N 1
ATOM 4405 C CA . THR A 1 584 ? 10.493 -17.217 -11.846 1.00 59.81 584 THR A CA 1
ATOM 4406 C C . THR A 1 584 ? 9.518 -16.056 -11.938 1.00 59.81 584 THR A C 1
ATOM 4408 O O . THR A 1 584 ? 8.890 -15.909 -12.976 1.00 59.81 584 THR A O 1
ATOM 4411 N N . ALA A 1 585 ? 9.401 -15.210 -10.912 1.00 60.28 585 ALA A N 1
ATOM 4412 C CA . ALA A 1 585 ? 8.597 -13.995 -11.035 1.00 60.28 585 ALA A CA 1
ATOM 4413 C C . ALA A 1 585 ? 9.157 -13.043 -12.103 1.00 60.28 585 ALA A C 1
ATOM 4415 O O . ALA A 1 585 ? 8.381 -12.469 -12.860 1.00 60.28 585 ALA A O 1
ATOM 4416 N N . ALA A 1 586 ? 10.484 -12.949 -12.237 1.00 62.47 586 ALA A N 1
ATOM 4417 C CA . ALA A 1 586 ? 11.101 -12.182 -13.315 1.00 62.47 586 ALA A CA 1
ATOM 4418 C C . ALA A 1 586 ? 10.785 -12.781 -14.701 1.00 62.47 586 ALA A C 1
ATOM 4420 O O . ALA A 1 586 ? 10.471 -12.037 -15.625 1.00 62.47 586 ALA A O 1
ATOM 4421 N N . VAL A 1 587 ? 10.797 -14.114 -14.840 1.00 61.69 587 VAL A N 1
ATOM 4422 C CA . VAL A 1 587 ? 10.384 -14.816 -16.073 1.00 61.69 587 VAL A CA 1
ATOM 4423 C C . VAL A 1 587 ? 8.891 -14.629 -16.356 1.00 61.69 587 VAL A C 1
ATOM 4425 O O . VAL A 1 587 ? 8.515 -14.399 -17.498 1.00 61.69 587 VAL A O 1
ATOM 4428 N N . ALA A 1 588 ? 8.040 -14.676 -15.332 1.00 62.12 588 ALA A N 1
ATOM 4429 C CA . ALA A 1 588 ? 6.607 -14.424 -15.455 1.00 62.12 588 ALA A CA 1
ATOM 4430 C C . ALA A 1 588 ? 6.322 -12.999 -15.948 1.00 62.12 588 ALA A C 1
ATOM 4432 O O . ALA A 1 588 ? 5.507 -12.813 -16.845 1.00 62.12 588 ALA A O 1
ATOM 4433 N N . ALA A 1 589 ? 7.033 -12.007 -15.403 1.00 61.28 589 ALA A N 1
ATOM 4434 C CA . ALA A 1 589 ? 6.946 -10.627 -15.862 1.00 61.28 589 ALA A CA 1
ATOM 4435 C C . ALA A 1 589 ? 7.391 -10.492 -17.331 1.00 61.28 589 ALA A C 1
ATOM 4437 O O . ALA A 1 589 ? 6.734 -9.796 -18.094 1.00 61.28 589 ALA A O 1
ATOM 4438 N N . LEU A 1 590 ? 8.447 -11.206 -17.748 1.00 63.62 590 LEU A N 1
ATOM 4439 C CA . LEU A 1 590 ? 8.904 -11.262 -19.149 1.00 63.62 590 LEU A CA 1
ATOM 4440 C C . LEU A 1 590 ? 7.912 -11.961 -20.086 1.00 63.62 590 LEU A C 1
ATOM 4442 O O . LEU A 1 590 ? 7.859 -11.638 -21.268 1.00 63.62 590 LEU A O 1
ATOM 4446 N N . ALA A 1 591 ? 7.134 -12.908 -19.569 1.00 61.91 591 ALA A N 1
ATOM 4447 C CA . ALA A 1 591 ? 6.126 -13.641 -20.324 1.00 61.91 591 ALA A CA 1
ATOM 4448 C C . ALA A 1 591 ? 4.775 -12.910 -20.403 1.00 61.91 591 ALA A C 1
ATOM 4450 O O . ALA A 1 591 ? 3.845 -13.447 -21.003 1.00 61.91 591 ALA A O 1
ATOM 4451 N N . CYS A 1 592 ? 4.639 -11.716 -19.808 1.00 67.44 592 CYS A N 1
ATOM 4452 C CA . CYS A 1 592 ? 3.405 -10.941 -19.864 1.00 67.44 592 CYS A CA 1
ATOM 4453 C C . CYS A 1 592 ? 3.166 -10.432 -21.296 1.00 67.44 592 CYS A C 1
ATOM 4455 O O . CYS A 1 592 ? 3.887 -9.530 -21.734 1.00 67.44 592 CYS A O 1
ATOM 4457 N N . PRO A 1 593 ? 2.173 -10.957 -22.048 1.00 72.56 593 PRO A N 1
ATOM 4458 C CA . PRO A 1 593 ? 1.838 -10.406 -23.351 1.00 72.56 593 PRO A CA 1
ATOM 4459 C C . PRO A 1 593 ? 1.483 -8.921 -23.230 1.00 72.56 593 PRO A C 1
ATOM 4461 O O . PRO A 1 593 ? 0.891 -8.494 -22.231 1.00 72.56 593 PRO A O 1
ATOM 4464 N N . PRO A 1 594 ? 1.824 -8.117 -24.245 1.00 82.88 594 PRO A N 1
ATOM 4465 C CA . PRO A 1 594 ? 1.457 -6.720 -24.240 1.00 82.88 594 PRO A CA 1
ATOM 4466 C C . PRO A 1 594 ? -0.059 -6.569 -24.395 1.00 82.88 594 PRO A C 1
ATOM 4468 O O . PRO A 1 594 ? -0.675 -7.169 -25.278 1.00 82.88 594 PRO A O 1
ATOM 4471 N N . VAL A 1 595 ? -0.669 -5.746 -23.542 1.00 88.00 595 VAL A N 1
ATOM 4472 C CA . VAL A 1 595 ? -2.104 -5.463 -23.618 1.00 88.00 595 VAL A CA 1
ATOM 4473 C C . VAL A 1 595 ? -2.344 -4.246 -24.516 1.00 88.00 595 VAL A C 1
ATOM 4475 O O . VAL A 1 595 ? -1.824 -3.166 -24.223 1.00 88.00 595 VAL A O 1
ATOM 4478 N N . PRO A 1 596 ? -3.175 -4.363 -25.566 1.00 89.62 596 PRO A N 1
ATOM 4479 C CA . PRO A 1 596 ? -3.399 -3.279 -26.513 1.00 89.62 596 PRO A CA 1
ATOM 4480 C C . PRO A 1 596 ? -3.832 -1.951 -25.871 1.00 89.62 596 PRO A C 1
ATOM 4482 O O . PRO A 1 596 ? -4.589 -1.923 -24.890 1.00 89.62 596 PRO A O 1
ATOM 4485 N N . TRP A 1 597 ? -3.437 -0.823 -26.470 1.00 89.94 597 TRP A N 1
ATOM 4486 C CA . TRP A 1 597 ? -3.883 0.512 -26.050 1.00 89.94 597 TRP A CA 1
ATOM 4487 C C . TRP A 1 597 ? -5.414 0.637 -26.046 1.00 89.94 597 TRP A C 1
ATOM 4489 O O . TRP A 1 597 ? -5.967 1.342 -25.208 1.00 89.94 597 TRP A O 1
ATOM 4499 N N . ILE A 1 598 ? -6.120 -0.094 -26.914 1.00 88.06 598 ILE A N 1
ATOM 4500 C CA . ILE A 1 598 ? -7.590 -0.079 -27.017 1.00 88.06 598 ILE A CA 1
ATOM 4501 C C . ILE A 1 598 ? -8.321 -0.711 -25.814 1.00 88.06 598 ILE A C 1
ATOM 4503 O O . ILE A 1 598 ? -9.500 -0.435 -25.606 1.00 88.06 598 ILE A O 1
ATOM 4507 N N . ALA A 1 599 ? -7.646 -1.549 -25.019 1.00 87.88 599 ALA A N 1
ATOM 4508 C CA . ALA A 1 599 ? -8.226 -2.123 -23.804 1.00 87.88 599 ALA A CA 1
ATOM 4509 C C . ALA A 1 599 ? -8.297 -1.058 -22.704 1.00 87.88 599 ALA A C 1
ATOM 4511 O O . ALA A 1 599 ? -7.325 -0.316 -22.525 1.00 87.88 599 ALA A O 1
ATOM 4512 N N . ASP A 1 600 ? -9.395 -0.985 -21.954 1.00 87.38 600 ASP A N 1
ATOM 4513 C CA . ASP A 1 600 ? -9.528 -0.038 -20.843 1.00 87.38 600 ASP A CA 1
ATOM 4514 C C . ASP A 1 600 ? -8.561 -0.357 -19.681 1.00 87.38 600 ASP A C 1
ATOM 4516 O O . ASP A 1 600 ? -7.963 -1.436 -19.610 1.00 87.38 600 ASP A O 1
ATOM 4520 N N . SER A 1 601 ? -8.378 0.606 -18.775 1.00 89.31 601 SER A N 1
ATOM 4521 C CA . SER A 1 601 ? -7.476 0.490 -17.620 1.00 89.31 601 SER A CA 1
ATOM 4522 C C . SER A 1 601 ? -7.799 -0.698 -16.696 1.00 89.31 601 SER A C 1
ATOM 4524 O O . SER A 1 601 ? -6.876 -1.358 -16.218 1.00 89.31 601 SER A O 1
ATOM 4526 N N . THR A 1 602 ? -9.081 -1.010 -16.481 1.00 89.62 602 THR A N 1
ATOM 4527 C CA . THR A 1 602 ? -9.546 -2.095 -15.602 1.00 89.62 602 THR A CA 1
ATOM 4528 C C . THR A 1 602 ? -9.238 -3.459 -16.214 1.00 89.62 602 THR A C 1
ATOM 4530 O O . THR A 1 602 ? -8.645 -4.311 -15.547 1.00 89.62 602 THR A O 1
ATOM 4533 N N . THR A 1 603 ? -9.564 -3.646 -17.494 1.00 88.38 603 THR A N 1
ATOM 4534 C CA . THR A 1 603 ? -9.239 -4.866 -18.247 1.00 88.38 603 THR A CA 1
ATOM 4535 C C . THR A 1 603 ? -7.728 -5.064 -18.367 1.00 88.38 603 THR A C 1
ATOM 4537 O O . THR A 1 603 ? -7.236 -6.183 -18.245 1.00 88.38 603 THR A O 1
ATOM 4540 N N . HIS A 1 604 ? -6.960 -3.983 -18.545 1.00 90.31 604 HIS A N 1
ATOM 4541 C CA . HIS A 1 604 ? -5.499 -4.063 -18.608 1.00 90.31 604 HIS A CA 1
ATOM 4542 C C . HIS A 1 604 ? -4.905 -4.623 -17.306 1.00 90.31 604 HIS A C 1
ATOM 4544 O O . HIS A 1 604 ? -4.136 -5.585 -17.349 1.00 90.31 604 HIS A O 1
ATOM 4550 N N . VAL A 1 605 ? -5.295 -4.078 -16.151 1.00 92.00 605 VAL A N 1
ATOM 4551 C CA . VAL A 1 605 ? -4.831 -4.580 -14.847 1.00 92.00 605 VAL A CA 1
ATOM 4552 C C . VAL A 1 605 ? -5.245 -6.039 -14.629 1.00 92.00 605 VAL A C 1
ATOM 4554 O O . VAL A 1 605 ? -4.422 -6.850 -14.207 1.00 92.00 605 VAL A O 1
ATOM 4557 N N . ASP A 1 606 ? -6.482 -6.397 -14.987 1.00 89.06 606 ASP A N 1
ATOM 4558 C CA . ASP A 1 606 ? -7.003 -7.765 -14.861 1.00 89.06 606 ASP A CA 1
ATOM 4559 C C . ASP A 1 606 ? -6.171 -8.789 -15.647 1.00 89.06 606 ASP A C 1
ATOM 4561 O O . ASP A 1 606 ? -5.798 -9.835 -15.109 1.00 89.06 606 ASP A O 1
ATOM 4565 N N . CYS A 1 607 ? -5.807 -8.462 -16.892 1.00 87.00 607 CYS A N 1
ATOM 4566 C CA . CYS A 1 607 ? -4.923 -9.289 -17.711 1.00 87.00 607 CYS A CA 1
ATOM 4567 C C . CYS A 1 607 ? -3.578 -9.525 -17.013 1.00 87.00 607 CYS A C 1
ATOM 4569 O O . CYS A 1 607 ? -3.169 -10.677 -16.848 1.00 87.00 607 CYS A O 1
ATOM 4571 N N . ILE A 1 608 ? -2.913 -8.454 -16.554 1.00 87.19 608 ILE A N 1
ATOM 4572 C CA . ILE A 1 608 ? -1.605 -8.564 -15.889 1.00 87.19 608 ILE A CA 1
ATOM 4573 C C . ILE A 1 608 ? -1.713 -9.426 -14.619 1.00 87.19 608 ILE A C 1
ATOM 4575 O O . ILE A 1 608 ? -0.838 -10.261 -14.362 1.00 87.19 608 ILE A O 1
ATOM 4579 N N . HIS A 1 609 ? -2.785 -9.273 -13.832 1.00 87.69 609 HIS A N 1
ATOM 4580 C CA . HIS A 1 609 ? -3.007 -10.070 -12.620 1.00 87.69 609 HIS A CA 1
ATOM 4581 C C . HIS A 1 609 ? -3.176 -11.562 -12.925 1.00 87.69 609 HIS A C 1
ATOM 4583 O O . HIS A 1 609 ? -2.513 -12.386 -12.290 1.00 87.69 609 HIS A O 1
ATOM 4589 N N . ARG A 1 610 ? -4.003 -11.921 -13.915 1.00 83.44 610 ARG A N 1
ATOM 4590 C CA . ARG A 1 610 ? -4.224 -13.326 -14.308 1.00 83.44 610 ARG A CA 1
ATOM 4591 C C . ARG A 1 610 ? -2.936 -14.006 -14.740 1.00 83.44 610 ARG A C 1
ATOM 4593 O O . ARG A 1 610 ? -2.591 -15.050 -14.196 1.00 83.44 610 ARG A O 1
ATOM 4600 N N . ILE A 1 611 ? -2.188 -13.366 -15.637 1.00 76.06 611 ILE A N 1
ATOM 4601 C CA . ILE A 1 611 ? -0.921 -13.903 -16.149 1.00 76.06 611 ILE A CA 1
ATOM 4602 C C . ILE A 1 611 ? 0.083 -14.110 -15.010 1.00 76.06 611 ILE A C 1
ATOM 4604 O O . ILE A 1 611 ? 0.757 -15.139 -14.944 1.00 76.06 611 ILE A O 1
ATOM 4608 N N . SER A 1 612 ? 0.149 -13.156 -14.078 1.00 73.50 612 SER A N 1
ATOM 4609 C CA . SER A 1 612 ? 1.038 -13.243 -12.916 1.00 73.50 612 SER A CA 1
ATOM 4610 C C . SER A 1 612 ? 0.716 -14.452 -12.028 1.00 73.50 612 SER A C 1
ATOM 4612 O O . SER A 1 612 ? 1.630 -15.101 -11.515 1.00 73.50 612 SER A O 1
ATOM 4614 N N . VAL A 1 613 ? -0.569 -14.777 -11.853 1.00 73.25 613 VAL A N 1
ATOM 4615 C CA . VAL A 1 613 ? -1.008 -15.946 -11.076 1.00 73.25 613 VAL A CA 1
ATOM 4616 C C . VAL A 1 613 ? -0.800 -17.247 -11.846 1.00 73.25 613 VAL A C 1
ATOM 4618 O O . VAL A 1 613 ? -0.276 -18.200 -11.269 1.00 73.25 613 VAL A O 1
ATOM 4621 N N . ASP A 1 614 ? -1.136 -17.292 -13.134 1.00 68.25 614 ASP A N 1
ATOM 4622 C CA . ASP A 1 614 ? -0.959 -18.484 -13.968 1.00 68.25 614 ASP A CA 1
ATOM 4623 C C . ASP A 1 614 ? 0.514 -18.902 -14.033 1.00 68.25 614 ASP A C 1
ATOM 4625 O O . ASP A 1 614 ? 0.846 -20.064 -13.784 1.00 68.25 614 ASP A O 1
ATOM 4629 N N . ALA A 1 615 ? 1.419 -17.944 -14.243 1.00 62.94 615 ALA A N 1
ATOM 4630 C CA . ALA A 1 615 ? 2.856 -18.199 -14.246 1.00 62.94 615 ALA A CA 1
ATOM 4631 C C . ALA A 1 615 ? 3.375 -18.686 -12.879 1.00 62.94 615 ALA A C 1
ATOM 4633 O O . ALA A 1 615 ? 4.252 -19.553 -12.809 1.00 62.94 615 ALA A O 1
ATOM 4634 N N . ALA A 1 616 ? 2.820 -18.171 -11.777 1.00 62.59 616 ALA A N 1
ATOM 4635 C CA . ALA A 1 616 ? 3.169 -18.628 -10.436 1.00 62.59 616 ALA A CA 1
ATOM 4636 C C . ALA A 1 616 ? 2.627 -20.043 -10.135 1.00 62.59 616 ALA A C 1
ATOM 4638 O O . ALA A 1 616 ? 3.313 -20.840 -9.487 1.00 62.59 616 ALA A O 1
ATOM 4639 N N . ASN A 1 617 ? 1.435 -20.379 -10.641 1.00 61.31 617 ASN A N 1
ATOM 4640 C CA . ASN A 1 617 ? 0.789 -21.682 -10.465 1.00 61.31 617 ASN A CA 1
ATOM 4641 C C . ASN A 1 617 ? 1.430 -22.784 -11.313 1.00 61.31 617 ASN A C 1
ATOM 4643 O O . ASN A 1 617 ? 1.625 -23.891 -10.804 1.00 61.31 617 ASN A O 1
ATOM 4647 N N . MET A 1 618 ? 1.829 -22.491 -12.559 1.00 53.84 618 MET A N 1
ATOM 4648 C CA . MET A 1 618 ? 2.518 -23.450 -13.435 1.00 53.84 618 MET A CA 1
ATOM 4649 C C . MET A 1 618 ? 3.733 -24.082 -12.748 1.00 53.84 618 MET A C 1
ATOM 4651 O O . MET A 1 618 ? 4.022 -25.250 -12.977 1.00 53.84 618 MET A O 1
ATOM 4655 N N . ARG A 1 619 ? 4.399 -23.373 -11.828 1.00 46.41 619 ARG A N 1
ATOM 4656 C CA . ARG A 1 619 ? 5.573 -23.886 -11.115 1.00 46.41 619 ARG A CA 1
ATOM 4657 C C . ARG A 1 619 ? 5.272 -24.792 -9.915 1.00 46.41 619 ARG A C 1
ATOM 4659 O O . ARG A 1 619 ? 6.145 -25.582 -9.553 1.00 46.41 619 ARG A O 1
ATOM 4666 N N . GLN A 1 620 ? 4.083 -24.736 -9.300 1.00 47.25 620 GLN A N 1
ATOM 4667 C CA . GLN A 1 620 ? 3.761 -25.665 -8.201 1.00 47.25 620 GLN A CA 1
ATOM 4668 C C . GLN A 1 620 ? 3.866 -27.132 -8.655 1.00 47.25 620 GLN A C 1
ATOM 4670 O O . GLN A 1 620 ? 4.269 -27.981 -7.865 1.00 47.25 620 GLN A O 1
ATOM 4675 N N . GLY A 1 621 ? 3.612 -27.418 -9.939 1.00 38.88 621 GLY A N 1
ATOM 4676 C CA . GLY A 1 621 ? 3.827 -28.747 -10.521 1.00 38.88 621 GLY A CA 1
ATOM 4677 C C . GLY A 1 621 ? 5.304 -29.138 -10.692 1.00 38.88 621 GLY A C 1
ATOM 4678 O O . GLY A 1 621 ? 5.651 -30.302 -10.526 1.00 38.88 621 GLY A O 1
ATOM 4679 N N . TRP A 1 622 ? 6.198 -28.181 -10.960 1.00 34.22 622 TRP A N 1
ATOM 4680 C CA . TRP A 1 622 ? 7.591 -28.447 -11.364 1.00 34.22 622 TRP A CA 1
ATOM 4681 C C . TRP A 1 622 ? 8.550 -28.594 -10.178 1.00 34.22 622 TRP A C 1
ATOM 4683 O O . TRP A 1 622 ? 9.579 -29.252 -10.293 1.00 34.22 622 TRP A O 1
ATOM 4693 N N . LEU A 1 623 ? 8.199 -28.048 -9.009 1.00 35.53 623 LEU A N 1
ATOM 4694 C CA . LEU A 1 623 ? 8.965 -28.213 -7.764 1.00 35.53 623 LEU A CA 1
ATOM 4695 C C . LEU A 1 623 ? 8.925 -29.648 -7.194 1.00 35.53 623 LEU A C 1
ATOM 4697 O O . LEU A 1 623 ? 9.559 -29.910 -6.176 1.00 35.53 623 LEU A O 1
ATOM 4701 N N . THR A 1 624 ? 8.213 -30.577 -7.844 1.00 32.84 624 THR A N 1
ATOM 4702 C CA . THR A 1 624 ? 8.187 -32.007 -7.488 1.00 32.84 624 THR A CA 1
ATOM 4703 C C . THR A 1 624 ? 9.146 -32.879 -8.317 1.00 32.84 624 THR A C 1
ATOM 4705 O O . THR A 1 624 ? 9.196 -34.087 -8.099 1.00 32.84 624 THR A O 1
ATOM 4708 N N . GLY A 1 625 ? 9.949 -32.295 -9.220 1.00 28.03 625 GLY A N 1
ATOM 4709 C CA . GLY A 1 625 ? 10.933 -33.014 -10.044 1.00 28.03 625 GLY A CA 1
ATOM 4710 C C . GLY A 1 625 ? 12.359 -32.439 -9.953 1.00 28.03 625 GLY A C 1
ATOM 4711 O O . GLY A 1 625 ? 12.527 -31.240 -9.719 1.00 28.03 625 GLY A O 1
ATOM 4712 N N . PRO A 1 626 ? 13.413 -33.257 -10.149 1.00 27.20 626 PRO A N 1
ATOM 4713 C CA . PRO A 1 626 ? 14.804 -32.833 -10.015 1.00 27.20 626 PRO A CA 1
ATOM 4714 C C . PRO A 1 626 ? 15.311 -32.186 -11.312 1.00 27.20 626 PRO A C 1
ATOM 4716 O O . PRO A 1 626 ? 16.171 -32.740 -11.984 1.00 27.20 626 PRO A O 1
ATOM 4719 N N . ILE A 1 627 ? 14.778 -31.027 -11.706 1.00 29.06 627 ILE A N 1
ATOM 4720 C CA . ILE A 1 627 ? 15.329 -30.242 -12.825 1.00 29.06 627 ILE A CA 1
ATOM 4721 C C . ILE A 1 627 ? 15.217 -28.753 -12.475 1.00 29.06 627 ILE A C 1
ATOM 4723 O O . ILE A 1 627 ? 14.248 -28.084 -12.817 1.00 29.06 627 ILE A O 1
ATOM 4727 N N . CYS A 1 628 ? 16.200 -28.231 -11.733 1.00 23.69 628 CYS A N 1
ATOM 4728 C CA . CYS A 1 628 ? 16.321 -26.795 -11.425 1.00 23.69 628 CYS A CA 1
ATOM 4729 C C . CYS A 1 628 ? 17.602 -26.169 -12.008 1.00 23.69 628 CYS A C 1
ATOM 4731 O O . CYS A 1 628 ? 18.044 -25.103 -11.585 1.00 23.69 628 CYS A O 1
ATOM 4733 N N . SER A 1 629 ? 18.182 -26.808 -13.016 1.00 24.25 629 SER A N 1
ATOM 4734 C CA . SER A 1 629 ? 19.310 -26.301 -13.794 1.00 24.25 629 SER A CA 1
ATOM 4735 C C . SER A 1 629 ? 18.830 -26.217 -15.239 1.00 24.25 629 SER A C 1
ATOM 4737 O O . SER A 1 629 ? 18.198 -27.160 -15.695 1.00 24.25 629 SER A O 1
ATOM 4739 N N . TYR A 1 630 ? 19.138 -25.133 -15.951 1.00 25.17 630 TYR A N 1
ATOM 4740 C CA . TYR A 1 630 ? 18.772 -24.871 -17.356 1.00 25.17 630 TYR A CA 1
ATOM 4741 C C . TYR A 1 630 ? 17.409 -24.206 -17.604 1.00 25.17 630 TYR A C 1
ATOM 4743 O O . TYR A 1 630 ? 16.507 -24.768 -18.211 1.00 25.17 630 TYR A O 1
ATOM 4751 N N . VAL A 1 631 ? 17.322 -22.919 -17.263 1.00 24.36 631 VAL A N 1
ATOM 4752 C CA . VAL A 1 631 ? 16.685 -21.944 -18.165 1.00 24.36 631 VAL A CA 1
ATOM 4753 C C . VAL A 1 631 ? 17.764 -20.926 -18.526 1.00 24.36 631 VAL A C 1
ATOM 4755 O O . VAL A 1 631 ? 17.848 -19.841 -17.964 1.00 24.36 631 VAL A O 1
ATOM 4758 N N . TYR A 1 632 ? 18.674 -21.353 -19.397 1.00 25.88 632 TYR A N 1
ATOM 4759 C CA . TYR A 1 632 ? 19.600 -20.484 -20.115 1.00 25.88 632 TYR A CA 1
ATOM 4760 C C . TYR A 1 632 ? 19.115 -20.454 -21.561 1.00 25.88 632 TYR A C 1
ATOM 4762 O O . TYR A 1 632 ? 18.820 -21.508 -22.124 1.00 25.88 632 TYR A O 1
ATOM 4770 N N . MET A 1 633 ? 18.997 -19.260 -22.147 1.00 24.17 633 MET A N 1
ATOM 4771 C CA . MET A 1 633 ? 18.653 -19.118 -23.561 1.00 24.17 633 MET A CA 1
ATOM 4772 C C . MET A 1 633 ? 19.609 -19.958 -24.432 1.00 24.17 633 MET A C 1
ATOM 4774 O O . MET A 1 633 ? 20.818 -19.967 -24.164 1.00 24.17 633 MET A O 1
ATOM 4778 N N . PRO A 1 634 ? 19.109 -20.659 -25.467 1.00 22.55 634 PRO A N 1
ATOM 4779 C CA . PRO A 1 634 ? 19.966 -21.373 -26.404 1.00 22.55 634 PRO A CA 1
ATOM 4780 C C . PRO A 1 634 ? 20.822 -20.340 -27.150 1.00 22.55 634 PRO A C 1
ATOM 4782 O O . PRO A 1 634 ? 20.305 -19.503 -27.880 1.00 22.55 634 PRO A O 1
ATOM 4785 N N . GLY A 1 635 ? 22.125 -20.347 -26.861 1.00 28.25 635 GLY A N 1
ATOM 4786 C CA . GLY A 1 635 ? 23.107 -19.347 -27.302 1.00 28.25 635 GLY A CA 1
ATOM 4787 C C . GLY A 1 635 ? 24.112 -18.968 -26.206 1.00 28.25 635 GLY A C 1
ATOM 4788 O O . GLY A 1 635 ? 25.248 -18.612 -26.497 1.00 28.25 635 GLY A O 1
ATOM 4789 N N . ALA A 1 636 ? 23.761 -19.115 -24.925 1.00 30.52 636 ALA A N 1
ATOM 4790 C CA . ALA A 1 636 ? 24.620 -18.681 -23.817 1.00 30.52 636 ALA A CA 1
ATOM 4791 C C . ALA A 1 636 ? 25.905 -19.513 -23.614 1.00 30.52 636 ALA A C 1
ATOM 4793 O O . ALA A 1 636 ? 26.855 -19.017 -23.023 1.00 30.52 636 ALA A O 1
ATOM 4794 N N . LEU A 1 637 ? 25.968 -20.757 -24.101 1.00 27.70 637 LEU A N 1
ATOM 4795 C CA . LEU A 1 637 ? 27.142 -21.634 -23.945 1.00 27.70 637 LEU A CA 1
ATOM 4796 C C . LEU A 1 637 ? 28.334 -21.217 -24.822 1.00 27.70 637 LEU A C 1
ATOM 4798 O O . LEU A 1 637 ? 29.483 -21.395 -24.421 1.00 27.70 637 LEU A O 1
ATOM 4802 N N . GLU A 1 638 ? 28.070 -20.630 -25.988 1.00 33.09 638 GLU A N 1
ATOM 4803 C CA . GLU A 1 638 ? 29.106 -20.110 -26.888 1.00 33.09 638 GLU A CA 1
ATOM 4804 C C . GLU A 1 638 ? 29.584 -18.724 -26.418 1.00 33.09 638 GLU A C 1
ATOM 4806 O O . GLU A 1 638 ? 30.786 -18.481 -26.306 1.00 33.09 638 GLU A O 1
ATOM 4811 N N . HIS A 1 639 ? 28.656 -17.876 -25.958 1.00 39.44 639 HIS A N 1
ATOM 4812 C CA . HIS A 1 639 ? 28.969 -16.587 -25.330 1.00 39.44 639 HIS A CA 1
ATOM 4813 C C . HIS A 1 639 ? 29.687 -16.736 -23.979 1.00 39.44 639 HIS A C 1
ATOM 4815 O O . HIS A 1 639 ? 30.601 -15.972 -23.690 1.00 39.44 639 HIS A O 1
ATOM 4821 N N . ALA A 1 640 ? 29.362 -17.747 -23.163 1.00 32.34 640 ALA A N 1
ATOM 4822 C CA . ALA A 1 640 ? 30.088 -18.033 -21.923 1.00 32.34 640 ALA A CA 1
ATOM 4823 C C . ALA A 1 640 ? 31.558 -18.398 -22.185 1.00 32.34 640 ALA A C 1
ATOM 4825 O O . ALA A 1 640 ? 32.418 -18.050 -21.377 1.00 32.34 640 ALA A O 1
ATOM 4826 N N . ARG A 1 641 ? 31.877 -19.038 -23.321 1.00 34.59 641 ARG A N 1
ATOM 4827 C CA . ARG A 1 641 ? 33.266 -19.302 -23.735 1.00 34.59 641 ARG A CA 1
ATOM 4828 C C . ARG A 1 641 ? 33.998 -18.022 -24.146 1.00 34.59 641 ARG A C 1
ATOM 4830 O O . ARG A 1 641 ? 35.140 -17.849 -23.734 1.00 34.59 641 ARG A O 1
ATOM 4837 N N . ILE A 1 642 ? 33.341 -17.105 -24.862 1.00 39.59 642 ILE A N 1
ATOM 4838 C CA . ILE A 1 642 ? 33.911 -15.793 -25.230 1.00 39.59 642 ILE A CA 1
ATOM 4839 C C . ILE A 1 642 ? 34.101 -14.910 -23.990 1.00 39.59 642 ILE A C 1
ATOM 4841 O O . ILE A 1 642 ? 35.177 -14.353 -23.811 1.00 39.59 642 ILE A O 1
ATOM 4845 N N . ILE A 1 643 ? 33.123 -14.864 -23.080 1.00 39.94 643 ILE A N 1
ATOM 4846 C CA . ILE A 1 643 ? 33.223 -14.195 -21.773 1.00 39.94 643 ILE A CA 1
ATOM 4847 C C . ILE A 1 643 ? 34.393 -14.792 -20.979 1.00 39.94 643 ILE A C 1
ATOM 4849 O O . ILE A 1 643 ? 35.263 -14.059 -20.523 1.00 39.94 643 ILE A O 1
ATOM 4853 N N . THR A 1 644 ? 34.498 -16.120 -20.886 1.00 37.66 644 THR A N 1
ATOM 4854 C CA . THR A 1 644 ? 35.631 -16.762 -20.198 1.00 37.66 644 THR A CA 1
ATOM 4855 C C . THR A 1 644 ? 36.964 -16.405 -20.865 1.00 37.66 644 THR A C 1
ATOM 4857 O O . THR A 1 644 ? 37.923 -16.136 -20.157 1.00 37.66 644 THR A O 1
ATOM 4860 N N . CYS A 1 645 ? 37.037 -16.305 -22.197 1.00 38.97 645 CYS A N 1
ATOM 4861 C CA . CYS A 1 645 ? 38.236 -15.847 -22.904 1.00 38.97 645 CYS A CA 1
ATOM 4862 C C . CYS A 1 645 ? 38.551 -14.360 -22.668 1.00 38.97 645 CYS A C 1
ATOM 4864 O O . CYS A 1 645 ? 39.690 -14.061 -22.346 1.00 38.97 645 CYS A O 1
ATOM 4866 N N . VAL A 1 646 ? 37.595 -13.430 -22.743 1.00 43.81 646 VAL A N 1
ATOM 4867 C CA . VAL A 1 646 ? 37.830 -11.986 -22.501 1.00 43.81 646 VAL A CA 1
ATOM 4868 C C . VAL A 1 646 ? 38.224 -11.710 -21.049 1.00 43.81 646 VAL A C 1
ATOM 4870 O O . VAL A 1 646 ? 39.118 -10.905 -20.796 1.00 43.81 646 VAL A O 1
ATOM 4873 N N . PHE A 1 647 ? 37.642 -12.442 -20.097 1.00 40.69 647 PHE A N 1
ATOM 4874 C CA . PHE A 1 647 ? 38.032 -12.380 -18.689 1.00 40.69 647 PHE A CA 1
ATOM 4875 C C . PHE A 1 647 ? 39.326 -13.174 -18.375 1.00 40.69 647 PHE A C 1
ATOM 4877 O O . PHE A 1 647 ? 39.992 -12.848 -17.395 1.00 40.69 647 PHE A O 1
ATOM 4884 N N . MET A 1 648 ? 39.744 -14.147 -19.207 1.00 36.19 648 MET A N 1
ATOM 4885 C CA . MET A 1 648 ? 41.023 -14.885 -19.081 1.00 36.19 648 MET A CA 1
ATOM 4886 C C . MET A 1 648 ? 42.180 -14.360 -19.950 1.00 36.19 648 MET A C 1
ATOM 4888 O O . MET A 1 648 ? 43.321 -14.750 -19.707 1.00 36.19 648 MET A O 1
ATOM 4892 N N . ILE A 1 649 ? 41.956 -13.452 -20.908 1.00 39.72 649 ILE A N 1
ATOM 4893 C CA . ILE A 1 649 ? 43.020 -12.832 -21.732 1.00 39.72 649 ILE A CA 1
ATOM 4894 C C . ILE A 1 649 ? 44.036 -12.051 -20.864 1.00 39.72 649 ILE A C 1
ATOM 4896 O O . ILE A 1 649 ? 45.148 -11.770 -21.304 1.00 39.72 649 ILE A O 1
ATOM 4900 N N . GLY A 1 650 ? 43.735 -11.817 -19.581 1.00 35.06 650 GLY A N 1
ATOM 4901 C CA . GLY A 1 650 ? 44.698 -11.351 -18.579 1.00 35.06 650 GLY A CA 1
ATOM 4902 C C . GLY A 1 650 ? 45.772 -12.365 -18.141 1.00 35.06 650 GLY A C 1
ATOM 4903 O O . GLY A 1 650 ? 46.704 -11.954 -17.457 1.00 35.06 650 GLY A O 1
ATOM 4904 N N . ASN A 1 651 ? 45.687 -13.649 -18.524 1.00 34.75 651 ASN A N 1
ATOM 4905 C CA . ASN A 1 651 ? 46.509 -14.737 -17.964 1.00 34.75 651 ASN A CA 1
ATOM 4906 C C . ASN A 1 651 ? 47.309 -15.569 -18.988 1.00 34.75 651 ASN A C 1
ATOM 4908 O O . ASN A 1 651 ? 47.687 -16.702 -18.699 1.00 34.75 651 ASN A O 1
ATOM 4912 N N . ILE A 1 652 ? 47.622 -15.034 -20.174 1.00 33.66 652 ILE A N 1
ATOM 4913 C CA . ILE A 1 652 ? 48.556 -15.697 -21.105 1.00 33.66 652 ILE A CA 1
ATOM 4914 C C . ILE A 1 652 ? 49.813 -14.846 -21.277 1.00 33.66 652 ILE A C 1
ATOM 4916 O O . ILE A 1 652 ? 49.971 -14.113 -22.247 1.00 33.66 652 ILE A O 1
ATOM 4920 N N . ALA A 1 653 ? 50.717 -14.969 -20.307 1.00 30.78 653 ALA A N 1
ATOM 4921 C CA . ALA A 1 653 ? 52.152 -14.763 -20.488 1.00 30.78 653 ALA A CA 1
ATOM 4922 C C . ALA A 1 653 ? 52.901 -15.411 -19.312 1.00 30.78 653 ALA A C 1
ATOM 4924 O O . ALA A 1 653 ? 53.353 -14.730 -18.395 1.00 30.78 653 ALA A O 1
ATOM 4925 N N . GLY A 1 654 ? 53.015 -16.742 -19.320 1.00 28.64 654 GLY A N 1
ATOM 4926 C CA . GLY A 1 654 ? 53.890 -17.441 -18.381 1.00 28.64 654 GLY A CA 1
ATOM 4927 C C . GLY A 1 654 ? 53.598 -18.930 -18.220 1.00 28.64 654 GLY A C 1
ATOM 4928 O O . GLY A 1 654 ? 52.565 -19.301 -17.683 1.00 28.64 654 GLY A O 1
ATOM 4929 N N . VAL A 1 655 ? 54.602 -19.739 -18.567 1.00 26.50 655 VAL A N 1
ATOM 4930 C CA . VAL A 1 655 ? 54.837 -21.130 -18.133 1.00 26.50 655 VAL A CA 1
ATOM 4931 C C . VAL A 1 655 ? 54.235 -22.244 -19.006 1.00 26.50 655 VAL A C 1
ATOM 4933 O O . VAL A 1 655 ? 53.246 -22.899 -18.695 1.00 26.50 655 VAL A O 1
ATOM 4936 N N . LEU A 1 656 ? 54.984 -22.546 -20.072 1.00 27.19 656 LEU A N 1
ATOM 4937 C CA . LEU A 1 656 ? 55.366 -23.920 -20.409 1.00 27.19 656 LEU A CA 1
ATOM 4938 C C . LEU A 1 656 ? 56.005 -24.583 -19.176 1.00 27.19 656 LEU A C 1
ATOM 4940 O O . LEU A 1 656 ? 57.110 -24.197 -18.810 1.00 27.19 656 LEU A O 1
ATOM 4944 N N . GLN A 1 657 ? 55.324 -25.551 -18.560 1.00 24.83 657 GLN A N 1
ATOM 4945 C CA . GLN A 1 657 ? 55.883 -26.804 -18.021 1.00 24.83 657 GLN A CA 1
ATOM 4946 C C . GLN A 1 657 ? 54.802 -27.546 -17.225 1.00 24.83 657 GLN A C 1
ATOM 4948 O O . GLN A 1 657 ? 54.407 -27.135 -16.140 1.00 24.83 657 GLN A O 1
ATOM 4953 N N . VAL A 1 658 ? 54.356 -28.677 -17.769 1.00 34.34 658 VAL A N 1
ATOM 4954 C CA . VAL A 1 658 ? 53.701 -29.734 -16.993 1.00 34.34 658 VAL A CA 1
ATOM 4955 C C . VAL A 1 658 ? 54.809 -30.518 -16.292 1.00 34.34 658 VAL A C 1
ATOM 4957 O O . VAL A 1 658 ? 55.730 -30.982 -16.969 1.00 34.34 658 VAL A O 1
ATOM 4960 N N . PRO A 1 659 ? 54.741 -30.673 -14.961 1.00 26.61 659 PRO A N 1
ATOM 4961 C CA . PRO A 1 659 ? 54.874 -32.029 -14.436 1.00 26.61 659 PRO A CA 1
ATOM 4962 C C . PRO A 1 659 ? 53.979 -32.320 -13.219 1.00 26.61 659 PRO A C 1
ATOM 4964 O O . PRO A 1 659 ? 53.790 -31.483 -12.347 1.00 26.61 659 PRO A O 1
ATOM 4967 N N . GLY A 1 660 ? 53.542 -33.580 -13.140 1.00 24.52 660 GLY A N 1
ATOM 4968 C CA . GLY A 1 660 ? 53.491 -34.326 -11.881 1.00 24.52 660 GLY A CA 1
ATOM 4969 C C . GLY A 1 660 ? 52.249 -34.161 -11.010 1.00 24.52 660 GLY A C 1
ATOM 4970 O O . GLY A 1 660 ? 52.128 -33.218 -10.240 1.00 24.52 660 GLY A O 1
ATOM 4971 N N . HIS A 1 661 ? 51.389 -35.180 -11.052 1.00 35.28 661 HIS A N 1
ATOM 4972 C CA . HIS A 1 661 ? 50.651 -35.629 -9.872 1.00 35.28 661 HIS A CA 1
ATOM 4973 C C . HIS A 1 661 ? 51.606 -35.746 -8.675 1.00 35.28 661 HIS A C 1
ATOM 4975 O O . HIS A 1 661 ? 52.589 -36.462 -8.809 1.00 35.28 661 HIS A O 1
ATOM 4981 N N . ASP A 1 662 ? 51.298 -35.107 -7.539 1.00 25.00 662 ASP A N 1
ATOM 4982 C CA . ASP A 1 662 ? 51.530 -35.684 -6.207 1.00 25.00 662 ASP A CA 1
ATOM 4983 C C . ASP A 1 662 ? 50.834 -34.905 -5.072 1.00 25.00 662 ASP A C 1
ATOM 4985 O O . ASP A 1 662 ? 50.746 -33.678 -5.054 1.00 25.00 662 ASP A O 1
ATOM 4989 N N . ASN A 1 663 ? 50.311 -35.685 -4.124 1.00 33.12 663 ASN A N 1
ATOM 4990 C CA . ASN A 1 663 ? 49.647 -35.302 -2.876 1.00 33.12 663 ASN A CA 1
ATOM 4991 C C . ASN A 1 663 ? 50.557 -34.497 -1.939 1.00 33.12 663 ASN A C 1
ATOM 4993 O O . ASN A 1 663 ? 51.510 -35.088 -1.441 1.00 33.12 663 ASN A O 1
ATOM 4997 N N . ILE A 1 664 ? 50.191 -33.270 -1.529 1.00 24.86 664 ILE A N 1
ATOM 4998 C CA . ILE A 1 664 ? 50.673 -32.679 -0.260 1.00 24.86 664 ILE A CA 1
ATOM 4999 C C . ILE A 1 664 ? 49.609 -31.766 0.397 1.00 24.86 664 ILE A C 1
ATOM 5001 O O . ILE A 1 664 ? 49.321 -30.674 -0.075 1.00 24.86 664 ILE A O 1
ATOM 5005 N N . GLY A 1 665 ? 49.058 -32.255 1.516 1.00 23.50 665 GLY A N 1
ATOM 5006 C CA . GLY A 1 665 ? 48.805 -31.555 2.791 1.00 23.50 665 GLY A CA 1
ATOM 5007 C C . GLY A 1 665 ? 48.135 -30.172 2.831 1.00 23.50 665 GLY A C 1
ATOM 5008 O O . GLY A 1 665 ? 48.772 -29.152 2.593 1.00 23.50 66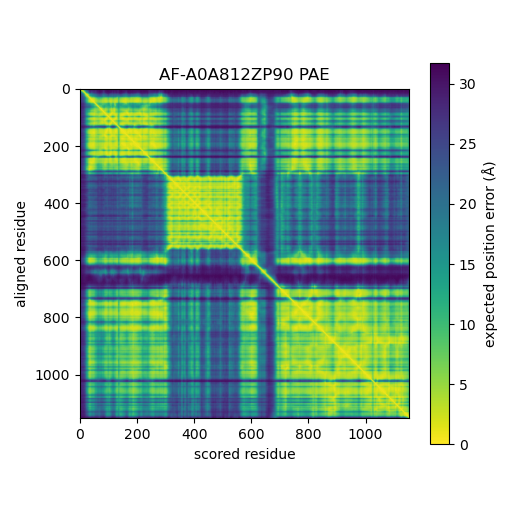5 GLY A O 1
ATOM 5009 N N . MET A 1 666 ? 46.901 -30.127 3.347 1.00 22.77 666 MET A N 1
ATOM 5010 C CA . MET A 1 666 ? 46.314 -28.913 3.933 1.00 22.77 666 MET A CA 1
ATOM 5011 C C . MET A 1 666 ? 46.998 -28.543 5.263 1.00 22.77 666 MET A C 1
ATOM 5013 O O . MET A 1 666 ? 47.066 -29.399 6.149 1.00 22.77 666 MET A O 1
ATOM 5017 N N . PRO A 1 667 ? 47.404 -27.278 5.484 1.00 25.25 667 PRO A N 1
ATOM 5018 C CA . PRO A 1 667 ? 47.675 -26.765 6.817 1.00 25.25 667 PRO A CA 1
ATOM 5019 C C . PRO A 1 667 ? 46.427 -26.090 7.402 1.00 25.25 667 PRO A C 1
ATOM 5021 O O . PRO A 1 667 ? 45.884 -25.129 6.857 1.00 25.25 667 PRO A O 1
ATOM 5024 N N . ASN A 1 668 ? 46.013 -26.596 8.561 1.00 27.55 668 ASN A N 1
ATOM 5025 C CA . ASN A 1 668 ? 45.094 -25.949 9.489 1.00 27.55 668 ASN A CA 1
ATOM 5026 C C . ASN A 1 668 ? 45.689 -24.633 10.010 1.00 27.55 668 ASN A C 1
ATOM 5028 O O . ASN A 1 668 ? 46.808 -24.633 10.522 1.00 27.55 668 ASN A O 1
ATOM 5032 N N . GLY A 1 669 ? 44.909 -23.549 9.995 1.00 26.70 669 GLY A N 1
ATOM 5033 C CA . GLY A 1 669 ? 45.211 -22.376 10.818 1.00 26.70 669 GLY A CA 1
ATOM 5034 C C . GLY A 1 669 ? 44.658 -21.052 10.306 1.00 26.70 669 GLY A C 1
ATOM 5035 O O . GLY A 1 669 ? 45.414 -20.271 9.748 1.00 26.70 669 GLY A O 1
ATOM 5036 N N . CYS A 1 670 ? 43.375 -20.765 10.562 1.00 23.03 670 CYS A N 1
ATOM 5037 C CA . CYS A 1 670 ? 42.908 -19.396 10.840 1.00 23.03 670 CYS A CA 1
ATOM 5038 C C . CYS A 1 670 ? 41.490 -19.392 11.451 1.00 23.03 670 CYS A C 1
ATOM 5040 O O . CYS A 1 670 ? 40.551 -18.811 10.916 1.00 23.03 670 CYS A O 1
ATOM 5042 N N . GLU A 1 671 ? 41.312 -20.056 12.594 1.00 25.72 671 GLU A N 1
ATOM 5043 C CA . GLU A 1 671 ? 40.185 -19.779 13.490 1.00 25.72 671 GLU A CA 1
ATOM 5044 C C . GLU A 1 671 ? 40.667 -18.827 14.586 1.00 25.72 671 GLU A C 1
ATOM 5046 O O . GLU A 1 671 ? 41.371 -19.259 15.497 1.00 25.72 671 GLU A O 1
ATOM 5051 N N . ARG A 1 672 ? 40.305 -17.539 14.485 1.00 25.81 672 ARG A N 1
ATOM 5052 C CA . ARG A 1 672 ? 39.988 -16.618 15.603 1.00 25.81 672 ARG A CA 1
ATOM 5053 C C . ARG A 1 672 ? 39.895 -15.177 15.096 1.00 25.81 672 ARG A C 1
ATOM 5055 O O . ARG A 1 672 ? 40.904 -14.504 14.975 1.00 25.81 672 ARG A O 1
ATOM 5062 N N . GLN A 1 673 ? 38.659 -14.722 14.881 1.00 26.86 673 GLN A N 1
ATOM 5063 C CA . GLN A 1 673 ? 38.100 -13.396 15.227 1.00 26.86 673 GLN A CA 1
ATOM 5064 C C . GLN A 1 673 ? 36.991 -12.996 14.244 1.00 26.86 673 GLN A C 1
ATOM 5066 O O . GLN A 1 673 ? 37.141 -12.124 13.399 1.00 26.86 673 GLN A O 1
ATOM 5071 N N . CYS A 1 674 ? 35.812 -13.592 14.424 1.00 23.55 674 CYS A N 1
ATOM 5072 C CA . CYS A 1 674 ? 34.555 -12.944 14.058 1.00 23.55 674 CYS A CA 1
ATOM 5073 C C . CYS A 1 674 ? 33.562 -13.173 15.203 1.00 23.55 674 CYS A C 1
ATOM 5075 O O . CYS A 1 674 ? 32.720 -14.068 15.190 1.00 23.55 674 CYS A O 1
ATOM 5077 N N . GLY A 1 675 ? 33.758 -12.422 16.287 1.00 24.36 675 GLY A N 1
ATOM 5078 C CA . GLY A 1 675 ? 32.874 -12.436 17.442 1.00 24.36 675 GLY A CA 1
ATOM 5079 C C . GLY A 1 675 ? 31.641 -11.571 17.191 1.00 24.36 675 GLY A C 1
ATOM 5080 O O . GLY A 1 675 ? 31.771 -10.366 16.999 1.00 24.36 675 GLY A O 1
ATOM 5081 N N . LYS A 1 676 ? 30.463 -12.198 17.326 1.00 24.17 676 LYS A N 1
ATOM 5082 C CA . LYS A 1 676 ? 29.100 -11.626 17.410 1.00 24.17 676 LYS A CA 1
ATOM 5083 C C . LYS A 1 676 ? 28.331 -11.466 16.093 1.00 24.17 676 LYS A C 1
ATOM 5085 O O . LYS A 1 676 ? 27.769 -10.414 15.797 1.00 24.17 676 LYS A O 1
ATOM 5090 N N . THR A 1 677 ? 28.112 -12.583 15.405 1.00 23.94 677 THR A N 1
ATOM 5091 C CA . THR A 1 677 ? 26.842 -12.799 14.702 1.00 23.94 677 THR A CA 1
ATOM 5092 C C . THR A 1 677 ? 25.709 -12.848 15.733 1.00 23.94 677 THR A C 1
ATOM 5094 O O . THR A 1 677 ? 25.622 -13.750 16.566 1.00 23.94 677 THR A O 1
ATOM 5097 N N . ARG A 1 678 ? 24.814 -11.851 15.713 1.00 24.45 678 ARG A N 1
ATOM 5098 C CA . ARG A 1 678 ? 23.499 -11.971 16.358 1.00 24.45 678 ARG A CA 1
ATOM 5099 C C . ARG A 1 678 ? 22.786 -13.155 15.704 1.00 24.45 678 ARG A C 1
ATOM 5101 O O . ARG A 1 678 ? 22.309 -13.026 14.578 1.00 24.45 678 ARG A O 1
ATOM 5108 N N . GLN A 1 679 ? 22.694 -14.282 16.408 1.00 23.14 679 GLN A N 1
ATOM 5109 C CA . GLN A 1 679 ? 21.733 -15.336 16.096 1.00 23.14 679 GLN A CA 1
ATOM 5110 C C . GLN A 1 679 ? 20.338 -14.700 16.055 1.00 23.14 679 GLN A C 1
ATOM 5112 O O . GLN A 1 679 ? 19.732 -14.405 17.085 1.00 23.14 679 GLN A O 1
ATOM 5117 N N . ARG A 1 680 ? 19.824 -14.443 14.850 1.00 24.45 680 ARG A N 1
ATOM 5118 C CA . ARG A 1 680 ? 18.386 -14.294 14.651 1.00 24.45 680 ARG A CA 1
ATOM 5119 C C . ARG A 1 680 ? 17.801 -15.681 14.868 1.00 24.45 680 ARG A C 1
ATOM 5121 O O . ARG A 1 680 ? 17.980 -16.558 14.034 1.00 24.45 680 ARG A O 1
ATOM 5128 N N . SER A 1 681 ? 17.147 -15.875 16.003 1.00 23.58 681 SER A N 1
ATOM 5129 C CA . SER A 1 681 ? 16.372 -17.070 16.312 1.00 23.58 681 SER A CA 1
ATOM 5130 C C . SER A 1 681 ? 15.348 -17.335 15.192 1.00 23.58 681 SER A C 1
ATOM 5132 O O . SER A 1 681 ? 14.448 -16.514 14.984 1.00 23.58 681 SER A O 1
ATOM 5134 N N . PRO A 1 682 ? 15.436 -18.458 14.451 1.00 28.95 682 PRO A N 1
ATOM 5135 C CA . PRO A 1 682 ? 14.417 -18.852 13.491 1.00 28.95 682 PRO A CA 1
ATOM 5136 C C . PRO A 1 682 ? 13.292 -19.532 14.273 1.00 28.95 682 PRO A C 1
ATOM 5138 O O . PRO A 1 682 ? 13.164 -20.747 14.316 1.00 28.95 682 PRO A O 1
ATOM 5141 N N . GLY A 1 683 ? 12.507 -18.726 14.978 1.00 25.08 683 GLY A N 1
ATOM 5142 C CA . GLY A 1 683 ? 11.423 -19.202 15.825 1.00 25.08 683 GLY A CA 1
ATOM 5143 C C . GLY A 1 683 ? 10.224 -18.284 15.711 1.00 25.08 683 GLY A C 1
ATOM 5144 O O . GLY A 1 683 ? 9.839 -17.642 16.686 1.00 25.08 683 GLY A O 1
ATOM 5145 N N . ARG A 1 684 ? 9.608 -18.185 14.524 1.00 31.05 684 ARG A N 1
ATOM 5146 C CA . ARG A 1 684 ? 8.217 -17.716 14.483 1.00 31.05 684 ARG A CA 1
ATOM 5147 C C . ARG A 1 684 ? 7.389 -18.789 15.186 1.00 31.05 684 ARG A C 1
ATOM 5149 O O . ARG A 1 684 ? 7.088 -19.815 14.586 1.00 31.05 684 ARG A O 1
ATOM 5156 N N . ARG A 1 685 ? 7.049 -18.548 16.461 1.00 29.47 685 ARG A N 1
ATOM 5157 C CA . ARG A 1 685 ? 6.001 -19.294 17.171 1.00 29.47 685 ARG A CA 1
ATOM 5158 C C . ARG A 1 685 ? 4.809 -19.404 16.227 1.00 29.47 685 ARG A C 1
ATOM 5160 O O . ARG A 1 685 ? 4.343 -18.383 15.713 1.00 29.47 685 ARG A O 1
ATOM 5167 N N . TYR A 1 686 ? 4.348 -20.627 15.991 1.00 34.16 686 TYR A N 1
ATOM 5168 C CA . TYR A 1 686 ? 3.055 -20.860 15.371 1.00 34.16 686 TYR A CA 1
ATOM 5169 C C . TYR A 1 686 ? 2.021 -20.023 16.137 1.00 34.16 686 TYR A C 1
ATOM 5171 O O . TYR A 1 686 ? 1.809 -20.222 17.333 1.00 34.16 686 TYR A O 1
ATOM 5179 N N . ARG A 1 687 ? 1.443 -19.015 15.476 1.00 33.69 687 ARG A N 1
ATOM 5180 C CA . ARG A 1 687 ? 0.250 -18.344 15.988 1.00 33.69 687 ARG A CA 1
ATOM 5181 C C . ARG A 1 687 ? -0.903 -19.256 15.619 1.00 33.69 687 ARG A C 1
ATOM 5183 O O . ARG A 1 687 ? -1.137 -19.461 14.428 1.00 33.69 687 ARG A O 1
ATOM 5190 N N . ALA A 1 688 ? -1.586 -19.807 16.620 1.00 30.53 688 ALA A N 1
ATOM 5191 C CA . ALA A 1 688 ? -2.875 -20.440 16.389 1.00 30.53 688 ALA A CA 1
ATOM 5192 C C . ALA A 1 688 ? -3.738 -19.498 15.533 1.00 30.53 688 ALA A C 1
ATOM 5194 O O . ALA A 1 688 ? -3.666 -18.280 15.752 1.00 30.53 688 ALA A O 1
ATOM 5195 N N . PRO A 1 689 ? -4.488 -20.008 14.534 1.00 36.03 689 PRO A N 1
ATOM 5196 C CA . PRO A 1 689 ? -5.486 -19.192 13.865 1.00 36.03 689 PRO A CA 1
ATOM 5197 C C . PRO A 1 689 ? -6.327 -18.552 14.963 1.00 36.03 689 PRO A C 1
ATOM 5199 O O . PRO A 1 689 ? -6.761 -19.240 15.890 1.00 36.03 689 PRO A O 1
ATOM 5202 N N . ALA A 1 690 ? -6.434 -17.224 14.923 1.00 41.16 690 ALA A N 1
ATOM 5203 C CA . ALA A 1 690 ? -7.247 -16.511 15.887 1.00 41.16 690 ALA A CA 1
ATOM 5204 C C . ALA A 1 690 ? -8.651 -17.109 15.794 1.00 41.16 690 ALA A C 1
ATOM 5206 O O . ALA A 1 690 ? -9.240 -17.116 14.710 1.00 41.16 690 ALA A O 1
ATOM 5207 N N . LEU A 1 691 ? -9.141 -17.666 16.905 1.00 42.12 691 LEU A N 1
ATOM 5208 C CA . LEU A 1 691 ? -10.559 -17.967 17.031 1.00 42.12 691 LEU A CA 1
ATOM 5209 C C . LEU A 1 691 ? -11.285 -16.669 16.696 1.00 42.12 691 LEU A C 1
ATOM 5211 O O . LEU A 1 691 ? -10.899 -15.607 17.195 1.00 42.12 691 LEU A O 1
ATOM 5215 N N . LEU A 1 692 ? -12.242 -16.740 15.774 1.00 51.00 692 LEU A N 1
ATOM 5216 C CA . LEU A 1 692 ? -13.026 -15.564 15.433 1.00 51.00 692 LEU A CA 1
ATOM 5217 C C . LEU A 1 692 ? -13.687 -15.071 16.718 1.00 51.00 692 LEU A C 1
ATOM 5219 O O . LEU A 1 692 ? -14.196 -15.895 17.484 1.00 51.00 692 LEU A O 1
ATOM 5223 N N . PRO A 1 693 ? -13.604 -13.766 17.003 1.00 56.41 693 PRO A N 1
ATOM 5224 C CA . PRO A 1 693 ? -14.203 -13.230 18.206 1.00 56.41 693 PRO A CA 1
ATOM 5225 C C . PRO A 1 693 ? -15.706 -13.498 18.166 1.00 56.41 693 PRO A C 1
ATOM 5227 O O . PRO A 1 693 ? -16.365 -13.158 17.189 1.00 56.41 693 PRO A O 1
ATOM 5230 N N . SER A 1 694 ? -16.240 -14.106 19.225 1.00 58.88 694 SER A N 1
ATOM 5231 C CA . SER A 1 694 ? -17.677 -14.060 19.484 1.00 58.88 694 SER A CA 1
ATOM 5232 C C . SER A 1 694 ? -17.993 -12.620 19.870 1.00 58.88 694 SER A C 1
ATOM 5234 O O . SER A 1 694 ? -17.504 -12.153 20.901 1.00 58.88 694 SER A O 1
ATOM 5236 N N . LEU A 1 695 ? -18.734 -11.899 19.032 1.00 67.06 695 LEU A N 1
ATOM 5237 C CA . LEU A 1 695 ? -19.080 -10.508 19.302 1.00 67.06 695 LEU A CA 1
ATOM 5238 C C . LEU A 1 695 ? -20.343 -10.449 20.170 1.00 67.06 695 LEU A C 1
ATOM 5240 O O . LEU A 1 695 ? -21.317 -11.163 19.945 1.00 67.06 695 LEU A O 1
ATOM 5244 N N . THR A 1 696 ? -20.317 -9.615 21.204 1.00 58.16 696 THR A N 1
ATOM 5245 C CA . THR A 1 696 ? -21.464 -9.399 22.092 1.00 58.16 696 THR A CA 1
ATOM 5246 C C . THR A 1 696 ? -22.533 -8.561 21.379 1.00 58.16 696 THR A C 1
ATOM 5248 O O . THR A 1 696 ? -22.221 -7.555 20.745 1.00 58.16 696 THR A O 1
ATOM 5251 N N . GLY A 1 697 ? -23.803 -8.977 21.463 1.00 53.88 697 GLY A N 1
ATOM 5252 C CA . GLY A 1 697 ? -24.933 -8.307 20.797 1.00 53.88 697 GLY A CA 1
ATOM 5253 C C . GLY A 1 697 ? -25.345 -8.898 19.443 1.00 53.88 697 GLY A C 1
ATOM 5254 O O . GLY A 1 697 ? -26.339 -8.456 18.871 1.00 53.88 697 GLY A O 1
ATOM 5255 N N . GLU A 1 698 ? -24.637 -9.915 18.947 1.00 54.62 698 GLU A N 1
ATOM 5256 C CA . GLU A 1 698 ? -25.151 -10.777 17.877 1.00 54.62 698 GLU A CA 1
ATOM 5257 C C . GLU A 1 698 ? -26.293 -11.665 18.427 1.00 54.62 698 GLU A C 1
ATOM 5259 O O . GLU A 1 698 ? -26.313 -11.958 19.630 1.00 54.62 698 GLU A O 1
ATOM 5264 N N . PRO A 1 699 ? -27.302 -12.034 17.607 1.00 46.44 699 PRO A N 1
ATOM 5265 C CA . PRO A 1 699 ? -28.430 -12.847 18.065 1.00 46.44 699 PRO A CA 1
ATOM 5266 C C . PRO A 1 699 ? -27.927 -14.120 18.753 1.00 46.44 699 PRO A C 1
ATOM 5268 O O . PRO A 1 699 ? -26.923 -14.683 18.336 1.00 46.44 699 PRO A O 1
ATOM 5271 N N . GLY A 1 700 ? -28.627 -14.590 19.793 1.00 44.94 700 GLY A N 1
ATOM 5272 C CA . GLY A 1 700 ? -28.208 -15.717 20.646 1.00 44.94 700 GLY A CA 1
ATOM 5273 C C . GLY A 1 700 ? -28.113 -17.100 19.972 1.00 44.94 700 GLY A C 1
ATOM 5274 O O . GLY A 1 700 ? -28.177 -18.109 20.669 1.00 44.94 700 GLY A O 1
ATOM 5275 N N . GLY A 1 701 ? -28.002 -17.161 18.642 1.00 45.19 701 GLY A N 1
ATOM 5276 C CA . GLY A 1 701 ? -27.748 -18.362 17.848 1.00 45.19 701 GLY A CA 1
ATOM 5277 C C . GLY A 1 701 ? -26.293 -18.452 17.353 1.00 45.19 701 GLY A C 1
ATOM 5278 O O . GLY A 1 701 ? -25.513 -17.518 17.526 1.00 45.19 701 GLY A O 1
ATOM 5279 N N . PRO A 1 702 ? -25.895 -19.583 16.744 1.00 42.84 702 PRO A N 1
ATOM 5280 C CA . PRO A 1 702 ? -24.540 -19.782 16.238 1.00 42.84 702 PRO A CA 1
ATOM 5281 C C . PRO A 1 702 ? -24.230 -18.838 15.068 1.00 42.84 702 PRO A C 1
ATOM 5283 O O . PRO A 1 702 ? -24.945 -18.824 14.068 1.00 42.84 702 PRO A O 1
ATOM 5286 N N . VAL A 1 703 ? -23.129 -18.094 15.183 1.00 56.97 703 VAL A N 1
ATOM 5287 C CA . VAL A 1 703 ? -22.652 -17.134 14.179 1.00 56.97 703 VAL A CA 1
ATOM 5288 C C . VAL A 1 703 ? -21.511 -17.764 13.376 1.00 56.97 703 VAL A C 1
ATOM 5290 O O . VAL A 1 703 ? -20.567 -18.321 13.945 1.00 56.97 703 VAL A O 1
ATOM 5293 N N . THR A 1 704 ? -21.590 -17.729 12.046 1.00 59.56 704 THR A N 1
ATOM 5294 C CA . THR A 1 704 ? -20.525 -18.251 11.179 1.00 59.56 704 THR A CA 1
ATOM 5295 C C . THR A 1 704 ? -19.365 -17.262 11.036 1.00 59.56 704 THR A C 1
ATOM 5297 O O . THR A 1 704 ? -19.461 -16.085 11.376 1.00 59.56 704 THR A O 1
ATOM 5300 N N . LYS A 1 705 ? -18.232 -17.726 10.491 1.00 64.94 705 LYS A N 1
ATOM 5301 C CA . LYS A 1 705 ? -17.110 -16.841 10.142 1.00 64.94 705 LYS A CA 1
ATOM 5302 C C . LYS A 1 705 ? -17.536 -15.747 9.170 1.00 64.94 705 LYS A C 1
ATOM 5304 O O . LYS A 1 705 ? -17.042 -14.624 9.251 1.00 64.94 705 LYS A O 1
ATOM 5309 N N . GLU A 1 706 ? -18.391 -16.125 8.233 1.00 72.38 706 GLU A N 1
ATOM 5310 C CA . GLU A 1 706 ? -18.935 -15.248 7.216 1.00 72.38 706 GLU A CA 1
ATOM 5311 C C . GLU A 1 706 ? -19.823 -14.179 7.866 1.00 72.38 706 GLU A C 1
ATOM 5313 O O . GLU A 1 706 ? -19.612 -12.998 7.611 1.00 72.38 706 GLU A O 1
ATOM 5318 N N . ASP A 1 707 ? -20.694 -14.569 8.802 1.00 70.44 707 ASP A N 1
ATOM 5319 C CA . ASP A 1 707 ? -21.562 -13.641 9.538 1.00 70.44 707 ASP A CA 1
ATOM 5320 C C . ASP A 1 707 ? -20.765 -12.618 10.366 1.00 70.44 707 ASP A C 1
ATOM 5322 O O . ASP A 1 707 ? -21.061 -11.425 10.312 1.00 70.44 707 ASP A O 1
ATOM 5326 N N . VAL A 1 708 ? -19.708 -13.048 11.072 1.00 75.31 708 VAL A N 1
ATOM 5327 C CA . VAL A 1 708 ? -18.816 -12.131 11.814 1.00 75.31 708 VAL A CA 1
ATOM 5328 C C . VAL A 1 708 ? -18.100 -11.168 10.857 1.00 75.31 708 VAL A C 1
ATOM 5330 O O . VAL A 1 708 ? -17.980 -9.974 11.133 1.00 75.31 708 VAL A O 1
ATOM 5333 N N . ALA A 1 709 ? -17.604 -11.660 9.717 1.00 79.81 709 ALA A N 1
ATOM 5334 C CA . ALA A 1 709 ? -16.945 -10.810 8.726 1.00 79.81 709 ALA A CA 1
ATOM 5335 C C . ALA A 1 709 ? -17.920 -9.776 8.133 1.00 79.81 709 ALA A C 1
ATOM 5337 O O . ALA A 1 709 ? -17.569 -8.602 7.988 1.00 79.81 709 ALA A O 1
ATOM 5338 N N . ASP A 1 710 ? -19.150 -10.193 7.839 1.00 82.62 710 ASP A N 1
ATOM 5339 C CA . ASP A 1 710 ? -20.202 -9.329 7.310 1.00 82.62 710 ASP A CA 1
ATOM 5340 C C . ASP A 1 710 ? -20.679 -8.313 8.367 1.00 82.62 710 ASP A C 1
ATOM 5342 O O . ASP A 1 710 ? -20.931 -7.153 8.025 1.00 82.62 710 ASP A O 1
ATOM 5346 N N . SER A 1 711 ? -20.707 -8.680 9.657 1.00 85.12 711 SER A N 1
ATOM 5347 C CA . SER A 1 711 ? -21.014 -7.751 10.754 1.00 85.12 711 SER A CA 1
ATOM 5348 C C . SER A 1 711 ? -19.932 -6.675 10.919 1.00 85.12 711 SER A C 1
ATOM 5350 O O . SER A 1 711 ? -20.259 -5.497 11.089 1.00 85.12 711 SER A O 1
ATOM 5352 N N . PHE A 1 712 ? -18.651 -7.027 10.751 1.00 87.69 712 PHE A N 1
ATOM 5353 C CA . PHE A 1 712 ? -17.569 -6.042 10.657 1.00 87.69 712 PHE A CA 1
ATOM 5354 C C . PHE A 1 712 ? -17.705 -5.125 9.439 1.00 87.69 712 PHE A C 1
ATOM 5356 O O . PHE A 1 712 ? -17.501 -3.919 9.583 1.00 87.69 712 PHE A O 1
ATOM 5363 N N . GLY A 1 713 ? -18.070 -5.663 8.269 1.00 89.19 713 GLY A N 1
ATOM 5364 C CA . GLY A 1 713 ? -18.336 -4.859 7.071 1.00 89.19 713 GLY A CA 1
ATOM 5365 C C . GLY A 1 713 ? -19.383 -3.774 7.338 1.00 89.19 713 GLY A C 1
ATOM 5366 O O . GLY A 1 713 ? -19.107 -2.590 7.164 1.00 89.19 713 GLY A O 1
ATOM 5367 N N . LYS A 1 714 ? -20.538 -4.157 7.897 1.00 90.69 714 LYS A N 1
ATOM 5368 C CA . LYS A 1 714 ? -21.606 -3.214 8.281 1.00 90.69 714 LYS A CA 1
ATOM 5369 C C . LYS A 1 714 ? -21.144 -2.190 9.318 1.00 90.69 714 LYS A C 1
ATOM 5371 O O . LYS A 1 714 ? -21.472 -1.012 9.210 1.00 90.69 714 LYS A O 1
ATOM 5376 N N . TYR A 1 715 ? -20.371 -2.620 10.315 1.00 90.88 715 TYR A N 1
ATOM 5377 C CA . TYR A 1 715 ? -19.856 -1.723 11.349 1.00 90.88 715 TYR A CA 1
ATOM 5378 C C . TYR A 1 715 ? -18.899 -0.664 10.781 1.00 90.88 715 TYR A C 1
ATOM 5380 O O . TYR A 1 715 ? -19.012 0.515 11.118 1.00 90.88 715 TYR A O 1
ATOM 5388 N N . PHE A 1 716 ? -17.967 -1.057 9.908 1.00 90.50 716 PHE A N 1
ATOM 5389 C CA . PHE A 1 716 ? -17.026 -0.120 9.288 1.00 90.50 716 PHE A CA 1
ATOM 5390 C C . PHE A 1 716 ? -17.711 0.824 8.292 1.00 90.50 716 PHE A C 1
ATOM 5392 O O . PHE A 1 716 ? -17.305 1.983 8.181 1.00 90.50 716 PHE A O 1
ATOM 5399 N N . ALA A 1 717 ? -18.798 0.382 7.649 1.00 92.00 717 ALA A N 1
ATOM 5400 C CA . ALA A 1 717 ? -19.574 1.197 6.717 1.00 92.00 717 ALA A CA 1
ATOM 5401 C C . ALA A 1 717 ? -20.117 2.479 7.361 1.00 92.00 717 ALA A C 1
ATOM 5403 O O . ALA A 1 717 ? -20.198 3.503 6.690 1.00 92.00 717 ALA A O 1
ATOM 5404 N N . ILE A 1 718 ? -20.398 2.463 8.669 1.00 90.88 718 ILE A N 1
ATOM 5405 C CA . ILE A 1 718 ? -20.879 3.637 9.411 1.00 90.88 718 ILE A CA 1
ATOM 5406 C C . ILE A 1 718 ? -19.868 4.790 9.345 1.00 90.88 718 ILE A C 1
ATOM 5408 O O . ILE A 1 718 ? -20.243 5.925 9.061 1.00 90.88 718 ILE A O 1
ATOM 5412 N N . ALA A 1 719 ? -18.582 4.514 9.593 1.00 86.69 719 ALA A N 1
ATOM 5413 C CA . ALA A 1 719 ? -17.551 5.556 9.634 1.00 86.69 719 ALA A CA 1
ATOM 5414 C C . ALA A 1 719 ? -17.241 6.115 8.234 1.00 86.69 719 ALA A C 1
ATOM 5416 O O . ALA A 1 719 ? -17.020 7.311 8.077 1.00 86.69 719 ALA A O 1
ATOM 5417 N N . GLU A 1 720 ? -17.264 5.254 7.214 1.00 89.56 720 GLU A N 1
ATOM 5418 C CA . GLU A 1 720 ? -17.012 5.621 5.812 1.00 89.56 720 GLU A CA 1
ATOM 5419 C C . GLU A 1 720 ? -18.260 6.148 5.081 1.00 89.56 720 GLU A C 1
ATOM 5421 O O . GLU A 1 720 ? -18.192 6.490 3.893 1.00 89.56 720 GLU A O 1
ATOM 5426 N N . ARG A 1 721 ? -19.405 6.193 5.783 1.00 91.56 721 ARG A N 1
ATOM 5427 C CA . ARG A 1 721 ? -20.733 6.497 5.228 1.00 91.56 721 ARG A CA 1
ATOM 5428 C C . ARG A 1 721 ? -21.005 5.666 3.966 1.00 91.56 721 ARG A C 1
ATOM 5430 O O . ARG A 1 721 ? -21.433 6.191 2.939 1.00 91.56 721 ARG A O 1
ATOM 5437 N N . ALA A 1 722 ? -20.633 4.388 4.019 1.00 92.75 722 ALA A N 1
ATOM 5438 C CA . ALA A 1 722 ? -20.611 3.494 2.874 1.00 92.75 722 ALA A CA 1
ATOM 5439 C C . ALA A 1 722 ? -21.952 2.781 2.682 1.00 92.75 722 ALA A C 1
ATOM 5441 O O . ALA A 1 722 ? -22.602 2.392 3.652 1.00 92.75 722 ALA A O 1
ATOM 5442 N N . GLU A 1 723 ? -22.331 2.567 1.426 1.00 92.75 723 GLU A N 1
ATOM 5443 C CA . GLU A 1 723 ? -23.564 1.866 1.053 1.00 92.75 723 GLU A CA 1
ATOM 5444 C C . GLU A 1 723 ? -23.245 0.551 0.333 1.00 92.75 723 GLU A C 1
ATOM 5446 O O . GLU A 1 723 ? -22.276 0.505 -0.431 1.00 92.75 723 GLU A O 1
ATOM 5451 N N . PRO A 1 724 ? -24.020 -0.522 0.572 1.00 93.31 724 PRO A N 1
ATOM 5452 C CA . PRO A 1 724 ? -23.833 -1.785 -0.128 1.00 93.31 724 PRO A CA 1
ATOM 5453 C C . PRO A 1 724 ? -24.240 -1.660 -1.604 1.00 93.31 724 PRO A C 1
ATOM 5455 O O . PRO A 1 724 ? -25.260 -1.058 -1.933 1.00 93.31 724 PRO A O 1
ATOM 5458 N N . LEU A 1 725 ? -23.443 -2.256 -2.488 1.00 91.56 725 LEU A N 1
ATOM 5459 C CA . LEU A 1 725 ? -23.686 -2.363 -3.924 1.00 91.56 725 LEU A CA 1
ATOM 5460 C C . LEU A 1 725 ? -23.295 -3.773 -4.397 1.00 91.56 725 LEU A C 1
ATOM 5462 O O . LEU A 1 725 ? -22.216 -4.246 -4.025 1.00 91.56 725 LEU A O 1
ATOM 5466 N N . PRO A 1 726 ? -24.092 -4.452 -5.242 1.00 88.56 726 PRO A N 1
ATOM 5467 C CA . PRO A 1 726 ? -23.690 -5.730 -5.819 1.00 88.56 726 PRO A CA 1
ATOM 5468 C C . PRO A 1 726 ? -22.334 -5.633 -6.531 1.00 88.56 726 PRO A C 1
ATOM 5470 O O . PRO A 1 726 ? -22.090 -4.717 -7.321 1.00 88.56 726 PRO A O 1
ATOM 5473 N N . VAL A 1 727 ? -21.443 -6.602 -6.293 1.00 84.56 727 VAL A N 1
ATOM 5474 C CA . VAL A 1 727 ? -20.085 -6.592 -6.880 1.00 84.56 727 VAL A CA 1
ATOM 5475 C C . VAL A 1 727 ? -20.124 -6.579 -8.416 1.00 84.56 727 VAL A C 1
ATOM 5477 O O . VAL A 1 727 ? -19.254 -5.984 -9.048 1.00 84.56 727 VAL A O 1
ATOM 5480 N N . SER A 1 728 ? -21.141 -7.185 -9.033 1.00 79.75 728 SER A N 1
ATOM 5481 C CA . SER A 1 728 ? -21.359 -7.146 -10.486 1.00 79.75 728 SER A CA 1
ATOM 5482 C C . SER A 1 728 ? -21.630 -5.731 -11.010 1.00 79.75 728 SER A C 1
ATOM 5484 O O . SER A 1 728 ? -21.114 -5.356 -12.061 1.00 79.75 728 SER A O 1
ATOM 5486 N N . GLU A 1 729 ? -22.393 -4.922 -10.274 1.00 84.31 729 GLU A N 1
ATOM 5487 C CA . GLU A 1 729 ? -22.709 -3.540 -10.653 1.00 84.31 729 GLU A CA 1
ATOM 5488 C C . GLU A 1 729 ? -21.510 -2.604 -10.461 1.00 84.31 729 GLU A C 1
ATOM 5490 O O . GLU A 1 729 ? -21.299 -1.682 -11.253 1.00 84.31 729 GLU A O 1
ATOM 5495 N N . LEU A 1 730 ? -20.664 -2.873 -9.462 1.00 83.69 730 LEU A N 1
ATOM 5496 C CA . LEU A 1 730 ? -19.433 -2.119 -9.213 1.00 83.69 730 LEU A CA 1
ATOM 5497 C C . LEU A 1 730 ? -18.477 -2.123 -10.423 1.00 83.69 730 LEU A C 1
ATOM 5499 O O . LEU A 1 730 ? -17.799 -1.130 -10.690 1.00 83.69 730 LEU A O 1
ATOM 5503 N N . VAL A 1 731 ? -18.428 -3.230 -11.170 1.00 76.81 731 VAL A N 1
ATOM 5504 C CA . VAL A 1 731 ? -17.578 -3.369 -12.367 1.00 76.81 731 VAL A CA 1
ATOM 5505 C C . VAL A 1 731 ? -18.180 -2.644 -13.581 1.00 76.81 731 VAL A C 1
ATOM 5507 O O . VAL A 1 731 ? -17.451 -2.197 -14.464 1.00 76.81 731 VAL A O 1
ATOM 5510 N N . GLN A 1 732 ? -19.504 -2.465 -13.609 1.00 71.81 732 GLN A N 1
ATOM 5511 C CA . GLN A 1 732 ? -20.242 -1.865 -14.729 1.00 71.81 732 GLN A CA 1
ATOM 5512 C C . GLN A 1 732 ? -20.435 -0.341 -14.608 1.00 71.81 732 GLN A C 1
ATOM 5514 O O . GLN A 1 732 ? -20.740 0.330 -15.596 1.00 71.81 732 GLN A O 1
ATOM 5519 N N . THR A 1 733 ? -20.264 0.227 -13.412 1.00 59.69 733 THR A N 1
ATOM 5520 C CA . THR A 1 733 ? -20.683 1.602 -13.073 1.00 59.69 733 THR A CA 1
ATOM 5521 C C . THR A 1 733 ? -19.704 2.711 -13.463 1.00 59.69 733 THR A C 1
ATOM 5523 O O . THR A 1 733 ? -20.039 3.889 -13.341 1.00 59.69 733 THR A O 1
ATOM 5526 N N . SER A 1 734 ? -18.516 2.406 -13.984 1.00 56.34 734 SER A N 1
ATOM 5527 C CA . SER A 1 734 ? -17.537 3.457 -14.281 1.00 56.34 734 SER A CA 1
ATOM 5528 C C . SER A 1 734 ? -17.749 4.073 -15.666 1.00 56.34 734 SER A C 1
ATOM 5530 O O . SER A 1 734 ? -17.284 3.538 -16.669 1.00 56.34 734 SER A O 1
ATOM 5532 N N . ARG A 1 735 ? -18.398 5.239 -15.751 1.00 53.66 735 ARG A N 1
ATOM 5533 C CA . ARG A 1 735 ? -18.485 6.053 -16.979 1.00 53.66 735 ARG A CA 1
ATOM 5534 C C . ARG A 1 735 ? -17.630 7.312 -16.824 1.00 53.66 735 ARG A C 1
ATOM 5536 O O . ARG A 1 735 ? -17.833 8.071 -15.890 1.00 53.66 735 ARG A O 1
ATOM 5543 N N . SER A 1 736 ? -16.708 7.560 -17.754 1.00 54.47 736 SER A N 1
ATOM 5544 C CA . SER A 1 736 ? -16.145 8.901 -17.964 1.00 54.47 736 SER A CA 1
ATOM 5545 C C . SER A 1 736 ? -16.427 9.289 -19.410 1.00 54.47 736 SER A C 1
ATOM 5547 O O . SER A 1 736 ? -16.016 8.586 -20.329 1.00 54.47 736 SER A O 1
ATOM 5549 N N . ASN A 1 737 ? -17.166 10.384 -19.590 1.00 47.41 737 ASN A N 1
ATOM 5550 C CA . ASN A 1 737 ? -17.506 10.976 -20.890 1.00 47.41 737 ASN A CA 1
ATOM 5551 C C . ASN A 1 737 ? -16.759 12.311 -21.098 1.00 47.41 737 ASN A C 1
ATOM 5553 O O . ASN A 1 737 ? -17.276 13.219 -21.742 1.00 47.41 737 ASN A O 1
ATOM 5557 N N . GLY A 1 738 ? -15.568 12.457 -20.511 1.00 55.09 738 GLY A N 1
ATOM 5558 C CA . GLY A 1 738 ? -14.756 13.666 -20.657 1.00 55.09 738 GLY A CA 1
ATOM 5559 C C . GLY A 1 738 ? -13.969 13.681 -21.968 1.00 55.09 738 GLY A C 1
ATOM 5560 O O . GLY A 1 738 ? -13.510 12.637 -22.434 1.00 55.09 738 GLY A O 1
ATOM 5561 N N . THR A 1 739 ? -13.783 14.865 -22.550 1.00 54.81 739 THR A N 1
ATOM 5562 C CA . THR A 1 739 ? -12.784 15.096 -23.603 1.00 54.81 739 THR A CA 1
ATOM 5563 C C . THR A 1 739 ? -11.380 14.870 -23.041 1.00 54.81 739 THR A C 1
ATOM 5565 O O . THR A 1 739 ? -11.098 15.291 -21.920 1.00 54.81 739 THR A O 1
ATOM 5568 N N . ALA A 1 740 ? -10.502 14.206 -23.803 1.00 58.81 740 ALA A N 1
ATOM 5569 C CA . ALA A 1 740 ? -9.122 13.964 -23.383 1.00 58.81 740 ALA A CA 1
ATOM 5570 C C . ALA A 1 740 ? -8.426 15.311 -23.091 1.00 58.81 740 ALA A C 1
ATOM 5572 O O . ALA A 1 740 ? -8.369 16.153 -23.995 1.00 58.81 740 ALA A O 1
ATOM 5573 N N . PRO A 1 741 ? -7.925 15.548 -21.865 1.00 67.06 741 PRO A N 1
ATOM 5574 C CA . PRO A 1 741 ? -7.236 16.793 -21.549 1.00 67.06 741 PRO A CA 1
ATOM 5575 C C . PRO A 1 741 ? -5.919 16.885 -22.330 1.00 67.06 741 PRO A C 1
ATOM 5577 O O . PRO A 1 741 ? -5.327 15.864 -22.684 1.00 67.06 741 PRO A O 1
ATOM 5580 N N . CYS A 1 742 ? -5.459 18.108 -22.598 1.00 74.88 742 CYS A N 1
ATOM 5581 C CA . CYS A 1 742 ? -4.112 18.339 -23.114 1.00 74.88 742 CYS A CA 1
ATOM 5582 C C . CYS A 1 742 ? -3.139 18.396 -21.933 1.00 74.88 742 CYS A C 1
ATOM 5584 O O . CYS A 1 742 ? -3.310 19.233 -21.047 1.00 74.88 742 CYS A O 1
ATOM 5586 N N . PHE A 1 743 ? -2.132 17.526 -21.920 1.00 78.62 743 PHE A N 1
ATOM 5587 C CA . PHE A 1 743 ? -1.131 17.456 -20.860 1.00 78.62 743 PHE A CA 1
ATOM 5588 C C . PHE A 1 743 ? 0.278 17.708 -21.386 1.00 78.62 743 PHE A C 1
ATOM 5590 O O . PHE A 1 743 ? 0.634 17.322 -22.500 1.00 78.62 743 PHE A O 1
ATOM 5597 N N . ASP A 1 744 ? 1.099 18.293 -20.525 1.00 83.81 744 ASP A N 1
ATOM 5598 C CA . ASP A 1 744 ? 2.545 18.160 -20.624 1.00 83.81 744 ASP A CA 1
ATOM 5599 C C . ASP A 1 744 ? 2.946 16.754 -20.141 1.00 83.81 744 ASP A C 1
ATOM 5601 O O . ASP A 1 744 ? 2.468 16.292 -19.098 1.00 83.81 744 ASP A O 1
ATOM 5605 N N . GLY A 1 745 ? 3.802 16.064 -20.896 1.00 83.75 745 GLY A N 1
ATOM 5606 C CA . GLY A 1 745 ? 4.353 14.762 -20.525 1.00 83.75 745 GLY A CA 1
ATOM 5607 C C . GLY A 1 745 ? 5.082 14.777 -19.178 1.00 83.75 745 GLY A C 1
ATOM 5608 O O . GLY A 1 745 ? 5.060 13.766 -18.473 1.00 83.75 745 GLY A O 1
ATOM 5609 N N . ASP A 1 746 ? 5.636 15.923 -18.770 1.00 84.75 746 ASP A N 1
ATOM 5610 C CA . ASP A 1 746 ? 6.323 16.088 -17.479 1.00 84.75 746 ASP A CA 1
ATOM 5611 C C . ASP A 1 746 ? 5.371 16.047 -16.275 1.00 84.75 746 ASP A C 1
ATOM 5613 O O . ASP A 1 746 ? 5.788 15.822 -15.135 1.00 84.75 746 ASP A O 1
ATOM 5617 N N . ALA A 1 747 ? 4.066 16.185 -16.518 1.00 80.94 747 ALA A N 1
ATOM 5618 C CA . ALA A 1 747 ? 3.050 16.023 -15.489 1.00 80.94 747 ALA A CA 1
ATOM 5619 C C . ALA A 1 747 ? 2.787 14.542 -15.134 1.00 80.94 747 ALA A C 1
ATOM 5621 O O . ALA A 1 747 ? 2.174 14.261 -14.099 1.00 80.94 747 ALA A O 1
ATOM 5622 N N . LEU A 1 748 ? 3.231 13.586 -15.963 1.00 84.56 748 LEU A N 1
ATOM 5623 C CA . LEU A 1 748 ? 3.105 12.151 -15.698 1.00 84.56 748 LEU A CA 1
ATOM 5624 C C . LEU A 1 748 ? 4.302 11.624 -14.885 1.00 84.56 748 LEU A C 1
ATOM 5626 O O . LEU A 1 748 ? 5.423 12.113 -15.025 1.00 84.56 748 LEU A O 1
ATOM 5630 N N . PRO A 1 749 ? 4.118 10.586 -14.044 1.00 88.75 749 PRO A N 1
ATOM 5631 C CA . PRO A 1 749 ? 5.247 9.957 -13.371 1.00 88.75 749 PRO A CA 1
ATOM 5632 C C . PRO A 1 749 ? 6.194 9.325 -14.398 1.00 88.75 749 PRO A C 1
ATOM 5634 O O . PRO A 1 749 ? 5.775 8.551 -15.260 1.00 88.75 749 PRO A O 1
ATOM 5637 N N . THR A 1 750 ? 7.489 9.616 -14.269 1.00 92.62 750 THR A N 1
ATOM 5638 C CA . THR A 1 750 ? 8.519 9.031 -15.132 1.00 92.62 750 THR A CA 1
ATOM 5639 C C . THR A 1 750 ? 8.616 7.518 -14.933 1.00 92.62 750 THR A C 1
ATOM 5641 O O . THR A 1 750 ? 8.300 6.973 -13.868 1.00 92.62 750 THR A O 1
ATOM 5644 N N . LEU A 1 751 ? 9.123 6.815 -15.948 1.00 93.12 751 LEU A N 1
ATOM 5645 C CA . LEU A 1 751 ? 9.313 5.367 -15.877 1.00 93.12 751 LEU A CA 1
ATOM 5646 C C . LEU A 1 751 ? 10.267 4.964 -14.737 1.00 93.12 751 LEU A C 1
ATOM 5648 O O . LEU A 1 751 ? 10.024 3.974 -14.046 1.00 93.12 751 LEU A O 1
ATOM 5652 N N . SER A 1 752 ? 11.306 5.768 -14.476 1.00 95.19 752 SER A N 1
ATOM 5653 C CA . SER A 1 752 ? 12.231 5.544 -13.358 1.00 95.19 752 SER A CA 1
ATOM 5654 C C . SER A 1 752 ? 11.553 5.716 -11.992 1.00 95.19 752 SER A C 1
ATOM 5656 O O . SER A 1 752 ? 11.815 4.934 -11.075 1.00 95.19 752 SER A O 1
ATOM 5658 N N . ARG A 1 753 ? 10.612 6.663 -11.851 1.00 94.88 753 ARG A N 1
ATOM 5659 C CA . ARG A 1 753 ? 9.777 6.793 -10.644 1.00 94.88 753 ARG A CA 1
ATOM 5660 C C . ARG A 1 753 ? 8.843 5.602 -10.457 1.00 94.88 753 ARG A C 1
ATOM 5662 O O . ARG A 1 753 ? 8.736 5.105 -9.336 1.00 94.88 753 ARG A O 1
ATOM 5669 N N . LEU A 1 754 ? 8.211 5.108 -11.523 1.00 95.81 754 LEU A N 1
ATOM 5670 C CA . LEU A 1 754 ? 7.387 3.895 -11.457 1.00 95.81 754 LEU A CA 1
ATOM 5671 C C . LEU A 1 754 ? 8.214 2.669 -11.045 1.00 95.81 754 LEU A C 1
ATOM 5673 O O . LEU A 1 754 ? 7.808 1.943 -10.135 1.00 95.81 754 LEU A O 1
ATOM 5677 N N . ALA A 1 755 ? 9.398 2.480 -11.636 1.00 95.56 755 ALA A N 1
ATOM 5678 C CA . ALA A 1 755 ? 10.317 1.399 -11.271 1.00 95.56 755 ALA A CA 1
ATOM 5679 C C . ALA A 1 755 ? 10.737 1.489 -9.792 1.00 95.56 755 ALA A C 1
ATOM 5681 O O . ALA A 1 755 ? 10.639 0.502 -9.061 1.00 95.56 755 ALA A O 1
ATOM 5682 N N . SER A 1 756 ? 11.092 2.689 -9.317 1.00 96.19 756 SER A N 1
ATOM 5683 C CA . SER A 1 756 ? 11.363 2.962 -7.897 1.00 96.19 756 SER A CA 1
ATOM 5684 C C . SER A 1 756 ? 10.153 2.628 -7.005 1.00 96.19 756 SER A C 1
ATOM 5686 O O . SER A 1 756 ? 10.295 1.990 -5.955 1.00 96.19 756 SER A O 1
ATOM 5688 N N . GLY A 1 757 ? 8.937 2.965 -7.450 1.00 96.44 757 GLY A N 1
ATOM 5689 C CA . GLY A 1 757 ? 7.678 2.615 -6.790 1.00 96.44 757 GLY A CA 1
ATOM 5690 C C . GLY A 1 757 ? 7.540 1.109 -6.553 1.00 96.44 757 GLY A C 1
ATOM 5691 O O . GLY A 1 757 ? 7.333 0.684 -5.410 1.00 96.44 757 GLY A O 1
ATOM 5692 N N . PHE A 1 758 ? 7.752 0.297 -7.590 1.00 95.12 758 PHE A N 1
ATOM 5693 C CA . PHE A 1 758 ? 7.752 -1.168 -7.502 1.00 95.12 758 PHE A CA 1
ATOM 5694 C C . PHE A 1 758 ? 8.892 -1.703 -6.618 1.00 95.12 758 PHE A C 1
ATOM 5696 O O . PHE A 1 758 ? 8.657 -2.507 -5.707 1.00 95.12 758 PHE A O 1
ATOM 5703 N N . ALA A 1 759 ? 10.112 -1.190 -6.795 1.00 93.88 759 ALA A N 1
ATOM 5704 C CA . ALA A 1 759 ? 11.286 -1.559 -6.004 1.00 93.88 759 ALA A CA 1
ATOM 5705 C C . ALA A 1 759 ? 11.143 -1.212 -4.509 1.00 93.88 759 ALA A C 1
ATOM 5707 O O . ALA A 1 759 ? 11.778 -1.829 -3.650 1.00 93.88 759 ALA A O 1
ATOM 5708 N N . SER A 1 760 ? 10.276 -0.260 -4.160 1.00 95.00 760 SER A N 1
ATOM 5709 C CA . SER A 1 760 ? 10.027 0.176 -2.781 1.00 95.00 760 SER A CA 1
ATOM 5710 C C . SER A 1 760 ? 8.941 -0.626 -2.041 1.00 95.00 760 SER A C 1
ATOM 5712 O O . SER A 1 760 ? 8.678 -0.372 -0.856 1.00 95.00 760 SER A O 1
ATOM 5714 N N . LEU A 1 761 ? 8.259 -1.576 -2.694 1.00 93.31 761 LEU A N 1
ATOM 5715 C CA . LEU A 1 761 ? 7.210 -2.380 -2.052 1.00 93.31 761 LEU A CA 1
ATOM 5716 C C . LEU A 1 761 ? 7.765 -3.197 -0.875 1.00 93.31 761 LEU A C 1
ATOM 5718 O O . LEU A 1 761 ? 8.909 -3.632 -0.881 1.00 93.31 761 LEU A O 1
ATOM 5722 N N . GLN A 1 762 ? 6.980 -3.423 0.177 1.00 89.62 762 GLN A N 1
ATOM 5723 C CA . GLN A 1 762 ? 7.471 -4.174 1.339 1.00 89.62 762 GLN A CA 1
ATOM 5724 C C . GLN A 1 762 ? 7.236 -5.679 1.163 1.00 89.62 762 GLN A C 1
ATOM 5726 O O . GLN A 1 762 ? 6.104 -6.100 0.924 1.00 89.62 762 GLN A O 1
ATOM 5731 N N . LYS A 1 763 ? 8.303 -6.472 1.329 1.00 85.56 763 LYS A N 1
ATOM 5732 C CA . LYS A 1 763 ? 8.265 -7.945 1.333 1.00 85.56 763 LYS A CA 1
ATOM 5733 C C . LYS A 1 763 ? 7.524 -8.481 2.569 1.00 85.56 763 LYS A C 1
ATOM 5735 O O . LYS A 1 763 ? 7.523 -7.841 3.624 1.00 85.56 763 LYS A O 1
ATOM 5740 N N . GLY A 1 764 ? 6.913 -9.658 2.456 1.00 80.25 764 GLY A N 1
ATOM 5741 C CA . GLY A 1 764 ? 6.249 -10.379 3.544 1.00 80.25 764 GLY A CA 1
ATOM 5742 C C . GLY A 1 764 ? 4.968 -9.714 4.055 1.00 80.25 764 GLY A C 1
ATOM 5743 O O . GLY A 1 764 ? 4.567 -9.958 5.197 1.00 80.25 764 GLY A O 1
ATOM 5744 N N . ARG A 1 765 ? 4.357 -8.838 3.249 1.00 83.94 765 ARG A N 1
ATOM 5745 C CA . ARG A 1 765 ? 3.070 -8.192 3.540 1.00 83.94 765 ARG A CA 1
ATOM 5746 C C . ARG A 1 765 ? 1.920 -8.991 2.928 1.00 83.94 765 ARG A C 1
ATOM 5748 O O . ARG A 1 765 ? 2.113 -9.684 1.938 1.00 83.94 765 ARG A O 1
ATOM 5755 N N . ALA A 1 766 ? 0.737 -8.889 3.534 1.00 84.56 766 ALA A N 1
ATOM 5756 C CA . ALA A 1 766 ? -0.465 -9.515 2.993 1.00 84.56 766 ALA A CA 1
ATOM 5757 C C . ALA A 1 766 ? -0.821 -8.891 1.624 1.00 84.56 766 ALA A C 1
ATOM 5759 O O . ALA A 1 766 ? -0.763 -7.658 1.512 1.00 84.56 766 ALA A O 1
ATOM 5760 N N . PRO A 1 767 ? -1.141 -9.713 0.605 1.00 86.50 767 PRO A N 1
ATOM 5761 C CA . PRO A 1 767 ? -1.540 -9.237 -0.718 1.00 86.50 767 PRO A CA 1
ATOM 5762 C C . PRO A 1 767 ? -2.958 -8.644 -0.710 1.00 86.50 767 PRO A C 1
ATOM 5764 O O . PRO A 1 767 ? -3.673 -8.754 0.287 1.00 86.50 767 PRO A O 1
ATOM 5767 N N . GLY A 1 768 ? -3.335 -8.005 -1.822 1.00 89.06 768 GLY A N 1
ATOM 5768 C CA . GLY A 1 768 ? -4.710 -7.575 -2.093 1.00 89.06 768 GLY A CA 1
ATOM 5769 C C . GLY A 1 768 ? -5.632 -8.742 -2.467 1.00 89.06 768 GLY A C 1
ATOM 5770 O O . GLY A 1 768 ? -5.325 -9.905 -2.192 1.00 89.06 768 GLY A O 1
ATOM 5771 N N . LEU A 1 769 ? -6.753 -8.430 -3.117 1.00 87.44 769 LEU A N 1
ATOM 5772 C CA . LEU A 1 769 ? -7.747 -9.404 -3.580 1.00 87.44 769 LEU A CA 1
ATOM 5773 C C . LEU A 1 769 ? -7.182 -10.382 -4.612 1.00 87.44 769 LEU A C 1
ATOM 5775 O O . LEU A 1 769 ? -7.525 -11.562 -4.575 1.00 87.44 769 LEU A O 1
ATOM 5779 N N . SER A 1 770 ? -6.271 -9.925 -5.475 1.00 85.81 770 SER A N 1
ATOM 5780 C CA . SER A 1 770 ? -5.610 -10.768 -6.480 1.00 85.81 770 SER A CA 1
ATOM 5781 C C . SER A 1 770 ? -4.815 -11.929 -5.868 1.00 85.81 770 SER A C 1
ATOM 5783 O O . SER A 1 770 ? -4.578 -12.940 -6.532 1.00 85.81 770 SER A O 1
ATOM 5785 N N . GLY A 1 771 ? -4.378 -11.784 -4.611 1.00 81.25 771 GLY A N 1
ATOM 5786 C CA . GLY A 1 771 ? -3.482 -12.726 -3.948 1.00 81.25 771 GLY A CA 1
ATOM 5787 C C . GLY A 1 771 ? -2.015 -12.626 -4.384 1.00 81.25 771 GLY A C 1
ATOM 5788 O O . GLY A 1 771 ? -1.195 -13.427 -3.926 1.00 81.25 771 GLY A O 1
ATOM 5789 N N . ILE A 1 772 ? -1.654 -11.651 -5.230 1.00 82.75 772 ILE A N 1
ATOM 5790 C CA . ILE A 1 772 ? -0.290 -11.473 -5.747 1.00 82.75 772 ILE A CA 1
ATOM 5791 C C . ILE A 1 772 ? 0.586 -10.759 -4.698 1.00 82.75 772 ILE A C 1
ATOM 5793 O O . ILE A 1 772 ? 0.291 -9.625 -4.306 1.00 82.75 772 ILE A O 1
ATOM 5797 N N . PRO A 1 773 ? 1.678 -11.383 -4.218 1.00 82.69 773 PRO A N 1
ATOM 5798 C CA . PRO A 1 773 ? 2.531 -10.787 -3.197 1.00 82.69 773 PRO A CA 1
ATOM 5799 C C . PRO A 1 773 ? 3.475 -9.722 -3.772 1.00 82.69 773 PRO A C 1
ATOM 5801 O O . PRO A 1 773 ? 3.887 -9.782 -4.931 1.00 82.69 773 PRO A O 1
ATOM 5804 N N . SER A 1 774 ? 3.893 -8.773 -2.925 1.00 86.81 774 SER A N 1
ATOM 5805 C CA . SER A 1 774 ? 4.839 -7.696 -3.272 1.00 86.81 774 SER A CA 1
ATOM 5806 C C . SER A 1 774 ? 6.134 -8.194 -3.924 1.00 86.81 774 SER A C 1
ATOM 5808 O O . SER A 1 774 ? 6.761 -7.478 -4.694 1.00 86.81 774 SER A O 1
ATOM 5810 N N . GLU A 1 775 ? 6.581 -9.399 -3.581 1.00 81.75 775 GLU A N 1
ATOM 5811 C CA . GLU A 1 775 ? 7.796 -10.022 -4.096 1.00 81.75 775 GLU A CA 1
ATOM 5812 C C . GLU A 1 775 ? 7.743 -10.268 -5.603 1.00 81.75 775 GLU A C 1
ATOM 5814 O O . GLU A 1 775 ? 8.769 -10.105 -6.261 1.00 81.75 775 GLU A O 1
ATOM 5819 N N . VAL A 1 776 ? 6.562 -10.575 -6.152 1.00 79.56 776 VAL A N 1
ATOM 5820 C CA . VAL A 1 776 ? 6.366 -10.690 -7.604 1.00 79.56 776 VAL A CA 1
ATOM 5821 C C . VAL A 1 776 ? 6.672 -9.348 -8.253 1.00 79.56 776 VAL A C 1
ATOM 5823 O O . VAL A 1 776 ? 7.513 -9.258 -9.145 1.00 79.56 776 VAL A O 1
ATOM 5826 N N . PHE A 1 777 ? 6.082 -8.286 -7.711 1.00 85.31 777 PHE A N 1
ATOM 5827 C CA . PHE A 1 777 ? 6.256 -6.928 -8.206 1.00 85.31 777 PHE A CA 1
ATOM 5828 C C . PHE A 1 777 ? 7.683 -6.374 -8.043 1.00 85.31 777 PHE A C 1
ATOM 5830 O O . PHE A 1 777 ? 8.092 -5.446 -8.733 1.00 85.31 777 PHE A O 1
ATOM 5837 N N . ARG A 1 778 ? 8.466 -6.939 -7.122 1.00 85.81 778 ARG A N 1
ATOM 5838 C CA . ARG A 1 778 ? 9.865 -6.557 -6.887 1.00 85.81 778 ARG A CA 1
ATOM 5839 C C . ARG A 1 778 ? 10.874 -7.362 -7.693 1.00 85.81 778 ARG A C 1
ATOM 5841 O O . ARG A 1 778 ? 12.057 -7.061 -7.609 1.00 85.81 778 ARG A O 1
ATOM 5848 N N . SER A 1 779 ? 10.445 -8.416 -8.379 1.00 79.56 779 SER A N 1
ATOM 5849 C CA . SER A 1 779 ? 11.360 -9.308 -9.097 1.00 79.56 779 SER A CA 1
ATOM 5850 C C . SER A 1 779 ? 12.008 -8.626 -10.304 1.00 79.56 779 SER A C 1
ATOM 5852 O O . SER A 1 779 ? 13.184 -8.846 -10.582 1.00 79.56 779 SER A O 1
ATOM 5854 N N . ASN A 1 780 ? 11.248 -7.772 -10.993 1.00 83.25 780 ASN A N 1
ATOM 5855 C CA . ASN A 1 780 ? 11.724 -6.969 -12.111 1.00 83.25 780 ASN A CA 1
ATOM 5856 C C . ASN A 1 780 ? 10.972 -5.621 -12.163 1.00 83.25 780 ASN A C 1
ATOM 5858 O O . ASN A 1 780 ? 10.054 -5.456 -12.972 1.00 83.25 780 ASN A O 1
ATOM 5862 N N . PRO A 1 781 ? 11.313 -4.665 -11.275 1.00 90.62 781 PRO A N 1
ATOM 5863 C CA . PRO A 1 781 ? 10.562 -3.418 -11.121 1.00 90.62 781 PRO A CA 1
ATOM 5864 C C . PRO A 1 781 ? 10.522 -2.569 -12.393 1.00 90.62 781 PRO A C 1
ATOM 5866 O O . PRO A 1 781 ? 9.499 -1.963 -12.696 1.00 90.62 781 PRO A O 1
ATOM 5869 N N . MET A 1 782 ? 11.619 -2.544 -13.152 1.00 88.50 782 MET A N 1
ATOM 5870 C CA . MET A 1 782 ? 11.723 -1.761 -14.381 1.00 88.50 782 MET A CA 1
ATOM 5871 C C . MET A 1 782 ? 10.842 -2.339 -15.500 1.00 88.50 782 MET A C 1
ATOM 5873 O O . MET A 1 782 ? 10.105 -1.589 -16.137 1.00 88.50 782 MET A O 1
ATOM 5877 N N . LEU A 1 783 ? 10.806 -3.664 -15.683 1.00 86.00 783 LEU A N 1
ATOM 5878 C CA . LEU A 1 783 ? 9.904 -4.272 -16.666 1.00 86.00 783 LEU A CA 1
ATOM 5879 C C . LEU A 1 783 ? 8.432 -4.054 -16.292 1.00 86.00 783 LEU A C 1
ATOM 5881 O O . LEU A 1 783 ? 7.607 -3.727 -17.141 1.00 86.00 783 LEU A O 1
ATOM 5885 N N . LEU A 1 784 ? 8.101 -4.183 -15.007 1.00 89.25 784 LEU A N 1
ATOM 5886 C CA . LEU A 1 784 ? 6.751 -3.899 -14.523 1.00 89.25 784 LEU A CA 1
ATOM 5887 C C . LEU A 1 784 ? 6.384 -2.426 -14.711 1.00 89.25 784 LEU A C 1
ATOM 5889 O O . LEU A 1 784 ? 5.261 -2.135 -15.107 1.00 89.25 784 LEU A O 1
ATOM 5893 N N . ALA A 1 785 ? 7.321 -1.496 -14.521 1.00 93.00 785 ALA A N 1
ATOM 5894 C CA . ALA A 1 785 ? 7.094 -0.093 -14.843 1.00 93.00 785 ALA A CA 1
ATOM 5895 C C . ALA A 1 785 ? 6.697 0.096 -16.318 1.00 93.00 785 ALA A C 1
ATOM 5897 O O . ALA A 1 785 ? 5.753 0.835 -16.581 1.00 93.00 785 ALA A O 1
ATOM 5898 N N . ILE A 1 786 ? 7.328 -0.622 -17.258 1.00 89.75 786 ILE A N 1
ATOM 5899 C CA . ILE A 1 786 ? 6.976 -0.579 -18.691 1.00 89.75 786 ILE A CA 1
ATOM 5900 C C . ILE A 1 786 ? 5.550 -1.099 -18.927 1.00 89.75 786 ILE A C 1
ATOM 5902 O O . ILE A 1 786 ? 4.792 -0.478 -19.667 1.00 89.75 786 ILE A O 1
ATOM 5906 N N . HIS A 1 787 ? 5.145 -2.193 -18.272 1.00 89.38 787 HIS A N 1
ATOM 5907 C CA . HIS A 1 787 ? 3.789 -2.742 -18.418 1.00 89.38 787 HIS A CA 1
ATOM 5908 C C . HIS A 1 787 ? 2.700 -1.879 -17.761 1.00 89.38 787 HIS A C 1
ATOM 5910 O O . HIS A 1 787 ? 1.585 -1.797 -18.277 1.00 89.38 787 HIS A O 1
ATOM 5916 N N . TYR A 1 788 ? 3.005 -1.215 -16.643 1.00 93.94 788 TYR A N 1
ATOM 5917 C CA . TYR A 1 788 ? 2.034 -0.402 -15.903 1.00 93.94 788 TYR A CA 1
ATOM 5918 C C . TYR A 1 788 ? 2.007 1.074 -16.321 1.00 93.94 788 TYR A C 1
ATOM 5920 O O . TYR A 1 788 ? 1.002 1.742 -16.075 1.00 93.94 788 TYR A O 1
ATOM 5928 N N . PHE A 1 789 ? 3.034 1.593 -17.001 1.00 94.81 789 PHE A N 1
ATOM 5929 C CA . PHE A 1 789 ? 3.018 2.960 -17.535 1.00 94.81 789 PHE A CA 1
ATOM 5930 C C . PHE A 1 789 ? 1.809 3.221 -18.458 1.00 94.81 789 PHE A C 1
ATOM 5932 O O . PHE A 1 789 ? 1.092 4.194 -18.217 1.00 94.81 789 PHE A O 1
ATOM 5939 N N . PRO A 1 790 ? 1.451 2.336 -19.416 1.00 93.38 790 PRO A N 1
ATOM 5940 C CA . PRO A 1 790 ? 0.235 2.516 -20.199 1.00 93.38 790 PRO A CA 1
ATOM 5941 C C . PRO A 1 790 ? -1.049 2.510 -19.361 1.00 93.38 790 PRO A C 1
ATOM 5943 O O . PRO A 1 790 ? -2.003 3.187 -19.729 1.00 93.38 790 PRO A O 1
ATOM 5946 N N . VAL A 1 791 ? -1.112 1.777 -18.239 1.00 94.00 791 VAL A N 1
ATOM 5947 C CA . VAL A 1 791 ? -2.271 1.829 -17.321 1.00 94.00 791 VAL A CA 1
ATOM 5948 C C . VAL A 1 791 ? -2.409 3.231 -16.725 1.00 94.00 791 VAL A C 1
ATOM 5950 O O . VAL A 1 791 ? -3.513 3.775 -16.700 1.00 94.00 791 VAL A O 1
ATOM 5953 N N . VAL A 1 792 ? -1.296 3.842 -16.307 1.00 93.81 792 VAL A N 1
ATOM 5954 C CA . VAL A 1 792 ? -1.271 5.220 -15.790 1.00 93.81 792 VAL A CA 1
ATOM 5955 C C . VAL A 1 792 ? -1.685 6.220 -16.873 1.00 93.81 792 VAL A C 1
ATOM 5957 O O . VAL A 1 792 ? -2.528 7.076 -16.613 1.00 93.81 792 VAL A O 1
ATOM 5960 N N . CYS A 1 793 ? -1.183 6.083 -18.105 1.00 91.56 793 CYS A N 1
ATOM 5961 C CA . CYS A 1 793 ? -1.600 6.936 -19.222 1.00 91.56 793 CYS A CA 1
ATOM 5962 C C . CYS A 1 793 ? -3.096 6.792 -19.532 1.00 91.56 793 CYS A C 1
ATOM 5964 O O . CYS A 1 793 ? -3.784 7.797 -19.688 1.00 91.56 793 CYS A O 1
ATOM 5966 N N . LYS A 1 794 ? -3.625 5.560 -19.573 1.00 89.81 794 LYS A N 1
ATOM 5967 C CA . LYS A 1 794 ? -5.063 5.291 -19.753 1.00 89.81 794 LYS A CA 1
ATOM 5968 C C . LYS A 1 794 ? -5.882 5.979 -18.663 1.00 89.81 794 LYS A C 1
ATOM 5970 O O . LYS A 1 794 ? -6.828 6.699 -18.983 1.00 89.81 794 LYS A O 1
ATOM 5975 N N . LEU A 1 795 ? -5.476 5.812 -17.401 1.00 89.12 795 LEU A N 1
ATOM 5976 C CA . LEU A 1 795 ? -6.095 6.449 -16.239 1.00 89.12 795 LEU A CA 1
ATOM 5977 C C . LEU A 1 795 ? -6.087 7.972 -16.353 1.00 89.12 795 LEU A C 1
ATOM 5979 O O . LEU A 1 795 ? -7.089 8.589 -16.033 1.00 89.12 795 LEU A O 1
ATOM 5983 N N . LEU A 1 796 ? -5.005 8.610 -16.789 1.00 87.06 796 LEU A N 1
ATOM 5984 C CA . LEU A 1 796 ? -4.953 10.075 -16.848 1.00 87.06 796 LEU A CA 1
ATOM 5985 C C . LEU A 1 796 ? -5.716 10.639 -18.052 1.00 87.06 796 LEU A C 1
ATOM 5987 O O . LEU A 1 796 ? -6.425 11.632 -17.913 1.00 87.06 796 LEU A O 1
ATOM 5991 N N . LEU A 1 797 ? -5.635 9.977 -19.207 1.00 84.25 797 LEU A N 1
ATOM 5992 C CA . LEU A 1 797 ? -6.107 10.532 -20.476 1.00 84.25 797 LEU A CA 1
ATOM 5993 C C . LEU A 1 797 ? -7.573 10.236 -20.792 1.00 84.25 797 LEU A C 1
ATOM 5995 O O . LEU A 1 797 ? -8.221 11.064 -21.429 1.00 84.25 797 LEU A O 1
ATOM 5999 N N . ARG A 1 798 ? -8.105 9.070 -20.394 1.00 82.31 798 ARG A N 1
ATOM 6000 C CA . ARG A 1 798 ? -9.449 8.654 -20.845 1.00 82.31 798 ARG A CA 1
ATOM 6001 C C . ARG A 1 798 ? -10.263 7.815 -19.864 1.00 82.31 798 ARG A C 1
ATOM 6003 O O . ARG A 1 798 ? -11.481 7.976 -19.798 1.00 82.31 798 ARG A O 1
ATOM 6010 N N . ASP A 1 799 ? -9.622 6.945 -19.093 1.00 85.00 799 ASP A N 1
ATOM 6011 C CA . ASP A 1 799 ? -10.299 5.898 -18.332 1.00 85.00 799 ASP A CA 1
ATOM 6012 C C . ASP A 1 799 ? -10.478 6.309 -16.861 1.00 85.00 799 ASP A C 1
ATOM 6014 O O . ASP A 1 799 ? -9.722 7.139 -16.345 1.00 85.00 799 ASP A O 1
ATOM 6018 N N . PRO A 1 800 ? -11.474 5.756 -16.153 1.00 84.81 800 PRO A N 1
ATOM 6019 C CA . PRO A 1 800 ? -11.508 5.772 -14.695 1.00 84.81 800 PRO A CA 1
ATOM 6020 C C . PRO A 1 800 ? -10.284 5.038 -14.128 1.00 84.81 800 PRO A C 1
ATOM 6022 O O . PRO A 1 800 ? -9.594 4.287 -14.832 1.00 84.81 800 PRO A O 1
ATOM 6025 N N . SER A 1 801 ? -10.030 5.218 -12.831 1.00 89.31 801 SER A N 1
ATOM 6026 C CA . SER A 1 801 ? -9.062 4.364 -12.144 1.00 89.31 801 SER A CA 1
ATOM 6027 C C . SER A 1 801 ? -9.516 2.897 -12.222 1.00 89.31 801 SER A C 1
ATOM 6029 O O . SER A 1 801 ? -10.719 2.646 -12.060 1.00 89.31 801 SER A O 1
ATOM 6031 N N . PRO A 1 802 ? -8.598 1.937 -12.472 1.00 91.25 802 PRO A N 1
ATOM 6032 C CA . PRO A 1 802 ? -8.920 0.515 -12.452 1.00 91.25 802 PRO A CA 1
ATOM 6033 C C . PRO A 1 802 ? -9.767 0.156 -11.231 1.00 91.25 802 PRO A C 1
ATOM 6035 O O . PRO A 1 802 ? -9.454 0.582 -10.117 1.00 91.25 802 PRO A O 1
ATOM 6038 N N . VAL A 1 803 ? -10.840 -0.623 -11.399 1.00 89.62 803 VAL A N 1
ATOM 6039 C CA . VAL A 1 803 ? -11.709 -0.992 -10.262 1.00 89.62 803 VAL A CA 1
ATOM 6040 C C . VAL A 1 803 ? -10.918 -1.686 -9.145 1.00 89.62 803 VAL A C 1
ATOM 6042 O O . VAL A 1 803 ? -11.172 -1.426 -7.970 1.00 89.62 803 VAL A O 1
ATOM 6045 N N . GLN A 1 804 ? -9.889 -2.459 -9.513 1.00 91.31 804 GLN A N 1
ATOM 6046 C CA . GLN A 1 804 ? -8.935 -3.124 -8.618 1.00 91.31 804 GLN A CA 1
ATOM 6047 C C . GLN A 1 804 ? -8.113 -2.138 -7.770 1.00 91.31 804 GLN A C 1
ATOM 6049 O O . GLN A 1 804 ? -7.577 -2.505 -6.729 1.00 91.31 804 GLN A O 1
ATOM 6054 N N . TRP A 1 805 ? -7.963 -0.890 -8.221 1.00 92.19 805 TRP A N 1
ATOM 6055 C CA . TRP A 1 805 ? -7.177 0.144 -7.545 1.00 92.19 805 TRP A CA 1
ATOM 6056 C C . TRP A 1 805 ? -8.036 1.066 -6.671 1.00 92.19 805 TRP A C 1
ATOM 6058 O O . TRP A 1 805 ? -7.497 1.746 -5.799 1.00 92.19 805 TRP A O 1
ATOM 6068 N N . ARG A 1 806 ? -9.360 1.071 -6.859 1.00 89.81 806 ARG A N 1
ATOM 6069 C CA . ARG A 1 806 ? -10.304 1.886 -6.072 1.00 89.81 806 ARG A CA 1
ATOM 6070 C C . ARG A 1 806 ? -10.743 1.220 -4.763 1.00 89.81 806 ARG A C 1
ATOM 6072 O O . ARG A 1 806 ? -11.362 1.869 -3.926 1.00 89.81 806 ARG A O 1
ATOM 6079 N N . GLY A 1 807 ? -10.427 -0.056 -4.559 1.00 90.31 807 GLY A N 1
ATOM 6080 C CA . GLY A 1 807 ? -10.874 -0.792 -3.383 1.00 90.31 807 GLY A CA 1
ATOM 6081 C C . GLY A 1 807 ? -10.149 -2.108 -3.151 1.00 90.31 807 GLY A C 1
ATOM 6082 O O . GLY A 1 807 ? -9.193 -2.437 -3.852 1.00 90.31 807 GLY A O 1
ATOM 6083 N N . GLY A 1 808 ? -10.572 -2.852 -2.131 1.00 92.25 808 GLY A N 1
ATOM 6084 C CA . GLY A 1 808 ? -9.922 -4.110 -1.764 1.00 92.25 808 GLY A CA 1
ATOM 6085 C C . GLY A 1 808 ? -10.604 -4.875 -0.631 1.00 92.25 808 GLY A C 1
ATOM 6086 O O . GLY A 1 808 ? -11.776 -4.665 -0.316 1.00 92.25 808 GLY A O 1
ATOM 6087 N N . LEU A 1 809 ? -9.849 -5.778 0.001 1.00 90.56 809 LEU A N 1
ATOM 6088 C CA . LEU A 1 809 ? -10.322 -6.564 1.144 1.00 90.56 809 LEU A CA 1
ATOM 6089 C C . LEU A 1 809 ? -10.140 -5.775 2.448 1.00 90.56 809 LEU A C 1
ATOM 6091 O O . LEU A 1 809 ? -9.012 -5.426 2.802 1.00 90.56 809 LEU A O 1
ATOM 6095 N N . SER A 1 810 ? -11.219 -5.528 3.188 1.00 91.12 810 SER A N 1
ATOM 6096 C CA . SER A 1 810 ? -11.166 -4.918 4.520 1.00 91.12 810 SER A CA 1
ATOM 6097 C C . SER A 1 810 ? -10.972 -5.991 5.587 1.00 91.12 810 SER A C 1
ATOM 6099 O O . SER A 1 810 ? -11.786 -6.902 5.729 1.00 91.12 810 SER A O 1
ATOM 6101 N N . VAL A 1 811 ? -9.876 -5.898 6.343 1.00 87.56 811 VAL A N 1
ATOM 6102 C CA . VAL A 1 811 ? -9.537 -6.856 7.404 1.00 87.56 811 VAL A CA 1
ATOM 6103 C C . VAL A 1 811 ? -9.674 -6.202 8.774 1.00 87.56 811 VAL A C 1
ATOM 6105 O O . VAL A 1 811 ? -9.085 -5.155 9.042 1.00 87.56 811 VAL A O 1
ATOM 6108 N N . SER A 1 812 ? -10.398 -6.862 9.679 1.00 87.44 812 SER A N 1
ATOM 6109 C CA . SER A 1 812 ? -10.544 -6.449 11.076 1.00 87.44 812 SER A CA 1
ATOM 6110 C C . SER A 1 812 ? -9.278 -6.765 11.885 1.00 87.44 812 SER A C 1
ATOM 6112 O O . SER A 1 812 ? -8.928 -7.929 12.096 1.00 87.44 812 SER A O 1
ATOM 6114 N N . VAL A 1 813 ? -8.595 -5.735 12.386 1.00 86.50 813 VAL A N 1
ATOM 6115 C CA . VAL A 1 813 ? -7.388 -5.867 13.218 1.00 86.50 813 VAL A CA 1
ATOM 6116 C C . VAL A 1 813 ? -7.683 -5.439 14.662 1.00 86.50 813 VAL A C 1
ATOM 6118 O O . VAL A 1 813 ? -8.129 -4.307 14.860 1.00 86.50 813 VAL A O 1
ATOM 6121 N N . PRO A 1 814 ? -7.404 -6.282 15.679 1.00 82.69 814 PRO A N 1
ATOM 6122 C CA . PRO A 1 814 ? -7.609 -5.923 17.082 1.00 82.69 814 PRO A CA 1
ATOM 6123 C C . PRO A 1 814 ? -6.796 -4.693 17.505 1.00 82.69 814 PRO A C 1
ATOM 6125 O O . PRO A 1 814 ? -5.613 -4.561 17.168 1.00 82.69 814 PRO A O 1
ATOM 6128 N N . LYS A 1 815 ? -7.411 -3.812 18.295 1.00 82.69 815 LYS A N 1
ATOM 6129 C CA . LYS A 1 815 ? -6.755 -2.696 18.982 1.00 82.69 815 LYS A CA 1
ATOM 6130 C C . LYS A 1 815 ? -6.175 -3.200 20.313 1.00 82.69 815 LYS A C 1
ATOM 6132 O O . LYS A 1 815 ? -6.892 -3.841 21.081 1.00 82.69 815 LYS A O 1
ATOM 6137 N N . PRO A 1 816 ? -4.899 -2.913 20.624 1.00 75.38 816 PRO A N 1
ATOM 6138 C CA . PRO A 1 816 ? -4.304 -3.304 21.901 1.00 75.38 816 PRO A CA 1
ATOM 6139 C C . PRO A 1 816 ? -5.106 -2.774 23.100 1.00 75.38 816 PRO A C 1
ATOM 6141 O O . PRO A 1 816 ? -5.483 -1.605 23.120 1.00 75.38 816 PRO A O 1
ATOM 6144 N N . GLY A 1 817 ? -5.355 -3.627 24.099 1.00 71.88 817 GLY A N 1
ATOM 6145 C CA . GLY A 1 817 ? -6.005 -3.235 25.358 1.00 71.88 817 GLY A CA 1
ATOM 6146 C C . GLY A 1 817 ? -7.496 -2.888 25.259 1.00 71.88 817 GLY A C 1
ATOM 6147 O O . GLY A 1 817 ? -8.054 -2.374 26.226 1.00 71.88 817 GLY A O 1
ATOM 6148 N N . LYS A 1 818 ? -8.148 -3.141 24.117 1.00 78.81 818 LYS A N 1
ATOM 6149 C CA . LYS A 1 818 ? -9.600 -2.984 23.951 1.00 78.81 818 LYS A CA 1
ATOM 6150 C C . LYS A 1 818 ? -10.315 -4.344 23.998 1.00 78.81 818 LYS A C 1
ATOM 6152 O O . LYS A 1 818 ? -9.671 -5.354 23.709 1.00 78.81 818 LYS A O 1
ATOM 6157 N N . PRO A 1 819 ? -11.612 -4.380 24.363 1.00 74.44 819 PRO A N 1
ATOM 6158 C CA . PRO A 1 819 ? -12.378 -5.624 24.426 1.00 74.44 819 PRO A CA 1
ATOM 6159 C C . PRO A 1 819 ? -12.377 -6.338 23.069 1.00 74.44 819 PRO A C 1
ATOM 6161 O O . PRO A 1 819 ? -12.677 -5.728 22.043 1.00 74.44 819 PRO A O 1
ATOM 6164 N N . GLY A 1 820 ? -11.975 -7.611 23.055 1.00 74.12 820 GLY A N 1
ATOM 6165 C CA . GLY A 1 820 ? -11.859 -8.415 21.831 1.00 74.12 820 GLY A CA 1
ATOM 6166 C C . GLY A 1 820 ? -13.195 -8.966 21.323 1.00 74.12 820 GLY A C 1
ATOM 6167 O O . GLY A 1 820 ? -13.236 -9.558 20.252 1.00 74.12 820 GLY A O 1
ATOM 6168 N N . ASP A 1 821 ? -14.259 -8.760 22.082 1.00 74.00 821 ASP A N 1
ATOM 6169 C CA . ASP A 1 821 ? -15.633 -9.236 21.915 1.00 74.00 821 ASP A CA 1
ATOM 6170 C C . ASP A 1 821 ? -16.603 -8.115 21.487 1.00 74.00 821 ASP A C 1
ATOM 6172 O O . ASP A 1 821 ? -17.816 -8.304 21.483 1.00 74.00 821 ASP A O 1
ATOM 6176 N N . LEU A 1 822 ? -16.085 -6.937 21.127 1.00 80.38 822 LEU A N 1
ATOM 6177 C CA . LEU A 1 822 ? -16.862 -5.789 20.650 1.00 80.38 822 LEU A CA 1
ATOM 6178 C C . LEU A 1 822 ? -16.255 -5.230 19.364 1.00 80.38 822 LEU A C 1
ATOM 6180 O O . LEU A 1 822 ? -15.034 -5.079 19.275 1.00 80.38 822 LEU A O 1
ATOM 6184 N N . HIS A 1 823 ? -17.089 -4.795 18.408 1.00 84.38 823 HIS A N 1
ATOM 6185 C CA . HIS A 1 823 ? -16.612 -4.176 17.159 1.00 84.38 823 HIS A CA 1
ATOM 6186 C C . HIS A 1 823 ? -15.681 -2.978 17.403 1.00 84.38 823 HIS A C 1
ATOM 6188 O O . HIS A 1 823 ? -14.673 -2.811 16.717 1.00 84.38 823 HIS A O 1
ATOM 6194 N N . GLN A 1 824 ? -15.960 -2.183 18.443 1.00 85.12 824 GLN A N 1
ATOM 6195 C CA . GLN A 1 824 ? -15.167 -1.008 18.837 1.00 85.12 824 GLN A CA 1
ATOM 6196 C C . GLN A 1 824 ? -13.699 -1.347 19.157 1.00 85.12 824 GLN A C 1
ATOM 6198 O O . GLN A 1 824 ? -12.806 -0.498 19.001 1.00 85.12 824 GLN A O 1
ATOM 6203 N N . GLY A 1 825 ? -13.443 -2.592 19.573 1.00 84.25 825 GLY A N 1
ATOM 6204 C CA . GLY A 1 825 ? -12.117 -3.137 19.833 1.00 84.25 825 GLY A CA 1
ATOM 6205 C C . GLY A 1 825 ? -11.290 -3.420 18.582 1.00 84.25 825 GLY A C 1
ATOM 6206 O O . GLY A 1 825 ? -10.120 -3.763 18.713 1.00 84.25 825 GLY A O 1
ATOM 6207 N N . TYR A 1 826 ? -11.836 -3.223 17.381 1.00 87.44 826 TYR A N 1
ATOM 6208 C CA . TYR A 1 826 ? -11.162 -3.489 16.112 1.00 87.44 826 TYR A CA 1
ATOM 6209 C C . TYR A 1 826 ? -11.026 -2.223 15.264 1.00 87.44 826 TYR A C 1
ATOM 6211 O O . TYR A 1 826 ? -11.721 -1.221 15.451 1.00 87.44 826 TYR A O 1
ATOM 6219 N N . ARG A 1 827 ? -10.073 -2.254 14.333 1.00 86.25 827 ARG A N 1
ATOM 6220 C CA . ARG A 1 827 ? -9.940 -1.284 13.240 1.00 86.25 827 ARG A CA 1
ATOM 6221 C C . ARG A 1 827 ? -9.999 -2.015 11.905 1.00 86.25 827 ARG A C 1
ATOM 6223 O O . ARG A 1 827 ? -9.431 -3.101 11.794 1.00 86.25 827 ARG A O 1
ATOM 6230 N N . ALA A 1 828 ? -10.633 -1.403 10.914 1.00 88.38 828 ALA A N 1
ATOM 6231 C CA . ALA A 1 828 ? -10.481 -1.824 9.532 1.00 88.38 828 ALA A CA 1
ATOM 6232 C C . ALA A 1 828 ? -9.038 -1.571 9.076 1.00 88.38 828 ALA A C 1
ATOM 6234 O O . ALA A 1 828 ? -8.377 -0.641 9.541 1.00 88.38 828 ALA A O 1
ATOM 6235 N N . ILE A 1 829 ? -8.518 -2.413 8.193 1.00 88.31 829 ILE A N 1
ATOM 6236 C CA . ILE A 1 829 ? -7.342 -2.109 7.379 1.00 88.31 829 ILE A CA 1
ATOM 6237 C C . ILE A 1 829 ? -7.636 -2.645 5.990 1.00 88.31 829 ILE A C 1
ATOM 6239 O O . ILE A 1 829 ? -7.881 -3.842 5.833 1.00 88.31 829 ILE A O 1
ATOM 6243 N N . MET A 1 830 ? -7.571 -1.775 4.987 1.00 89.38 830 MET A N 1
ATOM 6244 C CA . MET A 1 830 ? -7.787 -2.184 3.610 1.00 89.38 830 MET A CA 1
ATOM 6245 C C . MET A 1 830 ? -6.510 -2.789 3.017 1.00 89.38 830 MET A C 1
ATOM 6247 O O . MET A 1 830 ? -5.429 -2.188 3.023 1.00 89.38 830 MET A O 1
ATOM 6251 N N . LEU A 1 831 ? -6.633 -3.998 2.477 1.00 91.69 831 LEU A N 1
ATOM 6252 C CA . LEU A 1 831 ? -5.594 -4.665 1.706 1.00 91.69 831 LEU A CA 1
ATOM 6253 C C . LEU A 1 831 ? -5.744 -4.304 0.228 1.00 91.69 831 LEU A C 1
ATOM 6255 O O . LEU A 1 831 ? -6.485 -4.942 -0.514 1.00 91.69 831 LEU A O 1
ATOM 6259 N N . LEU A 1 832 ? -5.016 -3.266 -0.181 1.00 92.31 832 LEU A N 1
ATOM 6260 C CA . LEU A 1 832 ? -4.906 -2.856 -1.583 1.00 92.31 832 LEU A CA 1
ATOM 6261 C C . LEU A 1 832 ? -3.898 -3.700 -2.366 1.00 92.31 832 LEU A C 1
ATOM 6263 O O . LEU A 1 832 ? -2.924 -4.218 -1.795 1.00 92.31 832 LEU A O 1
ATOM 6267 N N . GLU A 1 833 ? -4.097 -3.732 -3.681 1.00 92.25 833 GLU A N 1
ATOM 6268 C CA . GLU A 1 833 ? -3.204 -4.378 -4.638 1.00 92.25 833 GLU A CA 1
ATOM 6269 C C . GLU A 1 833 ? -1.781 -3.795 -4.631 1.00 92.25 833 GLU A C 1
ATOM 6271 O O . GLU A 1 833 ? -1.551 -2.614 -4.339 1.00 92.25 833 GLU A O 1
ATOM 6276 N N . GLY A 1 834 ? -0.795 -4.659 -4.891 1.00 92.56 834 GLY A N 1
ATOM 6277 C CA . GLY A 1 834 ? 0.626 -4.302 -4.834 1.00 92.56 834 GLY A CA 1
ATOM 6278 C C . GLY A 1 834 ? 1.059 -3.327 -5.931 1.00 92.56 834 GLY A C 1
ATOM 6279 O O . GLY A 1 834 ? 1.862 -2.432 -5.671 1.00 92.56 834 GLY A O 1
ATOM 6280 N N . ASP A 1 835 ? 0.485 -3.457 -7.122 1.00 93.81 835 ASP A N 1
ATOM 6281 C CA . ASP A 1 835 ? 0.658 -2.554 -8.262 1.00 93.81 835 ASP A CA 1
ATOM 6282 C C . ASP A 1 835 ? 0.109 -1.146 -7.983 1.00 93.81 835 ASP A C 1
ATOM 6284 O O . ASP A 1 835 ? 0.837 -0.168 -8.152 1.00 93.81 835 ASP A O 1
ATOM 6288 N N . ASN A 1 836 ? -1.105 -1.025 -7.437 1.00 94.69 836 ASN A N 1
ATOM 6289 C CA . ASN A 1 836 ? -1.667 0.258 -7.012 1.00 94.69 836 ASN A CA 1
ATOM 6290 C C . ASN A 1 836 ? -0.757 0.930 -5.977 1.00 94.69 836 ASN A C 1
ATOM 6292 O O . ASN A 1 836 ? -0.410 2.106 -6.091 1.00 94.69 836 ASN A O 1
ATOM 6296 N N . LYS A 1 837 ? -0.289 0.159 -4.983 1.00 95.50 837 LYS A N 1
ATOM 6297 C CA . LYS A 1 837 ? 0.658 0.662 -3.980 1.00 95.50 837 LYS A CA 1
ATOM 6298 C C . LYS A 1 837 ? 1.952 1.170 -4.618 1.00 95.50 837 LYS A C 1
ATOM 6300 O O . LYS A 1 837 ? 2.488 2.170 -4.148 1.00 95.50 837 LYS A O 1
ATOM 6305 N N . ALA A 1 838 ? 2.468 0.499 -5.646 1.00 95.69 838 ALA A N 1
ATOM 6306 C CA . ALA A 1 838 ? 3.680 0.921 -6.342 1.00 95.69 838 ALA A CA 1
ATOM 6307 C C . ALA A 1 838 ? 3.475 2.248 -7.084 1.00 95.69 838 ALA A C 1
ATOM 6309 O O . ALA A 1 838 ? 4.272 3.169 -6.902 1.00 95.69 838 ALA A O 1
ATOM 6310 N N . VAL A 1 839 ? 2.379 2.379 -7.839 1.00 95.56 839 VAL A N 1
ATOM 6311 C CA . VAL A 1 839 ? 2.031 3.613 -8.565 1.00 95.56 839 VAL A CA 1
ATOM 6312 C C . VAL A 1 839 ? 1.826 4.777 -7.595 1.00 95.56 839 VAL A C 1
ATOM 6314 O O . VAL A 1 839 ? 2.410 5.845 -7.766 1.00 95.56 839 VAL A O 1
ATOM 6317 N N . GLN A 1 840 ? 1.081 4.556 -6.512 1.00 94.94 840 GLN A N 1
ATOM 6318 C CA . GLN A 1 840 ? 0.888 5.550 -5.458 1.00 94.94 840 GLN A CA 1
ATOM 6319 C C . GLN A 1 840 ? 2.211 6.019 -4.842 1.00 94.94 840 GLN A C 1
ATOM 6321 O O . GLN A 1 840 ? 2.409 7.212 -4.620 1.00 94.94 840 GLN A O 1
ATOM 6326 N N . LYS A 1 841 ? 3.150 5.100 -4.596 1.00 93.88 841 LYS A N 1
ATOM 6327 C CA . LYS A 1 841 ? 4.484 5.451 -4.094 1.00 93.88 841 LYS A CA 1
ATOM 6328 C C . LYS A 1 841 ? 5.329 6.222 -5.106 1.00 93.88 841 LYS A C 1
ATOM 6330 O O . LYS A 1 841 ? 6.104 7.070 -4.679 1.00 93.88 841 LYS A O 1
ATOM 6335 N N . ALA A 1 842 ? 5.178 5.949 -6.401 1.00 93.81 842 ALA A N 1
ATOM 6336 C CA . ALA A 1 842 ? 5.877 6.676 -7.458 1.00 93.81 842 ALA A CA 1
ATOM 6337 C C . ALA A 1 842 ? 5.428 8.145 -7.551 1.00 93.81 842 ALA A C 1
ATOM 6339 O O . ALA A 1 842 ? 6.257 9.024 -7.772 1.00 93.81 842 ALA A O 1
ATOM 6340 N N . VAL A 1 843 ? 4.134 8.407 -7.333 1.00 92.06 843 VAL A N 1
ATOM 6341 C CA . VAL A 1 843 ? 3.532 9.753 -7.383 1.00 92.06 843 VAL A CA 1
ATOM 6342 C C . VAL A 1 843 ? 3.691 10.519 -6.060 1.00 92.06 843 VAL A C 1
ATOM 6344 O O . VAL A 1 843 ? 3.748 11.748 -6.043 1.00 92.06 843 VAL A O 1
ATOM 6347 N N . ARG A 1 844 ? 3.810 9.805 -4.931 1.00 92.12 844 ARG A N 1
ATOM 6348 C CA . ARG A 1 844 ? 3.867 10.385 -3.578 1.00 92.12 844 ARG A CA 1
ATOM 6349 C C . ARG A 1 844 ? 4.821 11.582 -3.419 1.00 92.12 844 ARG A C 1
ATOM 6351 O O . ARG A 1 844 ? 4.399 12.536 -2.768 1.00 92.12 844 ARG A O 1
ATOM 6358 N N . PRO A 1 845 ? 6.064 11.581 -3.940 1.00 89.19 845 PRO A N 1
ATOM 6359 C CA . PRO A 1 845 ? 6.967 12.715 -3.753 1.00 89.19 845 PRO A CA 1
ATOM 6360 C C . PRO A 1 845 ? 6.411 14.042 -4.279 1.00 89.19 845 PRO A C 1
ATOM 6362 O O . PRO A 1 845 ? 6.460 15.034 -3.562 1.00 89.19 845 PRO A O 1
ATOM 6365 N N . GLN A 1 846 ? 5.793 14.035 -5.464 1.00 85.75 846 GLN A N 1
ATOM 6366 C CA . GLN A 1 846 ? 5.219 15.245 -6.063 1.00 85.75 846 GLN A CA 1
ATOM 6367 C C . GLN A 1 846 ? 4.032 15.774 -5.240 1.00 85.75 846 GLN A C 1
ATOM 6369 O O . GLN A 1 846 ? 3.839 16.976 -5.104 1.00 85.75 846 GLN A O 1
ATOM 6374 N N . LEU A 1 847 ? 3.257 14.878 -4.620 1.00 87.81 847 LEU A N 1
ATOM 6375 C CA . LEU A 1 847 ? 2.171 15.272 -3.716 1.00 87.81 847 LEU A CA 1
ATOM 6376 C C . LEU A 1 847 ? 2.688 15.873 -2.401 1.00 87.81 847 LEU A C 1
ATOM 6378 O O . LEU A 1 847 ? 2.059 16.766 -1.839 1.00 87.81 847 LEU A O 1
ATOM 6382 N N . LEU A 1 848 ? 3.836 15.402 -1.905 1.00 87.69 848 LEU A N 1
ATOM 6383 C CA . LEU A 1 848 ? 4.471 15.961 -0.709 1.00 87.69 848 LEU A CA 1
ATOM 6384 C C . LEU A 1 848 ? 5.027 17.373 -0.948 1.00 87.69 848 LEU A C 1
ATOM 6386 O O . LEU A 1 848 ? 5.035 18.169 -0.012 1.00 87.69 848 LEU A O 1
ATOM 6390 N N . GLU A 1 849 ? 5.450 17.695 -2.172 1.00 84.56 849 GLU A N 1
ATOM 6391 C CA . GLU A 1 849 ? 5.891 19.045 -2.563 1.00 84.56 849 GLU A CA 1
ATOM 6392 C C . GLU A 1 849 ? 4.743 20.067 -2.555 1.00 84.56 849 GLU A C 1
ATOM 6394 O O . GLU A 1 849 ? 4.972 21.248 -2.296 1.00 84.56 849 GLU A O 1
ATOM 6399 N N . ALA A 1 850 ? 3.501 19.620 -2.768 1.00 81.12 850 ALA A N 1
ATOM 6400 C CA . ALA A 1 850 ? 2.316 20.473 -2.690 1.00 81.12 850 ALA A CA 1
ATOM 6401 C C . ALA A 1 850 ? 1.832 20.713 -1.250 1.00 81.12 850 ALA A C 1
ATOM 6403 O O . ALA A 1 850 ? 1.134 21.691 -0.986 1.00 81.12 850 ALA A O 1
ATOM 6404 N N . LEU A 1 851 ? 2.214 19.853 -0.298 1.00 81.75 851 LEU A N 1
ATOM 6405 C CA . LEU A 1 851 ? 1.722 19.927 1.078 1.00 81.75 851 LEU A CA 1
ATOM 6406 C C . LEU A 1 851 ? 2.017 21.275 1.771 1.00 81.75 851 LEU A C 1
ATOM 6408 O O . LEU A 1 851 ? 1.107 21.795 2.406 1.00 81.75 851 LEU A O 1
ATOM 6412 N N . PRO A 1 852 ? 3.206 21.902 1.639 1.00 79.62 852 PRO A N 1
ATOM 6413 C CA . PRO A 1 852 ? 3.452 23.233 2.200 1.00 79.62 852 PRO A CA 1
ATOM 6414 C C . PRO A 1 852 ? 2.589 24.354 1.604 1.00 79.62 852 PRO A C 1
ATOM 6416 O O . PRO A 1 852 ? 2.469 25.396 2.236 1.00 79.62 852 PRO A O 1
ATOM 6419 N N . ARG A 1 853 ? 2.029 24.170 0.398 1.00 82.00 853 ARG A N 1
ATOM 6420 C CA . ARG A 1 853 ? 1.170 25.169 -0.264 1.00 82.00 853 ARG A CA 1
ATOM 6421 C C . ARG A 1 853 ? -0.272 25.114 0.247 1.00 82.00 853 ARG A C 1
ATOM 6423 O O . ARG A 1 853 ? -0.935 26.138 0.293 1.00 82.00 853 ARG A O 1
ATOM 6430 N N . LEU A 1 854 ? -0.736 23.924 0.635 1.00 75.94 854 LEU A N 1
ATOM 6431 C CA . LEU A 1 854 ? -2.113 23.671 1.090 1.00 75.94 854 LEU A CA 1
ATOM 6432 C C . LEU A 1 854 ? -2.250 23.498 2.610 1.00 75.94 854 LEU A C 1
ATOM 6434 O O . LEU A 1 854 ? -3.353 23.566 3.150 1.00 75.94 854 LEU A O 1
ATOM 6438 N N . GLY A 1 855 ? -1.146 23.225 3.300 1.00 75.50 855 GLY A N 1
ATOM 6439 C CA . GLY A 1 855 ? -1.104 22.927 4.726 1.00 75.50 855 GLY A CA 1
ATOM 6440 C C . GLY A 1 855 ? -0.282 23.919 5.537 1.00 75.50 855 GLY A C 1
ATOM 6441 O O . GLY A 1 855 ? 0.189 24.936 5.034 1.00 75.50 855 GLY A O 1
ATOM 6442 N N . THR A 1 856 ? -0.086 23.606 6.818 1.00 76.94 856 THR A N 1
ATOM 6443 C CA . THR A 1 856 ? 0.710 24.436 7.732 1.00 76.94 856 THR A CA 1
ATOM 6444 C C . THR A 1 856 ? 2.097 23.833 7.980 1.00 76.94 856 THR A C 1
ATOM 6446 O O . THR A 1 856 ? 2.278 22.611 7.920 1.00 76.94 856 THR A O 1
ATOM 6449 N N . PRO A 1 857 ? 3.105 24.653 8.336 1.00 77.44 857 PRO A N 1
ATOM 6450 C CA . PRO A 1 857 ? 4.406 24.162 8.799 1.00 77.44 857 PRO A CA 1
ATOM 6451 C C . PRO A 1 857 ? 4.325 23.220 10.014 1.00 77.44 857 PRO A C 1
ATOM 6453 O O . PRO A 1 857 ? 5.220 22.398 10.209 1.00 77.44 857 PRO A O 1
ATOM 6456 N N . ASP A 1 858 ? 3.246 23.313 10.799 1.00 80.88 858 ASP A N 1
ATOM 6457 C CA . ASP A 1 858 ? 3.008 22.527 12.014 1.00 80.88 858 ASP A CA 1
ATOM 6458 C C . ASP A 1 858 ? 2.495 21.098 11.742 1.00 80.88 858 ASP A C 1
ATOM 6460 O O . ASP A 1 858 ? 2.452 20.267 12.657 1.00 80.88 858 ASP A O 1
ATOM 6464 N N . GLN A 1 859 ? 2.145 20.776 10.491 1.00 85.94 859 GLN A N 1
ATOM 6465 C CA . GLN A 1 859 ? 1.838 19.410 10.070 1.00 85.94 859 GLN A CA 1
ATOM 6466 C C . GLN A 1 859 ? 3.127 18.611 9.889 1.00 85.94 859 GLN A C 1
ATOM 6468 O O . GLN A 1 859 ? 3.840 18.761 8.892 1.00 85.94 859 GLN A O 1
ATOM 6473 N N . MET A 1 860 ? 3.414 17.742 10.858 1.00 86.25 860 MET A N 1
ATOM 6474 C CA . MET A 1 860 ? 4.649 16.951 10.913 1.00 86.25 860 MET A CA 1
ATOM 6475 C C . MET A 1 860 ? 4.424 15.473 10.555 1.00 86.25 860 MET A C 1
ATOM 6477 O O . MET A 1 860 ? 5.356 14.790 10.130 1.00 86.25 860 MET A O 1
ATOM 6481 N N . GLY A 1 861 ? 3.198 14.963 10.711 1.00 84.81 861 GLY A N 1
ATOM 6482 C CA . GLY A 1 861 ? 2.853 13.576 10.378 1.00 84.81 861 GLY A CA 1
ATOM 6483 C C . GLY A 1 861 ? 2.966 13.274 8.878 1.00 84.81 861 GLY A C 1
ATOM 6484 O O . GLY A 1 861 ? 2.629 14.104 8.042 1.00 84.81 861 GLY A O 1
ATOM 6485 N N . GLY A 1 862 ? 3.457 12.081 8.524 1.00 78.56 862 GLY A N 1
ATOM 6486 C CA . GLY A 1 862 ? 3.521 11.612 7.127 1.00 78.56 862 GLY A CA 1
ATOM 6487 C C . GLY A 1 862 ? 4.598 12.272 6.248 1.00 78.56 862 GLY A C 1
ATOM 6488 O O . GLY A 1 862 ? 4.742 11.909 5.075 1.00 78.56 862 GLY A O 1
ATOM 6489 N N . ARG A 1 863 ? 5.397 13.198 6.799 1.00 83.12 863 ARG A N 1
ATOM 6490 C CA . ARG A 1 863 ? 6.438 13.942 6.072 1.00 83.12 863 ARG A CA 1
ATOM 6491 C C . ARG A 1 863 ? 7.845 13.381 6.321 1.00 83.12 863 ARG A C 1
ATOM 6493 O O . ARG A 1 863 ? 8.189 13.073 7.465 1.00 83.12 863 ARG A O 1
ATOM 6500 N N . PRO A 1 864 ? 8.695 13.276 5.283 1.00 82.00 864 PRO A N 1
ATOM 6501 C CA . PRO A 1 864 ? 10.104 12.927 5.456 1.00 82.00 864 PRO A CA 1
ATOM 6502 C C . PRO A 1 864 ? 10.836 13.920 6.370 1.00 82.00 864 PRO A C 1
ATOM 6504 O O . PRO A 1 864 ? 10.567 15.116 6.328 1.00 82.00 864 PRO A O 1
ATOM 6507 N N . GLY A 1 865 ? 11.770 13.428 7.189 1.00 82.69 865 GLY A N 1
ATOM 6508 C CA . GLY A 1 865 ? 12.596 14.258 8.081 1.00 82.69 865 GLY A CA 1
ATOM 6509 C C . GLY A 1 865 ? 11.961 14.608 9.433 1.00 82.69 865 GLY A C 1
ATOM 6510 O O . GLY A 1 865 ? 12.675 15.013 10.349 1.00 82.69 865 GLY A O 1
ATOM 6511 N N . PHE A 1 866 ? 10.657 14.385 9.609 1.00 84.38 866 PHE A N 1
ATOM 6512 C CA . PHE A 1 866 ? 9.960 14.624 10.872 1.00 84.38 866 PHE A CA 1
ATOM 6513 C C . PHE A 1 866 ? 9.878 13.357 11.726 1.00 84.38 866 PHE A C 1
ATOM 6515 O O . PHE A 1 866 ? 9.691 12.245 11.230 1.00 84.38 866 PHE A O 1
ATOM 6522 N N . THR A 1 867 ? 10.009 13.522 13.043 1.00 84.50 867 THR A N 1
ATOM 6523 C CA . THR A 1 867 ? 9.913 12.422 14.013 1.00 84.50 867 THR A CA 1
ATOM 6524 C C . THR A 1 867 ? 8.716 12.622 14.931 1.00 84.50 867 THR A C 1
ATOM 6526 O O . THR A 1 867 ? 8.361 13.753 15.256 1.00 84.50 867 THR A O 1
ATOM 6529 N N . LEU A 1 868 ? 8.147 11.516 15.423 1.00 83.56 868 LEU A N 1
ATOM 6530 C CA . LEU A 1 868 ? 7.050 11.515 16.401 1.00 83.56 868 LEU A CA 1
ATOM 6531 C C . LEU A 1 868 ? 7.377 12.346 17.663 1.00 83.56 868 LEU A C 1
ATOM 6533 O O . LEU A 1 868 ? 6.492 12.880 18.320 1.00 83.56 868 LEU A O 1
ATOM 6537 N N . SER A 1 869 ? 8.661 12.473 18.012 1.00 83.38 869 SER A N 1
ATOM 6538 C CA . SER A 1 869 ? 9.114 13.256 19.165 1.00 83.38 869 SER A CA 1
ATOM 6539 C C . SER A 1 869 ? 9.037 14.769 18.978 1.00 83.38 869 SER A C 1
ATOM 6541 O O . SER A 1 869 ? 9.026 15.477 19.984 1.00 83.38 869 SER A O 1
ATOM 6543 N N . LEU A 1 870 ? 9.010 15.276 17.741 1.00 85.00 870 LEU A N 1
ATOM 6544 C CA . LEU A 1 870 ? 9.075 16.716 17.495 1.00 85.00 870 LEU A CA 1
ATOM 6545 C C . LEU A 1 870 ? 7.815 17.460 17.980 1.00 85.00 870 LEU A C 1
ATOM 6547 O O . LEU A 1 870 ? 7.989 18.405 18.750 1.00 85.00 870 LEU A O 1
ATOM 6551 N N . PRO A 1 871 ? 6.572 17.014 17.686 1.00 87.44 871 PRO A N 1
ATOM 6552 C CA . PRO A 1 871 ? 5.378 17.645 18.254 1.00 87.44 871 PRO A CA 1
ATOM 6553 C C . PRO A 1 871 ? 5.388 17.665 19.788 1.00 87.44 871 PRO A C 1
ATOM 6555 O O . PRO A 1 871 ? 5.082 18.680 20.413 1.00 87.44 871 PRO A O 1
ATOM 6558 N N . ALA A 1 872 ? 5.814 16.564 20.418 1.00 86.50 872 ALA A N 1
ATOM 6559 C CA . ALA A 1 872 ? 5.909 16.483 21.875 1.00 86.50 872 ALA A CA 1
ATOM 6560 C C . ALA A 1 872 ? 6.978 17.440 22.445 1.00 86.50 872 ALA A C 1
ATOM 6562 O O . ALA A 1 872 ? 6.812 17.981 23.540 1.00 86.50 872 ALA A O 1
ATOM 6563 N N . ALA A 1 873 ? 8.073 17.668 21.712 1.00 85.94 873 ALA A N 1
ATOM 6564 C CA . ALA A 1 873 ? 9.097 18.639 22.082 1.00 85.94 873 ALA A CA 1
ATOM 6565 C C . ALA A 1 873 ? 8.570 20.081 22.006 1.00 85.94 873 ALA A C 1
ATOM 6567 O O . ALA A 1 873 ? 8.835 20.853 22.927 1.00 85.94 873 ALA A O 1
ATOM 6568 N N . CYS A 1 874 ? 7.771 20.420 20.987 1.00 87.88 874 CYS A N 1
ATOM 6569 C CA . CYS A 1 874 ? 7.104 21.723 20.883 1.00 87.88 874 CYS A CA 1
ATOM 6570 C C . CYS A 1 874 ? 6.203 21.994 22.099 1.00 87.88 874 CYS A C 1
ATOM 6572 O O . CYS A 1 874 ? 6.325 23.040 22.734 1.00 87.88 874 CYS A O 1
ATOM 6574 N N . VAL A 1 875 ? 5.376 21.016 22.494 1.00 89.69 875 VAL A N 1
ATOM 6575 C CA . VAL A 1 875 ? 4.521 21.107 23.693 1.00 89.69 875 VAL A CA 1
ATOM 6576 C C . VAL A 1 875 ? 5.352 21.385 24.955 1.00 89.69 875 VAL A C 1
ATOM 6578 O O . VAL A 1 875 ? 5.034 22.281 25.739 1.00 89.69 875 VAL A O 1
ATOM 6581 N N . LYS A 1 876 ? 6.447 20.642 25.159 1.00 87.94 876 LYS A N 1
ATOM 6582 C CA . LYS A 1 876 ? 7.327 20.820 26.329 1.00 87.94 876 LYS A CA 1
ATOM 6583 C C . LYS A 1 876 ? 8.030 22.179 26.323 1.00 87.94 876 LYS A C 1
ATOM 6585 O O . LYS A 1 876 ? 8.124 22.813 27.374 1.00 87.94 876 LYS A O 1
ATOM 6590 N N . ALA A 1 877 ? 8.506 22.627 25.162 1.00 87.56 877 ALA A N 1
ATOM 6591 C CA . ALA A 1 877 ? 9.152 23.926 25.003 1.00 87.56 877 ALA A CA 1
ATOM 6592 C C . ALA A 1 877 ? 8.189 25.077 25.336 1.00 87.56 877 ALA A C 1
ATOM 6594 O O . ALA A 1 877 ? 8.572 25.998 26.059 1.00 87.56 877 ALA A O 1
ATOM 6595 N N . HIS A 1 878 ? 6.927 24.979 24.906 1.00 90.12 878 HIS A N 1
ATOM 6596 C CA . HIS A 1 878 ? 5.875 25.935 25.258 1.00 90.12 878 HIS A CA 1
ATOM 6597 C C . HIS A 1 878 ? 5.641 26.022 26.768 1.00 90.12 878 HIS A C 1
ATOM 6599 O O . HIS A 1 878 ? 5.724 27.104 27.350 1.00 90.12 878 HIS A O 1
ATOM 6605 N N . LEU A 1 879 ? 5.427 24.882 27.432 1.00 90.62 879 LEU A N 1
ATOM 6606 C CA . LEU A 1 879 ? 5.203 24.835 28.882 1.00 90.62 879 LEU A CA 1
ATOM 6607 C C . LEU A 1 879 ? 6.405 25.386 29.670 1.00 90.62 879 LEU A C 1
ATOM 6609 O O . LEU A 1 879 ? 6.238 26.163 30.614 1.00 90.62 879 LEU A O 1
ATOM 6613 N N . ALA A 1 880 ? 7.628 25.043 29.252 1.00 88.69 880 ALA A N 1
ATOM 6614 C CA . ALA A 1 880 ? 8.849 25.591 29.838 1.00 88.69 880 ALA A CA 1
ATOM 6615 C C . ALA A 1 880 ? 8.949 27.113 29.639 1.00 88.69 880 ALA A C 1
ATOM 6617 O O . ALA A 1 880 ? 9.350 27.834 30.558 1.00 88.69 880 ALA A O 1
ATOM 6618 N N . ASN A 1 881 ? 8.550 27.613 28.467 1.00 87.62 881 ASN A N 1
ATOM 6619 C CA . ASN A 1 881 ? 8.535 29.036 28.161 1.00 87.62 881 ASN A CA 1
ATOM 6620 C C . ASN A 1 881 ? 7.522 29.804 29.022 1.00 87.62 881 ASN A C 1
ATOM 6622 O O . ASN A 1 881 ? 7.913 30.789 29.645 1.00 87.62 881 ASN A O 1
ATOM 6626 N N . LEU A 1 882 ? 6.278 29.322 29.141 1.00 89.38 882 LEU A N 1
ATOM 6627 C CA . LEU A 1 882 ? 5.251 29.920 30.008 1.00 89.38 882 LEU A CA 1
ATOM 6628 C C . LEU A 1 882 ? 5.749 30.064 31.451 1.00 89.38 882 LEU A C 1
ATOM 6630 O O . LEU A 1 882 ? 5.629 31.128 32.063 1.00 89.38 882 LEU A O 1
ATOM 6634 N N . LYS A 1 883 ? 6.385 29.012 31.976 1.00 87.75 883 LYS A N 1
ATOM 6635 C CA . LYS A 1 883 ? 6.982 29.016 33.314 1.00 87.75 883 LYS A CA 1
ATOM 6636 C C . LYS A 1 883 ? 8.115 30.036 33.434 1.00 87.75 883 LYS A C 1
ATOM 6638 O O . LYS A 1 883 ? 8.139 30.812 34.390 1.00 87.75 883 LYS A O 1
ATOM 6643 N N . ARG A 1 884 ? 9.035 30.062 32.462 1.00 86.81 884 ARG A N 1
ATOM 6644 C CA . ARG A 1 884 ? 10.181 30.986 32.426 1.00 86.81 884 ARG A CA 1
ATOM 6645 C C . ARG A 1 884 ? 9.735 32.447 32.382 1.00 86.81 884 ARG A C 1
ATOM 6647 O O . ARG A 1 884 ? 10.307 33.270 33.090 1.00 86.81 884 ARG A O 1
ATOM 6654 N N . THR A 1 885 ? 8.716 32.770 31.588 1.00 86.81 885 THR A N 1
ATOM 6655 C CA . THR A 1 885 ? 8.204 34.141 31.441 1.00 86.81 885 THR A CA 1
ATOM 6656 C C . THR A 1 885 ? 7.123 34.496 32.461 1.00 86.81 885 THR A C 1
ATOM 6658 O O . THR A 1 885 ? 6.562 35.583 32.377 1.00 86.81 885 THR A O 1
ATOM 6661 N N . LYS A 1 886 ? 6.802 33.593 33.402 1.00 87.50 886 LYS A N 1
ATOM 6662 C CA . LYS A 1 886 ? 5.690 33.722 34.362 1.00 87.50 886 LYS A CA 1
ATOM 6663 C C . LYS A 1 886 ? 4.331 34.012 33.701 1.00 87.50 886 LYS A C 1
ATOM 6665 O O . LYS A 1 886 ? 3.445 34.559 34.351 1.00 87.50 886 LYS A O 1
ATOM 6670 N N . ALA A 1 887 ? 4.168 33.624 32.437 1.00 88.94 887 ALA A N 1
ATOM 6671 C CA . ALA A 1 887 ? 2.921 33.762 31.696 1.00 88.94 887 ALA A CA 1
ATOM 6672 C C . ALA A 1 887 ? 2.029 32.539 31.930 1.00 88.94 887 ALA A C 1
ATOM 6674 O O . ALA A 1 887 ? 2.521 31.439 32.208 1.00 88.94 887 ALA A O 1
ATOM 6675 N N . SER A 1 888 ? 0.720 32.730 31.809 1.00 93.00 888 SER A N 1
ATOM 6676 C CA . SER A 1 888 ? -0.246 31.637 31.869 1.00 93.00 888 SER A CA 1
ATOM 6677 C C . SER A 1 888 ? -0.653 31.181 30.471 1.00 93.00 888 SER A C 1
ATOM 6679 O O . SER A 1 888 ? -0.467 31.890 29.484 1.00 93.00 888 SER A O 1
ATOM 6681 N N . GLY A 1 889 ? -1.158 29.958 30.378 1.00 94.00 889 GLY A N 1
ATOM 6682 C CA . GLY A 1 889 ? -1.603 29.388 29.116 1.00 94.00 889 GLY A CA 1
ATOM 6683 C C . GLY A 1 889 ? -2.084 27.955 29.276 1.00 94.00 889 GLY A C 1
ATOM 6684 O O . GLY A 1 889 ? -2.259 27.455 30.393 1.00 94.00 889 GLY A O 1
ATOM 6685 N N . ALA A 1 890 ? -2.276 27.285 28.148 1.00 94.69 890 ALA A N 1
ATOM 6686 C CA . ALA A 1 890 ? -2.755 25.913 28.109 1.00 94.69 890 ALA A CA 1
ATOM 6687 C C . ALA A 1 890 ? -2.201 25.153 26.901 1.00 94.69 890 ALA A C 1
ATOM 6689 O O . ALA A 1 890 ? -1.668 25.736 25.954 1.00 94.69 890 ALA A O 1
ATOM 6690 N N . VAL A 1 891 ? -2.354 23.836 26.959 1.00 95.25 891 VAL A N 1
ATOM 6691 C CA . VAL A 1 891 ? -2.217 22.925 25.826 1.00 95.25 891 VAL A CA 1
ATOM 6692 C C . VAL A 1 891 ? -3.541 22.192 25.687 1.00 95.25 891 VAL A C 1
ATOM 6694 O O . VAL A 1 891 ? -4.016 21.616 26.665 1.00 95.25 891 VAL A O 1
ATOM 6697 N N . ILE A 1 892 ? -4.139 22.223 24.501 1.00 95.62 892 ILE A N 1
ATOM 6698 C CA . ILE A 1 892 ? -5.356 21.465 24.192 1.00 95.62 892 ILE A CA 1
ATOM 6699 C C . ILE A 1 892 ? -4.964 20.319 23.268 1.00 95.62 892 ILE A C 1
ATOM 6701 O O . ILE A 1 892 ? -4.438 20.557 22.183 1.00 95.62 892 ILE A O 1
ATOM 6705 N N . PHE A 1 893 ? -5.205 19.087 23.702 1.00 95.25 893 PHE A N 1
ATOM 6706 C CA . PHE A 1 893 ? -5.004 17.890 22.895 1.00 95.25 893 PHE A CA 1
ATOM 6707 C C . PHE A 1 893 ? -6.332 17.493 22.254 1.00 95.25 893 PHE A C 1
ATOM 6709 O O . PHE A 1 893 ? -7.351 17.449 22.944 1.00 95.25 893 PHE A O 1
ATOM 6716 N N . ILE A 1 894 ? -6.324 17.209 20.952 1.00 92.94 894 ILE A N 1
ATOM 6717 C CA . ILE A 1 894 ? -7.507 16.795 20.196 1.00 92.94 894 ILE A CA 1
ATOM 6718 C C . ILE A 1 894 ? -7.288 15.392 19.623 1.00 92.94 894 ILE A C 1
ATOM 6720 O O . ILE A 1 894 ? -6.314 15.161 18.910 1.00 92.94 894 ILE A O 1
ATOM 6724 N N . ASP A 1 895 ? -8.232 14.487 19.896 1.00 89.88 895 ASP A N 1
ATOM 6725 C CA . ASP A 1 895 ? -8.355 13.163 19.268 1.00 89.88 895 ASP A CA 1
ATOM 6726 C C . ASP A 1 895 ? -9.585 13.192 18.348 1.00 89.88 895 ASP A C 1
ATOM 6728 O O . ASP A 1 895 ? -10.706 13.446 18.802 1.00 89.88 895 ASP A O 1
ATOM 6732 N N . SER A 1 896 ? -9.389 12.962 17.047 1.00 87.06 896 SER A N 1
ATOM 6733 C CA . SER A 1 896 ? -10.486 12.927 16.070 1.00 87.06 896 SER A CA 1
ATOM 6734 C C . SER A 1 896 ? -11.015 11.502 15.896 1.00 87.06 896 SER A C 1
ATOM 6736 O O . SER A 1 896 ? -10.281 10.570 15.567 1.00 87.06 896 SER A O 1
ATOM 6738 N N . ALA A 1 897 ? -12.320 11.302 16.075 1.00 83.12 897 ALA A N 1
ATOM 6739 C CA . ALA A 1 897 ? -12.916 9.972 15.992 1.00 83.12 897 ALA A CA 1
ATOM 6740 C C . ALA A 1 897 ? -12.910 9.435 14.547 1.00 83.12 897 ALA A C 1
ATOM 6742 O O . ALA A 1 897 ? -13.560 9.990 13.663 1.00 83.12 897 ALA A O 1
ATOM 6743 N N . ALA A 1 898 ? -12.209 8.315 14.327 1.00 82.00 898 ALA A N 1
ATOM 6744 C CA . ALA A 1 898 ? -12.137 7.616 13.037 1.00 82.00 898 ALA A CA 1
ATOM 6745 C C . ALA A 1 898 ? -11.736 8.531 11.858 1.00 82.00 898 ALA A C 1
ATOM 6747 O O . ALA A 1 898 ? -12.243 8.375 10.749 1.00 82.00 898 ALA A O 1
ATOM 6748 N N . ALA A 1 899 ? -10.809 9.467 12.092 1.00 86.19 899 ALA A N 1
ATOM 6749 C CA . ALA A 1 899 ? -10.534 10.597 11.202 1.00 86.19 899 ALA A CA 1
ATOM 6750 C C . ALA A 1 899 ? -10.336 10.213 9.726 1.00 86.19 899 ALA A C 1
ATOM 6752 O O . ALA A 1 899 ? -10.996 10.752 8.840 1.00 86.19 899 ALA A O 1
ATOM 6753 N N . TYR A 1 900 ? -9.488 9.217 9.464 1.00 86.94 900 TYR A N 1
ATOM 6754 C CA . TYR A 1 900 ? -9.204 8.761 8.104 1.00 86.94 900 TYR A CA 1
ATOM 6755 C C . TYR A 1 900 ? -10.402 8.136 7.366 1.00 86.94 900 TYR A C 1
ATOM 6757 O O . TYR A 1 900 ? -10.391 8.090 6.139 1.00 86.94 900 TYR A O 1
ATOM 6765 N N . TYR A 1 901 ? -11.405 7.627 8.081 1.00 86.31 901 TYR A N 1
ATOM 6766 C CA . TYR A 1 901 ? -12.607 7.012 7.500 1.00 86.31 901 TYR A CA 1
ATOM 6767 C C . TYR A 1 901 ? -13.711 8.051 7.259 1.00 86.31 901 TYR A C 1
ATOM 6769 O O . TYR A 1 901 ? -14.456 7.970 6.284 1.00 86.31 901 TYR A O 1
ATOM 6777 N N . SER A 1 902 ? -13.784 9.058 8.128 1.00 89.19 902 SER A N 1
ATOM 6778 C CA . SER A 1 902 ? -14.911 9.993 8.179 1.00 89.19 902 SER A CA 1
ATOM 6779 C C . SER A 1 902 ? -14.675 11.306 7.429 1.00 89.19 902 SER A C 1
ATOM 6781 O O . SER A 1 902 ? -15.646 11.988 7.099 1.00 89.19 902 SER A O 1
ATOM 6783 N N . ILE A 1 903 ? -13.421 11.692 7.166 1.00 90.56 903 ILE A N 1
ATOM 6784 C CA . ILE A 1 903 ? -13.108 12.999 6.568 1.00 90.56 903 ILE A CA 1
ATOM 6785 C C . ILE A 1 903 ? -13.785 13.181 5.199 1.00 90.56 903 ILE A C 1
ATOM 6787 O O . ILE A 1 903 ? -13.815 12.260 4.374 1.00 90.56 903 ILE A O 1
ATOM 6791 N N . ALA A 1 904 ? -14.336 14.370 4.949 1.00 90.62 904 ALA A N 1
ATOM 6792 C CA . ALA A 1 904 ? -14.948 14.708 3.669 1.00 90.62 904 ALA A CA 1
ATOM 6793 C C . ALA A 1 904 ? -13.876 14.829 2.569 1.00 90.62 904 ALA A C 1
ATOM 6795 O O . ALA A 1 904 ? -13.141 15.812 2.490 1.00 90.62 904 ALA A O 1
ATOM 6796 N N . LYS A 1 905 ? -13.780 13.808 1.710 1.00 90.62 905 LYS A N 1
ATOM 6797 C CA . LYS A 1 905 ? -12.785 13.731 0.624 1.00 90.62 905 LYS A CA 1
ATOM 6798 C C . LYS A 1 905 ? -13.088 14.652 -0.565 1.00 90.62 905 LYS A C 1
ATOM 6800 O O . LYS A 1 905 ? -12.218 14.865 -1.402 1.00 90.62 905 LYS A O 1
ATOM 6805 N N . ASP A 1 906 ? -14.300 15.202 -0.626 1.00 91.94 906 ASP A N 1
ATOM 6806 C CA . ASP A 1 906 ? -14.856 16.031 -1.704 1.00 91.94 906 ASP A CA 1
ATOM 6807 C C . ASP A 1 906 ? -13.976 17.223 -2.093 1.00 91.94 906 ASP A C 1
ATOM 6809 O O . ASP A 1 906 ? -13.908 17.578 -3.267 1.00 91.94 906 ASP A O 1
ATOM 6813 N N . PHE A 1 907 ? -13.243 17.788 -1.130 1.00 88.94 907 PHE A N 1
ATOM 6814 C CA . PHE A 1 907 ? -12.280 18.861 -1.376 1.00 88.94 907 PHE A CA 1
ATOM 6815 C C . PHE A 1 907 ? -11.230 18.482 -2.438 1.00 88.94 907 PHE A C 1
ATOM 6817 O O . PHE A 1 907 ? -10.917 19.303 -3.303 1.00 88.94 907 PHE A O 1
ATOM 6824 N N . LEU A 1 908 ? -10.733 17.236 -2.391 1.00 88.31 908 LEU A N 1
ATOM 6825 C CA . LEU A 1 908 ? -9.779 16.675 -3.356 1.00 88.31 908 LEU A CA 1
ATOM 6826 C C . LEU A 1 908 ? -10.458 15.880 -4.477 1.00 88.31 908 LEU A C 1
ATOM 6828 O O . LEU A 1 908 ? -9.924 15.812 -5.578 1.00 88.31 908 LEU A O 1
ATOM 6832 N N . ALA A 1 909 ? -11.590 15.232 -4.188 1.00 88.00 909 ALA A N 1
ATOM 6833 C CA . ALA A 1 909 ? -12.224 14.283 -5.098 1.00 88.00 909 ALA A CA 1
ATOM 6834 C C . ALA A 1 909 ? -13.041 14.951 -6.215 1.00 88.00 909 ALA A C 1
ATOM 6836 O O . ALA A 1 909 ? -13.193 14.357 -7.280 1.00 88.00 909 ALA A O 1
ATOM 6837 N N . LEU A 1 910 ? -13.565 16.162 -5.988 1.00 88.88 910 LEU A N 1
ATOM 6838 C CA . LEU A 1 910 ? -14.365 16.881 -6.980 1.00 88.88 910 LEU A CA 1
ATOM 6839 C C . LEU A 1 910 ? -13.489 17.742 -7.901 1.00 88.88 910 LEU A C 1
ATOM 6841 O O . LEU A 1 910 ? -12.538 18.397 -7.464 1.00 88.88 910 LEU A O 1
ATOM 6845 N N . THR A 1 911 ? -13.844 17.750 -9.185 1.00 86.88 911 THR A N 1
ATOM 6846 C CA . THR A 1 911 ? -13.312 18.681 -10.194 1.00 86.88 911 THR A CA 1
ATOM 6847 C C . THR A 1 911 ? -13.797 20.105 -9.952 1.00 86.88 911 THR A C 1
ATOM 6849 O O . THR A 1 911 ? -14.743 20.333 -9.196 1.00 86.88 911 THR A O 1
ATOM 6852 N N . TRP A 1 912 ? -13.148 21.072 -10.602 1.00 87.44 912 TRP A N 1
ATOM 6853 C CA . TRP A 1 912 ? -13.569 22.467 -10.537 1.00 87.44 912 TRP A CA 1
ATOM 6854 C C . TRP A 1 912 ? -15.022 22.624 -11.010 1.00 87.44 912 TRP A C 1
ATOM 6856 O O . TRP A 1 912 ? -15.832 23.230 -10.314 1.00 87.44 912 TRP A O 1
ATOM 6866 N N . GLU A 1 913 ? -15.389 21.988 -12.125 1.00 87.81 913 GLU A N 1
ATOM 6867 C CA . GLU A 1 913 ? -16.739 22.036 -12.693 1.00 87.81 913 GLU A CA 1
ATOM 6868 C C . GLU A 1 913 ? -17.767 21.399 -11.752 1.00 87.81 913 GLU A C 1
ATOM 6870 O O . GLU A 1 913 ? -18.830 21.967 -11.508 1.00 87.81 913 GLU A O 1
ATOM 6875 N N . GLN A 1 914 ? -17.431 20.254 -11.151 1.00 90.00 914 GLN A N 1
ATOM 6876 C CA . GLN A 1 914 ? -18.284 19.598 -10.154 1.00 90.00 914 GLN A CA 1
ATOM 6877 C C . GLN A 1 914 ? -18.468 20.443 -8.887 1.00 90.00 914 GLN A C 1
ATOM 6879 O O . GLN A 1 914 ? -19.520 20.371 -8.258 1.00 90.00 914 GLN A O 1
ATOM 6884 N N . LYS A 1 915 ? -17.481 21.268 -8.518 1.00 91.12 915 LYS A N 1
ATOM 6885 C CA . LYS A 1 915 ? -17.602 22.242 -7.422 1.00 91.12 915 LYS A CA 1
ATOM 6886 C C . LYS A 1 915 ? -18.490 23.443 -7.774 1.00 91.12 915 LYS A C 1
ATOM 6888 O O . LYS A 1 915 ? -18.751 24.258 -6.895 1.00 91.12 915 LYS A O 1
ATOM 6893 N N . GLN A 1 916 ? -18.972 23.560 -9.011 1.00 90.75 916 GLN A N 1
ATOM 6894 C CA . GLN A 1 916 ? -19.980 24.556 -9.397 1.00 90.75 916 GLN A CA 1
ATOM 6895 C C . GLN A 1 916 ? -21.389 23.962 -9.537 1.00 90.75 916 GLN A C 1
ATOM 6897 O O . GLN A 1 916 ? -22.369 24.712 -9.549 1.00 90.75 916 GLN A O 1
ATOM 6902 N N . ASP A 1 917 ? -21.499 22.633 -9.601 1.00 93.38 917 ASP A N 1
ATOM 6903 C CA . ASP A 1 917 ? -22.760 21.907 -9.741 1.00 93.38 917 ASP A CA 1
ATOM 6904 C C . ASP A 1 917 ? -23.537 21.883 -8.414 1.00 93.38 917 ASP A C 1
ATOM 6906 O O . ASP A 1 917 ? -23.205 21.167 -7.467 1.00 93.38 917 ASP A O 1
ATOM 6910 N N . GLU A 1 918 ? -24.599 22.684 -8.348 1.00 93.88 918 GLU A N 1
ATOM 6911 C CA . GLU A 1 918 ? -25.433 22.823 -7.154 1.00 93.88 918 GLU A CA 1
ATOM 6912 C C . GLU A 1 918 ? -26.131 21.515 -6.759 1.00 93.88 918 GLU A C 1
ATOM 6914 O O . GLU A 1 918 ? -26.222 21.205 -5.570 1.00 93.88 918 GLU A O 1
ATOM 6919 N N . GLU A 1 919 ? -26.615 20.733 -7.726 1.00 94.88 919 GLU A N 1
ATOM 6920 C CA . GLU A 1 919 ? -27.350 19.498 -7.446 1.00 94.88 919 GLU A CA 1
ATOM 6921 C C . GLU A 1 919 ? -26.406 18.429 -6.891 1.00 94.88 919 GLU A C 1
ATOM 6923 O O . GLU A 1 919 ? -26.700 17.806 -5.861 1.00 94.88 919 GLU A O 1
ATOM 6928 N N . LEU A 1 920 ? -25.232 18.285 -7.513 1.00 93.06 920 LEU A N 1
ATOM 6929 C CA . LEU A 1 920 ? -24.189 17.380 -7.046 1.00 93.06 920 LEU A CA 1
ATOM 6930 C C . LEU A 1 920 ? -23.734 17.745 -5.631 1.00 93.06 920 LEU A C 1
ATOM 6932 O O . LEU A 1 920 ? -23.739 16.888 -4.746 1.00 93.06 920 LEU A O 1
ATOM 6936 N N . LEU A 1 921 ? -23.372 19.007 -5.390 1.00 94.62 921 LEU A N 1
ATOM 6937 C CA . LEU A 1 921 ? -22.907 19.452 -4.075 1.00 94.62 921 LEU A CA 1
ATOM 6938 C C . LEU A 1 921 ? -23.979 19.274 -3.001 1.00 94.62 921 LEU A C 1
ATOM 6940 O O . LEU A 1 921 ? -23.665 18.857 -1.886 1.00 94.62 921 LEU A O 1
ATOM 6944 N N . ARG A 1 922 ? -25.253 19.507 -3.338 1.00 95.06 922 ARG A N 1
ATOM 6945 C CA . ARG A 1 922 ? -26.375 19.274 -2.426 1.00 95.06 922 ARG A CA 1
ATOM 6946 C C . ARG A 1 922 ? -26.532 17.796 -2.081 1.00 95.06 922 ARG A C 1
ATOM 6948 O O . ARG A 1 922 ? -26.737 17.463 -0.912 1.00 95.06 922 ARG A O 1
ATOM 6955 N N . ALA A 1 923 ? -26.410 16.906 -3.065 1.00 92.88 923 ALA A N 1
ATOM 6956 C CA . ALA A 1 923 ? -26.440 15.463 -2.841 1.00 92.88 923 ALA A CA 1
ATOM 6957 C C . ALA A 1 923 ? -25.261 15.001 -1.966 1.00 92.88 923 ALA A C 1
ATOM 6959 O O . ALA A 1 923 ? -25.446 14.206 -1.042 1.00 92.88 923 ALA A O 1
ATOM 6960 N N . ARG A 1 924 ? -24.061 15.546 -2.206 1.00 93.06 924 ARG A N 1
ATOM 6961 C CA . ARG A 1 924 ? -22.864 15.274 -1.399 1.00 93.06 924 ARG A CA 1
ATOM 6962 C C . ARG A 1 924 ? -23.000 15.788 0.033 1.00 93.06 924 ARG A C 1
ATOM 6964 O O . ARG A 1 924 ? -22.711 15.043 0.963 1.00 93.06 924 ARG A O 1
ATOM 6971 N N . ALA A 1 925 ? -23.520 16.998 0.226 1.00 93.88 925 ALA A N 1
ATOM 6972 C CA . ALA A 1 925 ? -23.753 17.575 1.546 1.00 93.88 925 ALA A CA 1
ATOM 6973 C C . ALA A 1 925 ? -24.727 16.725 2.382 1.00 93.88 925 ALA A C 1
ATOM 6975 O O . ALA A 1 925 ? -24.420 16.401 3.527 1.00 93.88 925 ALA A O 1
ATOM 6976 N N . ARG A 1 926 ? -25.850 16.280 1.792 1.00 93.44 926 ARG A N 1
ATOM 6977 C CA . ARG A 1 926 ? -26.823 15.384 2.455 1.00 93.44 926 ARG A CA 1
ATOM 6978 C C . ARG A 1 926 ? -26.234 14.031 2.842 1.00 93.44 926 ARG A C 1
ATOM 6980 O O . ARG A 1 926 ? -26.679 13.428 3.807 1.00 93.44 926 ARG A O 1
ATOM 6987 N N . ALA A 1 927 ? -25.250 13.544 2.088 1.00 89.19 927 ALA A N 1
ATOM 6988 C CA . ALA A 1 927 ? -24.577 12.292 2.412 1.00 89.19 927 ALA A CA 1
ATOM 6989 C C . ALA A 1 927 ? -23.630 12.412 3.617 1.00 89.19 927 ALA A C 1
ATOM 6991 O O . ALA A 1 927 ? -23.233 11.388 4.165 1.00 89.19 927 ALA A O 1
ATOM 6992 N N . ILE A 1 928 ? -23.231 13.628 4.003 1.00 88.88 928 ILE A N 1
ATOM 6993 C CA . ILE A 1 928 ? -22.240 13.878 5.059 1.00 88.88 928 ILE A CA 1
ATOM 6994 C C . ILE A 1 928 ? -22.898 14.466 6.315 1.00 88.88 928 ILE A C 1
ATOM 6996 O O . ILE A 1 928 ? -22.490 14.113 7.428 1.00 88.88 928 ILE A O 1
ATOM 7000 N N . PHE A 1 929 ? -23.905 15.328 6.139 1.00 90.69 929 PHE A N 1
ATOM 7001 C CA . PHE A 1 929 ? -24.533 16.126 7.191 1.00 90.69 929 PHE A CA 1
ATOM 7002 C C . PHE A 1 929 ? -26.057 16.009 7.178 1.00 90.69 929 PHE A C 1
ATOM 7004 O O . PHE A 1 929 ? -26.696 16.270 6.159 1.00 90.69 929 PHE A O 1
ATOM 7011 N N . ASP A 1 930 ? -26.639 15.728 8.344 1.00 88.69 930 ASP A N 1
ATOM 7012 C CA . ASP A 1 930 ? -28.094 15.744 8.537 1.00 88.69 930 ASP A CA 1
ATOM 7013 C C . ASP A 1 930 ? -28.643 17.178 8.680 1.00 88.69 930 ASP A C 1
ATOM 7015 O O . ASP A 1 930 ? -29.752 17.472 8.235 1.00 88.69 930 ASP A O 1
ATOM 7019 N N . ASP A 1 931 ? -27.861 18.087 9.277 1.00 90.44 931 ASP A N 1
ATOM 7020 C CA . ASP A 1 931 ? -28.245 19.485 9.506 1.00 90.44 931 ASP A CA 1
ATOM 7021 C C . ASP A 1 931 ? -28.128 20.343 8.238 1.00 90.44 931 ASP A C 1
ATOM 7023 O O . ASP A 1 931 ? -27.122 20.301 7.527 1.00 90.44 931 ASP A O 1
ATOM 7027 N N . ARG A 1 932 ? -29.143 21.175 7.978 1.00 91.00 932 ARG A N 1
ATOM 7028 C CA . ARG A 1 932 ? -29.214 21.995 6.762 1.00 91.00 932 ARG A CA 1
ATOM 7029 C C . ARG A 1 932 ? -28.214 23.154 6.753 1.00 91.00 932 ARG A C 1
ATOM 7031 O O . ARG A 1 932 ? -27.688 23.459 5.687 1.00 91.00 932 ARG A O 1
ATOM 7038 N N . GLY A 1 933 ? -27.927 23.765 7.902 1.00 90.50 933 GLY A N 1
ATOM 7039 C CA . GLY A 1 933 ? -26.934 24.839 7.992 1.00 90.50 933 GLY A CA 1
ATOM 7040 C C . GLY A 1 933 ? -25.535 24.329 7.651 1.00 90.50 933 GLY A C 1
ATOM 7041 O O . GLY A 1 933 ? -24.867 24.892 6.788 1.00 90.50 933 GLY A O 1
ATOM 7042 N N . LEU A 1 934 ? -25.145 23.187 8.227 1.00 89.25 934 LEU A N 1
ATOM 7043 C CA . LEU A 1 934 ? -23.879 22.520 7.904 1.00 89.25 934 LEU A CA 1
ATOM 7044 C C . LEU A 1 934 ? -23.788 22.104 6.432 1.00 89.25 934 LEU A C 1
ATOM 7046 O O . LEU A 1 934 ? -22.708 22.179 5.845 1.00 89.25 934 LEU A O 1
ATOM 7050 N N . GLN A 1 935 ? -24.904 21.686 5.823 1.00 94.19 935 GLN A N 1
ATOM 7051 C CA . GLN A 1 935 ? -24.943 21.421 4.385 1.00 94.19 935 GLN A CA 1
ATOM 7052 C C . GLN A 1 935 ? -24.628 22.685 3.572 1.00 94.19 935 GLN A C 1
ATOM 7054 O O . GLN A 1 935 ? -23.807 22.619 2.660 1.00 94.19 935 GLN A O 1
ATOM 7059 N N . ASP A 1 936 ? -25.250 23.823 3.893 1.00 93.19 936 ASP A N 1
ATOM 7060 C CA . ASP A 1 936 ? -25.019 25.094 3.193 1.00 93.19 936 ASP A CA 1
ATOM 7061 C C . ASP A 1 936 ? -23.567 25.582 3.350 1.00 93.19 936 ASP A C 1
ATOM 7063 O O . ASP A 1 936 ? -22.931 25.976 2.366 1.00 93.19 936 ASP A O 1
ATOM 7067 N N . ASP A 1 937 ? -23.002 25.481 4.556 1.00 90.19 937 ASP A N 1
ATOM 7068 C CA . ASP A 1 937 ? -21.601 25.836 4.800 1.00 90.19 937 ASP A CA 1
ATOM 7069 C C . ASP A 1 937 ? -20.642 24.950 4.017 1.00 90.19 937 ASP A C 1
ATOM 7071 O O . ASP A 1 937 ? -19.701 25.449 3.406 1.00 90.19 937 ASP A O 1
ATOM 7075 N N . PHE A 1 938 ? -20.878 23.637 4.012 1.00 92.00 938 PHE A N 1
ATOM 7076 C CA . PHE A 1 938 ? -20.045 22.690 3.284 1.00 92.00 938 PHE A CA 1
ATOM 7077 C C . PHE A 1 938 ? -20.002 23.012 1.786 1.00 92.00 938 PHE A C 1
ATOM 7079 O O . PHE A 1 938 ? -18.928 23.025 1.183 1.00 92.00 938 PHE A O 1
ATOM 7086 N N . ILE A 1 939 ? -21.152 23.345 1.195 1.00 94.31 939 ILE A N 1
ATOM 7087 C CA . ILE A 1 939 ? -21.249 23.758 -0.212 1.00 94.31 939 ILE A CA 1
ATOM 7088 C C . ILE A 1 939 ? -20.460 25.052 -0.449 1.00 94.31 939 ILE A C 1
ATOM 7090 O O . ILE A 1 939 ? -19.675 25.127 -1.397 1.00 94.31 939 ILE A O 1
ATOM 7094 N N . SER A 1 940 ? -20.622 26.048 0.427 1.00 92.81 940 SER A N 1
ATOM 7095 C CA . SER A 1 940 ? -19.881 27.315 0.362 1.00 92.81 940 SER A CA 1
ATOM 7096 C C . SER A 1 940 ? -18.363 27.099 0.454 1.00 92.81 940 SER A C 1
ATOM 7098 O O . SER A 1 940 ? -17.597 27.609 -0.364 1.00 92.81 940 SER A O 1
ATOM 7100 N N . ILE A 1 941 ? -17.928 26.255 1.394 1.00 90.25 941 ILE A N 1
ATOM 7101 C CA . ILE A 1 941 ? -16.530 25.870 1.623 1.00 90.25 941 ILE A CA 1
ATOM 7102 C C . ILE A 1 941 ? -15.929 25.194 0.392 1.00 90.25 941 ILE A C 1
ATOM 7104 O O . ILE A 1 941 ? -14.781 25.497 0.053 1.00 90.25 941 ILE A O 1
ATOM 7108 N N . LEU A 1 942 ? -16.670 24.290 -0.260 1.00 91.62 942 LEU A N 1
ATOM 7109 C CA . LEU A 1 942 ? -16.220 23.602 -1.469 1.00 91.62 942 LEU A CA 1
ATOM 7110 C C . LEU A 1 942 ? -16.102 24.564 -2.653 1.00 91.62 942 LEU A C 1
ATOM 7112 O O . LEU A 1 942 ? -15.037 24.600 -3.272 1.00 91.62 942 LEU A O 1
ATOM 7116 N N . ARG A 1 943 ? -17.132 25.383 -2.907 1.00 92.38 943 ARG A N 1
ATOM 7117 C CA . ARG A 1 943 ? -17.131 26.411 -3.965 1.00 92.38 943 ARG A CA 1
ATOM 7118 C C . ARG A 1 943 ? -15.969 27.387 -3.802 1.00 92.38 943 ARG A C 1
ATOM 7120 O O . ARG A 1 943 ? -15.230 27.620 -4.751 1.00 92.38 943 ARG A O 1
ATOM 7127 N N . GLY A 1 944 ? -15.765 27.895 -2.586 1.00 88.25 944 GLY A N 1
ATOM 7128 C CA . GLY A 1 944 ? -14.682 28.828 -2.268 1.00 88.25 944 GLY A CA 1
ATOM 7129 C C . GLY A 1 944 ? -13.277 28.221 -2.320 1.00 88.25 944 GLY A C 1
ATOM 7130 O O . GLY A 1 944 ? -12.315 28.957 -2.182 1.00 88.25 944 GLY A O 1
ATOM 7131 N N . SER A 1 945 ? -13.157 26.903 -2.510 1.00 86.31 945 SER A N 1
ATOM 7132 C CA . SER A 1 945 ? -11.876 26.191 -2.644 1.00 86.31 945 SER A CA 1
ATOM 7133 C C . SER A 1 945 ? -11.696 25.512 -3.998 1.00 86.31 945 SER A C 1
ATOM 7135 O O . SER A 1 945 ? -11.010 24.489 -4.125 1.00 86.31 945 SER A O 1
ATOM 7137 N N . ALA A 1 946 ? -12.407 25.997 -5.014 1.00 83.44 946 ALA A N 1
ATOM 7138 C CA . ALA A 1 946 ? -12.308 25.445 -6.356 1.00 83.44 946 ALA A CA 1
ATOM 7139 C C . ALA A 1 946 ? -10.890 25.615 -6.928 1.00 83.44 946 ALA A C 1
ATOM 7141 O O . ALA A 1 946 ? -10.388 24.686 -7.564 1.00 83.44 946 ALA A O 1
ATOM 7142 N N . ASP A 1 947 ? -10.232 26.731 -6.608 1.00 86.00 947 ASP A N 1
ATOM 7143 C CA . ASP A 1 947 ? -8.930 27.095 -7.167 1.00 86.00 947 ASP A CA 1
ATOM 7144 C C . ASP A 1 947 ? -7.742 26.649 -6.296 1.00 86.00 947 ASP A C 1
ATOM 7146 O O . ASP A 1 947 ? -6.708 26.294 -6.855 1.00 86.00 947 ASP A O 1
ATOM 7150 N N . ASP A 1 948 ? -7.905 26.518 -4.967 1.00 85.19 948 ASP A N 1
ATOM 7151 C CA . ASP A 1 948 ? -6.836 26.127 -4.022 1.00 85.19 948 ASP A CA 1
ATOM 7152 C C . ASP A 1 948 ? -6.025 24.909 -4.505 1.00 85.19 948 ASP A C 1
ATOM 7154 O O . ASP A 1 948 ? -4.793 24.891 -4.504 1.00 85.19 948 ASP A O 1
ATOM 7158 N N . VAL A 1 949 ? -6.731 23.857 -4.932 1.00 81.38 949 VAL A N 1
ATOM 7159 C CA . VAL A 1 949 ? -6.118 22.598 -5.379 1.00 81.38 949 VAL A CA 1
ATOM 7160 C C . VAL A 1 949 ? -5.395 22.784 -6.714 1.00 81.38 949 VAL A C 1
ATOM 7162 O O . VAL A 1 949 ? -4.312 22.231 -6.892 1.00 81.38 949 VAL A O 1
ATOM 7165 N N . SER A 1 950 ? -5.978 23.563 -7.626 1.00 82.00 950 SER A N 1
ATOM 7166 C CA . SER A 1 950 ? -5.440 23.834 -8.964 1.00 82.00 950 SER A CA 1
ATOM 7167 C C . SER A 1 950 ? -4.193 24.726 -8.915 1.00 82.00 950 SER A C 1
ATOM 7169 O O . SER A 1 950 ? -3.290 24.566 -9.731 1.00 82.00 950 SER A O 1
ATOM 7171 N N . GLU A 1 951 ? -4.107 25.631 -7.936 1.00 85.62 951 GLU A N 1
ATOM 7172 C CA . GLU A 1 951 ? -2.911 26.446 -7.685 1.00 85.62 951 GLU A CA 1
ATOM 7173 C C . GLU A 1 951 ? -1.769 25.622 -7.069 1.00 85.62 951 GLU A C 1
ATOM 7175 O O . GLU A 1 951 ? -0.587 25.850 -7.344 1.00 85.62 951 GLU A O 1
ATOM 7180 N N . ALA A 1 952 ? -2.105 24.637 -6.233 1.00 84.19 952 ALA A N 1
ATOM 7181 C CA . ALA A 1 952 ? -1.113 23.841 -5.526 1.00 84.19 952 ALA A CA 1
ATOM 7182 C C . ALA A 1 952 ? -0.582 22.641 -6.324 1.00 84.19 952 ALA A C 1
ATOM 7184 O O . ALA A 1 952 ? 0.590 22.283 -6.153 1.00 84.19 952 ALA A O 1
ATOM 7185 N N . LEU A 1 953 ? -1.419 22.012 -7.159 1.00 85.56 953 LEU A N 1
ATOM 7186 C CA . LEU A 1 953 ? -1.131 20.757 -7.856 1.00 85.56 953 LEU A CA 1
ATOM 7187 C C . LEU A 1 953 ? -1.244 20.895 -9.384 1.00 85.56 953 LEU A C 1
ATOM 7189 O O . LEU A 1 953 ? -2.233 21.424 -9.881 1.00 85.56 953 LEU A O 1
ATOM 7193 N N . PRO A 1 954 ? -0.308 20.308 -10.153 1.00 84.75 954 PRO A N 1
ATOM 7194 C CA . PRO A 1 954 ? -0.462 20.155 -11.596 1.00 84.75 954 PRO A CA 1
ATOM 7195 C C . PRO A 1 954 ? -1.741 19.380 -11.978 1.00 84.75 954 PRO A C 1
ATOM 7197 O O . PRO A 1 954 ? -2.104 18.425 -11.275 1.00 84.75 954 PRO A O 1
ATOM 7200 N N . PRO A 1 955 ? -2.363 19.670 -13.141 1.00 84.06 955 PRO A N 1
ATOM 7201 C CA . PRO A 1 955 ? -3.619 19.040 -13.569 1.00 84.06 955 PRO A CA 1
ATOM 7202 C C . PRO A 1 955 ? -3.601 17.503 -13.587 1.00 84.06 955 PRO A C 1
ATOM 7204 O O . PRO A 1 955 ? -4.592 16.855 -13.245 1.00 84.06 955 PRO A O 1
ATOM 7207 N N . ALA A 1 956 ? -2.469 16.889 -13.950 1.00 84.56 956 ALA A N 1
ATOM 7208 C CA . ALA A 1 956 ? -2.337 15.431 -13.963 1.00 84.56 956 ALA A CA 1
ATOM 7209 C C . ALA A 1 956 ? -2.378 14.824 -12.550 1.00 84.56 956 ALA A C 1
ATOM 7211 O O . ALA A 1 956 ? -3.016 13.791 -12.344 1.00 84.56 956 ALA A O 1
ATOM 7212 N N . LEU A 1 957 ? -1.752 15.472 -11.559 1.00 86.88 957 LEU A N 1
ATOM 7213 C CA . LEU A 1 957 ? -1.777 15.012 -10.165 1.00 86.88 957 LEU A CA 1
ATOM 7214 C C . LEU A 1 957 ? -3.151 15.203 -9.533 1.00 86.88 957 LEU A C 1
ATOM 7216 O O . LEU A 1 957 ? -3.618 14.322 -8.811 1.00 86.88 957 LEU A O 1
ATOM 7220 N N . GLN A 1 958 ? -3.816 16.315 -9.847 1.00 87.75 958 GLN A N 1
ATOM 7221 C CA . GLN A 1 958 ? -5.201 16.548 -9.456 1.00 87.75 958 GLN A CA 1
ATOM 7222 C C . GLN A 1 958 ? -6.116 15.453 -10.026 1.00 87.75 958 GLN A C 1
ATOM 7224 O O . GLN A 1 958 ? -6.827 14.794 -9.268 1.00 87.75 958 GLN A O 1
ATOM 7229 N N . THR A 1 959 ? -6.016 15.179 -11.332 1.00 87.50 959 THR A N 1
ATOM 7230 C CA . THR A 1 959 ? -6.774 14.107 -12.002 1.00 87.50 959 THR A CA 1
ATOM 7231 C C . THR A 1 959 ? -6.494 12.743 -11.370 1.00 87.50 959 THR A C 1
ATOM 7233 O O . THR A 1 959 ? -7.415 11.957 -11.140 1.00 87.50 959 THR A O 1
ATOM 7236 N N . PHE A 1 960 ? -5.227 12.447 -11.062 1.00 89.94 960 PHE A N 1
ATOM 7237 C CA . PHE A 1 960 ? -4.839 11.205 -10.399 1.00 89.94 960 PHE A CA 1
ATOM 7238 C C . PHE A 1 960 ? -5.507 11.063 -9.025 1.00 89.94 960 PHE A C 1
ATOM 7240 O O . PHE A 1 960 ? -6.133 10.037 -8.763 1.00 89.94 960 PHE A O 1
ATOM 7247 N N . LEU A 1 961 ? -5.421 12.086 -8.165 1.00 89.44 961 LEU A N 1
ATOM 7248 C CA . LEU A 1 961 ? -6.042 12.076 -6.835 1.00 89.44 961 LEU A CA 1
ATOM 7249 C C . LEU A 1 961 ? -7.563 11.933 -6.908 1.00 89.44 961 LEU A C 1
ATOM 7251 O O . LEU A 1 961 ? -8.131 11.107 -6.192 1.00 89.44 961 LEU A O 1
ATOM 7255 N N . GLN A 1 962 ? -8.208 12.687 -7.799 1.00 89.31 962 GLN A N 1
ATOM 7256 C CA . GLN A 1 962 ? -9.652 12.617 -8.020 1.00 89.31 962 GLN A CA 1
ATOM 7257 C C . GLN A 1 962 ? -10.075 11.196 -8.388 1.00 89.31 962 GLN A C 1
ATOM 7259 O O . GLN A 1 962 ? -10.937 10.619 -7.733 1.00 89.31 962 GLN A O 1
ATOM 7264 N N . LYS A 1 963 ? -9.399 10.576 -9.363 1.00 88.75 963 LYS A N 1
ATOM 7265 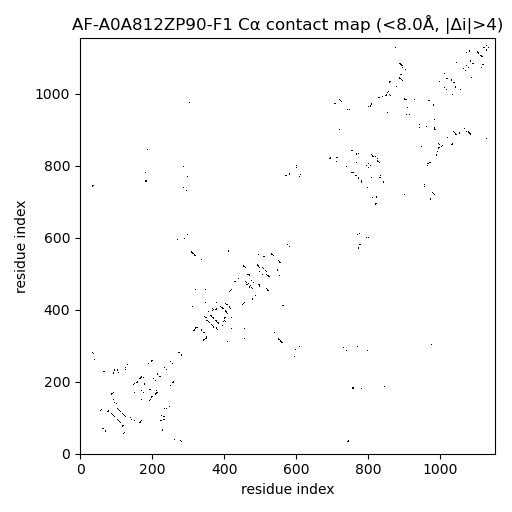C CA . LYS A 1 963 ? -9.708 9.207 -9.805 1.00 88.75 963 LYS A CA 1
ATOM 7266 C C . LYS A 1 963 ? -9.377 8.133 -8.765 1.00 88.75 963 LYS A C 1
ATOM 7268 O O . LYS A 1 963 ? -9.983 7.066 -8.801 1.00 88.75 963 LYS A O 1
ATOM 7273 N N . GLN A 1 964 ? -8.429 8.377 -7.858 1.00 88.50 964 GLN A N 1
ATOM 7274 C CA . GLN A 1 964 ? -8.140 7.473 -6.735 1.00 88.50 964 GLN A CA 1
ATOM 7275 C C . GLN A 1 964 ? -9.204 7.547 -5.631 1.00 88.50 964 GLN A C 1
ATOM 7277 O O . GLN A 1 964 ? -9.454 6.550 -4.959 1.00 88.50 964 GLN A O 1
ATOM 7282 N N . LEU A 1 965 ? -9.821 8.715 -5.439 1.00 88.56 965 LEU A N 1
ATOM 7283 C CA . LEU A 1 965 ? -10.860 8.944 -4.431 1.00 88.56 965 LEU A CA 1
ATOM 7284 C C . LEU A 1 965 ? -12.284 8.732 -4.966 1.00 88.56 965 LEU A C 1
ATOM 7286 O O . LEU A 1 965 ? -13.220 8.588 -4.169 1.00 88.56 965 LEU A O 1
ATOM 7290 N N . ASP A 1 966 ? -12.446 8.688 -6.287 1.00 83.62 966 ASP A N 1
ATOM 7291 C CA . ASP A 1 966 ? -13.707 8.400 -6.960 1.00 83.62 966 ASP A CA 1
ATOM 7292 C C . ASP A 1 966 ? -14.184 6.976 -6.646 1.00 83.62 966 ASP A C 1
ATOM 7294 O O . ASP A 1 966 ? -13.468 6.002 -6.879 1.00 83.62 966 ASP A O 1
ATOM 7298 N N . GLN A 1 967 ? -15.404 6.853 -6.110 1.00 84.81 967 GLN A N 1
ATOM 7299 C CA . GLN A 1 967 ? -16.070 5.571 -5.838 1.00 84.81 967 GLN A CA 1
ATOM 7300 C C . GLN A 1 967 ? -15.161 4.506 -5.174 1.00 84.81 967 GLN A C 1
ATOM 7302 O O . GLN A 1 967 ? -15.040 3.373 -5.647 1.00 84.81 967 GLN A O 1
ATOM 7307 N N . THR A 1 968 ? -14.497 4.868 -4.076 1.00 91.44 968 THR A N 1
ATOM 7308 C CA . THR A 1 968 ? -13.710 3.915 -3.280 1.00 91.44 968 THR A CA 1
ATOM 7309 C C . THR A 1 968 ? -14.603 2.846 -2.654 1.00 91.44 968 THR A C 1
ATOM 7311 O O . THR A 1 968 ? -15.704 3.170 -2.212 1.00 91.44 968 THR A O 1
ATOM 7314 N N . TRP A 1 969 ? -14.147 1.597 -2.565 1.00 92.94 969 TRP A N 1
ATOM 7315 C CA . TRP A 1 969 ? -14.980 0.488 -2.077 1.00 92.94 969 TRP A CA 1
ATOM 7316 C C . TRP A 1 969 ? -14.195 -0.561 -1.281 1.00 92.94 969 TRP A C 1
ATOM 7318 O O . TRP A 1 969 ? -12.970 -0.643 -1.369 1.00 92.94 969 TRP A O 1
ATOM 7328 N N . TYR A 1 970 ? -14.893 -1.409 -0.525 1.00 93.69 970 TYR A N 1
ATOM 7329 C CA . TYR A 1 970 ? -14.290 -2.597 0.084 1.00 93.69 970 TYR A CA 1
ATOM 7330 C C . TYR A 1 970 ? -15.270 -3.770 0.212 1.00 93.69 970 TYR A C 1
ATOM 7332 O O . TYR A 1 970 ? -16.486 -3.591 0.225 1.00 93.69 970 TYR A O 1
ATOM 7340 N N . ILE A 1 971 ? -14.722 -4.978 0.359 1.00 91.88 971 ILE A N 1
ATOM 7341 C CA . ILE A 1 971 ? -15.455 -6.189 0.764 1.00 91.88 971 ILE A CA 1
ATOM 7342 C C . ILE A 1 971 ? -14.855 -6.763 2.053 1.00 91.88 971 ILE A C 1
ATOM 7344 O O . ILE A 1 971 ? -13.654 -6.635 2.290 1.00 91.88 971 ILE A O 1
ATOM 7348 N N . SER A 1 972 ? -15.671 -7.393 2.898 1.00 87.50 972 SER A N 1
ATOM 7349 C CA . SER A 1 972 ? -15.242 -8.062 4.143 1.00 87.50 972 SER A CA 1
ATOM 7350 C C . SER A 1 972 ? -14.654 -9.458 3.901 1.00 87.50 972 SER A C 1
ATOM 7352 O O . SER A 1 972 ? -13.841 -9.951 4.686 1.00 87.50 972 SER A O 1
ATOM 7354 N N . ARG A 1 973 ? -15.055 -10.102 2.801 1.00 84.31 973 ARG A N 1
ATOM 7355 C CA . ARG A 1 973 ? -14.631 -11.443 2.383 1.00 84.31 973 ARG A CA 1
ATOM 7356 C C . ARG A 1 973 ? -14.673 -11.573 0.863 1.00 84.31 973 ARG A C 1
ATOM 7358 O O . ARG A 1 973 ? -15.420 -10.873 0.193 1.00 84.31 973 ARG A O 1
ATOM 7365 N N . VAL A 1 974 ? -13.848 -12.462 0.319 1.00 82.19 974 VAL A N 1
ATOM 7366 C CA . VAL A 1 974 ? -13.637 -12.631 -1.136 1.00 82.19 974 VAL A CA 1
ATOM 7367 C C . VAL A 1 974 ? -14.835 -13.225 -1.886 1.00 82.19 974 VAL A C 1
ATOM 7369 O O . VAL A 1 974 ? -14.906 -13.112 -3.105 1.00 82.19 974 VAL A O 1
ATOM 7372 N N . ASP A 1 975 ? -15.772 -13.841 -1.171 1.00 77.38 975 ASP A N 1
ATOM 7373 C CA . ASP A 1 975 ? -17.042 -14.381 -1.665 1.00 77.38 975 ASP A CA 1
ATOM 7374 C C . ASP A 1 975 ? -18.251 -13.514 -1.269 1.00 77.38 975 ASP A C 1
ATOM 7376 O O . ASP A 1 975 ? -19.392 -13.967 -1.355 1.00 77.38 975 ASP A O 1
ATOM 7380 N N . ALA A 1 976 ? -18.017 -12.275 -0.816 1.00 82.62 976 ALA A N 1
ATOM 7381 C CA . ALA A 1 976 ? -19.086 -11.343 -0.481 1.00 82.62 976 ALA A CA 1
ATOM 7382 C C . ALA A 1 976 ? -19.935 -11.021 -1.717 1.00 82.62 976 ALA A C 1
ATOM 7384 O O . ALA A 1 976 ? -19.413 -10.788 -2.811 1.00 82.62 976 ALA A O 1
ATOM 7385 N N . ALA A 1 977 ? -21.253 -10.977 -1.525 1.00 77.56 977 ALA A N 1
ATOM 7386 C CA . ALA A 1 977 ? -22.178 -10.640 -2.597 1.00 77.56 977 ALA A CA 1
ATOM 7387 C C . ALA A 1 977 ? -22.174 -9.137 -2.933 1.00 77.56 977 ALA A C 1
ATOM 7389 O O . ALA A 1 977 ? -22.347 -8.742 -4.090 1.00 77.56 977 ALA A O 1
ATOM 7390 N N . GLU A 1 978 ? -21.934 -8.315 -1.915 1.00 88.81 978 GLU A N 1
ATOM 7391 C CA . GLU A 1 978 ? -21.992 -6.860 -1.966 1.00 88.81 978 GLU A CA 1
ATOM 7392 C C . GLU A 1 978 ? -20.638 -6.259 -1.575 1.00 88.81 978 GLU A C 1
ATOM 7394 O O . GLU A 1 978 ? -19.941 -6.763 -0.690 1.00 88.81 978 GLU A O 1
ATOM 7399 N N . ALA A 1 979 ? -20.281 -5.162 -2.235 1.00 92.50 979 ALA A N 1
ATOM 7400 C CA . ALA A 1 979 ? -19.204 -4.267 -1.848 1.00 92.50 979 ALA A CA 1
ATOM 7401 C C . ALA A 1 979 ? -19.783 -3.025 -1.167 1.00 92.50 979 ALA A C 1
ATOM 7403 O O . ALA A 1 979 ? -20.817 -2.510 -1.576 1.00 92.50 979 ALA A O 1
ATOM 7404 N N . TYR A 1 980 ? -19.090 -2.513 -0.158 1.00 94.25 980 TYR A N 1
ATOM 7405 C CA . TYR A 1 980 ? -19.436 -1.253 0.489 1.00 94.25 980 TYR A CA 1
ATOM 7406 C C . TYR A 1 980 ? -18.734 -0.113 -0.245 1.00 94.25 980 TYR A C 1
ATOM 7408 O O . TYR A 1 980 ? -17.504 -0.045 -0.246 1.00 94.25 980 TYR A O 1
ATOM 7416 N N . VAL A 1 981 ? -19.500 0.773 -0.880 1.00 93.75 981 VAL A N 1
ATOM 7417 C CA . VAL A 1 981 ? -18.987 1.935 -1.617 1.00 93.75 981 VAL A CA 1
ATOM 7418 C C . VAL A 1 981 ? -18.938 3.138 -0.681 1.00 93.75 981 VAL A C 1
ATOM 7420 O O . VAL A 1 981 ? -19.969 3.654 -0.253 1.00 93.75 981 VAL A O 1
ATOM 7423 N N . ALA A 1 982 ? -17.728 3.581 -0.352 1.00 92.12 982 ALA A N 1
ATOM 7424 C CA . ALA A 1 982 ? -17.458 4.614 0.636 1.00 92.12 982 ALA A CA 1
ATOM 7425 C C . ALA A 1 982 ? -17.697 6.029 0.094 1.00 92.12 982 ALA A C 1
ATOM 7427 O O . ALA A 1 982 ? -17.106 6.460 -0.910 1.00 92.12 982 ALA A O 1
ATOM 7428 N N . LYS A 1 983 ? -18.525 6.792 0.818 1.00 90.38 983 LYS A N 1
ATOM 7429 C CA . LYS A 1 983 ? -18.820 8.195 0.503 1.00 90.38 983 LYS A CA 1
ATOM 7430 C C . LYS A 1 983 ? -17.833 9.159 1.156 1.00 90.38 983 LYS A C 1
ATOM 7432 O O . LYS A 1 983 ? -17.685 10.261 0.635 1.00 90.38 983 LYS A O 1
ATOM 7437 N N . SER A 1 984 ? -17.117 8.764 2.207 1.00 90.50 984 SER A N 1
ATOM 7438 C CA . SER A 1 984 ? -16.068 9.569 2.851 1.00 90.50 984 SER A CA 1
ATOM 7439 C C . SER A 1 984 ? -14.780 8.780 3.097 1.00 90.50 984 SER A C 1
ATOM 7441 O O . SER A 1 984 ? -14.714 7.585 2.825 1.00 90.50 984 SER A O 1
ATOM 7443 N N . GLY A 1 985 ? -13.748 9.470 3.588 1.00 89.12 985 GLY A N 1
ATOM 7444 C CA . GLY A 1 985 ? -12.487 8.862 3.998 1.00 89.12 985 GLY A CA 1
ATOM 7445 C C . GLY A 1 985 ? -11.420 8.782 2.906 1.00 89.12 985 GLY A C 1
ATOM 7446 O O . GLY A 1 985 ? -11.670 9.011 1.726 1.00 89.12 985 GLY A O 1
ATOM 7447 N N . THR A 1 986 ? -10.195 8.458 3.316 1.00 86.31 986 THR A N 1
ATOM 7448 C CA . THR A 1 986 ? -9.002 8.391 2.450 1.00 86.31 986 THR A CA 1
ATOM 7449 C C . THR A 1 986 ? -8.415 6.982 2.340 1.00 86.31 986 THR A C 1
ATOM 7451 O O . THR A 1 986 ? -7.249 6.815 1.985 1.00 86.31 986 THR A O 1
ATOM 7454 N N . ALA A 1 987 ? -9.231 5.958 2.613 1.00 81.06 987 ALA A N 1
ATOM 7455 C CA . ALA A 1 987 ? -8.906 4.546 2.402 1.00 81.06 987 ALA A CA 1
ATOM 7456 C C . ALA A 1 987 ? -7.645 4.055 3.180 1.00 81.06 987 ALA A C 1
ATOM 7458 O O . ALA A 1 987 ? -6.577 3.805 2.604 1.00 81.06 987 ALA A O 1
ATOM 7459 N N . PRO A 1 988 ? -7.735 3.891 4.517 1.00 77.56 988 PRO A N 1
ATOM 7460 C CA . PRO A 1 988 ? -6.606 3.500 5.370 1.00 77.56 988 PRO A CA 1
ATOM 7461 C C . PRO A 1 988 ? -5.897 2.213 4.941 1.00 77.56 988 PRO A C 1
ATOM 7463 O O . PRO A 1 988 ? -6.506 1.154 4.798 1.00 77.56 988 PRO A O 1
ATOM 7466 N N . GLY A 1 989 ? -4.572 2.300 4.799 1.00 78.56 989 GLY A N 1
ATOM 7467 C CA . GLY A 1 989 ? -3.726 1.228 4.255 1.00 78.56 989 GLY A CA 1
ATOM 7468 C C . GLY A 1 989 ? -3.142 1.554 2.875 1.00 78.56 989 GLY A C 1
ATOM 7469 O O . GLY A 1 989 ? -2.190 0.891 2.448 1.00 78.56 989 GLY A O 1
ATOM 7470 N N . ALA A 1 990 ? -3.649 2.599 2.214 1.00 87.12 990 ALA A N 1
ATOM 7471 C CA . ALA A 1 990 ? -3.079 3.153 0.991 1.00 87.12 990 ALA A CA 1
ATOM 7472 C C . ALA A 1 990 ? -1.794 3.960 1.258 1.00 87.12 990 ALA A C 1
ATOM 7474 O O . ALA A 1 990 ? -1.745 4.724 2.225 1.00 87.12 990 ALA A O 1
ATOM 7475 N N . PRO A 1 991 ? -0.760 3.857 0.398 1.00 90.69 991 PRO A N 1
ATOM 7476 C CA . PRO A 1 991 ? 0.437 4.688 0.488 1.00 90.69 991 PRO A CA 1
ATOM 7477 C C . PRO A 1 991 ? 0.211 6.190 0.336 1.00 90.69 991 PRO A C 1
ATOM 7479 O O . PRO A 1 991 ? 1.165 6.921 0.565 1.00 90.69 991 PRO A O 1
ATOM 7482 N N . LEU A 1 992 ? -0.971 6.656 -0.077 1.00 91.31 992 LEU A N 1
ATOM 7483 C CA . LEU A 1 992 ? -1.311 8.083 -0.132 1.00 91.31 992 LEU A CA 1
ATOM 7484 C C . LEU A 1 992 ? -2.326 8.528 0.925 1.00 91.31 992 LEU A C 1
ATOM 7486 O O . LEU A 1 992 ? -2.614 9.719 0.994 1.00 91.31 992 LEU A O 1
ATOM 7490 N N . ALA A 1 993 ? -2.870 7.622 1.746 1.00 89.94 993 ALA A N 1
ATOM 7491 C CA . ALA A 1 993 ? -3.968 7.944 2.665 1.00 89.94 993 ALA A CA 1
ATOM 7492 C C . ALA A 1 993 ? -3.632 9.100 3.627 1.00 89.94 993 ALA A C 1
ATOM 7494 O O . ALA A 1 993 ? -4.474 9.959 3.880 1.00 89.94 993 ALA A O 1
ATOM 7495 N N . ASP A 1 994 ? -2.398 9.136 4.132 1.00 88.56 994 ASP A N 1
ATOM 7496 C CA . ASP A 1 994 ? -1.864 10.162 5.036 1.00 88.56 994 ASP A CA 1
ATOM 7497 C C . ASP A 1 994 ? -1.592 11.495 4.342 1.00 88.56 994 ASP A C 1
ATOM 7499 O O . ASP A 1 994 ? -1.867 12.545 4.920 1.00 88.56 994 ASP A O 1
ATOM 7503 N N . VAL A 1 995 ? -1.107 11.473 3.099 1.00 89.25 995 VAL A N 1
ATOM 7504 C CA . VAL A 1 995 ? -0.892 12.696 2.312 1.00 89.25 995 VAL A CA 1
ATOM 7505 C C . VAL A 1 995 ? -2.234 13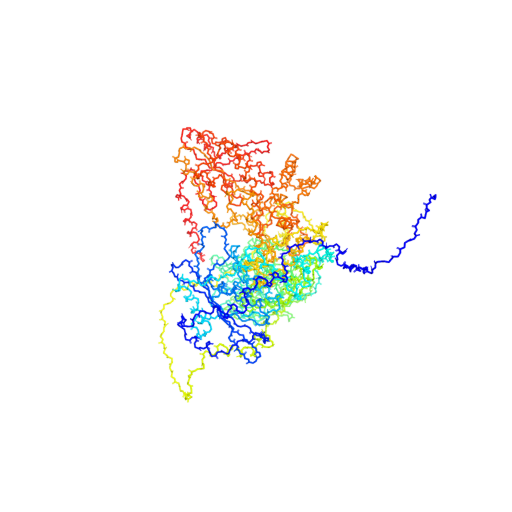.303 1.918 1.00 89.25 995 VAL A C 1
ATOM 7507 O O . VAL A 1 995 ? -2.446 14.485 2.154 1.00 89.25 995 VAL A O 1
ATOM 7510 N N . MET A 1 996 ? -3.175 12.497 1.415 1.00 89.44 996 MET A N 1
ATOM 7511 C CA . MET A 1 996 ? -4.533 12.951 1.088 1.00 89.44 996 MET A CA 1
ATOM 7512 C C . MET A 1 996 ? -5.254 13.503 2.320 1.00 89.44 996 MET A C 1
ATOM 7514 O O . MET A 1 996 ? -5.871 14.562 2.242 1.00 89.44 996 MET A O 1
ATOM 7518 N N . PHE A 1 997 ? -5.131 12.830 3.469 1.00 90.00 997 PHE A N 1
ATOM 7519 C CA . PHE A 1 997 ? -5.661 13.340 4.731 1.00 90.00 997 PHE A CA 1
ATOM 7520 C C . PHE A 1 997 ? -5.033 14.690 5.088 1.00 90.00 997 PHE A C 1
ATOM 7522 O O . PHE A 1 997 ? -5.754 15.650 5.337 1.00 90.00 997 PHE A O 1
ATOM 7529 N N . SER A 1 998 ? -3.701 14.786 5.056 1.00 89.19 998 SER A N 1
ATOM 7530 C CA . SER A 1 998 ? -2.976 16.010 5.418 1.00 89.19 998 SER A CA 1
ATOM 7531 C C . SER A 1 998 ? -3.317 17.194 4.512 1.00 89.19 998 SER A C 1
ATOM 7533 O O . SER A 1 998 ? -3.423 18.308 5.015 1.00 89.19 998 SER A O 1
ATOM 7535 N N . LEU A 1 999 ? -3.540 16.962 3.213 1.00 87.44 999 LEU A N 1
ATOM 7536 C CA . LEU A 1 999 ? -3.946 17.999 2.257 1.00 87.44 999 LEU A CA 1
ATOM 7537 C C . LEU A 1 999 ? -5.330 18.582 2.585 1.00 87.44 999 LEU A C 1
ATOM 7539 O O . LEU A 1 999 ? -5.518 19.788 2.482 1.00 87.44 999 LEU A O 1
ATOM 7543 N N . ILE A 1 1000 ? -6.284 17.751 3.021 1.00 88.06 1000 ILE A N 1
ATOM 7544 C CA . ILE A 1 1000 ? -7.618 18.222 3.438 1.00 88.06 1000 ILE A CA 1
ATOM 7545 C C . ILE A 1 1000 ? -7.537 18.883 4.821 1.00 88.06 1000 ILE A C 1
ATOM 7547 O O . ILE A 1 1000 ? -8.071 19.969 5.042 1.00 88.06 1000 ILE A O 1
ATOM 7551 N N . PHE A 1 1001 ? -6.837 18.241 5.757 1.00 89.06 1001 PHE A N 1
ATOM 7552 C CA . PHE A 1 1001 ? -6.714 18.693 7.142 1.00 89.06 1001 PHE A CA 1
ATOM 7553 C C . PHE A 1 1001 ? -5.868 19.972 7.279 1.00 89.06 1001 PHE A C 1
ATOM 7555 O O . PHE A 1 1001 ? -6.019 20.722 8.240 1.00 89.06 1001 PHE A O 1
ATOM 7562 N N . GLY A 1 1002 ? -5.003 20.253 6.300 1.00 87.31 1002 GLY A N 1
ATOM 7563 C CA . GLY A 1 1002 ? -4.163 21.449 6.244 1.00 87.31 1002 GLY A CA 1
ATOM 7564 C C . GLY A 1 1002 ? -4.969 22.742 6.292 1.00 87.31 1002 GLY A C 1
ATOM 7565 O O . GLY A 1 1002 ? -4.653 23.622 7.089 1.00 87.31 1002 GLY A O 1
ATOM 7566 N N . ARG A 1 1003 ? -6.079 22.812 5.547 1.00 85.88 1003 ARG A N 1
ATOM 7567 C CA . ARG A 1 1003 ? -6.991 23.967 5.547 1.00 85.88 1003 ARG A CA 1
ATOM 7568 C C . ARG A 1 1003 ? -7.568 24.256 6.933 1.00 85.88 1003 ARG A C 1
ATOM 7570 O O . ARG A 1 1003 ? -7.621 25.414 7.346 1.00 85.88 1003 ARG A O 1
ATOM 7577 N N . LEU A 1 1004 ? -7.976 23.206 7.647 1.00 89.06 1004 LEU A N 1
ATOM 7578 C CA . LEU A 1 1004 ? -8.505 23.306 9.007 1.00 89.06 1004 LEU A CA 1
ATOM 7579 C C . LEU A 1 1004 ? -7.450 23.896 9.954 1.00 89.06 1004 LEU A C 1
ATOM 7581 O O . LEU A 1 1004 ? -7.734 24.826 10.710 1.00 89.06 1004 LEU A O 1
ATOM 7585 N N . LEU A 1 1005 ? -6.208 23.411 9.874 1.00 89.19 1005 LEU A N 1
ATOM 7586 C CA . LEU A 1 1005 ? -5.110 23.926 10.695 1.00 89.19 1005 LEU A CA 1
ATOM 7587 C 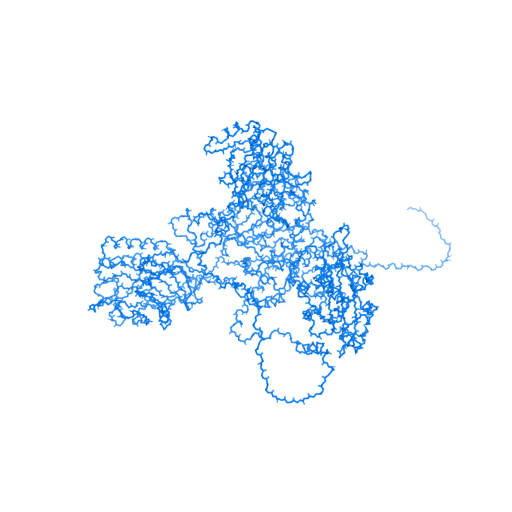C . LEU A 1 1005 ? -4.716 25.361 10.326 1.00 89.19 1005 LEU A C 1
ATOM 7589 O O . LEU A 1 1005 ? -4.410 26.145 11.222 1.00 89.19 1005 LEU A O 1
ATOM 7593 N N . SER A 1 1006 ? -4.765 25.734 9.045 1.00 87.31 1006 SER A N 1
ATOM 7594 C CA . SER A 1 1006 ? -4.507 27.109 8.600 1.00 87.31 1006 SER A CA 1
ATOM 7595 C C . SER A 1 1006 ? -5.532 28.092 9.173 1.00 87.31 1006 SER A C 1
ATOM 7597 O O . SER A 1 1006 ? -5.151 29.148 9.677 1.00 87.31 1006 SER A O 1
ATOM 7599 N N . ARG A 1 1007 ? -6.823 27.725 9.181 1.00 88.75 1007 ARG A N 1
ATOM 7600 C CA . ARG A 1 1007 ? -7.886 28.527 9.818 1.00 88.75 1007 ARG A CA 1
ATOM 7601 C C . ARG A 1 1007 ? -7.677 28.649 11.323 1.00 88.75 1007 ARG A C 1
ATOM 7603 O O . ARG A 1 1007 ? -7.811 29.738 11.873 1.00 88.75 1007 ARG A O 1
ATOM 7610 N N . MET A 1 1008 ? -7.281 27.558 11.977 1.00 90.88 1008 MET A N 1
ATOM 7611 C CA . MET A 1 1008 ? -6.976 27.565 13.406 1.00 90.88 1008 MET A CA 1
ATOM 7612 C C . MET A 1 1008 ? -5.787 28.476 13.746 1.00 90.88 1008 MET A C 1
ATOM 7614 O O . MET A 1 1008 ? -5.843 29.231 14.715 1.00 90.88 1008 MET A O 1
ATOM 7618 N N . ALA A 1 1009 ? -4.723 28.445 12.942 1.00 87.31 1009 ALA A N 1
ATOM 7619 C CA . ALA A 1 1009 ? -3.576 29.331 13.120 1.00 87.31 1009 ALA A CA 1
ATOM 7620 C C . ALA A 1 1009 ? -3.965 30.813 12.963 1.00 87.31 1009 ALA A C 1
ATOM 7622 O O . ALA A 1 1009 ? -3.583 31.627 13.804 1.00 87.31 1009 ALA A O 1
ATOM 7623 N N . GLY A 1 1010 ? -4.774 31.147 11.948 1.00 88.38 1010 GLY A N 1
ATOM 7624 C CA . GLY A 1 1010 ? -5.316 32.499 11.760 1.00 88.38 1010 GLY A CA 1
ATOM 7625 C C . GLY A 1 1010 ? -6.140 32.967 12.961 1.00 88.38 1010 GLY A C 1
ATOM 7626 O O . GLY A 1 1010 ? -5.872 34.028 13.520 1.00 88.38 1010 GLY A O 1
ATOM 7627 N N . PHE A 1 1011 ? -7.052 32.120 13.444 1.00 91.81 1011 PHE A N 1
ATOM 7628 C CA . PHE A 1 1011 ? -7.878 32.407 14.617 1.00 91.81 1011 PHE A CA 1
ATOM 7629 C C . PHE A 1 1011 ? -7.051 32.687 15.887 1.00 91.81 1011 PHE A C 1
ATOM 7631 O O . PHE A 1 1011 ? -7.362 33.615 16.639 1.00 91.81 1011 PHE A O 1
ATOM 7638 N N . LEU A 1 1012 ? -5.979 31.922 16.134 1.00 90.31 1012 LEU A N 1
ATOM 7639 C CA . LEU A 1 1012 ? -5.083 32.155 17.278 1.00 90.31 1012 LEU A CA 1
ATOM 7640 C C . LEU A 1 1012 ? -4.335 33.482 17.182 1.00 90.31 1012 LEU A C 1
ATOM 7642 O O . LEU A 1 1012 ? -4.123 34.128 18.212 1.00 90.31 1012 LEU A O 1
ATOM 7646 N N . ALA A 1 1013 ? -3.914 33.857 15.974 1.00 87.56 1013 ALA A N 1
ATOM 7647 C CA . ALA A 1 1013 ? -3.207 35.104 15.728 1.00 87.56 1013 ALA A CA 1
ATOM 7648 C C . ALA A 1 1013 ? -4.139 36.309 15.927 1.00 87.56 1013 ALA A C 1
ATOM 7650 O O . ALA A 1 1013 ? -3.806 37.220 16.682 1.00 87.56 1013 ALA A O 1
ATOM 7651 N N . GLU A 1 1014 ? -5.334 36.270 15.331 1.00 90.81 1014 GLU A N 1
ATOM 7652 C CA . GLU A 1 1014 ? -6.359 37.318 15.449 1.00 90.81 1014 GLU A CA 1
ATOM 7653 C C . GLU A 1 1014 ? -6.864 37.488 16.886 1.00 90.81 1014 GLU A C 1
ATOM 7655 O O . GLU A 1 1014 ? -7.093 38.607 17.339 1.00 90.81 1014 GLU A O 1
ATOM 7660 N N . SER A 1 1015 ? -6.980 36.384 17.630 1.00 90.31 1015 SER A N 1
ATOM 7661 C CA . SER A 1 1015 ? -7.413 36.401 19.033 1.00 90.31 1015 SER A CA 1
ATOM 7662 C C . SER A 1 1015 ? -6.286 36.745 20.018 1.00 90.31 1015 SER A C 1
ATOM 7664 O O . SER A 1 1015 ? -6.529 36.807 21.221 1.00 90.31 1015 SER A O 1
ATOM 7666 N N . GLY A 1 1016 ? -5.042 36.915 19.553 1.00 88.62 1016 GLY A N 1
ATOM 7667 C CA . GLY A 1 1016 ? -3.885 37.183 20.417 1.00 88.62 1016 GLY A CA 1
ATOM 7668 C C . GLY A 1 1016 ? -3.503 36.029 21.359 1.00 88.62 1016 GLY A C 1
ATOM 7669 O O . GLY A 1 1016 ? -2.765 36.240 22.320 1.00 88.62 1016 GLY A O 1
ATOM 7670 N N . LEU A 1 1017 ? -3.980 34.805 21.098 1.00 90.38 1017 LEU A N 1
ATOM 7671 C CA . LEU A 1 1017 ? -3.788 33.622 21.956 1.00 90.38 1017 LEU A CA 1
ATOM 7672 C C . LEU A 1 1017 ? -2.566 32.771 21.573 1.00 90.38 1017 LEU A C 1
ATOM 7674 O O . LEU A 1 1017 ? -2.258 31.769 22.228 1.00 90.38 1017 LEU A O 1
ATOM 7678 N N . GLN A 1 1018 ? -1.879 33.146 20.496 1.00 85.62 1018 GLN A N 1
ATOM 7679 C CA . GLN A 1 1018 ? -0.763 32.402 19.923 1.00 85.62 1018 GLN A CA 1
ATOM 7680 C C . GLN A 1 1018 ? 0.419 32.210 20.896 1.00 85.62 1018 GLN A C 1
ATOM 7682 O O . GLN A 1 1018 ? 0.870 33.126 21.591 1.00 85.62 1018 GLN A O 1
ATOM 7687 N N . ALA A 1 1019 ? 0.971 30.997 20.920 1.00 83.56 1019 ALA A N 1
ATOM 7688 C CA . ALA A 1 1019 ? 2.161 30.671 21.698 1.00 83.56 1019 ALA A CA 1
ATOM 7689 C C . ALA A 1 1019 ? 3.435 31.327 21.127 1.00 83.56 1019 ALA A C 1
ATOM 7691 O O . ALA A 1 1019 ? 3.717 31.231 19.945 1.00 83.56 1019 ALA A O 1
ATOM 7692 N N . THR A 1 1020 ? 4.270 31.940 21.969 1.00 72.88 1020 THR A N 1
ATOM 7693 C CA . THR A 1 1020 ? 5.507 32.627 21.540 1.00 72.88 1020 THR A CA 1
ATOM 7694 C C . THR A 1 1020 ? 6.745 31.982 22.164 1.00 72.88 1020 THR A C 1
ATOM 7696 O O . THR A 1 1020 ? 7.254 32.443 23.188 1.00 72.88 1020 THR A O 1
ATOM 7699 N N . PHE A 1 1021 ? 7.205 30.860 21.600 1.00 70.81 1021 PHE A N 1
ATOM 7700 C CA . PHE A 1 1021 ? 8.410 30.154 22.079 1.00 70.81 1021 PHE A CA 1
ATOM 7701 C C . PHE A 1 1021 ? 9.385 29.710 20.974 1.00 70.81 1021 PHE A C 1
ATOM 7703 O O . PHE A 1 1021 ? 10.518 29.355 21.300 1.00 70.81 1021 PHE A O 1
ATOM 7710 N N . ALA A 1 1022 ? 8.983 29.750 19.700 1.00 56.62 1022 ALA A N 1
ATOM 7711 C CA . ALA A 1 1022 ? 9.879 29.618 18.550 1.00 56.62 1022 ALA A CA 1
ATOM 7712 C C . ALA A 1 1022 ? 10.314 31.013 18.045 1.00 56.62 1022 ALA A C 1
ATOM 7714 O O . ALA A 1 1022 ? 9.705 32.017 18.413 1.00 56.62 1022 ALA A O 1
ATOM 7715 N N . SER A 1 1023 ? 11.385 31.093 17.244 1.00 52.84 1023 SER A N 1
ATOM 7716 C CA . SER A 1 1023 ? 11.809 32.344 16.586 1.00 52.84 1023 SER A CA 1
ATOM 7717 C C . SER A 1 1023 ? 10.685 32.929 15.715 1.00 52.84 1023 SER A C 1
ATOM 7719 O O . SER A 1 1023 ? 9.774 32.200 15.334 1.00 52.84 1023 SER A O 1
ATOM 7721 N N . GLU A 1 1024 ? 10.764 34.214 15.342 1.00 47.31 1024 GLU A N 1
ATOM 7722 C CA . GLU A 1 1024 ? 9.748 34.949 14.547 1.00 47.31 1024 GLU A CA 1
ATOM 7723 C C . GLU A 1 1024 ? 9.335 34.287 13.208 1.00 47.31 1024 GLU A C 1
ATOM 7725 O O . GLU A 1 1024 ? 8.398 34.745 12.563 1.00 47.31 1024 GLU A O 1
ATOM 7730 N N . LYS A 1 1025 ? 10.012 33.211 12.779 1.00 47.22 1025 LYS A N 1
ATOM 7731 C CA . LYS A 1 1025 ? 9.729 32.442 11.553 1.00 47.22 1025 LYS A CA 1
ATOM 7732 C C . LYS A 1 1025 ? 9.562 30.925 11.779 1.00 47.22 1025 LYS A C 1
ATOM 7734 O O . LYS A 1 1025 ? 9.579 30.168 10.812 1.00 47.22 1025 LYS A O 1
ATOM 7739 N N . GLY A 1 1026 ? 9.481 30.451 13.026 1.00 50.31 1026 GLY A N 1
ATOM 7740 C CA . GLY A 1 1026 ? 9.464 29.018 13.351 1.00 50.31 1026 GLY A CA 1
ATOM 7741 C C . GLY A 1 1026 ? 8.056 28.421 13.550 1.00 50.31 1026 GLY A C 1
ATOM 7742 O O . GLY A 1 1026 ? 7.191 29.106 14.089 1.00 50.31 1026 GLY A O 1
ATOM 7743 N N . PRO A 1 1027 ? 7.823 27.143 13.177 1.00 54.62 1027 PRO A N 1
ATOM 7744 C CA . PRO A 1 1027 ? 6.591 26.406 13.495 1.00 54.62 1027 PRO A CA 1
ATOM 7745 C C . PRO A 1 1027 ? 6.410 26.223 15.014 1.00 54.62 1027 PRO A C 1
ATOM 7747 O O . PRO A 1 1027 ? 7.400 26.062 15.738 1.00 54.62 1027 PRO A O 1
ATOM 7750 N N . GLY A 1 1028 ? 5.166 26.196 15.509 1.00 59.47 1028 GLY A N 1
ATOM 7751 C CA . GLY A 1 1028 ? 4.912 25.943 16.930 1.00 59.47 1028 GLY A CA 1
ATOM 7752 C C . GLY A 1 1028 ? 3.547 26.310 17.519 1.00 59.47 1028 GLY A C 1
ATOM 7753 O O . GLY A 1 1028 ? 3.491 26.456 18.736 1.00 59.47 1028 GLY A O 1
ATOM 7754 N N . TYR A 1 1029 ? 2.459 26.456 16.758 1.00 75.00 1029 TYR A N 1
ATOM 7755 C CA . TYR A 1 1029 ? 1.152 26.827 17.344 1.00 75.00 1029 TYR A CA 1
ATOM 7756 C C . TYR A 1 1029 ? 0.185 25.647 17.424 1.00 75.00 1029 TYR A C 1
ATOM 7758 O O . TYR A 1 1029 ? -0.552 25.500 18.400 1.00 75.00 1029 TYR A O 1
ATOM 7766 N N . THR A 1 1030 ? 0.234 24.777 16.416 1.00 86.56 1030 THR A N 1
ATOM 7767 C CA . THR A 1 1030 ? -0.617 23.591 16.292 1.00 86.56 1030 THR A CA 1
ATOM 7768 C C . THR A 1 1030 ? 0.182 22.314 15.983 1.00 86.56 1030 THR A C 1
ATOM 7770 O O . THR A 1 1030 ? -0.123 21.648 14.991 1.00 86.56 1030 THR A O 1
ATOM 7773 N N . PRO A 1 1031 ? 1.234 21.940 16.752 1.00 88.94 1031 PRO A N 1
ATOM 7774 C CA . PRO A 1 1031 ? 2.043 20.768 16.417 1.00 88.94 1031 PRO A CA 1
ATOM 7775 C C . PRO A 1 1031 ? 1.163 19.528 16.239 1.00 88.94 1031 PRO A C 1
ATOM 7777 O O . PRO A 1 1031 ? 0.509 19.085 17.189 1.00 88.94 1031 PRO A O 1
ATOM 7780 N N . THR A 1 1032 ? 1.151 18.990 15.018 1.00 89.56 1032 THR A N 1
ATOM 7781 C CA . THR A 1 1032 ? 0.183 17.973 14.596 1.00 89.56 1032 THR A CA 1
ATOM 7782 C C . THR A 1 1032 ? 0.884 16.753 14.016 1.00 89.56 1032 THR A C 1
ATOM 7784 O O . THR A 1 1032 ? 1.753 16.854 13.140 1.00 89.56 1032 THR A O 1
ATOM 7787 N N . TRP A 1 1033 ? 0.459 15.575 14.469 1.00 90.38 1033 TRP A N 1
ATOM 7788 C CA . TRP A 1 1033 ? 0.850 14.293 13.903 1.00 90.38 1033 TRP A CA 1
ATOM 7789 C C . TRP A 1 1033 ? -0.382 13.552 13.380 1.00 90.38 1033 TRP A C 1
ATOM 7791 O O . TRP A 1 1033 ? -1.104 12.927 14.145 1.00 90.38 1033 TRP A O 1
ATOM 7801 N N . ALA A 1 1034 ? -0.600 13.591 12.062 1.00 87.38 1034 ALA A N 1
ATOM 7802 C CA . ALA A 1 1034 ? -1.826 13.076 11.449 1.00 87.38 1034 ALA A CA 1
ATOM 7803 C C . ALA A 1 1034 ? -3.081 13.713 12.082 1.00 87.38 1034 ALA A C 1
ATOM 7805 O O . ALA A 1 1034 ? -3.269 14.915 11.927 1.00 87.38 1034 ALA A O 1
ATOM 7806 N N . ASP A 1 1035 ? -3.922 12.933 12.760 1.00 87.94 1035 ASP A N 1
ATOM 7807 C CA . ASP A 1 1035 ? -5.135 13.379 13.447 1.00 87.94 1035 ASP A CA 1
ATOM 7808 C C . ASP A 1 1035 ? -4.919 13.786 14.915 1.00 87.94 1035 ASP A C 1
ATOM 7810 O O . ASP A 1 1035 ? -5.805 14.414 15.498 1.00 87.94 1035 ASP A O 1
ATOM 7814 N N . ASP A 1 1036 ? -3.751 13.481 15.493 1.00 90.44 1036 ASP A N 1
ATOM 7815 C CA . ASP A 1 1036 ? -3.352 13.928 16.830 1.00 90.44 1036 ASP A CA 1
ATOM 7816 C C . ASP A 1 1036 ? -2.883 15.392 16.765 1.00 90.44 1036 ASP A C 1
ATOM 7818 O O . ASP A 1 1036 ? -1.764 15.689 16.324 1.00 90.44 1036 ASP A O 1
ATOM 7822 N N . VAL A 1 1037 ? -3.737 16.315 17.214 1.00 92.38 1037 VAL A N 1
ATOM 7823 C CA . VAL A 1 1037 ? -3.452 17.759 17.221 1.00 92.38 1037 VAL A CA 1
ATOM 7824 C C . VAL A 1 1037 ? -3.175 18.225 18.643 1.00 92.38 1037 VAL A C 1
ATOM 7826 O O . VAL A 1 1037 ? -3.913 17.904 19.576 1.00 92.38 1037 VAL A O 1
ATOM 7829 N N . SER A 1 1038 ? -2.136 19.042 18.808 1.00 93.12 1038 SER A N 1
ATOM 7830 C CA . SER A 1 1038 ? -1.921 19.824 20.026 1.00 93.12 1038 SER A CA 1
ATOM 7831 C C . SER A 1 1038 ? -1.999 21.310 19.705 1.00 93.12 1038 SER A C 1
ATOM 7833 O O . SER A 1 1038 ? -1.328 21.769 18.789 1.00 93.12 1038 SER A O 1
ATOM 7835 N N . ILE A 1 1039 ? -2.813 22.061 20.443 1.00 94.31 1039 ILE A N 1
ATOM 7836 C CA . ILE A 1 1039 ? -2.992 23.506 20.269 1.00 94.31 1039 ILE A CA 1
ATOM 7837 C C . ILE A 1 1039 ? -2.355 24.212 21.461 1.00 94.31 1039 ILE A C 1
ATOM 7839 O O . ILE A 1 1039 ? -2.696 23.938 22.616 1.00 94.31 1039 ILE A O 1
ATOM 7843 N N . LEU A 1 1040 ? -1.408 25.104 21.182 1.00 92.94 1040 LEU A N 1
ATOM 7844 C CA . LEU A 1 1040 ? -0.588 25.772 22.188 1.00 92.94 1040 LEU A CA 1
ATOM 7845 C C . LEU A 1 1040 ? -1.091 27.198 22.412 1.00 92.94 1040 LEU A C 1
ATOM 7847 O O . LEU A 1 1040 ? -1.065 28.022 21.500 1.00 92.94 1040 LEU A O 1
ATOM 7851 N N . LEU A 1 1041 ? -1.531 27.485 23.640 1.00 92.62 1041 LEU A N 1
ATOM 7852 C CA . LEU A 1 1041 ? -2.169 28.751 24.004 1.00 92.62 1041 LEU A CA 1
ATOM 7853 C C . LEU A 1 1041 ? -1.347 29.536 25.020 1.00 92.62 1041 LEU A C 1
ATOM 7855 O O . LEU A 1 1041 ? -0.785 28.962 25.962 1.00 92.62 1041 LEU A O 1
ATOM 7859 N N . ARG A 1 1042 ? -1.355 30.859 24.874 1.00 91.25 1042 ARG A N 1
ATOM 7860 C CA . ARG A 1 1042 ? -0.809 31.824 25.831 1.00 91.25 1042 ARG A CA 1
ATOM 7861 C C . ARG A 1 1042 ? -1.865 32.885 26.144 1.00 91.25 1042 ARG A C 1
ATOM 7863 O O . ARG A 1 1042 ? -2.565 33.333 25.248 1.00 91.25 1042 ARG A O 1
ATOM 7870 N N . THR A 1 1043 ? -1.939 33.303 27.403 1.00 91.06 1043 THR A N 1
ATOM 7871 C CA . THR A 1 1043 ? -2.754 34.442 27.846 1.00 91.06 1043 THR A CA 1
ATOM 7872 C C . THR A 1 1043 ? -1.901 35.435 28.634 1.00 91.06 1043 THR A C 1
ATOM 7874 O O . THR A 1 1043 ? -0.815 35.096 29.123 1.00 91.06 1043 THR A O 1
ATOM 7877 N N . GLU A 1 1044 ? -2.381 36.672 28.765 1.00 84.81 1044 GLU A N 1
ATOM 7878 C CA . GLU A 1 1044 ? -1.720 37.690 29.588 1.00 84.81 1044 GLU A CA 1
ATOM 7879 C C . GLU A 1 1044 ? -1.931 37.429 31.084 1.00 84.81 1044 GLU A C 1
ATOM 7881 O O . GLU A 1 1044 ? -0.965 37.454 31.853 1.00 84.81 1044 GLU A O 1
ATOM 7886 N N . ALA A 1 1045 ? -3.161 37.093 31.496 1.00 88.00 1045 ALA A N 1
ATOM 7887 C CA . ALA A 1 1045 ? -3.487 36.763 32.878 1.00 88.00 1045 ALA A CA 1
ATOM 7888 C C . ALA A 1 1045 ? -3.977 35.315 33.049 1.00 88.00 1045 ALA A C 1
ATOM 7890 O O . ALA A 1 1045 ? -4.532 34.683 32.148 1.00 88.00 1045 ALA A O 1
ATOM 7891 N N . ALA A 1 1046 ? -3.775 34.770 34.255 1.00 90.56 1046 ALA A N 1
ATOM 7892 C CA . ALA A 1 1046 ? -4.196 33.410 34.595 1.00 90.56 1046 ALA A CA 1
ATOM 7893 C C . ALA A 1 1046 ? -5.723 33.228 34.551 1.00 90.56 1046 ALA A C 1
ATOM 7895 O O . ALA A 1 1046 ? -6.191 32.127 34.269 1.00 90.56 1046 ALA A O 1
ATOM 7896 N N . VAL A 1 1047 ? -6.480 34.293 34.842 1.00 92.56 1047 VAL A N 1
ATOM 7897 C CA . VAL A 1 1047 ? -7.953 34.292 34.872 1.00 92.56 1047 VAL A CA 1
ATOM 7898 C C . VAL A 1 1047 ? -8.572 34.095 33.488 1.00 92.56 1047 VAL A C 1
ATOM 7900 O O . VAL A 1 1047 ? -9.651 33.519 33.392 1.00 92.56 1047 VAL A O 1
ATOM 7903 N N . ASP A 1 1048 ? -7.854 34.463 32.426 1.00 93.12 1048 ASP A N 1
ATOM 7904 C CA . ASP A 1 1048 ? -8.349 34.362 31.050 1.00 93.12 1048 ASP A CA 1
ATOM 7905 C C . ASP A 1 1048 ? -8.180 32.954 30.465 1.00 93.12 1048 ASP A C 1
ATOM 7907 O O . ASP A 1 1048 ? -8.811 32.618 29.464 1.00 93.12 1048 ASP A O 1
ATOM 7911 N N . VAL A 1 1049 ? -7.349 32.100 31.081 1.00 95.12 1049 VAL A N 1
ATOM 7912 C CA . VAL A 1 1049 ? -7.020 30.769 30.542 1.00 95.12 1049 VAL A CA 1
ATOM 7913 C C . VAL A 1 1049 ? -8.262 29.897 30.318 1.00 95.12 1049 VAL A C 1
ATOM 7915 O O . VAL A 1 1049 ? -8.372 29.338 29.227 1.00 95.12 1049 VAL A O 1
ATOM 7918 N N . PRO A 1 1050 ? -9.211 29.754 31.268 1.00 95.38 1050 PRO A N 1
ATOM 7919 C CA . PRO A 1 1050 ? -10.407 28.948 31.027 1.00 95.38 1050 PRO A CA 1
ATOM 7920 C C . PRO A 1 1050 ? -11.264 29.478 29.870 1.00 95.38 1050 PRO A C 1
ATOM 7922 O O . PRO A 1 1050 ? -11.745 28.685 29.064 1.00 95.38 1050 PRO A O 1
ATOM 7925 N N . GLY A 1 1051 ? -11.404 30.804 29.752 1.00 95.38 1051 GLY A N 1
ATOM 7926 C CA . GLY A 1 1051 ? -12.139 31.445 28.657 1.00 95.38 1051 GLY A CA 1
ATOM 7927 C C . GLY A 1 1051 ? -11.472 31.216 27.300 1.00 95.38 1051 GLY A C 1
ATOM 7928 O O . GLY A 1 1051 ? -12.137 30.798 26.356 1.00 95.38 1051 GLY A O 1
ATOM 7929 N N . ALA A 1 1052 ? -10.148 31.381 27.228 1.00 95.62 1052 ALA A N 1
ATOM 7930 C CA . ALA A 1 1052 ? -9.363 31.096 26.028 1.00 95.62 1052 ALA A CA 1
ATOM 7931 C C . ALA A 1 1052 ? -9.469 29.620 25.612 1.00 95.62 1052 ALA A C 1
ATOM 7933 O O . ALA A 1 1052 ? -9.651 29.319 24.434 1.00 95.62 1052 ALA A O 1
ATOM 7934 N N . VAL A 1 1053 ? -9.409 28.691 26.575 1.00 96.81 1053 VAL A N 1
ATOM 7935 C CA . VAL A 1 1053 ? -9.594 27.258 26.304 1.00 96.81 1053 VAL A CA 1
ATOM 7936 C C . VAL A 1 1053 ? -10.986 26.985 25.742 1.00 96.81 1053 VAL A C 1
ATOM 7938 O O . VAL A 1 1053 ? -11.079 26.287 24.736 1.00 96.81 1053 VAL A O 1
ATOM 7941 N N . ALA A 1 1054 ? -12.040 27.549 26.343 1.00 96.31 1054 ALA A N 1
ATOM 7942 C CA . ALA A 1 1054 ? -13.419 27.391 25.881 1.00 96.31 1054 ALA A CA 1
ATOM 7943 C C . ALA A 1 1054 ? -13.626 27.937 24.458 1.00 96.31 1054 ALA A C 1
ATOM 7945 O O . ALA A 1 1054 ? -14.240 27.277 23.621 1.00 96.31 1054 ALA A O 1
ATOM 7946 N N . GLN A 1 1055 ? -13.073 29.117 24.169 1.00 95.69 1055 GLN A N 1
ATOM 7947 C CA . GLN A 1 1055 ? -13.171 29.753 22.857 1.00 95.69 1055 GLN A CA 1
ATOM 7948 C C . GLN A 1 1055 ? -12.478 28.911 21.776 1.00 95.69 1055 GLN A C 1
ATOM 7950 O O . GLN A 1 1055 ? -13.052 28.647 20.720 1.00 95.69 1055 GLN A O 1
ATOM 7955 N N . VAL A 1 1056 ? -11.264 28.438 22.068 1.00 95.50 1056 VAL A N 1
ATOM 7956 C CA . VAL A 1 1056 ? -10.448 27.658 21.135 1.00 95.50 1056 VAL A CA 1
ATOM 7957 C C . VAL A 1 1056 ? -11.043 26.279 20.863 1.00 95.50 1056 VAL A C 1
ATOM 7959 O O . VAL A 1 1056 ? -11.140 25.885 19.702 1.00 95.50 1056 VAL A O 1
ATOM 7962 N N . ILE A 1 1057 ? -11.449 25.536 21.900 1.00 95.31 1057 ILE A N 1
ATOM 7963 C CA . ILE A 1 1057 ? -12.055 24.214 21.688 1.00 95.31 1057 ILE A CA 1
ATOM 7964 C C . ILE A 1 1057 ? -13.392 24.331 20.953 1.00 95.31 1057 ILE A C 1
ATOM 7966 O O . ILE A 1 1057 ? -13.684 23.490 20.105 1.00 95.31 1057 ILE A O 1
ATOM 7970 N N . GLY A 1 1058 ? -14.171 25.382 21.233 1.00 95.19 1058 GLY A N 1
ATOM 7971 C CA . GLY A 1 1058 ? -15.405 25.675 20.512 1.00 95.19 1058 GLY A CA 1
ATOM 7972 C C . GLY A 1 1058 ? -15.143 25.879 19.023 1.00 95.19 1058 GLY A C 1
ATOM 7973 O O . GLY A 1 1058 ? -15.695 25.144 18.206 1.00 95.19 1058 GLY A O 1
ATOM 7974 N N . PHE A 1 1059 ? -14.235 26.799 18.680 1.00 94.69 1059 PHE A N 1
ATOM 7975 C CA . PHE A 1 1059 ? -13.853 27.061 17.290 1.00 94.69 1059 PHE A CA 1
ATOM 7976 C C . PHE A 1 1059 ? -13.351 25.793 16.584 1.00 94.69 1059 PHE A C 1
ATOM 7978 O O . PHE A 1 1059 ? -13.847 25.434 15.520 1.00 94.69 1059 PHE A O 1
ATOM 7985 N N . PHE A 1 1060 ? -12.419 25.057 17.196 1.00 93.25 1060 PHE A N 1
ATOM 7986 C CA . PHE A 1 1060 ? -11.852 23.859 16.574 1.00 93.25 1060 PHE A CA 1
ATOM 7987 C C . PHE A 1 1060 ? -12.885 22.737 16.384 1.00 93.25 1060 PHE A C 1
ATOM 7989 O O . PHE A 1 1060 ? -12.831 22.001 15.401 1.00 93.25 1060 PHE A O 1
ATOM 7996 N N . THR A 1 1061 ? -13.844 22.602 17.306 1.00 93.19 1061 THR A N 1
ATOM 7997 C CA . THR A 1 1061 ? -14.929 21.614 17.185 1.00 93.19 1061 THR A CA 1
ATOM 7998 C C . THR A 1 1061 ? -15.874 21.965 16.034 1.00 93.19 1061 THR A C 1
ATOM 8000 O O . THR A 1 1061 ? -16.255 21.067 15.282 1.00 93.19 1061 THR A O 1
ATOM 8003 N N . ASP A 1 1062 ? -16.189 23.251 15.838 1.00 91.75 1062 ASP A N 1
ATOM 8004 C CA . ASP A 1 1062 ? -16.979 23.723 14.693 1.00 91.75 1062 ASP A CA 1
ATOM 8005 C C . ASP A 1 1062 ? -16.264 23.444 13.359 1.00 91.75 1062 ASP A C 1
ATOM 8007 O O . ASP A 1 1062 ? -16.894 23.001 12.396 1.00 91.75 1062 ASP A O 1
ATOM 8011 N N . GLU A 1 1063 ? -14.946 23.654 13.303 1.00 91.38 1063 GLU A N 1
ATOM 8012 C CA . GLU A 1 1063 ? -14.127 23.367 12.119 1.00 91.38 1063 GLU A CA 1
ATOM 8013 C C . GLU A 1 1063 ? -14.041 21.861 11.817 1.00 91.38 1063 GLU A C 1
ATOM 8015 O O . GLU A 1 1063 ? -14.204 21.443 10.668 1.00 91.38 1063 GLU A O 1
ATOM 8020 N N . LEU A 1 1064 ? -13.850 21.018 12.842 1.00 91.38 1064 LEU A N 1
ATOM 8021 C CA . LEU A 1 1064 ? -13.894 19.560 12.682 1.00 91.38 1064 LEU A CA 1
ATOM 8022 C C . LEU A 1 1064 ? -15.247 19.109 12.133 1.00 91.38 1064 LEU A C 1
ATOM 8024 O O . LEU A 1 1064 ? -15.290 18.297 11.207 1.00 91.38 1064 LEU A O 1
ATOM 8028 N N . GLN A 1 1065 ? -16.341 19.648 12.673 1.00 89.94 1065 GLN A N 1
ATOM 8029 C CA . GLN A 1 1065 ? -17.682 19.311 12.217 1.00 89.94 1065 GLN A CA 1
ATOM 8030 C C . GLN A 1 1065 ? -17.871 19.684 10.745 1.00 89.94 1065 GLN A C 1
ATOM 8032 O O . GLN A 1 1065 ? -18.332 18.844 9.983 1.00 89.94 1065 GLN A O 1
ATOM 8037 N N . GLN A 1 1066 ? -17.433 20.869 10.309 1.00 88.81 1066 GLN A N 1
ATOM 8038 C CA . GLN A 1 1066 ? -17.487 21.279 8.896 1.00 88.81 1066 GLN A CA 1
ATOM 8039 C C . GLN A 1 1066 ? -16.662 20.373 7.966 1.00 88.81 1066 GLN A C 1
ATOM 8041 O O . GLN A 1 1066 ? -17.032 20.174 6.810 1.00 88.81 1066 GLN A O 1
ATOM 8046 N N . ALA A 1 1067 ? -15.582 19.765 8.466 1.00 87.81 1067 ALA A N 1
ATOM 8047 C CA . ALA A 1 1067 ? -14.784 18.779 7.731 1.00 87.81 1067 ALA A CA 1
ATOM 8048 C C . ALA A 1 1067 ? -15.387 17.352 7.736 1.00 87.81 1067 ALA A C 1
ATOM 8050 O O . ALA A 1 1067 ? -14.790 16.415 7.191 1.00 87.81 1067 ALA A O 1
ATOM 8051 N N . GLY A 1 1068 ? -16.555 17.158 8.360 1.00 88.69 1068 GLY A N 1
ATOM 8052 C CA . GLY A 1 1068 ? -17.201 15.853 8.514 1.00 88.69 1068 GLY A CA 1
ATOM 8053 C C . GLY A 1 1068 ? -16.593 14.988 9.624 1.00 88.69 1068 GLY A C 1
ATOM 8054 O O . GLY A 1 1068 ? -16.814 13.774 9.631 1.00 88.69 1068 GLY A O 1
ATOM 8055 N N . LEU A 1 1069 ? -15.832 15.592 10.542 1.00 91.12 1069 LEU A N 1
ATOM 8056 C CA . LEU A 1 1069 ? -15.156 14.955 11.671 1.00 91.12 1069 LEU A CA 1
ATOM 8057 C C . LEU A 1 1069 ? -15.836 15.295 13.003 1.00 91.12 1069 LEU A C 1
ATOM 8059 O O . LEU A 1 1069 ? -16.684 16.179 13.098 1.00 91.12 1069 LEU A O 1
ATOM 8063 N N . ARG A 1 1070 ? -15.465 14.566 14.059 1.00 88.69 1070 ARG A N 1
ATOM 8064 C CA . ARG A 1 1070 ? -15.917 14.824 15.433 1.00 88.69 1070 ARG A CA 1
ATOM 8065 C C . ARG A 1 1070 ? -14.761 14.639 16.407 1.00 88.69 1070 ARG A C 1
ATOM 8067 O O . ARG A 1 1070 ? -13.987 13.690 16.266 1.00 88.69 1070 ARG A O 1
ATOM 8074 N N . ALA A 1 1071 ? -14.680 15.512 17.406 1.00 88.44 1071 ALA A N 1
ATOM 8075 C CA . ALA A 1 1071 ? -13.751 15.353 18.515 1.00 88.44 1071 ALA A CA 1
ATOM 8076 C C . ALA A 1 1071 ? -14.215 14.231 19.458 1.00 88.44 1071 ALA A C 1
ATOM 8078 O O . ALA A 1 1071 ? -15.408 14.038 19.705 1.00 88.44 1071 ALA A O 1
ATOM 8079 N N . ASN A 1 1072 ? -13.262 13.484 20.006 1.00 88.56 1072 ASN A N 1
ATOM 8080 C CA . ASN A 1 1072 ? -13.518 12.419 20.960 1.00 88.56 1072 ASN A CA 1
ATOM 8081 C C . ASN A 1 1072 ? -13.353 12.934 22.396 1.00 88.56 1072 ASN A C 1
ATOM 8083 O O . ASN A 1 1072 ? -12.255 12.950 22.939 1.00 88.56 1072 ASN A O 1
ATOM 8087 N N . HIS A 1 1073 ? -14.452 13.320 23.041 1.00 84.56 1073 HIS A N 1
ATOM 8088 C CA . HIS A 1 1073 ? -14.440 13.869 24.407 1.00 84.56 1073 HIS A CA 1
ATOM 8089 C C . HIS A 1 1073 ? -14.329 12.806 25.524 1.00 84.56 1073 HIS A C 1
ATOM 8091 O O . HIS A 1 1073 ? -14.606 13.085 26.694 1.00 84.56 1073 HIS A O 1
ATOM 8097 N N . GLY A 1 1074 ? -13.950 11.567 25.186 1.00 81.94 1074 GLY A N 1
ATOM 8098 C CA . GLY A 1 1074 ? -13.657 10.528 26.173 1.00 81.94 1074 GLY A CA 1
ATOM 8099 C C . GLY A 1 1074 ? -12.481 10.900 27.090 1.00 81.94 1074 GLY A C 1
ATOM 8100 O O . GLY A 1 1074 ? -11.615 11.690 26.729 1.00 81.94 1074 GLY A O 1
ATOM 8101 N N . ALA A 1 1075 ? -12.424 10.310 28.287 1.00 81.06 1075 ALA A N 1
ATOM 8102 C CA . ALA A 1 1075 ? -11.281 10.503 29.185 1.00 81.06 1075 ALA A CA 1
ATOM 8103 C C . ALA A 1 1075 ? -9.978 9.990 28.540 1.00 81.06 1075 ALA A C 1
ATOM 8105 O O . ALA A 1 1075 ? -9.960 8.896 27.965 1.00 81.06 1075 ALA A O 1
ATOM 8106 N N . GLY A 1 1076 ? -8.901 10.774 28.642 1.00 82.88 1076 GLY A N 1
ATOM 8107 C CA . GLY A 1 1076 ? -7.613 10.508 27.992 1.00 82.88 1076 GLY A CA 1
ATOM 8108 C C . GLY A 1 1076 ? -7.636 10.640 26.464 1.00 82.88 1076 GLY A C 1
ATOM 8109 O O . GLY A 1 1076 ? -6.780 10.059 25.798 1.00 82.88 1076 GLY A O 1
ATOM 8110 N N . LYS A 1 1077 ? -8.646 11.325 25.911 1.00 88.31 1077 LYS A N 1
ATOM 8111 C CA . LYS A 1 1077 ? -8.784 11.641 24.484 1.00 88.31 1077 LYS A CA 1
ATOM 8112 C C . LYS A 1 1077 ? -8.659 13.150 24.280 1.00 88.31 1077 LYS A C 1
ATOM 8114 O O . LYS A 1 1077 ? -7.574 13.682 24.438 1.00 88.31 1077 LYS A O 1
ATOM 8119 N N . THR A 1 1078 ? -9.734 13.871 23.997 1.00 93.44 1078 THR A N 1
ATOM 8120 C CA . THR A 1 1078 ? -9.672 15.333 23.895 1.00 93.44 1078 THR A CA 1
ATOM 8121 C C . THR A 1 1078 ? -9.688 15.977 25.286 1.00 93.44 1078 THR A C 1
ATOM 8123 O O . THR A 1 1078 ? -10.729 16.007 25.948 1.00 93.44 1078 THR A O 1
ATOM 8126 N N . GLU A 1 1079 ? -8.544 16.500 25.735 1.00 95.19 1079 GLU A N 1
ATOM 8127 C CA . GLU A 1 1079 ? -8.356 17.090 27.070 1.00 95.19 1079 GLU A CA 1
ATOM 8128 C C . GLU A 1 1079 ? -7.461 18.340 27.030 1.00 95.19 1079 GLU A C 1
ATOM 8130 O O . GLU A 1 1079 ? -6.623 18.513 26.142 1.00 95.19 1079 GLU A O 1
ATOM 8135 N N . ALA A 1 1080 ? -7.621 19.217 28.022 1.00 95.75 1080 ALA A N 1
ATOM 8136 C CA . ALA A 1 1080 ? -6.806 20.411 28.207 1.00 95.75 1080 ALA A CA 1
ATOM 8137 C C . ALA A 1 1080 ? -5.868 20.274 29.413 1.00 95.75 1080 ALA A C 1
ATOM 8139 O O . ALA A 1 1080 ? -6.223 19.724 30.455 1.00 95.75 1080 ALA A O 1
ATOM 8140 N N . LEU A 1 1081 ? -4.676 20.846 29.293 1.00 94.75 1081 LEU A N 1
ATOM 8141 C CA . LEU A 1 1081 ? -3.666 20.904 30.341 1.00 94.75 1081 LEU A CA 1
ATOM 8142 C C . LEU A 1 1081 ? -3.305 22.370 30.593 1.00 94.75 1081 LEU A C 1
ATOM 8144 O O . LEU A 1 1081 ? -2.815 23.065 29.702 1.00 94.75 1081 LEU A O 1
ATOM 8148 N N . LEU A 1 1082 ? -3.584 22.856 31.805 1.00 94.94 1082 LEU A N 1
ATOM 8149 C CA . LEU A 1 1082 ? -3.463 24.278 32.148 1.00 94.94 1082 LEU A CA 1
ATOM 8150 C C . LEU A 1 1082 ? -2.134 24.570 32.850 1.00 94.94 1082 LEU A C 1
ATOM 8152 O O . LEU A 1 1082 ? -1.865 24.039 33.928 1.00 94.94 1082 LEU A O 1
ATOM 8156 N N . SER A 1 1083 ? -1.341 25.483 32.292 1.00 93.00 1083 SER A N 1
ATOM 8157 C CA . SER A 1 1083 ? -0.121 26.009 32.914 1.00 93.00 1083 SER A CA 1
ATOM 8158 C C . SER A 1 1083 ? -0.400 27.397 33.491 1.00 93.00 1083 SER A C 1
ATOM 8160 O O . SER A 1 1083 ? -0.243 28.415 32.817 1.00 93.00 1083 SER A O 1
ATOM 8162 N N . LEU A 1 1084 ? -0.816 27.435 34.758 1.00 92.50 1084 LEU A N 1
ATOM 8163 C CA . LEU A 1 1084 ? -1.217 28.660 35.456 1.00 92.50 1084 LEU A CA 1
ATOM 8164 C C . LEU A 1 1084 ? -0.046 29.252 36.261 1.00 92.50 1084 LEU A C 1
ATOM 8166 O O . LEU A 1 1084 ? 0.325 28.725 37.315 1.00 92.50 1084 LEU A O 1
ATOM 8170 N N . ASN A 1 1085 ? 0.509 30.376 35.811 1.00 88.00 1085 ASN A N 1
ATOM 8171 C CA . ASN A 1 1085 ? 1.628 31.076 36.451 1.00 88.00 1085 ASN A CA 1
ATOM 8172 C C . ASN A 1 1085 ? 1.260 32.533 36.787 1.00 88.00 1085 ASN A C 1
ATOM 8174 O O . ASN A 1 1085 ? 0.373 33.120 36.177 1.00 88.00 1085 ASN A O 1
ATOM 8178 N N . GLY A 1 1086 ? 1.952 33.131 37.760 1.00 81.00 1086 GLY A N 1
ATOM 8179 C CA . GLY A 1 1086 ? 1.765 34.545 38.103 1.00 81.00 1086 GLY A CA 1
ATOM 8180 C C . GLY A 1 1086 ? 0.557 34.842 39.006 1.00 81.00 1086 GLY A C 1
ATOM 8181 O O . GLY A 1 1086 ? 0.082 33.983 39.756 1.00 81.00 1086 GLY A O 1
ATOM 8182 N N . GLN A 1 1087 ? 0.108 36.100 38.991 1.00 79.06 1087 GLN A N 1
ATOM 8183 C CA . GLN A 1 1087 ? -0.967 36.611 39.850 1.00 79.06 1087 GLN A CA 1
ATOM 8184 C C . GLN A 1 1087 ? -2.331 36.031 39.431 1.00 79.06 1087 GLN A C 1
ATOM 8186 O O . GLN A 1 1087 ? -2.590 35.815 38.254 1.00 79.06 1087 GLN A O 1
ATOM 8191 N N . GLY A 1 1088 ? -3.196 35.709 40.400 1.00 83.44 1088 GLY A N 1
ATOM 8192 C CA . GLY A 1 1088 ? -4.507 35.085 40.143 1.00 83.44 1088 GLY A CA 1
ATOM 8193 C C . GLY A 1 1088 ? -4.475 33.566 39.902 1.00 83.44 1088 GLY A C 1
ATOM 8194 O O . GLY A 1 1088 ? -5.494 32.899 40.057 1.00 83.44 1088 GLY A O 1
ATOM 8195 N N . ALA A 1 1089 ? -3.305 32.967 39.654 1.00 88.56 1089 ALA A N 1
ATOM 8196 C CA . ALA A 1 1089 ? -3.185 31.538 39.343 1.00 88.56 1089 ALA A CA 1
ATOM 8197 C C . ALA A 1 1089 ? -3.650 30.593 40.470 1.00 88.56 1089 ALA A C 1
ATOM 8199 O O . ALA A 1 1089 ? -4.067 29.468 40.199 1.00 88.56 1089 ALA A O 1
ATOM 8200 N N . LYS A 1 1090 ? -3.566 31.007 41.744 1.00 88.56 1090 LYS A N 1
ATOM 8201 C CA . LYS A 1 1090 ? -4.097 30.218 42.876 1.00 88.56 1090 LYS A CA 1
ATOM 8202 C C . LYS A 1 1090 ? -5.624 30.170 42.870 1.00 88.56 1090 LYS A C 1
ATOM 8204 O O . LYS A 1 1090 ? -6.188 29.121 43.158 1.00 88.56 1090 LYS A O 1
ATOM 8209 N N . GLN A 1 1091 ? -6.260 31.290 42.526 1.00 88.38 1091 GLN A N 1
ATOM 8210 C CA . GLN A 1 1091 ? -7.712 31.407 42.478 1.00 88.38 1091 GLN A CA 1
ATOM 8211 C C . GLN A 1 1091 ? -8.276 30.513 41.373 1.00 88.38 1091 GLN A C 1
ATOM 8213 O O . GLN A 1 1091 ? -9.076 29.632 41.653 1.00 88.38 1091 GLN A O 1
ATOM 8218 N N . VAL A 1 1092 ? -7.727 30.623 40.162 1.00 90.06 1092 VAL A N 1
ATOM 8219 C CA . VAL A 1 1092 ? -8.141 29.801 39.013 1.00 90.06 1092 VAL A CA 1
ATOM 8220 C C . VAL A 1 1092 ? -7.923 28.308 39.268 1.00 90.06 1092 VAL A C 1
ATOM 8222 O O . VAL A 1 1092 ? -8.769 27.493 38.915 1.00 90.06 1092 VAL A O 1
ATOM 8225 N N . ARG A 1 1093 ? -6.820 27.923 39.934 1.00 89.81 1093 ARG A N 1
ATOM 8226 C CA . ARG A 1 1093 ? -6.611 26.518 40.323 1.00 89.81 1093 ARG A CA 1
ATOM 8227 C C . ARG A 1 1093 ? -7.719 26.005 41.242 1.00 89.81 1093 ARG A C 1
ATOM 8229 O O . ARG A 1 1093 ? -8.163 24.880 41.051 1.00 89.81 1093 ARG A O 1
ATOM 8236 N N . ARG A 1 1094 ? -8.142 26.807 42.223 1.00 87.81 1094 ARG A N 1
ATOM 8237 C CA . ARG A 1 1094 ? -9.240 26.450 43.128 1.00 87.81 1094 ARG A CA 1
ATOM 8238 C C . ARG A 1 1094 ? -10.552 26.313 42.360 1.00 87.81 1094 ARG A C 1
ATOM 8240 O O . ARG A 1 1094 ? -11.272 25.347 42.562 1.00 87.81 1094 ARG A O 1
ATOM 8247 N N . ASP A 1 1095 ? -10.816 27.237 41.446 1.00 87.69 1095 ASP A N 1
ATOM 8248 C CA . ASP A 1 1095 ? -12.091 27.288 40.733 1.00 87.69 1095 ASP A CA 1
ATOM 8249 C C . ASP A 1 1095 ? -12.234 26.133 39.722 1.00 87.69 1095 ASP A C 1
ATOM 8251 O O . ASP A 1 1095 ? -13.326 25.603 39.549 1.00 87.69 1095 ASP A O 1
ATOM 8255 N N . VAL A 1 1096 ? -11.130 25.686 39.106 1.00 86.88 1096 VAL A N 1
ATOM 8256 C CA . VAL A 1 1096 ? -11.140 24.604 38.103 1.00 86.88 1096 VAL A CA 1
ATOM 8257 C C . VAL A 1 1096 ? -10.912 23.213 38.713 1.00 86.88 1096 VAL A C 1
ATOM 8259 O O . VAL A 1 1096 ? -11.611 22.268 38.354 1.00 86.88 1096 VAL A O 1
ATOM 8262 N N . PHE A 1 1097 ? -9.941 23.049 39.623 1.00 87.62 1097 PHE A N 1
ATOM 8263 C CA . PHE A 1 1097 ? -9.501 21.722 40.092 1.00 87.62 1097 PHE A CA 1
ATOM 8264 C C . PHE A 1 1097 ? -10.186 21.225 41.375 1.00 87.62 1097 PHE A C 1
ATOM 8266 O O . PHE A 1 1097 ? -9.928 20.095 41.780 1.00 87.62 1097 PHE A O 1
ATOM 8273 N N . CYS A 1 1098 ? -11.049 22.015 42.026 1.00 83.62 1098 CYS A N 1
ATOM 8274 C CA . CYS A 1 1098 ? -11.796 21.556 43.210 1.00 83.62 1098 CYS A CA 1
ATOM 8275 C C . CYS A 1 1098 ? -13.056 20.726 42.883 1.00 83.62 1098 CYS A C 1
ATOM 8277 O O . CYS A 1 1098 ? -13.776 20.343 43.800 1.00 83.62 1098 CYS A O 1
ATOM 8279 N N . SER A 1 1099 ? -13.315 20.431 41.605 1.00 78.31 1099 SER A N 1
ATOM 8280 C CA . SER A 1 1099 ? -14.337 19.475 41.158 1.00 78.31 1099 SER A CA 1
ATOM 8281 C C . SER A 1 1099 ? -13.760 18.056 41.071 1.00 78.31 1099 SER A C 1
ATOM 8283 O O . SER A 1 1099 ? -12.600 17.890 40.698 1.00 78.31 1099 SER A O 1
ATOM 8285 N N . GLU A 1 1100 ? -14.571 17.023 41.338 1.00 76.69 1100 GLU A N 1
ATOM 8286 C CA . GLU A 1 1100 ? -14.179 15.612 41.140 1.00 76.69 1100 GLU A CA 1
ATOM 8287 C C . GLU A 1 1100 ? -13.791 15.305 39.683 1.00 76.69 1100 GLU A C 1
ATOM 8289 O O . GLU A 1 1100 ? -12.961 14.435 39.422 1.00 76.69 1100 GLU A O 1
ATOM 8294 N N . CYS A 1 1101 ? -14.367 16.037 38.726 1.00 82.81 1101 CYS A N 1
ATOM 8295 C CA . CYS A 1 1101 ? -14.037 15.970 37.305 1.00 82.81 1101 CYS A CA 1
ATOM 8296 C C . CYS A 1 1101 ? -13.843 17.397 36.764 1.00 82.81 1101 CYS A C 1
ATOM 8298 O O . CYS A 1 1101 ? -14.807 17.996 36.282 1.00 82.81 1101 CYS A O 1
ATOM 8300 N N . PRO A 1 1102 ? -12.623 17.962 36.844 1.00 90.19 1102 PRO A N 1
ATOM 8301 C CA . PRO A 1 1102 ? -12.318 19.303 36.346 1.00 90.19 1102 PRO A CA 1
ATOM 8302 C C . PRO A 1 1102 ? -12.657 19.432 34.860 1.00 90.19 1102 PRO A C 1
ATOM 8304 O O . PRO A 1 1102 ? -12.137 18.684 34.027 1.00 90.19 1102 PRO A O 1
ATOM 8307 N N . GLN A 1 1103 ? -13.543 20.365 34.521 1.00 93.25 1103 GLN A N 1
ATOM 8308 C CA . GLN A 1 1103 ? -14.051 20.556 33.164 1.00 93.25 1103 GLN A CA 1
ATOM 8309 C C . GLN A 1 1103 ? -14.288 22.039 32.882 1.00 93.25 1103 GLN A C 1
ATOM 8311 O O . GLN A 1 1103 ? -14.663 22.796 33.775 1.00 93.25 1103 GLN A O 1
ATOM 8316 N N . ILE A 1 1104 ? -14.082 22.445 31.630 1.00 94.44 1104 ILE A N 1
ATOM 8317 C CA . ILE A 1 1104 ? -14.379 23.793 31.140 1.00 94.44 1104 ILE A CA 1
ATOM 8318 C C . ILE A 1 1104 ? -15.532 23.682 30.132 1.00 94.44 1104 ILE A C 1
ATOM 8320 O O . ILE A 1 1104 ? -15.386 22.964 29.137 1.00 94.44 1104 ILE A O 1
ATOM 8324 N N . PRO A 1 1105 ? -16.679 24.345 30.365 1.00 94.06 1105 PRO A N 1
ATOM 8325 C CA . PRO A 1 1105 ? -17.757 24.385 29.390 1.00 94.06 1105 PRO A CA 1
ATOM 8326 C C . PRO A 1 1105 ? -17.388 25.295 28.218 1.00 94.06 1105 PRO A C 1
ATOM 8328 O O . PRO A 1 1105 ? -16.762 26.338 28.397 1.00 94.06 1105 PRO A O 1
ATOM 8331 N N . PHE A 1 1106 ? -17.820 24.915 27.023 1.00 94.88 1106 PHE A N 1
ATOM 8332 C CA . PHE A 1 1106 ? -17.756 25.751 25.834 1.00 94.88 1106 PHE A CA 1
ATOM 8333 C C . PHE A 1 1106 ? -19.094 25.706 25.106 1.00 94.88 1106 PHE A C 1
ATOM 8335 O O . PHE A 1 1106 ? -19.810 24.704 25.143 1.00 94.88 1106 PHE A O 1
ATOM 8342 N N . SER A 1 1107 ? -19.425 26.803 24.437 1.00 92.69 1107 SER A N 1
ATOM 8343 C CA . SER A 1 1107 ? -20.586 26.887 23.564 1.00 92.69 1107 SER A CA 1
ATOM 8344 C C . SER A 1 1107 ? -20.249 27.789 22.391 1.00 92.69 1107 SER A C 1
ATOM 8346 O O . SER A 1 1107 ? -19.689 28.869 22.569 1.00 92.69 1107 SER A O 1
ATOM 8348 N N . THR A 1 1108 ? -20.615 27.344 21.204 1.00 89.88 1108 THR A N 1
ATOM 8349 C CA . THR A 1 1108 ? -20.625 28.108 19.963 1.00 89.88 1108 THR A CA 1
ATOM 8350 C C . THR A 1 1108 ? -22.063 28.184 19.458 1.00 89.88 1108 THR A C 1
ATOM 8352 O O . THR A 1 1108 ? -22.993 27.713 20.118 1.00 89.88 1108 THR A O 1
ATOM 8355 N N . ALA A 1 1109 ? -22.265 28.773 18.280 1.00 81.81 1109 ALA A N 1
ATOM 8356 C CA . ALA A 1 1109 ? -23.562 28.729 17.614 1.00 81.81 1109 ALA A CA 1
ATOM 8357 C C . ALA A 1 1109 ? -23.967 27.303 17.181 1.00 81.81 1109 ALA A C 1
ATOM 8359 O O . ALA A 1 1109 ? -25.142 27.070 16.913 1.00 81.81 1109 ALA A O 1
ATOM 8360 N N . ARG A 1 1110 ? -23.010 26.365 17.086 1.00 81.12 1110 ARG A N 1
ATOM 8361 C CA . ARG A 1 1110 ? -23.205 25.029 16.493 1.00 81.12 1110 ARG A CA 1
ATOM 8362 C C . ARG A 1 1110 ? -22.992 23.889 17.480 1.00 81.12 1110 ARG A C 1
ATOM 8364 O O . ARG A 1 1110 ? -23.679 22.876 17.399 1.00 81.12 1110 ARG A O 1
ATOM 8371 N N . ASN A 1 1111 ? -22.055 24.050 18.407 1.00 83.62 1111 ASN A N 1
ATOM 8372 C CA . ASN A 1 1111 ? -21.660 23.024 19.357 1.00 83.62 1111 ASN A CA 1
ATOM 8373 C C . ASN A 1 1111 ? -21.707 23.564 20.781 1.00 83.62 1111 ASN A C 1
ATOM 8375 O O . ASN A 1 1111 ? -21.304 24.689 21.054 1.00 83.62 1111 ASN A O 1
ATOM 8379 N N . ALA A 1 1112 ? -22.138 22.728 21.715 1.00 89.62 1112 ALA A N 1
ATOM 8380 C CA . ALA A 1 1112 ? -21.982 22.977 23.138 1.00 89.62 1112 ALA A CA 1
ATOM 8381 C C . ALA A 1 1112 ? -21.444 21.711 23.796 1.00 89.62 1112 ALA A C 1
ATOM 8383 O O . ALA A 1 1112 ? -21.822 20.595 23.431 1.00 89.62 1112 ALA A O 1
ATOM 8384 N N . GLY A 1 1113 ? -20.542 21.874 24.754 1.00 91.31 1113 GLY A N 1
ATOM 8385 C CA . GLY A 1 1113 ? -19.887 20.740 25.382 1.00 91.31 1113 GLY A CA 1
ATOM 8386 C C . GLY A 1 1113 ? -19.003 21.141 26.547 1.00 91.31 1113 GLY A C 1
ATOM 8387 O O . GLY A 1 1113 ? -19.003 22.278 27.017 1.00 91.31 1113 GLY A O 1
ATOM 8388 N N . GLN A 1 1114 ? -18.245 20.166 27.031 1.00 92.06 1114 GLN A N 1
ATOM 8389 C CA . GLN A 1 1114 ? -17.287 20.344 28.112 1.00 92.06 1114 GLN A CA 1
ATOM 8390 C C . GLN A 1 1114 ? -15.973 19.670 27.729 1.00 92.06 1114 GLN A C 1
ATOM 8392 O O . GLN A 1 1114 ? -15.965 18.533 27.251 1.00 92.06 1114 GLN A O 1
ATOM 8397 N N . ILE A 1 1115 ? -14.857 20.362 27.950 1.00 94.19 1115 ILE A N 1
ATOM 8398 C CA . ILE A 1 1115 ? -13.517 19.790 27.816 1.00 94.19 1115 ILE A CA 1
ATOM 8399 C C . ILE A 1 1115 ? -12.971 19.442 29.198 1.00 94.19 1115 ILE A C 1
ATOM 8401 O O . ILE A 1 1115 ? -12.995 20.265 30.113 1.00 94.19 1115 ILE A O 1
ATOM 8405 N N . ARG A 1 1116 ? -12.486 18.208 29.360 1.00 93.94 1116 ARG A N 1
ATOM 8406 C CA . ARG A 1 1116 ? -11.835 17.766 30.598 1.00 93.94 1116 ARG A CA 1
ATOM 8407 C C . ARG A 1 1116 ? -10.495 18.465 30.767 1.00 93.94 1116 ARG A C 1
ATOM 8409 O O . ARG A 1 1116 ? -9.760 18.652 29.800 1.00 93.94 1116 ARG A O 1
ATOM 8416 N N . VAL A 1 1117 ? -10.171 18.804 32.007 1.00 93.38 1117 VAL A N 1
ATOM 8417 C CA . VAL A 1 1117 ? -8.880 19.367 32.386 1.00 93.38 1117 VAL A CA 1
ATOM 8418 C C . VAL A 1 1117 ? -8.086 18.310 33.142 1.00 93.38 1117 VAL A C 1
ATOM 8420 O O . VAL A 1 1117 ? -8.489 17.868 34.218 1.00 93.38 1117 VAL A O 1
ATOM 8423 N N . ALA A 1 1118 ? -6.944 17.916 32.585 1.00 89.50 1118 ALA A N 1
ATOM 8424 C CA . ALA A 1 1118 ? -6.105 16.862 33.133 1.00 89.50 1118 ALA A CA 1
ATOM 8425 C C . ALA A 1 1118 ? -4.810 17.427 33.747 1.00 89.50 1118 ALA A C 1
ATOM 8427 O O . ALA A 1 1118 ? -4.209 18.361 33.205 1.00 89.50 1118 ALA A O 1
ATOM 8428 N N . PRO A 1 1119 ? -4.325 16.860 34.870 1.00 85.12 1119 PRO A N 1
ATOM 8429 C CA . PRO A 1 1119 ? -3.042 17.253 35.459 1.00 85.12 1119 PRO A CA 1
ATOM 8430 C C . PRO A 1 1119 ? -1.839 16.744 34.644 1.00 85.12 1119 PRO A C 1
ATOM 8432 O O . PRO A 1 1119 ? -0.741 17.301 34.727 1.00 85.12 1119 PRO A O 1
ATOM 8435 N N . ALA A 1 1120 ? -2.042 15.673 33.875 1.00 88.38 1120 ALA A N 1
ATOM 8436 C CA . ALA A 1 1120 ? -1.059 15.049 33.004 1.00 88.38 1120 ALA A CA 1
ATOM 8437 C C . ALA A 1 1120 ? -1.764 14.400 31.807 1.00 88.38 1120 ALA A C 1
ATOM 8439 O O . ALA A 1 1120 ? -2.905 13.969 31.941 1.00 88.38 1120 ALA A O 1
ATOM 8440 N N . TYR A 1 1121 ? -1.071 14.291 30.676 1.00 89.69 1121 TYR A N 1
ATOM 8441 C CA . TYR A 1 1121 ? -1.608 13.715 29.443 1.00 89.69 1121 TYR A CA 1
ATOM 8442 C C . TYR A 1 1121 ? -0.559 12.837 28.741 1.00 89.69 1121 TYR A C 1
ATOM 8444 O O . TYR A 1 1121 ? 0.631 13.167 28.742 1.00 89.69 1121 TYR A O 1
ATOM 8452 N N . GLU A 1 1122 ? -0.972 11.714 28.149 1.00 88.56 1122 GLU A N 1
ATOM 8453 C CA . GLU A 1 1122 ? -0.103 10.861 27.326 1.00 88.56 1122 GLU A CA 1
ATOM 8454 C C . GLU A 1 1122 ? -0.213 11.272 25.850 1.00 88.56 1122 GLU A C 1
ATOM 8456 O O . GLU A 1 1122 ? -1.148 10.894 25.152 1.00 88.56 1122 GLU A O 1
ATOM 8461 N N . TYR A 1 1123 ? 0.759 12.044 25.360 1.00 87.75 1123 TYR A N 1
ATOM 8462 C CA . TYR A 1 1123 ? 0.797 12.543 23.985 1.00 87.75 1123 TYR A CA 1
ATOM 8463 C C . TYR A 1 1123 ? 1.892 11.845 23.179 1.00 87.75 1123 TYR A C 1
ATOM 8465 O O . TYR A 1 1123 ? 3.073 11.931 23.526 1.00 87.75 1123 TYR A O 1
ATOM 8473 N N . LEU A 1 1124 ? 1.507 11.149 22.102 1.00 85.12 1124 LEU A N 1
ATOM 8474 C CA . LEU A 1 1124 ? 2.420 10.467 21.172 1.00 85.12 1124 LEU A CA 1
ATOM 8475 C C . LEU A 1 1124 ? 3.466 9.571 21.876 1.00 85.12 1124 LEU A C 1
ATOM 8477 O O . LEU A 1 1124 ? 4.643 9.529 21.511 1.00 85.12 1124 LEU A O 1
ATOM 8481 N N . GLY A 1 1125 ? 3.037 8.860 22.925 1.00 79.62 1125 GLY A N 1
ATOM 8482 C CA . GLY A 1 1125 ? 3.891 7.970 23.723 1.00 79.62 1125 GLY A CA 1
ATOM 8483 C C . GLY A 1 1125 ? 4.788 8.675 24.749 1.00 79.62 1125 GLY A C 1
ATOM 8484 O O . GLY A 1 1125 ? 5.681 8.040 25.312 1.00 79.62 1125 GLY A O 1
ATOM 8485 N N . SER A 1 1126 ? 4.573 9.970 24.993 1.00 82.50 1126 SER A N 1
ATOM 8486 C CA . SER A 1 1126 ? 5.244 10.741 26.037 1.00 82.50 1126 SER A CA 1
ATOM 8487 C C . SER A 1 1126 ? 4.263 11.285 27.069 1.00 82.50 1126 SER A C 1
ATOM 8489 O O . SER A 1 1126 ? 3.198 11.789 26.725 1.00 82.50 1126 SER A O 1
ATOM 8491 N N . THR A 1 1127 ? 4.645 11.245 28.344 1.00 87.19 1127 THR A N 1
ATOM 8492 C CA . THR A 1 1127 ? 3.848 11.854 29.417 1.00 87.19 1127 THR A CA 1
ATOM 8493 C C . THR A 1 1127 ? 4.171 13.345 29.523 1.00 87.19 1127 THR A C 1
ATOM 8495 O O . THR A 1 1127 ? 5.328 13.727 29.702 1.00 87.19 1127 THR A O 1
ATOM 8498 N N . VAL A 1 1128 ? 3.152 14.196 29.439 1.00 88.12 1128 VAL A N 1
ATOM 8499 C CA . VAL A 1 1128 ? 3.253 15.654 29.577 1.00 88.12 1128 VAL A CA 1
ATOM 8500 C C . VAL A 1 1128 ? 2.538 16.085 30.856 1.00 88.12 1128 VAL A C 1
ATOM 8502 O O . VAL A 1 1128 ? 1.447 15.604 31.143 1.00 88.12 1128 VAL A O 1
ATOM 8505 N N . GLN A 1 1129 ? 3.148 16.986 31.628 1.00 87.88 1129 GLN A N 1
ATOM 8506 C CA . GLN A 1 1129 ? 2.569 17.574 32.841 1.00 87.88 1129 GLN A CA 1
ATOM 8507 C C . GLN A 1 1129 ? 2.556 19.100 32.756 1.00 87.88 1129 GLN A C 1
ATOM 8509 O O . GLN A 1 1129 ? 3.413 19.695 32.103 1.00 87.88 1129 GLN A O 1
ATOM 8514 N N . ALA A 1 1130 ? 1.609 19.726 33.458 1.00 82.56 1130 ALA A N 1
ATOM 8515 C CA . ALA A 1 1130 ? 1.422 21.180 33.486 1.00 82.56 1130 ALA A CA 1
ATOM 8516 C C . ALA A 1 1130 ? 2.642 21.984 33.958 1.00 82.56 1130 ALA A C 1
ATOM 8518 O O . ALA A 1 1130 ? 2.778 23.154 33.612 1.00 82.56 1130 ALA A O 1
ATOM 8519 N N . ASP A 1 1131 ? 3.540 21.375 34.730 1.00 77.88 1131 ASP A N 1
ATOM 8520 C CA . ASP A 1 1131 ? 4.751 22.017 35.243 1.00 77.88 1131 ASP A CA 1
ATOM 8521 C C . ASP A 1 1131 ? 5.964 21.932 34.291 1.00 77.88 1131 ASP A C 1
ATOM 8523 O O . ASP A 1 1131 ? 7.024 22.500 34.600 1.00 77.88 1131 ASP A O 1
ATOM 8527 N N . GLY A 1 1132 ? 5.806 21.227 33.161 1.00 73.19 1132 GLY A N 1
ATOM 8528 C CA . GLY A 1 1132 ? 6.830 20.976 32.148 1.00 73.19 1132 GLY A CA 1
ATOM 8529 C C . GLY A 1 1132 ? 7.931 19.995 32.575 1.00 73.19 1132 GLY A C 1
ATOM 8530 O O . GLY A 1 1132 ? 8.946 19.881 31.882 1.00 73.19 1132 GLY A O 1
ATOM 8531 N N . PHE A 1 1133 ? 7.793 19.303 33.711 1.00 80.56 1133 PHE A N 1
ATOM 8532 C CA . PHE A 1 1133 ? 8.862 18.466 34.251 1.00 80.56 1133 PHE A CA 1
ATOM 8533 C C . PHE A 1 1133 ? 8.983 17.133 33.497 1.00 80.56 1133 PHE A C 1
ATOM 8535 O O . PHE A 1 1133 ? 8.012 16.410 33.293 1.00 80.56 1133 PHE A O 1
ATOM 8542 N N . SER A 1 1134 ? 10.202 16.774 33.081 1.00 79.75 1134 SER A N 1
ATOM 8543 C CA . SER A 1 1134 ? 10.431 15.603 32.212 1.00 79.75 1134 SER A CA 1
ATOM 8544 C C . SER A 1 1134 ? 10.633 14.279 32.961 1.00 79.75 1134 SER A C 1
ATOM 8546 O O . SER A 1 1134 ? 10.625 13.217 32.342 1.00 79.75 1134 SER A O 1
ATOM 8548 N N . LEU A 1 1135 ? 10.816 14.295 34.286 1.00 83.62 1135 LEU A N 1
ATOM 8549 C CA . LEU A 1 1135 ? 11.099 13.076 35.057 1.00 83.62 1135 LEU A CA 1
ATOM 8550 C C . LEU A 1 1135 ? 9.993 12.000 34.967 1.00 83.62 1135 LEU A C 1
ATOM 8552 O O . LEU A 1 1135 ? 10.347 10.824 34.852 1.00 83.62 1135 LEU A O 1
ATOM 8556 N N . PRO A 1 1136 ? 8.687 12.334 35.009 1.00 81.25 1136 PRO A N 1
ATOM 8557 C CA . PRO A 1 1136 ? 7.620 11.351 34.822 1.00 81.25 1136 PRO A CA 1
ATOM 8558 C C . PRO A 1 1136 ? 7.702 10.644 33.464 1.00 81.25 1136 PRO A C 1
ATOM 8560 O O . PRO A 1 1136 ? 7.623 9.420 33.420 1.00 81.25 1136 PRO A O 1
ATOM 8563 N N . ASP A 1 1137 ? 7.960 11.390 32.386 1.00 82.50 1137 ASP A N 1
ATOM 8564 C CA . ASP A 1 1137 ? 8.150 10.851 31.032 1.00 82.50 1137 ASP A CA 1
ATOM 8565 C C . ASP A 1 1137 ? 9.366 9.916 30.961 1.00 82.50 1137 ASP A C 1
ATOM 8567 O O . ASP A 1 1137 ? 9.279 8.803 30.448 1.00 82.50 1137 ASP A O 1
ATOM 8571 N N . VAL A 1 1138 ? 10.496 10.314 31.561 1.00 84.12 1138 VAL A N 1
ATOM 8572 C CA . VAL A 1 1138 ? 11.701 9.469 31.646 1.00 84.12 1138 VAL A CA 1
ATOM 8573 C C . VAL A 1 1138 ? 11.405 8.163 32.390 1.00 84.12 1138 VAL A C 1
ATOM 8575 O O . VAL A 1 1138 ? 11.783 7.085 31.926 1.00 84.12 1138 VAL A O 1
ATOM 8578 N N . LYS A 1 1139 ? 10.692 8.229 33.522 1.00 85.12 1139 LYS A N 1
ATOM 8579 C CA . LYS A 1 1139 ? 10.280 7.040 34.286 1.00 85.12 1139 LYS A CA 1
ATOM 8580 C C . LYS A 1 1139 ? 9.311 6.159 33.492 1.00 85.12 1139 LYS A C 1
ATOM 8582 O O . LYS A 1 1139 ? 9.456 4.936 33.523 1.00 85.12 1139 LYS A O 1
ATOM 8587 N N . HIS A 1 1140 ? 8.362 6.756 32.772 1.00 81.62 1140 HIS A N 1
ATOM 8588 C CA . HIS A 1 1140 ? 7.409 6.048 31.918 1.00 81.62 1140 HIS A CA 1
ATOM 8589 C C . HIS A 1 1140 ? 8.122 5.320 30.770 1.00 81.62 1140 HIS A C 1
ATOM 8591 O O . HIS A 1 1140 ? 7.962 4.110 30.617 1.00 81.62 1140 HIS A O 1
ATOM 8597 N N . ARG A 1 1141 ? 9.006 6.004 30.032 1.00 81.94 1141 ARG A N 1
ATOM 8598 C CA . ARG A 1 1141 ? 9.815 5.391 28.965 1.00 81.94 1141 ARG A CA 1
ATOM 8599 C C . ARG A 1 1141 ? 10.732 4.288 29.489 1.00 81.94 1141 ARG A C 1
ATOM 8601 O O . ARG A 1 1141 ? 10.858 3.248 28.847 1.00 81.94 1141 ARG A O 1
ATOM 8608 N N . LEU A 1 1142 ? 11.324 4.463 30.674 1.00 82.12 1142 LEU A N 1
ATOM 8609 C CA . LEU A 1 1142 ? 12.110 3.414 31.329 1.00 82.12 1142 LEU A CA 1
ATOM 8610 C C . LEU A 1 1142 ? 11.250 2.187 31.673 1.00 82.12 1142 LEU A C 1
ATOM 8612 O O . LEU A 1 1142 ? 11.716 1.058 31.525 1.00 82.12 1142 LEU A O 1
ATOM 8616 N N . LYS A 1 1143 ? 10.002 2.389 32.115 1.00 82.06 1143 LYS A N 1
ATOM 8617 C CA . LYS A 1 1143 ? 9.041 1.304 32.354 1.00 82.06 1143 LYS A CA 1
ATOM 8618 C C . LYS A 1 1143 ? 8.682 0.586 31.051 1.00 82.06 1143 LYS A C 1
ATOM 8620 O O . LYS A 1 1143 ? 8.823 -0.629 31.010 1.00 82.06 1143 LYS A O 1
ATOM 8625 N N . LEU A 1 1144 ? 8.323 1.315 29.990 1.00 78.75 1144 LEU A N 1
ATOM 8626 C CA . LEU A 1 1144 ? 8.029 0.732 28.673 1.00 78.75 1144 LEU A CA 1
ATOM 8627 C C . LEU A 1 1144 ? 9.213 -0.074 28.126 1.00 78.75 1144 LEU A C 1
ATOM 8629 O O . LEU A 1 1144 ? 9.036 -1.202 27.674 1.00 78.75 1144 LEU A O 1
ATOM 8633 N N . ALA A 1 1145 ? 10.433 0.465 28.227 1.00 78.94 1145 ALA A N 1
ATOM 8634 C CA . ALA A 1 1145 ? 11.643 -0.253 27.844 1.00 78.94 1145 ALA A CA 1
ATOM 8635 C C . ALA A 1 1145 ? 11.802 -1.543 28.666 1.00 78.94 1145 ALA A C 1
ATOM 8637 O O . ALA A 1 1145 ? 11.996 -2.615 28.100 1.00 78.94 1145 ALA A O 1
ATOM 8638 N N . ARG A 1 1146 ? 11.655 -1.476 29.996 1.00 78.12 1146 ARG A N 1
ATOM 8639 C CA . ARG A 1 1146 ? 11.703 -2.665 30.864 1.00 78.12 1146 ARG A CA 1
ATOM 8640 C C . ARG A 1 1146 ? 10.635 -3.693 30.502 1.00 78.12 1146 ARG A C 1
ATOM 8642 O O . ARG A 1 1146 ? 10.952 -4.876 30.485 1.00 78.12 1146 ARG A O 1
ATOM 8649 N N . ASP A 1 1147 ? 9.415 -3.265 30.199 1.00 74.50 1147 ASP A N 1
ATOM 8650 C CA . ASP A 1 1147 ? 8.319 -4.155 29.811 1.00 74.50 1147 ASP A CA 1
ATOM 8651 C C . ASP A 1 1147 ? 8.591 -4.826 28.453 1.00 74.50 1147 ASP A C 1
ATOM 8653 O O . ASP A 1 1147 ? 8.315 -6.015 28.305 1.00 74.50 1147 ASP A O 1
ATOM 8657 N N . MET A 1 1148 ? 9.232 -4.127 27.505 1.00 69.94 1148 MET A N 1
ATOM 8658 C CA . MET A 1 1148 ? 9.717 -4.721 26.248 1.00 69.94 1148 MET A CA 1
ATOM 8659 C C . MET A 1 1148 ? 10.863 -5.728 26.452 1.00 69.94 1148 MET A C 1
ATOM 8661 O O . MET A 1 1148 ? 10.971 -6.683 25.685 1.00 69.94 1148 MET A O 1
ATOM 8665 N N . PHE A 1 1149 ? 11.719 -5.520 27.459 1.00 64.06 1149 PHE A N 1
ATOM 8666 C CA . PHE A 1 1149 ? 12.870 -6.382 27.769 1.00 64.06 1149 PHE A CA 1
ATOM 8667 C C . PHE A 1 1149 ? 12.584 -7.470 28.815 1.00 64.06 1149 PHE A C 1
ATOM 8669 O O . PHE A 1 1149 ? 13.478 -8.266 29.114 1.00 64.06 1149 PHE A O 1
ATOM 8676 N N . ARG A 1 1150 ? 11.371 -7.549 29.381 1.00 44.66 1150 ARG A N 1
ATOM 8677 C CA . ARG A 1 1150 ? 11.016 -8.653 30.281 1.00 44.66 1150 ARG A CA 1
ATOM 8678 C C . ARG A 1 1150 ? 11.125 -9.973 29.508 1.00 44.66 1150 ARG A C 1
ATOM 8680 O O . ARG A 1 1150 ? 10.510 -10.093 28.447 1.00 44.66 1150 ARG A O 1
ATOM 8687 N N . PRO A 1 1151 ? 11.869 -10.975 30.018 1.00 41.97 1151 PRO A N 1
ATOM 8688 C CA . PRO A 1 1151 ? 11.847 -12.298 29.423 1.00 41.97 1151 PRO A CA 1
ATOM 8689 C C . PRO A 1 1151 ? 10.401 -12.779 29.479 1.00 41.97 1151 PRO A C 1
ATOM 8691 O O . PRO A 1 1151 ? 9.773 -12.768 30.541 1.00 41.97 1151 PRO A O 1
ATOM 8694 N N . VAL A 1 1152 ? 9.859 -13.126 28.314 1.00 36.34 1152 VAL A N 1
ATOM 8695 C CA . VAL A 1 1152 ? 8.553 -13.769 28.191 1.00 36.34 1152 VAL A CA 1
ATOM 8696 C C . VAL A 1 1152 ? 8.597 -14.982 29.117 1.00 36.34 1152 VAL A C 1
ATOM 8698 O O . VAL A 1 1152 ? 9.336 -15.923 28.839 1.00 36.34 1152 VAL A O 1
ATOM 8701 N N . LYS A 1 1153 ? 7.903 -14.919 30.262 1.00 28.88 1153 LYS A N 1
ATOM 8702 C CA . LYS A 1 1153 ? 7.818 -16.053 31.187 1.00 28.88 1153 LYS A CA 1
ATOM 8703 C C . LYS A 1 1153 ? 7.249 -17.235 30.398 1.00 28.88 1153 LYS A C 1
ATOM 8705 O O . LYS A 1 1153 ? 6.193 -17.092 29.781 1.00 28.88 1153 LYS A O 1
ATOM 8710 N N . ASN A 1 1154 ? 8.026 -18.317 30.363 1.00 28.73 1154 ASN A N 1
ATOM 8711 C CA . ASN A 1 1154 ? 7.657 -19.608 29.786 1.00 28.73 1154 ASN A CA 1
ATOM 8712 C C . ASN A 1 1154 ? 6.457 -20.216 30.504 1.00 28.73 1154 ASN A C 1
ATOM 8714 O O . ASN A 1 1154 ? 6.369 -20.027 31.742 1.00 28.73 1154 ASN A O 1
#

Sequence (1154 aa):
GPTGVDAPPKEGRHSASTRRQIVLADLVEKPKAAVTWGVNGDICEACFADHVIPGFIEQVPPLSNLECTASRQWSYLSDWNPSQPCDELFMFTDGSFFPGSPFASWAVVIIARQGGHIGRVGMRAGLARGPVHGSSEVRPELSAFDGELEAALHALAVAAAIPCPLVHVGVDCAAAIDVIQGQVALKPQDDVAHAAVAVRALLMMQGKTVLVQKVLAHAGCALNGLADAAAKSVLKQGSAPTDDFSAFWAAISEGVVAKLWLVPSHPLTACTLPHLNDSGSWSQASCAVKRTTPLDRIFGTHPQVVPSQQVDLRLRILQYNALSLRGAGATDLIAQGLAKHRVDVAGLQETRLKTEGITTLDDFWVLHSPCTKQGHGGAQIWVRRSKHWDRQAFAILHKEPQVLVALGVFKGVRVLLVSAHALPACSPDADLQEWWGHYDTILHKSPANCIPIFMMDANATFAGGAEIADTHQCRPTCGNSSRLLELASRRGLCLSPQQTPTGEQLFSWTSPKGHRKLIDYVAWPHEWAAHGNVCPGVLLGDLHEDIDHQPVCLDLCASLMAPQQVARNSLDARMWQNPCAATTAAVAALACPPVPWIADSTTHVDCIHRISVDAANMRQGWLTGPICSYVYMPGALEHARIITCVFMIGNIAGVLQVPGHDNIGMPNGCERQCGKTRQRSPGRRYRAPALLPSLTGEPGGPVTKEDVADSFGKYFAIAERAEPLPVSELVQTSRSNGTAPCFDGDALPTLSRLASGFASLQKGRAPGLSGIPSEVFRSNPMLLAIHYFPVVCKLLLRDPSPVQWRGGLSVSVPKPGKPGDLHQGYRAIMLLEGDNKAVQKAVRPQLLEALPRLGTPDQMGGRPGFTLSLPAACVKAHLANLKRTKASGAVIFIDSAAAYYSIAKDFLALTWEQKQDEELLRARARAIFDDRGLQDDFISILRGSADDVSEALPPALQTFLQKQLDQTWYISRVDAAEAYVAKSGTAPGAPLADVMFSLIFGRLLSRMAGFLAESGLQATFASEKGPGYTPTWADDVSILLRTEAAVDVPGAVAQVIGFFTDELQQAGLRANHGAGKTEALLSLNGQGAKQVRRDVFCSECPQIPFSTARNAGQIRVAPAYEYLGSTVQADGFSLPDVKHRLKLARDMFRPVKN

Foldseek 3Di:
DDDDDDDDDDDDDDDDDPPPPPPVVVVDDDFAFLAFAQDAPVLLLLLLVCLELVVQAVAADPLVLQPAPLSVVLVPFAADDPVAAFAEKEKEKFKDDDPPDQWIKIKIFIWTDGPPGIHGRGMDMDIQDFQDDPDDPDDPRDDSLSRQLLNLLSQLSSLLNGPYQEYEYEGQDPVSVCLLLLLAFDDPPPLSSLLSVLSSLLCVLVNHHYHYDHDHPPPLQSRNSSRHSRRVSNVVVVDDPPSCSPSNSVCSVVCVSLSNSLHHHHPQCPFLHAHQDNSNGHGLVSLPFDADDFDQFAFLFDDLDFDKDKDKDWFKEKFWALLECDDPCQVVLLVQLCVVVVGFKYKYKLHLAQDAFWDDDDQWIKHWAGADPVSGMIIIMIGGDDPQWDPLQWDFLDHDRFKTWIWTAGQQAIAIEIHGEQDALPDDLVNNVVRLVVVVVSVQLDDPRYWYKYWYLQNWFFPPLLPWFFLLPTHTDGSSSVSVNVVCVVQQKGKHTQAAPVSHGDFFWADPVGDTTNRIIIITHNVQPVQKHKDPDSFSSGPCTPPTGDMIIITGIDMDIGRRDDDRLALDLVVLVDPLLLVLLVVLLVVQDRDGLNHFLQVLVSSSLVSSSVSSVVCVVVVVDPDPDDPDPVPVVVVVVVVCCSSCVSPPDDDDDDDDDDDDDDDDDDPDDDPDDPPPPPDPDPDRNPNQAQAPPDPPHHADPVNSLVVLQVVLCVQLLWDWDFSSVLSVPWDDPDSFHRDHPVQAQRLSLLSSLLSPFDRPDQAWSSNDGSSSSSSNSSSVSSSCVSSLSSCQGPGFNHSLLLFTAWEWDADPPDDSRHSVRTDTATRGHNSSLSSLSSCVVQLLQLLVLQAPPLAQAPDPPGDLCPLVVLVLLLLVVCVVVLFWAKKWKWFWPSLQSQFQLCLLQDALVCLVDPVNLLVLLVSQDPDPVLSVVLSVVSNVSNCSPVVRGPPSVSSVSNSNNPQRWYHSDSNDRIIIGGSDGQRHNHSCSQSSLSSLCRNLVVVLVVVCVVVVFAGDRDPPPDDRAWNDHRNTTMGITTDRALVCHLVVVQVSVQSSQVSQVSRSIHTDQDPLHGAMEIQHGDPCSVVVCCVQVVDPWRWRWHDDPVDTDIHTYDQWHQRSNAIQGSNSDRVVRVVSVVVVVVVVVPPPDD

Secondary structure (DSSP, 8-state):
-----------------------HHHHSPPPPEEEE----HHHHHHHTGGGSTHHHHHTPPPGGG---THHHHHHTSEEP-TTS---EEEEEEEEEE-TT-S-EEEEEEEEEEETTEEEEEEEEEEE---S--TT--------HHHHHHHHHHHHHHHHHHS--SEEEEEES-HHHHHHHTT-SPPPTT-HHHHHHHHHHHHHHHTT-EEEEEE--TTSS-HHHHHHHHHHHHHHHHS-------HHHHHHHHTT-TTTGGGSS--HHHHHHSPPPPTTSEEEHHHH-PPPP---SS-TTPPPSSPPEEEEEEEEEEEEEE-S---STTHHHHHHHHHHHTT-SEEEEE-------EEEEETTEEEEEEPPPTT----EEEEEE--TTB-GGG-EEEEEETTEEEEEEEETTEEEEEEEEEPPPTTS-HHHHHHHHHHHHHHHTTS-SS-EEEEEEE----EESTTT---GGGSEE-SHHHHHHHHHHHHTTEEE--SB-TTSPBP-SEE-TTS-EE--EEEEEEGGGGGGEEEES------TTTTTSB--EEEEEEEEEEEE--PPP----GGGGGSHHHHHHHHHHHHT-PPPPTTS-HHHHHHHHHHHHHHHHHHTTTGGGSS--S----TTHHHHHHHHHHHHHGGG-SS-----------PPP-------------------PPPPPP--TTS-SSPPPHHHHHHHHHHHHHHHHT-EEEEHHHHHH-----PPPPPEEGGGSPPHHHHHHHHHTPPTTPPP-TT---HHHHTTSHHHHHHHHHHHHHHHHHTPPP-HHHHEEEEEEEEPTTS-TTSGGGEEEEEE--HHHHHHHHHHHHHHHHHHHHHS-TTB-TT-TT--THHHHHHHHHHHHHHHHTT-EEEEEEE-BTTHHHHS-THHHHS-TTTTT-HHHHHHHHHHH-SSHHHHHHHHHHHHTTTTHHHHHS-HHHHHHHHHHHTT-EEESSTT-SEEEE-SSS--TTSTTHHHHHHHHHHHHHHHHHHHHHHTT-B---S-TT---SS-EETTEEEEEEEESSGGGHHHHHHHHHHHHHHHHHHTT--B--STTSSEEEEE--STTHHHHHHHHHTSSS-EEEEE-SS-EEEEEE-SEEEETTEEEETT---HHHHHHHHHHHHHHHS----